Protein 6L1Q (pdb70)

InterPro domains:
  IPR011704 ATPase, dynein-related, AAA domain [PF07728] (39-173)
  IPR013615 CbbQ/NirQ/NorQ, C-terminal [PF08406] (186-268)
  IPR027417 P-loop containing nucleoside triphosphate hydrolase [G3DSA:3.40.50.300] (22-191)
  IPR027417 P-loop containing nucleoside triphosphate hydrolase [SSF52540] (22-225)
  IPR050764 CbbQ/NirQ/NorQ/GpvN [PTHR42759] (23-239)

Secondary structure (DSSP, 8-state):
--TTTTS---SPP----SSTHHHHHHHHHHTT--EEEE--TTSSHHHHHHHHHHHHT--EEEEE--TT--HHHHHEEEEEETTEEEEEE-HHHHHHHHT-EEEEETGGGS-HHHHGGGGGGSSSS-EEEETTTTEEEEPPTT-EEEEEE-TTSS-TTTSPPHHHHTT-EEEE--PPPHHHHHHHHHHHH---HHHHHHHHHHHHHHHHTBTTTBSS---HHHHHHHHHHHHTT--HHHHHIIIIITTT---HHHHHHHHHHHHHH--/--TTGGGS--SPP-----STHHHHHHHHHHTT--EEEE-SSSSSHHHHHHHHHHHHT--EEEEE--TT--HHHHHEEEEE-SSSEEEEE-HHHHHHHHTPEEEEETGGGS-TGGGTTHHHHTSSS-EEEETTTTEEEE--TT-EEEEEE-TTSS-TTTSPPHHHHTTSEEEE--PPPHHHHHHHHHHHH---HHHHHHHHHHHHHHHHTBTTTBSS---HHHHHHHHHHHHHT--HHHHHIIIIITTT---HHHHHHHHHHHHHH--/--TTGGGS--SPPP---SSSHHHHHHHHHHTT--EEEE--TTSSHHHHHHHHHHHTT--EEEEEPPSS--THHHHEEEE--SS--EEEE-HHHHHHHTTPEEEEETGGGS-GGGGGGGSGGGSSS-EEEETTTTEEEEPPTT-EEEEEE-TTSS-TTTSPPHHHHTTSEEEE--PPPHHHHHHHHHHHH---HHHHHHHHHHHHHHHHTBTTTBSS---HHHHHHHHHHHHTT--HHHHHIIIIITTT---HHHHHHHHHHHHHH--

Organism: Acidithiobacillus ferrooxidans (strain ATCC 23270 / DSM 14882 / CIP 104768 / NCIMB 8455) (NCBI:txid243159)

Radius of gyration: 32.09 Å; Cα contacts (8 Å, |Δi|>4): 1460; chains: 3; bounding box: 80×92×62 Å

B-factor: mean 37.8, std 17.6, range [13.83, 134.71]

Sequence (801 aa):
SSILNQYLVGKEPFYQPQHDEVALFEAAYRKRLPVMVKGPTGCGKSRFVEFMAWRLGKPLVTVACNEDMTAADLVGRWLLDKDGTRWQDGPLTVAARYGAICYLDEIVEARQDTTVVIHPLTDHRRTLPLDKKGELIRAHPDFQLVISYNPGYQSLMKDLKQSTKQRFTGFEFDYPNAELEAGILVQETGVAPSIAAQLVTVAATARRLKGHGLDEGISTRLLVYAAMLMDDGVAPRAACRMALVQPITDDADIRATLEHAIDMTFASSILNQYLVGKEPFYQPQHDEVALFEAAYRKRLPVMVKGPTGCGKSRFVEFMAWRLGKPLVTVACNEDMTAADLVGRWLLDKDGTRWQDGPLTVAARYGAICYLDEIVEARQDTTVVIHPLTDHRRTLPLDKKGELIRAHPDFQLVISYNPGYQSLMKDLKQSTKQRFTGFEFDYPNAELEAGILVQETGVAPSIAAQLVTVAATARRLKGHGLDEGISTRLLVYAAMLMDDGVAPRAACRMALVQPITDDADIRATLEHAIDMTFASSILNQYLVGKEPFYQPQHDEVALFEAAYRKRLPVMVKGPTGCGKSRFVEFMAWRLGKPLVTVACNEDMTAADLVGRWLLDKDGTRWQDGPLTVAARYGAICYLDEIVEARQDTTVVIHPLTDHRRTLPLDKKGELIRAHPDFQLVISYNPGYQSLMKDLKQSTKQRFTGFEFDYPNAELEAGILVQETGVAPSIAAQLVTVAATARRLKGHGLDEGISTRLLVYAAMLMDDGVAPRAACRMALVQPITDDADIRATLEHAIDMTFA

Structure (mmCIF, N/CA/C/O backbone):
data_6L1Q
#
_entry.id   6L1Q
#
_cell.length_a   167.753
_cell.length_b   167.753
_cell.length_c   48.291
_cell.angle_alpha   90.000
_cell.angle_beta   90.000
_cell.angle_gamma   120.000
#
_symmetry.space_group_name_H-M   'P 6'
#
loop_
_entity.id
_entity.type
_entity.pdbx_description
1 polymer 'CbbQ protein'
2 non-polymer "ADENOSINE-5'-DIPHOSPHATE"
3 non-polymer 'PHOSPHATE ION'
4 water water
#
loop_
_atom_site.group_PDB
_atom_site.id
_atom_site.type_symbol
_atom_site.label_atom_id
_atom_site.label_alt_id
_atom_site.label_comp_id
_atom_site.label_asym_id
_atom_site.label_entity_id
_atom_site.label_seq_id
_atom_site.pdbx_PDB_ins_code
_atom_site.Cartn_x
_atom_site.Cartn_y
_atom_site.Cartn_z
_atom_site.occupancy
_atom_site.B_iso_or_equiv
_atom_site.auth_seq_id
_atom_site.auth_comp_id
_atom_site.auth_asym_id
_atom_site.auth_atom_id
_atom_site.pdbx_PDB_model_num
ATOM 1 N N . SER A 1 114 ? 7.883 30.807 35.069 1.00 70.22 6 SER C N 1
ATOM 2 C CA . SER A 1 114 ? 7.562 31.767 34.027 1.00 68.93 6 SER C CA 1
ATOM 3 C C . SER A 1 114 ? 6.585 31.169 33.046 1.00 66.48 6 SER C C 1
ATOM 4 O O . SER A 1 114 ? 6.278 29.985 33.133 1.00 66.58 6 SER C O 1
ATOM 7 N N . SER A 1 115 ? 6.112 31.990 32.114 1.00 30.00 7 SER C N 1
ATOM 8 C CA . SER A 1 115 ? 5.162 31.560 31.097 1.00 30.00 7 SER C CA 1
ATOM 9 C C . SER A 1 115 ? 5.740 30.517 30.196 1.00 30.00 7 SER C C 1
ATOM 10 O O . SER A 1 115 ? 6.843 30.640 29.734 1.00 30.00 7 SER C O 1
ATOM 13 N N . ILE A 1 116 ? 4.961 29.516 29.886 1.00 51.44 8 ILE C N 1
ATOM 14 C CA . ILE A 1 116 ? 5.430 28.481 29.037 1.00 48.90 8 ILE C CA 1
ATOM 15 C C . ILE A 1 116 ? 5.771 28.957 27.626 1.00 49.51 8 ILE C C 1
ATOM 16 O O . ILE A 1 116 ? 6.394 28.263 26.888 1.00 49.28 8 ILE C O 1
ATOM 21 N N . LEU A 1 117 ? 5.401 30.175 27.298 1.00 49.93 9 LEU C N 1
ATOM 22 C CA . LEU A 1 117 ? 5.607 30.763 25.980 1.00 50.52 9 LEU C CA 1
ATOM 23 C C . LEU A 1 117 ? 6.888 31.581 25.882 1.00 54.36 9 LEU C C 1
ATOM 24 O O . LEU A 1 117 ? 7.316 31.930 24.782 1.00 54.46 9 LEU C O 1
ATOM 29 N N . ASN A 1 118 ? 7.492 31.893 27.025 1.00 57.82 10 ASN C N 1
ATOM 30 C CA . ASN A 1 118 ? 8.677 32.747 27.053 1.00 60.98 10 ASN C CA 1
ATOM 31 C C . ASN A 1 118 ? 9.853 32.138 26.299 1.00 59.33 10 ASN C C 1
ATOM 32 O O . ASN A 1 118 ? 10.700 32.856 25.765 1.00 59.05 10 ASN C O 1
ATOM 37 N N . GLN A 1 119 ? 9.894 30.811 26.254 1.00 57.84 11 GLN C N 1
ATOM 38 C CA . GLN A 1 119 ? 10.935 30.094 25.528 1.00 55.06 11 GLN C CA 1
ATOM 39 C C . GLN A 1 119 ? 10.708 30.156 24.019 1.00 52.19 11 GLN C C 1
ATOM 40 O O . GLN A 1 119 ? 11.598 29.827 23.234 1.00 52.63 11 GLN C O 1
ATOM 46 N N . TYR A 1 120 ? 9.509 30.573 23.623 1.00 48.89 12 TYR C N 1
ATOM 47 C CA . TYR A 1 120 ? 9.153 30.674 22.213 1.00 45.52 12 TYR C CA 1
ATOM 48 C C . TYR A 1 120 ? 9.235 32.114 21.725 1.00 44.84 12 TYR C C 1
ATOM 49 O O . TYR A 1 120 ? 8.947 32.407 20.566 1.00 44.71 12 TYR C O 1
ATOM 58 N N . LEU A 1 121 ? 9.625 33.013 22.618 1.00 44.13 13 LEU C N 1
ATOM 59 C CA . LEU A 1 121 ? 9.808 34.405 22.250 1.00 43.40 13 LEU C CA 1
ATOM 60 C C . LEU A 1 121 ? 11.030 34.557 21.359 1.00 43.92 13 LEU C C 1
ATOM 61 O O . LEU A 1 121 ? 12.059 33.925 21.591 1.00 44.40 13 LEU C O 1
ATOM 66 N N . VAL A 1 122 ? 10.960 35.421 20.378 1.00 44.91 14 VAL C N 1
ATOM 67 C CA . VAL A 1 122 ? 12.096 35.680 19.544 1.00 46.58 14 VAL C CA 1
ATOM 68 C C . VAL A 1 122 ? 12.752 36.804 20.303 1.00 50.40 14 VAL C C 1
ATOM 69 O O . VAL A 1 122 ? 12.164 37.848 20.456 1.00 52.42 14 VAL C O 1
ATOM 73 N N . GLY A 1 123 ? 13.945 36.584 20.809 1.00 52.35 15 GLY C N 1
ATOM 74 C CA . GLY A 1 123 ? 14.590 37.614 21.578 1.00 54.28 15 GLY C CA 1
ATOM 75 C C . GLY A 1 123 ? 15.271 38.727 20.846 1.00 54.96 15 GLY C C 1
ATOM 76 O O . GLY A 1 123 ? 14.869 39.857 20.960 1.00 54.80 15 GLY C O 1
ATOM 77 N N . LYS A 1 124 ? 16.286 38.402 20.077 1.00 55.20 16 LYS C N 1
ATOM 78 C CA . LYS A 1 124 ? 17.041 39.363 19.299 1.00 54.63 16 LYS C CA 1
ATOM 79 C C . LYS A 1 124 ? 16.434 39.464 17.917 1.00 50.32 16 LYS C C 1
ATOM 80 O O . LYS A 1 124 ? 16.037 38.484 17.370 1.00 49.37 16 LYS C O 1
ATOM 86 N N . GLU A 1 125 ? 16.381 40.666 17.366 1.00 47.43 17 GLU C N 1
ATOM 87 C CA . GLU A 1 125 ? 15.801 40.884 16.042 1.00 45.25 17 GLU C CA 1
ATOM 88 C C . GLU A 1 125 ? 16.493 40.081 14.946 1.00 44.28 17 GLU C C 1
ATOM 89 O O . GLU A 1 125 ? 17.674 40.291 14.665 1.00 45.80 17 GLU C O 1
ATOM 95 N N . PRO A 1 126 ? 15.750 39.160 14.314 1.00 40.68 18 PRO C N 1
ATOM 96 C CA . PRO A 1 126 ? 16.303 38.372 13.213 1.00 38.44 18 PRO C CA 1
ATOM 97 C C . PRO A 1 126 ? 16.440 39.229 11.965 1.00 37.28 18 PRO C C 1
ATOM 98 O O . PRO A 1 126 ? 15.547 40.020 11.666 1.00 37.77 18 PRO C O 1
ATOM 102 N N . PHE A 1 127 ? 17.553 39.093 11.255 1.00 35.32 19 PHE C N 1
ATOM 103 C CA . PHE A 1 127 ? 17.735 39.850 10.027 1.00 32.28 19 PHE C CA 1
ATOM 104 C C . PHE A 1 127 ? 16.846 39.290 8.927 1.00 30.90 19 PHE C C 1
ATOM 105 O O . PHE A 1 127 ? 16.984 38.134 8.545 1.00 31.22 19 PHE C O 1
ATOM 113 N N . TYR A 1 128 ? 15.932 40.104 8.420 1.00 28.20 20 TYR C N 1
ATOM 114 C CA . TYR A 1 128 ? 15.137 39.697 7.270 1.00 26.67 20 TYR C CA 1
ATOM 115 C C . TYR A 1 128 ? 15.139 40.800 6.222 1.00 26.85 20 TYR C C 1
ATOM 116 O O . TYR A 1 128 ? 14.893 41.959 6.540 1.00 28.47 20 TYR C O 1
ATOM 125 N N . GLN A 1 129 ? 15.431 40.446 4.977 1.00 26.50 21 GLN C N 1
ATOM 126 C CA . GLN A 1 129 ? 15.373 41.420 3.893 1.00 28.49 21 GLN C CA 1
ATOM 127 C C . GLN A 1 129 ? 14.089 41.242 3.095 1.00 27.63 21 GLN C C 1
ATOM 128 O O . GLN A 1 129 ? 13.942 40.267 2.360 1.00 27.27 21 GLN C O 1
ATOM 134 N N . PRO A 1 130 ? 13.147 42.181 3.246 1.00 26.85 22 PRO C N 1
ATOM 135 C CA . PRO A 1 130 ? 11.900 42.105 2.480 1.00 27.38 22 PRO C CA 1
ATOM 136 C C . PRO A 1 130 ? 12.132 42.227 0.975 1.00 28.89 22 PRO C C 1
ATOM 137 O O . PRO A 1 130 ? 12.997 42.995 0.542 1.00 29.35 22 PRO C O 1
ATOM 141 N N . GLN A 1 131 ? 11.368 41.470 0.194 1.00 29.39 23 GLN C N 1
ATOM 142 C CA . GLN A 1 131 ? 11.432 41.551 -1.261 1.00 30.61 23 GLN C CA 1
ATOM 143 C C . GLN A 1 131 ? 10.376 42.504 -1.801 1.00 32.32 23 GLN C C 1
ATOM 144 O O . GLN A 1 131 ? 10.646 43.288 -2.711 1.00 33.07 23 GLN C O 1
ATOM 150 N N . HIS A 1 132 ? 9.169 42.421 -1.244 1.00 32.75 24 HIS C N 1
ATOM 151 C CA . HIS A 1 132 ? 8.079 43.314 -1.634 1.00 32.43 24 HIS C CA 1
ATOM 152 C C . HIS A 1 132 ? 7.317 43.597 -0.343 1.00 33.03 24 HIS C C 1
ATOM 153 O O . HIS A 1 132 ? 7.871 43.450 0.746 1.00 31.26 24 HIS C O 1
ATOM 160 N N . ASP A 1 133 ? 6.053 43.997 -0.452 1.00 35.48 25 ASP C N 1
ATOM 161 C CA . ASP A 1 133 ? 5.280 44.333 0.743 1.00 37.92 25 ASP C CA 1
ATOM 162 C C . ASP A 1 133 ? 4.673 43.229 1.606 1.00 32.67 25 ASP C C 1
ATOM 163 O O . ASP A 1 133 ? 3.482 43.244 1.890 1.00 30.15 25 ASP C O 1
ATOM 168 N N . GLU A 1 134 ? 5.489 42.276 2.040 1.00 30.95 26 GLU C N 1
ATOM 169 C CA . GLU A 1 134 ? 4.945 41.146 2.786 1.00 28.76 26 GLU C CA 1
ATOM 170 C C . GLU A 1 134 ? 4.844 41.434 4.292 1.00 29.79 26 GLU C C 1
ATOM 171 O O . GLU A 1 134 ? 4.022 40.830 4.988 1.00 30.28 26 GLU C O 1
ATOM 177 N N . VAL A 1 135 ? 5.658 42.363 4.789 1.00 27.57 27 VAL C N 1
ATOM 178 C CA . VAL A 1 135 ? 5.607 42.743 6.200 1.00 26.84 27 VAL C CA 1
ATOM 179 C C . VAL A 1 135 ? 4.258 43.391 6.556 1.00 26.80 27 VAL C C 1
ATOM 180 O O . VAL A 1 135 ? 3.506 42.882 7.407 1.00 26.92 27 VAL C O 1
ATOM 184 N N . ALA A 1 136 ? 3.947 44.502 5.894 1.00 25.96 28 ALA C N 1
ATOM 185 C CA . ALA A 1 136 ? 2.705 45.230 6.152 1.00 25.97 28 ALA C CA 1
ATOM 186 C C . ALA A 1 136 ? 1.468 44.377 5.869 1.00 27.20 28 ALA C C 1
ATOM 187 O O . ALA A 1 136 ? 0.459 44.482 6.569 1.00 28.20 28 ALA C O 1
ATOM 189 N N . LEU A 1 137 ? 1.549 43.532 4.846 1.00 26.35 29 LEU C N 1
ATOM 190 C CA . LEU A 1 137 ? 0.417 42.692 4.479 1.00 25.27 29 LEU C CA 1
ATOM 191 C C . LEU A 1 137 ? 0.196 41.579 5.509 1.00 25.05 29 LEU C C 1
ATOM 192 O O . LEU A 1 137 ? -0.943 41.174 5.771 1.00 25.37 29 LEU C O 1
ATOM 197 N N . PHE A 1 138 ? 1.280 41.095 6.106 1.00 25.73 30 PHE C N 1
ATOM 198 C CA . PHE A 1 138 ? 1.158 40.114 7.177 1.00 26.64 30 PHE C CA 1
ATOM 199 C C . PHE A 1 138 ? 0.546 40.786 8.400 1.00 28.15 30 PHE C C 1
ATOM 200 O O . PHE A 1 138 ? -0.267 40.185 9.105 1.00 27.46 30 PHE C O 1
ATOM 208 N N . GLU A 1 139 ? 0.938 42.034 8.651 1.00 29.70 31 GLU C N 1
ATOM 209 C CA . GLU A 1 139 ? 0.347 42.796 9.754 1.00 31.48 31 GLU C CA 1
ATOM 210 C C . GLU A 1 139 ? -1.153 43.020 9.547 1.00 29.55 31 GLU C C 1
ATOM 211 O O . GLU A 1 139 ? -1.935 42.989 10.505 1.00 28.20 31 GLU C O 1
ATOM 217 N N . ALA A 1 140 ? -1.549 43.241 8.295 1.00 27.59 32 ALA C N 1
ATOM 218 C CA . ALA A 1 140 ? -2.963 43.380 7.966 1.00 26.59 32 ALA C CA 1
ATOM 219 C C . ALA A 1 140 ? -3.707 42.070 8.193 1.00 27.16 32 ALA C C 1
ATOM 220 O O . ALA A 1 140 ? -4.792 42.058 8.783 1.00 27.98 32 ALA C O 1
ATOM 222 N N . ALA A 1 141 ? -3.130 40.967 7.725 1.00 25.31 33 ALA C N 1
ATOM 223 C CA . ALA A 1 141 ? -3.744 39.662 7.945 1.00 25.63 33 ALA C CA 1
ATOM 224 C C . ALA A 1 141 ? -3.909 39.396 9.437 1.00 28.08 33 ALA C C 1
ATOM 225 O O . ALA A 1 141 ? -4.941 38.893 9.878 1.00 29.56 33 ALA C O 1
ATOM 227 N N . TYR A 1 142 ? -2.890 39.750 10.212 1.00 28.47 34 TYR C N 1
ATOM 228 C CA . TYR A 1 142 ? -2.924 39.520 11.648 1.00 28.87 34 TYR C CA 1
ATOM 229 C C . TYR A 1 142 ? -3.983 40.372 12.340 1.00 29.14 34 TYR C C 1
ATOM 230 O O . TYR A 1 142 ? -4.688 39.887 13.224 1.00 29.07 34 TYR C O 1
ATOM 239 N N . ARG A 1 143 ? -4.097 41.639 11.951 1.00 29.94 35 ARG C N 1
ATOM 240 C CA . ARG A 1 143 ? -5.099 42.515 12.563 1.00 29.81 35 ARG C CA 1
ATOM 241 C C . ARG A 1 143 ? -6.504 41.984 12.320 1.00 30.84 35 ARG C C 1
ATOM 242 O O . ARG A 1 143 ? -7.420 42.254 13.095 1.00 31.70 35 ARG C O 1
ATOM 250 N N . LYS A 1 144 ? -6.665 41.213 11.250 1.00 30.80 36 LYS C N 1
ATOM 251 C CA . LYS A 1 144 ? -7.944 40.592 10.944 1.00 31.60 36 LYS C CA 1
ATOM 252 C C . LYS A 1 144 ? -7.980 39.135 11.399 1.00 32.17 36 LYS C C 1
ATOM 253 O O . LYS A 1 144 ? -8.979 38.443 11.204 1.00 33.24 36 LYS C O 1
ATOM 259 N N . ARG A 1 145 ? -6.887 38.686 12.010 1.00 32.50 37 ARG C N 1
ATOM 260 C CA . ARG A 1 145 ? -6.758 37.311 12.497 1.00 34.12 37 ARG C CA 1
ATOM 261 C C . ARG A 1 145 ? -6.992 36.268 11.404 1.00 34.02 37 ARG C C 1
ATOM 262 O O . ARG A 1 145 ? -7.552 35.197 11.661 1.00 34.52 37 ARG C O 1
ATOM 270 N N . LEU A 1 146 ? -6.561 36.583 10.187 1.00 31.48 38 LEU C N 1
ATOM 271 C CA . LEU A 1 146 ? -6.690 35.654 9.073 1.00 29.19 38 LEU C CA 1
ATOM 272 C C . LEU A 1 146 ? -5.476 34.741 9.006 1.00 27.10 38 LEU C C 1
ATOM 273 O O . LEU A 1 146 ? -4.343 35.204 9.131 1.00 27.00 38 LEU C O 1
ATOM 278 N N . PRO A 1 147 ? -5.709 33.434 8.817 1.00 25.67 39 PRO C N 1
ATOM 279 C CA . PRO A 1 147 ? -4.610 32.470 8.682 1.00 25.20 39 PRO C CA 1
ATOM 280 C C . PRO A 1 147 ? -3.705 32.820 7.500 1.00 25.84 39 PRO C C 1
ATOM 281 O O . PRO A 1 147 ? -4.203 33.295 6.477 1.00 26.61 39 PRO C O 1
ATOM 285 N N . VAL A 1 148 ? -2.401 32.595 7.633 1.00 24.94 40 VAL C N 1
ATOM 286 C CA . VAL A 1 148 ? -1.468 32.970 6.573 1.00 24.87 40 VAL C CA 1
ATOM 287 C C . VAL A 1 148 ? -0.700 31.762 6.033 1.00 27.05 40 VAL C C 1
ATOM 288 O O . VAL A 1 148 ? -0.252 30.912 6.792 1.00 28.16 40 VAL C O 1
ATOM 292 N N . MET A 1 149 ? -0.567 31.699 4.712 1.00 27.15 41 MET C N 1
ATOM 293 C CA . MET A 1 149 ? 0.135 30.624 4.025 1.00 28.38 41 MET C CA 1
ATOM 294 C C . MET A 1 149 ? 1.324 31.172 3.248 1.00 31.70 41 MET C C 1
ATOM 295 O O . MET A 1 149 ? 1.165 32.058 2.407 1.00 32.79 41 MET C O 1
ATOM 300 N N . VAL A 1 150 ? 2.516 30.656 3.528 1.00 31.85 42 VAL C N 1
ATOM 301 C CA . VAL A 1 150 ? 3.700 31.077 2.792 1.00 33.47 42 VAL C CA 1
ATOM 302 C C . VAL A 1 150 ? 4.204 29.954 1.878 1.00 35.15 42 VAL C C 1
ATOM 303 O O . VAL A 1 150 ? 4.540 28.840 2.330 1.00 36.71 42 VAL C O 1
ATOM 307 N N . LYS A 1 151 ? 4.225 30.268 0.584 1.00 34.92 43 LYS C N 1
ATOM 308 C CA . LYS A 1 151 ? 4.626 29.331 -0.459 1.00 35.69 43 LYS C CA 1
ATOM 309 C C . LYS A 1 151 ? 5.937 29.755 -1.086 1.00 35.40 43 LYS C C 1
ATOM 310 O O . LYS A 1 151 ? 6.185 30.944 -1.274 1.00 36.25 43 LYS C O 1
ATOM 316 N N . GLY A 1 152 ? 6.771 28.778 -1.421 1.00 34.36 44 GLY C N 1
ATOM 317 C CA . GLY A 1 152 ? 8.026 29.063 -2.086 1.00 33.33 44 GLY C CA 1
ATOM 318 C C . GLY A 1 152 ? 8.967 27.880 -2.060 1.00 32.55 44 GLY C C 1
ATOM 319 O O . GLY A 1 152 ? 8.744 26.912 -1.334 1.00 32.83 44 GLY C O 1
ATOM 320 N N . PRO A 1 153 ? 10.032 27.949 -2.865 1.00 31.10 45 PRO C N 1
ATOM 321 C CA . PRO A 1 153 ? 11.028 26.880 -2.870 1.00 30.10 45 PRO C CA 1
ATOM 322 C C . PRO A 1 153 ? 11.801 26.873 -1.562 1.00 30.17 45 PRO C C 1
ATOM 323 O O . PRO A 1 153 ? 11.693 27.823 -0.779 1.00 29.80 45 PRO C O 1
ATOM 327 N N . THR A 1 154 ? 12.573 25.820 -1.329 1.00 28.11 46 THR C N 1
ATOM 328 C CA . THR A 1 154 ? 13.353 25.723 -0.111 1.00 27.99 46 THR C CA 1
ATOM 329 C C . THR A 1 154 ? 14.434 26.805 -0.061 1.00 26.52 46 THR C C 1
ATOM 330 O O . THR A 1 154 ? 15.026 27.162 -1.082 1.00 26.22 46 THR C O 1
ATOM 334 N N . GLY A 1 155 ? 14.659 27.347 1.131 1.00 25.17 47 GLY C N 1
ATOM 335 C CA . GLY A 1 155 ? 15.738 28.289 1.361 1.00 24.29 47 GLY C CA 1
ATOM 336 C C . GLY A 1 155 ? 15.558 29.668 0.761 1.00 24.10 47 GLY C C 1
ATOM 337 O O . GLY A 1 155 ? 16.539 30.293 0.362 1.00 23.66 47 GLY C O 1
ATOM 338 N N . CYS A 1 156 ? 14.320 30.153 0.693 1.00 24.49 48 CYS C N 1
ATOM 339 C CA . CYS A 1 156 ? 14.070 31.510 0.214 1.00 23.72 48 CYS C CA 1
ATOM 340 C C . CYS A 1 156 ? 13.571 32.441 1.322 1.00 26.52 48 CYS C C 1
ATOM 341 O O . CYS A 1 156 ? 13.031 33.514 1.044 1.00 26.43 48 CYS C O 1
ATOM 344 N N . GLY A 1 157 ? 13.748 32.027 2.575 1.00 28.34 49 GLY C N 1
ATOM 345 C CA . GLY A 1 157 ? 13.506 32.896 3.716 1.00 26.64 49 GLY C CA 1
ATOM 346 C C . GLY A 1 157 ? 12.089 32.939 4.257 1.00 25.18 49 GLY C C 1
ATOM 347 O O . GLY A 1 157 ? 11.689 33.922 4.881 1.00 24.75 49 GLY C O 1
ATOM 348 N N . LYS A 1 158 ? 11.328 31.876 4.034 1.00 25.78 50 LYS C N 1
ATOM 349 C CA . LYS A 1 158 ? 9.951 31.828 4.505 1.00 25.42 50 LYS C CA 1
ATOM 350 C C . LYS A 1 158 ? 9.884 31.798 6.032 1.00 27.56 50 LYS C C 1
ATOM 351 O O . LYS A 1 158 ? 9.171 32.602 6.658 1.00 28.44 50 LYS C O 1
ATOM 357 N N . SER A 1 159 ? 10.641 30.883 6.631 1.00 28.09 51 SER C N 1
ATOM 358 C CA . SER A 1 159 ? 10.660 30.754 8.083 1.00 29.35 51 SER C CA 1
ATOM 359 C C . SER A 1 159 ? 11.263 31.991 8.742 1.00 28.60 51 SER C C 1
ATOM 360 O O . SER A 1 159 ? 10.808 32.419 9.804 1.00 29.42 51 SER C O 1
ATOM 363 N N . ARG A 1 160 ? 12.270 32.584 8.112 1.00 26.39 52 ARG C N 1
ATOM 364 C CA . ARG A 1 160 ? 12.856 33.786 8.688 1.00 26.94 52 ARG C CA 1
ATOM 365 C C . ARG A 1 160 ? 11.929 34.986 8.562 1.00 24.57 52 ARG C C 1
ATOM 366 O O . ARG A 1 160 ? 11.974 35.895 9.387 1.00 24.03 52 ARG C O 1
ATOM 374 N N . PHE A 1 161 ? 11.093 34.991 7.527 1.00 24.69 53 PHE C N 1
ATOM 375 C CA . PHE A 1 161 ? 10.051 36.003 7.400 1.00 24.13 53 PHE C CA 1
ATOM 376 C C . PHE A 1 161 ? 9.057 35.874 8.541 1.00 26.63 53 PHE C C 1
ATOM 377 O O . PHE A 1 161 ? 8.788 36.846 9.252 1.00 27.64 53 PHE C O 1
ATOM 385 N N . VAL A 1 162 ? 8.514 34.669 8.709 1.00 27.38 54 VAL C N 1
ATOM 386 C CA . VAL A 1 162 ? 7.567 34.409 9.793 1.00 28.21 54 VAL C CA 1
ATOM 387 C C . VAL A 1 162 ? 8.162 34.807 11.147 1.00 30.77 54 VAL C C 1
ATOM 388 O O . VAL A 1 162 ? 7.500 35.433 11.980 1.00 31.86 54 VAL C O 1
ATOM 392 N N . GLU A 1 163 ? 9.431 34.462 11.338 1.00 32.68 55 GLU C N 1
ATOM 393 C CA . GLU A 1 163 ? 10.147 34.739 12.576 1.00 35.14 55 GLU C CA 1
ATOM 394 C C . GLU A 1 163 ? 10.354 36.246 12.799 1.00 33.32 55 GLU C C 1
ATOM 395 O O . GLU A 1 163 ? 10.255 36.748 13.929 1.00 32.62 55 GLU C O 1
ATOM 401 N N . PHE A 1 164 ? 10.622 36.971 11.716 1.00 31.39 56 PHE C N 1
ATOM 402 C CA . PHE A 1 164 ? 10.725 38.421 11.798 1.00 29.70 56 PHE C CA 1
ATOM 403 C C . PHE A 1 164 ? 9.388 39.037 12.167 1.00 29.63 56 PHE C C 1
ATOM 404 O O . PHE A 1 164 ? 9.335 39.972 12.959 1.00 30.96 56 PHE C O 1
ATOM 412 N N . MET A 1 165 ? 8.306 38.530 11.586 1.00 29.43 57 MET C N 1
ATOM 413 C CA . MET A 1 165 ? 6.985 39.051 11.920 1.00 29.08 57 MET C CA 1
ATOM 414 C C . MET A 1 165 ? 6.652 38.781 13.384 1.00 30.21 57 MET C C 1
ATOM 415 O O . MET A 1 165 ? 6.082 39.636 14.061 1.00 29.80 57 MET C O 1
ATOM 420 N N . ALA A 1 166 ? 7.015 37.598 13.872 1.00 30.54 58 ALA C N 1
ATOM 421 C CA . ALA A 1 166 ? 6.805 37.279 15.275 1.00 32.16 58 ALA C CA 1
ATOM 422 C C . ALA A 1 166 ? 7.591 38.243 16.158 1.00 33.93 58 ALA C C 1
ATOM 423 O O . ALA A 1 166 ? 7.107 38.661 17.210 1.00 34.51 58 ALA C O 1
ATOM 425 N N . TRP A 1 167 ? 8.797 38.609 15.729 1.00 35.48 59 TRP C N 1
ATOM 426 C CA . TRP A 1 167 ? 9.569 39.612 16.467 1.00 35.29 59 TRP C CA 1
ATOM 427 C C . TRP A 1 167 ? 8.884 40.982 16.452 1.00 36.98 59 TRP C C 1
ATOM 428 O O . TRP A 1 167 ? 8.744 41.619 17.499 1.00 37.01 59 TRP C O 1
ATOM 439 N N . ARG A 1 168 ? 8.452 41.430 15.273 1.00 38.56 60 ARG C N 1
ATOM 440 C CA . ARG A 1 168 ? 7.904 42.777 15.123 1.00 40.54 60 ARG C CA 1
ATOM 441 C C . ARG A 1 168 ? 6.560 42.939 15.818 1.00 38.36 60 ARG C C 1
ATOM 442 O O . ARG A 1 168 ? 6.236 44.022 16.309 1.00 38.05 60 ARG C O 1
ATOM 450 N N . LEU A 1 169 ? 5.779 41.863 15.851 1.00 36.30 61 LEU C N 1
ATOM 451 C CA . LEU A 1 169 ? 4.471 41.874 16.503 1.00 34.80 61 LEU C CA 1
ATOM 452 C C . LEU A 1 169 ? 4.604 41.646 18.003 1.00 36.88 61 LEU C C 1
ATOM 453 O O . LEU A 1 169 ? 3.631 41.765 18.746 1.00 37.88 61 LEU C O 1
ATOM 458 N N . GLY A 1 170 ? 5.816 41.317 18.443 1.00 37.91 62 GLY C N 1
ATOM 459 C CA . GLY A 1 170 ? 6.062 41.019 19.842 1.00 38.75 62 GLY C CA 1
ATOM 460 C C . GLY A 1 170 ? 5.313 39.785 20.312 1.00 39.71 62 GLY C C 1
ATOM 461 O O . GLY A 1 170 ? 4.868 39.713 21.455 1.00 42.52 62 GLY C O 1
ATOM 462 N N . LYS A 1 171 ? 5.170 38.809 19.424 1.00 39.18 63 LYS C N 1
ATOM 463 C CA . LYS A 1 171 ? 4.461 37.581 19.755 1.00 36.22 63 LYS C CA 1
ATOM 464 C C . LYS A 1 171 ? 5.418 36.411 19.861 1.00 35.40 63 LYS C C 1
ATOM 465 O O . LYS A 1 171 ? 6.401 36.337 19.125 1.00 35.24 63 LYS C O 1
ATOM 471 N N . PRO A 1 172 ? 5.135 35.487 20.786 1.00 34.72 64 PRO C N 1
ATOM 472 C CA . PRO A 1 172 ? 5.921 34.253 20.841 1.00 35.15 64 PRO C CA 1
ATOM 473 C C . PRO A 1 172 ? 5.673 33.418 19.594 1.00 35.87 64 PRO C C 1
ATOM 474 O O . PRO A 1 172 ? 4.588 33.482 19.023 1.00 36.84 64 PRO C O 1
ATOM 478 N N . LEU A 1 173 ? 6.677 32.666 19.165 1.00 36.72 65 LEU C N 1
ATOM 479 C CA . LEU A 1 173 ? 6.563 31.867 17.955 1.00 36.31 65 LEU C CA 1
ATOM 480 C C . LEU A 1 173 ? 6.786 30.398 18.267 1.00 37.36 65 LEU C C 1
ATOM 481 O O . LEU A 1 173 ? 7.881 29.990 18.662 1.00 38.09 65 LEU C O 1
ATOM 486 N N . VAL A 1 174 ? 5.729 29.614 18.092 1.00 37.69 66 VAL C N 1
ATOM 487 C CA . VAL A 1 174 ? 5.784 28.177 18.294 1.00 37.97 66 VAL C CA 1
ATOM 488 C C . VAL A 1 174 ? 5.853 27.487 16.943 1.00 39.70 66 VAL C C 1
ATOM 489 O O . VAL A 1 174 ? 4.854 27.405 16.228 1.00 40.80 66 VAL C O 1
ATOM 493 N N . THR A 1 175 ? 7.037 26.997 16.591 1.00 39.43 67 THR C N 1
ATOM 494 C CA . THR A 1 175 ? 7.250 26.393 15.283 1.00 39.38 67 THR C CA 1
ATOM 495 C C . THR A 1 175 ? 7.204 24.872 15.354 1.00 41.04 67 THR C C 1
ATOM 496 O O . THR A 1 175 ? 7.803 24.265 16.238 1.00 42.97 67 THR C O 1
ATOM 500 N N . VAL A 1 176 ? 6.480 24.265 14.421 1.00 42.08 68 VAL C N 1
ATOM 501 C CA . VAL A 1 176 ? 6.380 22.815 14.337 1.00 43.50 68 VAL C CA 1
ATOM 502 C C . VAL A 1 176 ? 6.904 22.313 12.993 1.00 46.54 68 VAL C C 1
ATOM 503 O O . VAL A 1 176 ? 6.426 22.731 11.937 1.00 46.37 68 VAL C O 1
ATOM 507 N N . ALA A 1 177 ? 7.874 21.427 13.007 1.00 50.21 69 ALA C N 1
ATOM 508 C CA . ALA A 1 177 ? 8.376 20.920 11.758 1.00 55.14 69 ALA C CA 1
ATOM 509 C C . ALA A 1 177 ? 7.545 19.719 11.376 1.00 61.50 69 ALA C C 1
ATOM 510 O O . ALA A 1 177 ? 7.455 18.779 12.110 1.00 60.23 69 ALA C O 1
ATOM 512 N N . CYS A 1 178 ? 6.987 19.782 10.194 1.00 69.86 70 CYS C N 1
ATOM 513 C CA . CYS A 1 178 ? 6.072 18.802 9.699 1.00 79.06 70 CYS C CA 1
ATOM 514 C C . CYS A 1 178 ? 6.574 17.627 8.850 1.00 88.90 70 CYS C C 1
ATOM 515 O O . CYS A 1 178 ? 7.285 17.714 7.862 1.00 85.77 70 CYS C O 1
ATOM 518 N N . ASN A 1 179 ? 6.075 16.514 9.343 1.00 102.36 71 ASN C N 1
ATOM 519 C CA . ASN A 1 179 ? 6.204 15.129 8.970 1.00 114.02 71 ASN C CA 1
ATOM 520 C C . ASN A 1 179 ? 5.338 14.464 7.874 1.00 127.74 71 ASN C C 1
ATOM 521 O O . ASN A 1 179 ? 4.340 15.006 7.426 1.00 131.96 71 ASN C O 1
ATOM 526 N N . GLU A 1 180 ? 5.743 13.251 7.501 1.00 126.75 72 GLU C N 1
ATOM 527 C CA . GLU A 1 180 ? 5.031 12.364 6.562 1.00 114.70 72 GLU C CA 1
ATOM 528 C C . GLU A 1 180 ? 4.348 11.370 7.489 1.00 108.32 72 GLU C C 1
ATOM 529 O O . GLU A 1 180 ? 3.294 10.883 7.159 1.00 107.77 72 GLU C O 1
ATOM 535 N N . ASP A 1 181 ? 4.976 11.100 8.633 1.00 103.07 73 ASP C N 1
ATOM 536 C CA . ASP A 1 181 ? 4.494 10.283 9.739 1.00 97.63 73 ASP C CA 1
ATOM 537 C C . ASP A 1 181 ? 3.809 11.142 10.800 1.00 91.79 73 ASP C C 1
ATOM 538 O O . ASP A 1 181 ? 3.468 10.642 11.872 1.00 90.91 73 ASP C O 1
ATOM 540 N N . MET A 1 182 ? 3.611 12.428 10.510 1.00 88.49 74 MET C N 1
ATOM 541 C CA . MET A 1 182 ? 2.844 13.273 11.417 1.00 85.55 74 MET C CA 1
ATOM 542 C C . MET A 1 182 ? 1.380 12.885 11.367 1.00 83.55 74 MET C C 1
ATOM 543 O O . MET A 1 182 ? 0.732 12.955 10.320 1.00 83.26 74 MET C O 1
ATOM 545 N N . THR A 1 183 ? 0.877 12.451 12.515 1.00 82.09 75 THR C N 1
ATOM 546 C CA . THR A 1 183 ? -0.540 12.216 12.698 1.00 81.81 75 THR C CA 1
ATOM 547 C C . THR A 1 183 ? -1.153 13.487 13.265 1.00 77.24 75 THR C C 1
ATOM 548 O O . THR A 1 183 ? -0.441 14.440 13.580 1.00 74.65 75 THR C O 1
ATOM 552 N N . ALA A 1 184 ? -2.473 13.497 13.395 1.00 75.64 76 ALA C N 1
ATOM 553 C CA . ALA A 1 184 ? -3.176 14.579 14.069 1.00 73.80 76 ALA C CA 1
ATOM 554 C C . ALA A 1 184 ? -2.698 14.716 15.513 1.00 74.35 76 ALA C C 1
ATOM 555 O O . ALA A 1 184 ? -2.810 15.776 16.128 1.00 73.18 76 ALA C O 1
ATOM 557 N N . ALA A 1 185 ? -2.156 13.619 16.034 1.00 78.31 77 ALA C N 1
ATOM 558 C CA . ALA A 1 185 ? -1.799 13.491 17.441 1.00 81.22 77 ALA C CA 1
ATOM 559 C C . ALA A 1 185 ? -0.613 14.361 17.855 1.00 85.01 77 ALA C C 1
ATOM 560 O O . ALA A 1 185 ? -0.589 14.878 18.969 1.00 90.99 77 ALA C O 1
ATOM 562 N N . ASP A 1 186 ? 0.362 14.507 16.959 1.00 88.69 78 ASP C N 1
ATOM 563 C CA . ASP A 1 186 ? 1.595 15.242 17.245 1.00 93.90 78 ASP C CA 1
ATOM 564 C C . ASP A 1 186 ? 1.360 16.662 17.729 1.00 99.05 78 ASP C C 1
ATOM 565 O O . ASP A 1 186 ? 2.117 17.192 18.545 1.00 101.61 78 ASP C O 1
ATOM 570 N N . LEU A 1 187 ? 0.316 17.285 17.199 1.00 101.69 79 LEU C N 1
ATOM 571 C CA . LEU A 1 187 ? 0.105 18.719 17.364 1.00 82.70 79 LEU C CA 1
ATOM 572 C C . LEU A 1 187 ? -0.575 19.109 18.678 1.00 81.45 79 LEU C C 1
ATOM 573 O O . LEU A 1 187 ? -0.199 20.105 19.287 1.00 80.35 79 LEU C O 1
ATOM 578 N N . VAL A 1 188 ? -1.561 18.327 19.113 1.00 79.73 80 VAL C N 1
ATOM 579 C CA . VAL A 1 188 ? -2.508 18.766 20.147 1.00 78.63 80 VAL C CA 1
ATOM 580 C C . VAL A 1 188 ? -2.077 18.559 21.616 1.00 77.94 80 VAL C C 1
ATOM 581 O O . VAL A 1 188 ? -2.238 19.462 22.440 1.00 77.73 80 VAL C O 1
ATOM 585 N N . GLY A 1 189 ? -1.546 17.385 21.951 1.00 77.57 81 GLY C N 1
ATOM 586 C CA . GLY A 1 189 ? -1.147 17.109 23.326 1.00 76.73 81 GLY C CA 1
ATOM 587 C C . GLY A 1 189 ? -1.499 15.707 23.793 1.00 76.30 81 GLY C C 1
ATOM 588 O O . GLY A 1 189 ? -2.051 14.918 23.019 1.00 77.19 81 GLY C O 1
ATOM 589 N N . ARG A 1 190 ? -1.194 15.388 25.053 1.00 74.86 82 ARG C N 1
ATOM 590 C CA . ARG A 1 190 ? -1.401 14.014 25.531 1.00 73.25 82 ARG C CA 1
ATOM 591 C C . ARG A 1 190 ? -1.532 13.821 27.048 1.00 71.83 82 ARG C C 1
ATOM 592 O O . ARG A 1 190 ? -1.308 14.744 27.846 1.00 71.27 82 ARG C O 1
ATOM 594 N N . TRP A 1 191 ? -1.828 12.597 27.453 1.00 71.34 83 TRP C N 1
ATOM 595 C CA . TRP A 1 191 ? -1.947 12.239 28.865 1.00 70.36 83 TRP C CA 1
ATOM 596 C C . TRP A 1 191 ? -0.661 11.550 29.282 1.00 69.85 83 TRP C C 1
ATOM 597 O O . TRP A 1 191 ? -0.224 10.563 28.700 1.00 70.05 83 TRP C O 1
ATOM 608 N N . LEU A 1 192 ? -0.060 12.097 30.306 1.00 70.25 84 LEU C N 1
ATOM 609 C CA . LEU A 1 192 ? 1.151 11.554 30.913 1.00 71.91 84 LEU C CA 1
ATOM 610 C C . LEU A 1 192 ? 0.809 10.758 32.170 1.00 76.53 84 LEU C C 1
ATOM 611 O O . LEU A 1 192 ? 0.187 11.286 33.098 1.00 74.12 84 LEU C O 1
ATOM 616 N N . LEU A 1 193 ? 1.304 9.528 32.248 1.00 83.78 85 LEU C N 1
ATOM 617 C CA . LEU A 1 193 ? 1.102 8.639 33.393 1.00 91.62 85 LEU C CA 1
ATOM 618 C C . LEU A 1 193 ? 2.238 8.880 34.303 1.00 97.43 85 LEU C C 1
ATOM 619 O O . LEU A 1 193 ? 3.343 8.483 34.038 1.00 97.01 85 LEU C O 1
ATOM 624 N N . ASP A 1 194 ? 1.958 9.513 35.406 1.00 106.27 86 ASP C N 1
ATOM 625 C CA . ASP A 1 194 ? 3.015 9.877 36.341 1.00 113.97 86 ASP C CA 1
ATOM 626 C C . ASP A 1 194 ? 3.000 8.971 37.570 1.00 118.80 86 ASP C C 1
ATOM 627 O O . ASP A 1 194 ? 2.055 8.208 37.771 1.00 118.46 86 ASP C O 1
ATOM 632 N N . LYS A 1 195 ? 4.053 9.045 38.380 1.00 121.42 87 LYS C N 1
ATOM 633 C CA . LYS A 1 195 ? 4.084 8.334 39.651 1.00 125.82 87 LYS C CA 1
ATOM 634 C C . LYS A 1 195 ? 3.004 8.906 40.564 1.00 128.81 87 LYS C C 1
ATOM 635 O O . LYS A 1 195 ? 2.403 8.191 41.369 1.00 129.17 87 LYS C O 1
ATOM 637 N N . ASP A 1 196 ? 2.740 10.188 40.347 1.00 130.55 88 ASP C N 1
ATOM 638 C CA . ASP A 1 196 ? 1.727 10.939 41.047 1.00 132.78 88 ASP C CA 1
ATOM 639 C C . ASP A 1 196 ? 0.403 10.318 40.722 1.00 133.96 88 ASP C C 1
ATOM 640 O O . ASP A 1 196 ? -0.458 10.170 41.587 1.00 134.71 88 ASP C O 1
ATOM 642 N N . GLY A 1 197 ? 0.282 9.953 39.450 1.00 128.08 89 GLY C N 1
ATOM 643 C CA . GLY A 1 197 ? -0.877 9.338 38.826 1.00 124.24 89 GLY C CA 1
ATOM 644 C C . GLY A 1 197 ? -1.879 10.190 38.039 1.00 119.48 89 GLY C C 1
ATOM 645 O O . GLY A 1 197 ? -2.969 10.465 38.471 1.00 118.55 89 GLY C O 1
ATOM 646 N N . THR A 1 198 ? -1.478 10.550 36.834 1.00 112.93 90 THR C N 1
ATOM 647 C CA . THR A 1 198 ? -2.255 11.269 35.827 1.00 106.00 90 THR C CA 1
ATOM 648 C C . THR A 1 198 ? -2.293 12.780 35.710 1.00 100.61 90 THR C C 1
ATOM 649 O O . THR A 1 198 ? -2.964 13.481 36.437 1.00 101.06 90 THR C O 1
ATOM 653 N N . ARG A 1 199 ? -1.567 13.268 34.733 1.00 95.48 91 ARG C N 1
ATOM 654 C CA . ARG A 1 199 ? -1.537 14.661 34.467 1.00 91.22 91 ARG C CA 1
ATOM 655 C C . ARG A 1 199 ? -1.622 14.814 32.976 1.00 88.97 91 ARG C C 1
ATOM 656 O O . ARG A 1 199 ? -1.133 13.968 32.254 1.00 89.18 91 ARG C O 1
ATOM 658 N N . TRP A 1 200 ? -2.244 15.895 32.526 1.00 81.00 92 TRP C N 1
ATOM 659 C CA . TRP A 1 200 ? -2.340 16.206 31.097 1.00 73.59 92 TRP C CA 1
ATOM 660 C C . TRP A 1 200 ? -1.302 17.250 30.700 1.00 71.58 92 TRP C C 1
ATOM 661 O O . TRP A 1 200 ? -1.020 18.173 31.466 1.00 72.49 92 TRP C O 1
ATOM 672 N N . GLN A 1 201 ? -0.731 17.099 29.505 1.00 69.12 93 GLN C N 1
ATOM 673 C CA . GLN A 1 201 ? 0.212 18.092 28.988 1.00 65.83 93 GLN C CA 1
ATOM 674 C C . GLN A 1 201 ? -0.152 18.525 27.562 1.00 65.66 93 GLN C C 1
ATOM 675 O O . GLN A 1 201 ? -0.285 17.692 26.652 1.00 65.22 93 GLN C O 1
ATOM 681 N N . ASP A 1 202 ? -0.319 19.835 27.386 1.00 65.95 94 ASP C N 1
ATOM 682 C CA . ASP A 1 202 ? -0.687 20.414 26.097 1.00 67.46 94 ASP C CA 1
ATOM 683 C C . ASP A 1 202 ? 0.422 20.249 25.060 1.00 70.56 94 ASP C C 1
ATOM 684 O O . ASP A 1 202 ? 1.608 20.246 25.399 1.00 71.47 94 ASP C O 1
ATOM 689 N N . GLY A 1 203 ? 0.028 20.117 23.797 1.00 73.03 95 GLY C N 1
ATOM 690 C CA . GLY A 1 203 ? 0.973 20.122 22.692 1.00 68.00 95 GLY C CA 1
ATOM 691 C C . GLY A 1 203 ? 1.266 21.544 22.247 1.00 63.44 95 GLY C C 1
ATOM 692 O O . GLY A 1 203 ? 0.712 22.492 22.807 1.00 64.80 95 GLY C O 1
ATOM 693 N N . PRO A 1 204 ? 2.133 21.705 21.233 1.00 57.08 96 PRO C N 1
ATOM 694 C CA . PRO A 1 204 ? 2.550 23.032 20.752 1.00 52.89 96 PRO C CA 1
ATOM 695 C C . PRO A 1 204 ? 1.377 23.877 20.245 1.00 47.60 96 PRO C C 1
ATOM 696 O O . PRO A 1 204 ? 1.164 25.007 20.720 1.00 46.82 96 PRO C O 1
ATOM 700 N N . LEU A 1 205 ? 0.626 23.323 19.296 1.00 44.38 97 LEU C N 1
ATOM 701 C CA . LEU A 1 205 ? -0.519 24.007 18.712 1.00 41.46 97 LEU C CA 1
ATOM 702 C C . LEU A 1 205 ? -1.514 24.416 19.794 1.00 42.81 97 LEU C C 1
ATOM 703 O O . LEU A 1 205 ? -2.033 25.527 19.773 1.00 42.02 97 LEU C O 1
ATOM 708 N N . THR A 1 206 ? -1.754 23.523 20.749 1.00 44.41 98 THR C N 1
ATOM 709 C CA . THR A 1 206 ? -2.682 23.800 21.840 1.00 45.19 98 THR C CA 1
ATOM 710 C C . THR A 1 206 ? -2.201 24.946 22.726 1.00 47.78 98 THR C C 1
ATOM 711 O O . THR A 1 206 ? -2.997 25.786 23.131 1.00 48.83 98 THR C O 1
ATOM 715 N N . VAL A 1 207 ? -0.906 24.989 23.025 1.00 49.07 99 VAL C N 1
ATOM 716 C CA . VAL A 1 207 ? -0.363 26.084 23.831 1.00 49.85 99 VAL C CA 1
ATOM 717 C C . VAL A 1 207 ? -0.532 27.418 23.107 1.00 48.58 99 VAL C C 1
ATOM 718 O O . VAL A 1 207 ? -0.990 28.415 23.695 1.00 49.41 99 VAL C O 1
ATOM 722 N N . ALA A 1 208 ? -0.176 27.421 21.823 1.00 46.25 100 ALA C N 1
ATOM 723 C CA . ALA A 1 208 ? -0.325 28.613 20.990 1.00 43.44 100 ALA C CA 1
ATOM 724 C C . ALA A 1 208 ? -1.780 29.079 20.928 1.00 40.73 100 ALA C C 1
ATOM 725 O O . ALA A 1 208 ? -2.064 30.271 21.027 1.00 40.87 100 ALA C O 1
ATOM 727 N N . ALA A 1 209 ? -2.693 28.125 20.774 1.00 38.79 101 ALA C N 1
ATOM 728 C CA . ALA A 1 209 ? -4.118 28.413 20.666 1.00 37.57 101 ALA C CA 1
ATOM 729 C C . ALA A 1 209 ? -4.694 28.891 21.995 1.00 37.81 101 ALA C C 1
ATOM 730 O O . ALA A 1 209 ? -5.645 29.675 22.026 1.00 36.72 101 ALA C O 1
ATOM 732 N N . ARG A 1 210 ? -4.112 28.418 23.092 1.00 40.07 102 ARG C N 1
ATOM 733 C CA . ARG A 1 210 ? -4.548 28.814 24.423 1.00 42.01 102 ARG C CA 1
ATOM 734 C C . ARG A 1 210 ? -4.125 30.237 24.764 1.00 46.58 102 ARG C C 1
ATOM 735 O O . ARG A 1 210 ? -4.929 31.017 25.271 1.00 46.43 102 ARG C O 1
ATOM 743 N N . TYR A 1 211 ? -2.869 30.584 24.493 1.00 50.22 103 TYR C N 1
ATOM 744 C CA . TYR A 1 211 ? -2.372 31.871 24.982 1.00 54.20 103 TYR C CA 1
ATOM 745 C C . TYR A 1 211 ? -1.918 32.848 23.898 1.00 56.46 103 TYR C C 1
ATOM 746 O O . TYR A 1 211 ? -1.004 33.643 24.113 1.00 57.88 103 TYR C O 1
ATOM 755 N N . GLY A 1 212 ? -2.575 32.792 22.743 1.00 57.95 104 GLY C N 1
ATOM 756 C CA . GLY A 1 212 ? -2.431 33.813 21.718 1.00 55.41 104 GLY C CA 1
ATOM 757 C C . GLY A 1 212 ? -1.049 33.938 21.115 1.00 54.85 104 GLY C C 1
ATOM 758 O O . GLY A 1 212 ? -0.569 35.043 20.866 1.00 59.86 104 GLY C O 1
ATOM 759 N N . ALA A 1 213 ? -0.406 32.801 20.881 1.00 50.08 105 ALA C N 1
ATOM 760 C CA . ALA A 1 213 ? 0.891 32.789 20.225 1.00 45.02 105 ALA C CA 1
ATOM 761 C C . ALA A 1 213 ? 0.720 32.519 18.736 1.00 40.56 105 ALA C C 1
ATOM 762 O O . ALA A 1 213 ? -0.342 32.090 18.291 1.00 40.88 105 ALA C O 1
ATOM 764 N N . ILE A 1 214 ? 1.764 32.788 17.965 1.00 36.85 106 ILE C N 1
ATOM 765 C CA . ILE A 1 214 ? 1.767 32.427 16.561 1.00 32.96 106 ILE C CA 1
ATOM 766 C C . ILE A 1 214 ? 2.200 30.979 16.441 1.00 33.09 106 ILE C C 1
ATOM 767 O O . ILE A 1 214 ? 3.283 30.613 16.903 1.00 33.55 106 ILE C O 1
ATOM 772 N N . CYS A 1 215 ? 1.353 30.145 15.846 1.00 32.20 107 CYS C N 1
ATOM 773 C CA . CYS A 1 215 ? 1.762 28.772 15.574 1.00 31.98 107 CYS C CA 1
ATOM 774 C C . CYS A 1 215 ? 2.131 28.613 14.108 1.00 31.93 107 CYS C C 1
ATOM 775 O O . CYS A 1 215 ? 1.332 28.894 13.214 1.00 32.33 107 CYS C O 1
ATOM 778 N N . TYR A 1 216 ? 3.351 28.151 13.877 1.00 31.95 108 TYR C N 1
ATOM 779 C CA . TYR A 1 216 ? 3.902 28.061 12.539 1.00 32.72 108 TYR C CA 1
ATOM 780 C C . TYR A 1 216 ? 4.122 26.610 12.141 1.00 34.75 108 TYR C C 1
ATOM 781 O O . TYR A 1 216 ? 5.075 25.974 12.578 1.00 36.31 108 TYR C O 1
ATOM 790 N N . LEU A 1 217 ? 3.222 26.087 11.321 1.00 35.43 109 LEU C N 1
ATOM 791 C CA . LEU A 1 217 ? 3.363 24.743 10.790 1.00 37.82 109 LEU C CA 1
ATOM 792 C C . LEU A 1 217 ? 4.265 24.786 9.561 1.00 40.09 109 LEU C C 1
ATOM 793 O O . LEU A 1 217 ? 3.828 25.135 8.457 1.00 39.30 109 LEU C O 1
ATOM 798 N N . ASP A 1 218 ? 5.533 24.443 9.774 1.00 42.94 110 ASP C N 1
ATOM 799 C CA . ASP A 1 218 ? 6.544 24.475 8.726 1.00 46.91 110 ASP C CA 1
ATOM 800 C C . ASP A 1 218 ? 6.509 23.180 7.917 1.00 50.19 110 ASP C C 1
ATOM 801 O O . ASP A 1 218 ? 6.477 22.093 8.490 1.00 50.96 110 ASP C O 1
ATOM 806 N N . GLU A 1 219 ? 6.508 23.308 6.591 1.00 53.78 111 GLU C N 1
ATOM 807 C CA . GLU A 1 219 ? 6.330 22.174 5.677 1.00 58.58 111 GLU C CA 1
ATOM 808 C C . GLU A 1 219 ? 5.049 21.398 5.962 1.00 58.05 111 GLU C C 1
ATOM 809 O O . GLU A 1 219 ? 5.074 20.177 6.099 1.00 60.68 111 GLU C O 1
ATOM 815 N N . ILE A 1 220 ? 3.931 22.114 6.030 1.00 55.72 112 ILE C N 1
ATOM 816 C CA . ILE A 1 220 ? 2.638 21.520 6.364 1.00 54.16 112 ILE C CA 1
ATOM 817 C C . ILE A 1 220 ? 2.236 20.427 5.375 1.00 53.40 112 ILE C C 1
ATOM 818 O O . ILE A 1 220 ? 1.579 19.458 5.747 1.00 52.46 112 ILE C O 1
ATOM 823 N N . VAL A 1 221 ? 2.659 20.574 4.123 1.00 54.30 113 VAL C N 1
ATOM 824 C CA . VAL A 1 221 ? 2.203 19.699 3.051 1.00 55.92 113 VAL C CA 1
ATOM 825 C C . VAL A 1 221 ? 2.950 18.371 3.077 1.00 60.41 113 VAL C C 1
ATOM 826 O O . VAL A 1 221 ? 2.621 17.445 2.332 1.00 60.43 113 VAL C O 1
ATOM 830 N N . GLU A 1 222 ? 3.955 18.284 3.943 1.00 64.32 114 GLU C N 1
ATOM 831 C CA . GLU A 1 222 ? 4.643 17.023 4.178 1.00 68.29 114 GLU C CA 1
ATOM 832 C C . GLU A 1 222 ? 3.667 15.997 4.727 1.00 71.62 114 GLU C C 1
ATOM 833 O O . GLU A 1 222 ? 3.596 14.872 4.236 1.00 73.22 114 GLU C O 1
ATOM 839 N N . ALA A 1 223 ? 2.907 16.402 5.740 1.00 74.05 115 ALA C N 1
ATOM 840 C CA . ALA A 1 223 ? 1.933 15.523 6.382 1.00 76.00 115 ALA C CA 1
ATOM 841 C C . ALA A 1 223 ? 0.877 15.011 5.399 1.00 81.32 115 ALA C C 1
ATOM 842 O O . ALA A 1 223 ? 0.598 15.657 4.388 1.00 76.88 115 ALA C O 1
ATOM 844 N N . ARG A 1 224 ? 0.309 13.843 5.692 1.00 90.79 116 ARG C N 1
ATOM 845 C CA . ARG A 1 224 ? -0.787 13.291 4.898 1.00 101.42 116 ARG C CA 1
ATOM 846 C C . ARG A 1 224 ? -1.950 14.282 4.880 1.00 110.18 116 ARG C C 1
ATOM 847 O O . ARG A 1 224 ? -2.331 14.802 5.926 1.00 109.38 116 ARG C O 1
ATOM 849 N N . GLN A 1 225 ? -2.508 14.530 3.695 1.00 121.66 117 GLN C N 1
ATOM 850 C CA . GLN A 1 225 ? -3.375 15.699 3.444 1.00 123.49 117 GLN C CA 1
ATOM 851 C C . GLN A 1 225 ? -4.486 15.932 4.481 1.00 121.52 117 GLN C C 1
ATOM 852 O O . GLN A 1 225 ? -4.601 17.016 5.045 1.00 124.60 117 GLN C O 1
ATOM 854 N N . ASP A 1 226 ? -5.280 14.891 4.723 1.00 110.89 118 ASP C N 1
ATOM 855 C CA . ASP A 1 226 ? -6.385 14.975 5.659 1.00 101.78 118 ASP C CA 1
ATOM 856 C C . ASP A 1 226 ? -5.975 14.590 7.080 1.00 95.93 118 ASP C C 1
ATOM 857 O O . ASP A 1 226 ? -6.834 14.346 7.916 1.00 92.42 118 ASP C O 1
ATOM 859 N N . THR A 1 227 ? -4.670 14.480 7.328 1.00 97.21 119 THR C N 1
ATOM 860 C CA . THR A 1 227 ? -4.153 14.575 8.687 1.00 96.73 119 THR C CA 1
ATOM 861 C C . THR A 1 227 ? -4.083 16.073 9.012 1.00 91.40 119 THR C C 1
ATOM 862 O O . THR A 1 227 ? -4.163 16.487 10.173 1.00 90.58 119 THR C O 1
ATOM 866 N N . THR A 1 228 ? -3.992 16.881 7.952 1.00 85.94 120 THR C N 1
ATOM 867 C CA . THR A 1 228 ? -3.840 18.334 8.077 1.00 82.95 120 THR C CA 1
ATOM 868 C C . THR A 1 228 ? -5.173 19.089 8.154 1.00 81.02 120 THR C C 1
ATOM 869 O O . THR A 1 228 ? -5.184 20.309 8.317 1.00 80.38 120 THR C O 1
ATOM 873 N N . VAL A 1 229 ? -6.294 18.380 8.050 1.00 73.23 121 VAL C N 1
ATOM 874 C CA . VAL A 1 229 ? -7.601 19.019 8.220 1.00 66.11 121 VAL C CA 1
ATOM 875 C C . VAL A 1 229 ? -7.921 19.262 9.700 1.00 62.49 121 VAL C C 1
ATOM 876 O O . VAL A 1 229 ? -9.013 19.707 10.050 1.00 63.05 121 VAL C O 1
ATOM 880 N N . VAL A 1 230 ? -6.953 18.962 10.558 1.00 59.92 122 VAL C N 1
ATOM 881 C CA . VAL A 1 230 ? -7.010 19.275 11.984 1.00 58.42 122 VAL C CA 1
ATOM 882 C C . VAL A 1 230 ? -7.143 20.764 12.310 1.00 55.08 122 VAL C C 1
ATOM 883 O O . VAL A 1 230 ? -7.639 21.134 13.375 1.00 56.09 122 VAL C O 1
ATOM 887 N N . ILE A 1 231 ? -6.682 21.606 11.393 1.00 50.27 123 ILE C N 1
ATOM 888 C CA . ILE A 1 231 ? -6.589 23.033 11.636 1.00 45.34 123 ILE C CA 1
ATOM 889 C C . ILE A 1 231 ? -7.834 23.787 11.180 1.00 43.63 123 ILE C C 1
ATOM 890 O O . ILE A 1 231 ? -7.939 24.999 11.366 1.00 45.23 123 ILE C O 1
ATOM 895 N N . HIS A 1 232 ? -8.777 23.068 10.585 1.00 40.70 124 HIS C N 1
ATOM 896 C CA . HIS A 1 232 ? -10.019 23.676 10.109 1.00 38.41 124 HIS C CA 1
ATOM 897 C C . HIS A 1 232 ? -10.832 24.380 11.210 1.00 34.50 124 HIS C C 1
ATOM 898 O O . HIS A 1 232 ? -11.289 25.502 10.995 1.00 34.13 124 HIS C O 1
ATOM 905 N N . PRO A 1 233 ? -11.009 23.742 12.390 1.00 32.54 125 PRO C N 1
ATOM 906 C CA . PRO A 1 233 ? -11.772 24.440 13.435 1.00 29.99 125 PRO C CA 1
ATOM 907 C C . PRO A 1 233 ? -11.088 25.720 13.909 1.00 30.15 125 PRO C C 1
ATOM 908 O O . PRO A 1 233 ? -11.757 26.649 14.360 1.00 29.82 125 PRO C O 1
ATOM 912 N N . LEU A 1 234 ? -9.765 25.761 13.805 1.00 28.95 126 LEU C N 1
ATOM 913 C CA . LEU A 1 234 ? -8.998 26.952 14.167 1.00 32.05 126 LEU C CA 1
ATOM 914 C C . LEU A 1 234 ? -9.025 28.038 13.090 1.00 34.13 126 LEU C C 1
ATOM 915 O O . LEU A 1 234 ? -8.310 29.033 13.195 1.00 36.08 126 LEU C O 1
ATOM 920 N N . THR A 1 235 ? -9.843 27.849 12.058 1.00 37.45 127 THR C N 1
ATOM 921 C CA . THR A 1 235 ? -9.963 28.845 10.995 1.00 39.55 127 THR C CA 1
ATOM 922 C C . THR A 1 235 ? -11.417 29.255 10.755 1.00 44.13 127 THR C C 1
ATOM 923 O O . THR A 1 235 ? -11.691 30.076 9.880 1.00 43.91 127 THR C O 1
ATOM 927 N N . ASP A 1 236 ? -12.343 28.684 11.524 1.00 47.75 128 ASP C N 1
ATOM 928 C CA . ASP A 1 236 ? -13.747 29.095 11.463 1.00 51.53 128 ASP C CA 1
ATOM 929 C C . ASP A 1 236 ? -13.882 30.504 12.018 1.00 52.89 128 ASP C C 1
ATOM 930 O O . ASP A 1 236 ? -12.943 31.015 12.624 1.00 52.51 128 ASP C O 1
ATOM 935 N N . HIS A 1 237 ? -15.036 31.137 11.822 1.00 55.65 129 HIS C N 1
ATOM 936 C CA . HIS A 1 237 ? -15.201 32.508 12.299 1.00 60.35 129 HIS C CA 1
ATOM 937 C C . HIS A 1 237 ? -15.164 32.527 13.822 1.00 61.37 129 HIS C C 1
ATOM 938 O O . HIS A 1 237 ? -14.714 33.499 14.430 1.00 63.48 129 HIS C O 1
ATOM 945 N N . ARG A 1 238 ? -15.630 31.444 14.433 1.00 60.18 130 ARG C N 1
ATOM 946 C CA . ARG A 1 238 ? -15.394 31.213 15.852 1.00 58.83 130 ARG C CA 1
ATOM 947 C C . ARG A 1 238 ? -14.391 30.077 16.002 1.00 51.91 130 ARG C C 1
ATOM 948 O O . ARG A 1 238 ? -14.700 28.916 15.736 1.00 52.47 130 ARG C O 1
ATOM 956 N N . ARG A 1 239 ? -13.184 30.429 16.424 1.00 45.40 131 ARG C N 1
ATOM 957 C CA . ARG A 1 239 ? -12.057 29.512 16.376 1.00 40.09 131 ARG C CA 1
ATOM 958 C C . ARG A 1 239 ? -11.985 28.612 17.600 1.00 39.93 131 ARG C C 1
ATOM 959 O O . ARG A 1 239 ? -11.841 29.083 18.726 1.00 41.07 131 ARG C O 1
ATOM 967 N N . THR A 1 240 ? -12.085 27.309 17.366 1.00 38.81 132 THR C N 1
ATOM 968 C CA . THR A 1 240 ? -12.041 26.337 18.446 1.00 39.99 132 THR C CA 1
ATOM 969 C C . THR A 1 240 ? -10.997 25.259 18.197 1.00 40.45 132 THR C C 1
ATOM 970 O O . THR A 1 240 ? -10.573 25.040 17.064 1.00 40.79 132 THR C O 1
ATOM 974 N N . LEU A 1 241 ? -10.596 24.587 19.271 1.00 40.76 133 LEU C N 1
ATOM 975 C CA . LEU A 1 241 ? -9.661 23.474 19.206 1.00 41.93 133 LEU C CA 1
ATOM 976 C C . LEU A 1 241 ? -10.180 22.314 20.049 1.00 44.75 133 LEU C C 1
ATOM 977 O O . LEU A 1 241 ? -10.189 22.388 21.284 1.00 45.89 133 LEU C O 1
ATOM 982 N N . PRO A 1 242 ? -10.646 21.251 19.377 1.00 45.70 134 PRO C N 1
ATOM 983 C CA . PRO A 1 242 ? -11.148 20.025 20.009 1.00 48.91 134 PRO C CA 1
ATOM 984 C C . PRO A 1 242 ? -10.045 19.107 20.527 1.00 52.22 134 PRO C C 1
ATOM 985 O O . PRO A 1 242 ? -9.336 18.484 19.736 1.00 52.88 134 PRO C O 1
ATOM 989 N N . LEU A 1 243 ? -9.905 19.032 21.846 1.00 55.52 135 LEU C N 1
ATOM 990 C CA . LEU A 1 243 ? -9.063 18.021 22.473 1.00 58.83 135 LEU C CA 1
ATOM 991 C C . LEU A 1 243 ? -9.969 16.878 22.914 1.00 62.14 135 LEU C C 1
ATOM 992 O O . LEU A 1 243 ? -10.334 16.778 24.090 1.00 62.64 135 LEU C O 1
ATOM 997 N N . ASP A 1 244 ? -10.343 16.028 21.962 1.00 64.52 136 ASP C N 1
ATOM 998 C CA . ASP A 1 244 ? -11.357 15.009 22.208 1.00 66.91 136 ASP C CA 1
ATOM 999 C C . ASP A 1 244 ? -10.828 13.835 23.030 1.00 65.10 136 ASP C C 1
ATOM 1000 O O . ASP A 1 244 ? -11.607 13.058 23.579 1.00 65.22 136 ASP C O 1
ATOM 1005 N N . LYS A 1 245 ? -9.509 13.711 23.124 1.00 63.40 137 LYS C N 1
ATOM 1006 C CA . LYS A 1 245 ? -8.906 12.687 23.973 1.00 62.71 137 LYS C CA 1
ATOM 1007 C C . LYS A 1 245 ? -8.838 13.167 25.424 1.00 60.94 137 LYS C C 1
ATOM 1008 O O . LYS A 1 245 ? -8.732 12.365 26.352 1.00 61.78 137 LYS C O 1
ATOM 1014 N N . LYS A 1 246 ? -8.902 14.483 25.604 1.00 57.99 138 LYS C N 1
ATOM 1015 C CA . LYS A 1 246 ? -8.992 15.095 26.928 1.00 55.40 138 LYS C CA 1
ATOM 1016 C C . LYS A 1 246 ? -10.455 15.377 27.286 1.00 54.32 138 LYS C C 1
ATOM 1017 O O . LYS A 1 246 ? -10.821 15.446 28.462 1.00 55.03 138 LYS C O 1
ATOM 1023 N N . GLY A 1 247 ? -11.289 15.533 26.261 1.00 51.92 139 GLY C N 1
ATOM 1024 C CA . GLY A 1 247 ? -12.684 15.872 26.457 1.00 49.37 139 GLY C CA 1
ATOM 1025 C C . GLY A 1 247 ? -12.892 17.363 26.647 1.00 45.72 139 GLY C C 1
ATOM 1026 O O . GLY A 1 247 ? -13.851 17.785 27.293 1.00 45.86 139 GLY C O 1
ATOM 1027 N N . GLU A 1 248 ? -11.998 18.167 26.078 1.00 42.41 140 GLU C N 1
ATOM 1028 C CA . GLU A 1 248 ? -12.075 19.617 26.246 1.00 39.45 140 GLU 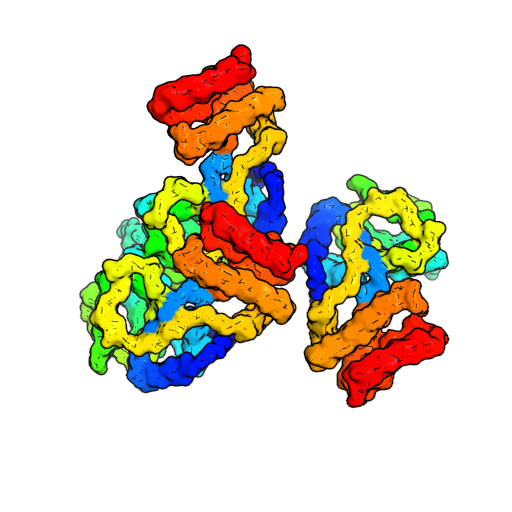C CA 1
ATOM 1029 C C . GLU A 1 248 ? -12.301 20.337 24.913 1.00 40.14 140 GLU C C 1
ATOM 1030 O O . GLU A 1 248 ? -11.723 19.971 23.892 1.00 40.51 140 GLU C O 1
ATOM 1036 N N . LEU A 1 249 ? -13.150 21.358 24.929 1.00 39.99 141 LEU C N 1
ATOM 1037 C CA . LEU A 1 249 ? -13.350 22.206 23.759 1.00 40.17 141 LEU C CA 1
ATOM 1038 C C . LEU A 1 249 ? -12.751 23.589 24.004 1.00 40.04 141 LEU C C 1
ATOM 1039 O O . LEU A 1 249 ? -13.339 24.403 24.712 1.00 40.19 141 LEU C O 1
ATOM 1044 N N . ILE A 1 250 ? -11.582 23.855 23.429 1.00 41.39 142 ILE C N 1
ATOM 1045 C CA . ILE A 1 250 ? -10.918 25.138 23.654 1.00 42.85 142 ILE C CA 1
ATOM 1046 C C . ILE A 1 250 ? -11.455 26.233 22.738 1.00 44.51 142 ILE C C 1
ATOM 1047 O O . ILE A 1 250 ? -11.626 26.018 21.545 1.00 45.04 142 ILE C O 1
ATOM 1052 N N . ARG A 1 251 ? -11.729 27.409 23.290 1.00 46.16 143 ARG C N 1
ATOM 1053 C CA . ARG A 1 251 ? -12.001 28.567 22.451 1.00 48.35 143 ARG C CA 1
ATOM 1054 C C . ARG A 1 251 ? -10.681 29.296 22.242 1.00 43.71 143 ARG C C 1
ATOM 1055 O O . ARG A 1 251 ? -10.046 29.727 23.204 1.00 42.93 143 ARG C O 1
ATOM 1063 N N . ALA A 1 252 ? -10.260 29.415 20.988 1.00 40.93 144 ALA C N 1
ATOM 1064 C CA . ALA A 1 252 ? -8.936 29.941 20.676 1.00 39.20 144 ALA C CA 1
ATOM 1065 C C . ALA A 1 252 ? -8.759 31.367 21.182 1.00 38.97 144 ALA C C 1
ATOM 1066 O O . ALA A 1 252 ? -9.648 32.206 21.027 1.00 38.32 144 ALA C O 1
ATOM 1068 N N . HIS A 1 253 ? -7.609 31.618 21.804 1.00 40.04 145 HIS C N 1
ATOM 1069 C CA . HIS A 1 253 ? -7.247 32.945 22.290 1.00 41.41 145 HIS C CA 1
ATOM 1070 C C . HIS A 1 253 ? -7.386 33.963 21.169 1.00 39.71 145 HIS C C 1
ATOM 1071 O O . HIS A 1 253 ? -6.945 33.711 20.052 1.00 39.83 145 HIS C O 1
ATOM 1078 N N . PRO A 1 254 ? -8.003 35.117 21.462 1.00 38.66 146 PRO C N 1
ATOM 1079 C CA . PRO A 1 254 ? -8.267 36.146 20.448 1.00 37.06 146 PRO C CA 1
ATOM 1080 C C . PRO A 1 254 ? -7.017 36.632 19.713 1.00 36.68 146 PRO C C 1
ATOM 1081 O O . PRO A 1 254 ? -7.143 37.231 18.645 1.00 36.56 146 PRO C O 1
ATOM 1085 N N . ASP A 1 255 ? -5.835 36.379 20.264 1.00 36.37 147 ASP C N 1
ATOM 1086 C CA . ASP A 1 255 ? -4.606 36.860 19.641 1.00 36.52 147 ASP C CA 1
ATOM 1087 C C . ASP A 1 255 ? -3.852 35.748 18.920 1.00 34.22 147 ASP C C 1
ATOM 1088 O O . ASP A 1 255 ? -2.804 35.992 18.323 1.00 33.48 147 ASP C O 1
ATOM 1093 N N . PHE A 1 256 ? -4.396 34.534 18.971 1.00 33.43 148 PHE C N 1
ATOM 1094 C CA . PHE A 1 256 ? -3.815 33.394 18.263 1.00 32.62 148 PHE C CA 1
ATOM 1095 C C . PHE A 1 256 ? -3.780 33.616 16.757 1.00 32.41 148 PHE C C 1
ATOM 1096 O O . PHE A 1 256 ? -4.750 34.093 16.162 1.00 31.46 148 PHE C O 1
ATOM 1104 N N . GLN A 1 257 ? -2.653 33.253 16.152 1.00 32.48 149 GLN C N 1
ATOM 1105 C CA . GLN A 1 257 ? -2.423 33.445 14.725 1.00 31.58 149 GLN C CA 1
ATOM 1106 C C . GLN A 1 257 ? -1.842 32.176 14.117 1.00 31.51 149 GLN C C 1
ATOM 1107 O O . GLN A 1 257 ? -0.824 31.661 14.593 1.00 31.64 149 GLN C O 1
ATOM 1113 N N . LEU A 1 258 ? -2.495 31.671 13.070 1.00 30.68 150 LEU C N 1
ATOM 1114 C CA . LEU A 1 258 ? -2.058 30.439 12.417 1.00 29.30 150 LEU C CA 1
ATOM 1115 C C . LEU A 1 258 ? -1.300 30.724 11.125 1.00 28.29 150 LEU C C 1
ATOM 1116 O O . LEU A 1 258 ? -1.816 31.386 10.223 1.00 30.75 150 LEU C O 1
ATOM 1121 N N . VAL A 1 259 ? -0.070 30.227 11.046 1.00 26.79 151 VAL C N 1
ATOM 1122 C CA . VAL A 1 259 ? 0.742 30.369 9.840 1.00 24.60 151 VAL C CA 1
ATOM 1123 C C . VAL A 1 259 ? 1.229 29.002 9.371 1.00 24.94 151 VAL C C 1
ATOM 1124 O O . VAL A 1 259 ? 1.678 28.196 10.172 1.00 24.42 151 VAL C O 1
ATOM 1128 N N . ILE A 1 260 ? 1.115 28.733 8.077 1.00 25.94 152 ILE C N 1
ATOM 1129 C CA . ILE A 1 260 ? 1.636 27.498 7.511 1.00 26.90 152 ILE C CA 1
ATOM 1130 C C . ILE A 1 260 ? 2.609 27.803 6.379 1.00 30.10 152 ILE C C 1
ATOM 1131 O O . ILE A 1 260 ? 2.561 28.871 5.772 1.00 29.85 152 ILE C O 1
ATOM 1136 N N . SER A 1 261 ? 3.499 26.859 6.106 1.00 32.73 153 SER C N 1
ATOM 1137 C CA . SER A 1 261 ? 4.478 27.016 5.043 1.00 35.85 153 SER C CA 1
ATOM 1138 C C . SER A 1 261 ? 4.568 25.750 4.207 1.00 39.30 153 SER C C 1
ATOM 1139 O O . SER A 1 261 ? 4.466 24.649 4.749 1.00 40.20 153 SER C O 1
ATOM 1142 N N . TYR A 1 262 ? 4.753 25.888 2.896 1.00 41.66 154 TYR C N 1
ATOM 1143 C CA . TYR A 1 262 ? 5.027 24.688 2.096 1.00 45.08 154 TYR C CA 1
ATOM 1144 C C . TYR A 1 262 ? 5.670 24.981 0.737 1.00 46.63 154 TYR C C 1
ATOM 1145 O O . TYR A 1 262 ? 5.513 26.070 0.171 1.00 45.75 154 TYR C O 1
ATOM 1154 N N . ASN A 1 263 ? 6.410 23.994 0.238 1.00 47.65 155 ASN C N 1
ATOM 1155 C CA . ASN A 1 263 ? 7.076 24.088 -1.053 1.00 48.98 155 ASN C CA 1
ATOM 1156 C C . ASN A 1 263 ? 6.239 23.434 -2.143 1.00 48.76 155 ASN C C 1
ATOM 1157 O O . ASN A 1 263 ? 6.185 22.208 -2.227 1.00 48.54 155 ASN C O 1
ATOM 1162 N N . PRO A 1 264 ? 5.580 24.248 -2.982 1.00 49.13 156 PRO C N 1
ATOM 1163 C CA . PRO A 1 264 ? 4.733 23.726 -4.061 1.00 50.99 156 PRO C CA 1
ATOM 1164 C C . PRO A 1 264 ? 5.538 22.969 -5.112 1.00 53.99 156 PRO C C 1
ATOM 1165 O O . PRO A 1 264 ? 6.632 23.398 -5.483 1.00 53.80 156 PRO C O 1
ATOM 1169 N N . GLY A 1 265 ? 5.000 21.847 -5.577 1.00 57.68 157 GLY C N 1
ATOM 1170 C CA . GLY A 1 265 ? 5.681 21.027 -6.562 1.00 63.14 157 GLY C CA 1
ATOM 1171 C C . GLY A 1 265 ? 6.691 20.071 -5.950 1.00 69.51 157 GLY C C 1
ATOM 1172 O O . GLY A 1 265 ? 7.136 19.126 -6.604 1.00 69.67 157 GLY C O 1
ATOM 1173 N N . TYR A 1 266 ? 7.053 20.318 -4.694 1.00 76.56 158 TYR C N 1
ATOM 1174 C CA . TYR A 1 266 ? 8.020 19.481 -3.989 1.00 83.38 158 TYR C CA 1
ATOM 1175 C C . TYR A 1 266 ? 7.337 18.289 -3.329 1.00 90.68 158 TYR C C 1
ATOM 1176 O O . TYR A 1 266 ? 7.989 17.454 -2.701 1.00 88.73 158 TYR C O 1
ATOM 1178 N N . GLN A 1 267 ? 6.020 18.216 -3.473 1.00 99.94 159 GLN C N 1
ATOM 1179 C CA . GLN A 1 267 ? 5.252 17.130 -2.884 1.00 110.20 159 GLN C CA 1
ATOM 1180 C C . GLN A 1 267 ? 4.316 16.501 -3.910 1.00 118.98 159 GLN C C 1
ATOM 1181 O O . GLN A 1 267 ? 4.104 17.047 -4.994 1.00 118.25 159 GLN C O 1
ATOM 1183 N N . SER A 1 268 ? 3.767 15.345 -3.557 1.00 130.66 160 SER C N 1
ATOM 1184 C CA . SER A 1 268 ? 2.823 14.630 -4.408 1.00 130.19 160 SER C CA 1
ATOM 1185 C C . SER A 1 268 ? 1.528 15.413 -4.613 1.00 130.00 160 SER C C 1
ATOM 1186 O O . SER A 1 268 ? 1.188 16.282 -3.810 1.00 131.38 160 SER C O 1
ATOM 1189 N N . LEU A 1 269 ? 0.811 15.109 -5.693 1.00 116.63 161 LEU C N 1
ATOM 1190 C CA . LEU A 1 269 ? -0.503 15.705 -5.918 1.00 104.03 161 LEU C CA 1
ATOM 1191 C C . LEU A 1 269 ? -1.511 15.136 -4.926 1.00 100.28 161 LEU C C 1
ATOM 1192 O O . LEU A 1 269 ? -2.487 15.795 -4.567 1.00 101.15 161 LEU C O 1
ATOM 1197 N N . MET A 1 270 ? -1.265 13.903 -4.492 1.00 96.85 162 MET C N 1
ATOM 1198 C CA . MET A 1 270 ? -2.071 13.275 -3.453 1.00 95.48 162 MET C CA 1
ATOM 1199 C C . MET A 1 270 ? -1.647 13.792 -2.082 1.00 94.39 162 MET C C 1
ATOM 1200 O O . MET A 1 270 ? -2.455 13.863 -1.156 1.00 96.36 162 MET C O 1
ATOM 1202 N N . LYS A 1 271 ? -0.373 14.155 -1.960 1.00 92.17 163 LYS C N 1
ATOM 1203 C CA . LYS A 1 271 ? 0.150 14.723 -0.721 1.00 89.28 163 LYS C CA 1
ATOM 1204 C C . LYS A 1 271 ? -0.089 16.232 -0.659 1.00 86.34 163 LYS C C 1
ATOM 1205 O O . LYS A 1 271 ? 0.095 16.849 0.392 1.00 88.42 163 LYS C O 1
ATOM 1207 N N . ASP A 1 272 ? -0.502 16.814 -1.785 1.00 78.88 164 ASP C N 1
ATOM 1208 C CA . ASP A 1 272 ? -0.768 18.252 -1.881 1.00 70.69 164 ASP C CA 1
ATOM 1209 C C . ASP A 1 272 ? -1.871 18.686 -0.916 1.00 62.62 164 ASP C C 1
ATOM 1210 O O . ASP A 1 272 ? -2.684 17.872 -0.478 1.00 62.70 164 ASP C O 1
ATOM 1215 N N . LEU A 1 273 ? -1.878 19.972 -0.579 1.00 55.65 165 LEU C N 1
ATOM 1216 C CA . LEU A 1 273 ? -2.924 20.542 0.257 1.00 49.57 165 LEU C CA 1
ATOM 1217 C C . LEU A 1 273 ? -4.284 20.421 -0.412 1.00 45.52 165 LEU C C 1
ATOM 1218 O O . LEU A 1 273 ? -4.434 20.761 -1.585 1.00 46.07 165 LEU C O 1
ATOM 1223 N N . LYS A 1 274 ? -5.271 19.937 0.334 1.00 41.85 166 LYS C N 1
ATOM 1224 C CA . LYS A 1 274 ? -6.630 19.839 -0.184 1.00 38.27 166 LYS C CA 1
ATOM 1225 C C . LYS A 1 274 ? -7.187 21.245 -0.421 1.00 35.90 166 LYS C C 1
ATOM 1226 O O . LYS A 1 274 ? -6.766 22.199 0.241 1.00 33.50 166 LYS C O 1
ATOM 1228 N N . GLN A 1 275 ? -8.106 21.378 -1.378 1.00 36.39 167 GLN C N 1
ATOM 1229 C CA . GLN A 1 275 ? -8.716 22.674 -1.679 1.00 37.93 167 GLN C CA 1
ATOM 1230 C C . GLN A 1 275 ? -9.436 23.225 -0.459 1.00 38.13 167 GLN C C 1
ATOM 1231 O O . GLN A 1 275 ? -9.440 24.432 -0.218 1.00 37.80 167 GLN C O 1
ATOM 1237 N N . SER A 1 276 ? -10.050 22.327 0.304 1.00 37.73 168 SER C N 1
ATOM 1238 C CA . SER A 1 276 ? -10.763 22.702 1.517 1.00 36.08 168 SER C CA 1
ATOM 1239 C C . SER A 1 276 ? -9.829 23.379 2.520 1.00 34.89 168 SER C C 1
ATOM 1240 O O . SER A 1 276 ? -10.240 24.272 3.259 1.00 35.51 168 SER C O 1
ATOM 1243 N N . THR A 1 277 ? -8.571 22.949 2.536 1.00 34.05 169 THR C N 1
ATOM 1244 C CA . THR A 1 277 ? -7.566 23.534 3.419 1.00 33.05 169 THR C CA 1
ATOM 1245 C C . THR A 1 277 ? -6.954 24.785 2.803 1.00 32.68 169 THR C C 1
ATOM 1246 O O . THR A 1 277 ? -6.808 25.804 3.476 1.00 32.78 169 THR C O 1
ATOM 1250 N N . LYS A 1 278 ? -6.600 24.701 1.522 1.00 33.42 170 LYS C N 1
ATOM 1251 C CA . LYS A 1 278 ? -6.052 25.842 0.790 1.00 34.84 170 LYS C CA 1
ATOM 1252 C C . LYS A 1 278 ? -6.940 27.079 0.901 1.00 31.55 170 LYS C C 1
ATOM 1253 O O . LYS A 1 278 ? -6.456 28.180 1.170 1.00 30.78 170 LYS C O 1
ATOM 1259 N N . GLN A 1 279 ? -8.241 26.895 0.709 1.00 28.72 171 GLN C N 1
ATOM 1260 C CA . GLN A 1 279 ? -9.162 28.025 0.655 1.00 27.17 171 GLN C CA 1
ATOM 1261 C C . GLN A 1 279 ? -9.580 28.529 2.039 1.00 26.78 171 GLN C C 1
ATOM 1262 O O . GLN A 1 279 ? -10.623 29.172 2.189 1.00 26.33 171 GLN C O 1
ATOM 1268 N N . ARG A 1 280 ? -8.756 28.246 3.044 1.00 26.22 172 ARG C N 1
ATOM 1269 C CA . ARG A 1 280 ? -8.972 28.767 4.389 1.00 26.17 172 ARG C CA 1
ATOM 1270 C C . ARG A 1 280 ? -7.876 29.750 4.782 1.00 25.76 172 ARG C C 1
ATOM 1271 O O . ARG A 1 280 ? -7.865 30.262 5.899 1.00 26.31 172 ARG C O 1
ATOM 1279 N N . PHE A 1 281 ? -6.966 30.011 3.848 1.00 24.29 173 PHE C N 1
ATOM 1280 C CA . PHE A 1 281 ? -5.783 30.818 4.111 1.00 24.65 173 PHE C CA 1
ATOM 1281 C C . PHE A 1 281 ? -5.659 32.006 3.172 1.00 25.51 173 PHE C C 1
ATOM 1282 O O . PHE A 1 281 ? -6.151 31.970 2.052 1.00 28.35 173 PHE C O 1
ATOM 1290 N N . THR A 1 282 ? -4.995 33.059 3.632 1.00 24.59 174 THR C N 1
ATOM 1291 C CA . THR A 1 282 ? -4.505 34.088 2.726 1.00 24.32 174 THR C CA 1
ATOM 1292 C C . THR A 1 282 ? -3.107 33.633 2.322 1.00 24.42 174 THR C C 1
ATOM 1293 O O . THR A 1 282 ? -2.547 32.753 2.967 1.00 23.69 174 THR C O 1
ATOM 1297 N N . GLY A 1 283 ? -2.539 34.194 1.261 1.00 24.60 175 GLY C N 1
ATOM 1298 C CA . GLY A 1 283 ? -1.300 33.643 0.750 1.00 25.88 175 GLY C CA 1
ATOM 1299 C C . GLY A 1 283 ? -0.242 34.592 0.224 1.00 28.21 175 GLY C C 1
ATOM 1300 O O . GLY A 1 283 ? -0.546 35.585 -0.439 1.00 27.86 175 GLY C O 1
ATOM 1301 N N . PHE A 1 284 ? 1.014 34.265 0.529 1.00 29.88 176 PHE C N 1
ATOM 1302 C CA . PHE A 1 284 ? 2.173 34.934 -0.052 1.00 32.07 176 PHE C CA 1
ATOM 1303 C C . PHE A 1 284 ? 2.974 33.925 -0.866 1.00 33.57 176 PHE C C 1
ATOM 1304 O O . PHE A 1 284 ? 3.211 32.804 -0.412 1.00 32.92 176 PHE C O 1
ATOM 1312 N N . GLU A 1 285 ? 3.405 34.319 -2.058 1.00 36.90 177 GLU C N 1
ATOM 1313 C CA . GLU A 1 285 ? 4.290 33.471 -2.839 1.00 41.47 177 GLU C CA 1
ATOM 1314 C C . GLU A 1 285 ? 5.697 34.050 -2.845 1.00 38.80 177 GLU C C 1
ATOM 1315 O O . GLU A 1 285 ? 5.935 35.120 -3.406 1.00 38.13 177 GLU C O 1
ATOM 1321 N N . PHE A 1 286 ? 6.622 33.346 -2.203 1.00 36.76 178 PHE C N 1
ATOM 1322 C CA . PHE A 1 286 ? 8.017 33.765 -2.179 1.00 34.67 178 PHE C CA 1
ATOM 1323 C C . PHE A 1 286 ? 8.791 33.088 -3.295 1.00 32.65 178 PHE C C 1
ATOM 1324 O O . PHE A 1 286 ? 8.494 31.955 -3.678 1.00 31.25 178 PHE C O 1
ATOM 1332 N N . ASP A 1 287 ? 9.784 33.798 -3.812 1.00 32.56 179 ASP C N 1
ATOM 1333 C CA . ASP A 1 287 ? 10.754 33.236 -4.734 1.00 32.11 179 ASP C CA 1
ATOM 1334 C C . ASP A 1 287 ? 12.113 33.750 -4.296 1.00 29.24 179 ASP C C 1
ATOM 1335 O O . ASP A 1 287 ? 12.183 34.663 -3.472 1.00 27.19 179 ASP C O 1
ATOM 1340 N N . TYR A 1 288 ? 13.188 33.168 -4.820 1.00 28.21 180 TYR C N 1
ATOM 1341 C CA . TYR A 1 288 ? 14.524 33.674 -4.527 1.00 26.58 180 TYR C CA 1
ATOM 1342 C C . TYR A 1 288 ? 14.632 35.119 -5.003 1.00 27.74 180 TYR C C 1
ATOM 1343 O O . TYR A 1 288 ? 14.128 35.461 -6.079 1.00 28.05 180 TYR C O 1
ATOM 1352 N N . PRO A 1 289 ? 15.277 35.974 -4.193 1.00 28.95 181 PRO C N 1
ATOM 1353 C CA . PRO A 1 289 ? 15.432 37.407 -4.474 1.00 29.69 181 PRO C CA 1
ATOM 1354 C C . PRO A 1 289 ? 16.130 37.666 -5.803 1.00 30.77 181 PRO C C 1
ATOM 1355 O O . PRO A 1 289 ? 16.788 36.766 -6.326 1.00 31.87 181 PRO C O 1
ATOM 1359 N N . ASN A 1 290 ? 15.993 38.875 -6.341 1.00 30.79 182 ASN C N 1
ATOM 1360 C CA . ASN A 1 290 ? 16.776 39.266 -7.507 1.00 30.54 182 ASN C CA 1
ATOM 1361 C C . ASN A 1 290 ? 18.247 39.379 -7.112 1.00 30.99 182 ASN C C 1
ATOM 1362 O O . ASN A 1 290 ? 18.567 39.434 -5.923 1.00 32.61 182 ASN C O 1
ATOM 1367 N N . ALA A 1 291 ? 19.124 39.434 -8.112 1.00 30.35 183 ALA C N 1
ATOM 1368 C CA . ALA A 1 291 ? 20.573 39.360 -7.913 1.00 29.65 183 ALA C CA 1
ATOM 1369 C C . ALA A 1 291 ? 21.113 40.303 -6.832 1.00 30.24 183 ALA C C 1
ATOM 1370 O O . ALA A 1 291 ? 21.874 39.885 -5.954 1.00 31.33 183 ALA C O 1
ATOM 1372 N N . GLU A 1 292 ? 20.713 41.567 -6.890 1.00 32.22 184 GLU C N 1
ATOM 1373 C CA . GLU A 1 292 ? 21.237 42.575 -5.972 1.00 33.36 184 GLU C CA 1
ATOM 1374 C C . GLU A 1 292 ? 20.829 42.319 -4.528 1.00 31.37 184 GLU C C 1
ATOM 1375 O O . GLU A 1 292 ? 21.658 42.386 -3.615 1.00 30.62 184 GLU C O 1
ATOM 1381 N N . LEU A 1 293 ? 19.548 42.028 -4.331 1.00 30.23 185 LEU C N 1
ATOM 1382 C CA . LEU A 1 293 ? 18.998 41.785 -3.002 1.00 28.72 185 LEU C CA 1
ATOM 1383 C C . LEU A 1 293 ? 19.628 40.542 -2.376 1.00 28.31 185 LEU C C 1
ATOM 1384 O O . LEU A 1 293 ? 19.971 40.536 -1.191 1.00 27.80 185 LEU C O 1
ATOM 1389 N N . GLU A 1 294 ? 19.791 39.496 -3.184 1.00 27.34 186 GLU C N 1
ATOM 1390 C CA . GLU A 1 294 ? 20.369 38.241 -2.712 1.00 26.89 186 GLU C CA 1
ATOM 1391 C C . GLU A 1 294 ? 21.845 38.422 -2.354 1.00 25.74 186 GLU C C 1
ATOM 1392 O O . GLU A 1 294 ? 22.323 37.889 -1.340 1.00 26.32 186 GLU C O 1
ATOM 1398 N N . ALA A 1 295 ? 22.562 39.179 -3.181 1.00 23.08 187 ALA C N 1
ATOM 1399 C CA . ALA A 1 295 ? 23.939 39.538 -2.859 1.00 23.71 187 ALA C CA 1
ATOM 1400 C C . ALA A 1 295 ? 23.991 40.289 -1.531 1.00 22.38 187 ALA C C 1
ATOM 1401 O O . ALA A 1 295 ? 24.827 39.995 -0.673 1.00 24.00 187 ALA C O 1
ATOM 1403 N N . GLY A 1 296 ? 23.086 41.248 -1.363 1.00 22.06 188 GLY C N 1
ATOM 1404 C CA . GLY A 1 296 ? 23.015 42.032 -0.139 1.00 22.71 188 GLY C CA 1
ATOM 1405 C C . GLY A 1 296 ? 22.789 41.167 1.088 1.00 24.69 188 GLY C C 1
ATOM 1406 O O . GLY A 1 296 ? 23.382 41.399 2.145 1.00 26.02 188 GLY C O 1
ATOM 1407 N N . ILE A 1 297 ? 21.925 40.168 0.941 1.00 23.53 189 ILE C N 1
ATOM 1408 C CA . ILE A 1 297 ? 21.692 39.184 1.988 1.00 23.63 189 ILE C CA 1
ATOM 1409 C C . ILE A 1 297 ? 22.972 38.422 2.329 1.00 25.64 189 ILE C C 1
ATOM 1410 O O . ILE A 1 297 ? 23.298 38.242 3.505 1.00 26.31 189 ILE C O 1
ATOM 1415 N N . LEU A 1 298 ? 23.700 37.981 1.304 1.00 24.47 190 LEU C N 1
ATOM 1416 C CA . LEU A 1 298 ? 24.965 37.284 1.535 1.00 24.75 190 LEU C CA 1
ATOM 1417 C C . LEU A 1 298 ? 25.949 38.153 2.314 1.00 26.91 190 LEU C C 1
ATOM 1418 O O . LEU A 1 298 ? 26.571 37.692 3.280 1.00 27.10 190 LEU C O 1
ATOM 1423 N N . VAL A 1 299 ? 26.075 39.410 1.893 1.00 28.01 191 VAL C N 1
ATOM 1424 C CA . VAL A 1 299 ? 26.999 40.355 2.517 1.00 29.00 191 VAL C CA 1
ATOM 1425 C C . VAL A 1 299 ? 26.628 40.632 3.972 1.00 33.03 191 VAL C C 1
ATOM 1426 O O . VAL A 1 299 ? 27.494 40.671 4.848 1.00 34.17 191 VAL C O 1
ATOM 1430 N N . GLN A 1 300 ? 25.339 40.819 4.224 1.00 35.16 192 GLN C N 1
ATOM 1431 C CA . GLN A 1 300 ? 24.860 41.086 5.574 1.00 39.27 192 GLN C CA 1
ATOM 1432 C C . GLN A 1 300 ? 25.050 39.880 6.495 1.00 38.57 192 GLN C C 1
ATOM 1433 O O . GLN A 1 300 ? 25.408 40.026 7.662 1.00 38.09 192 GLN C O 1
ATOM 1439 N N . GLU A 1 301 ? 24.806 38.687 5.964 1.00 38.82 193 GLU C N 1
ATOM 1440 C CA . GLU A 1 301 ? 24.827 37.478 6.777 1.00 38.82 193 GLU C CA 1
ATOM 1441 C C . GLU A 1 301 ? 26.236 36.959 7.048 1.00 36.93 193 GLU C C 1
ATOM 1442 O O . GLU A 1 301 ? 26.498 36.404 8.112 1.00 37.06 193 GLU C O 1
ATOM 1448 N N . THR A 1 302 ? 27.141 37.136 6.091 1.00 34.58 194 THR C N 1
ATOM 1449 C CA . THR A 1 302 ? 28.456 36.508 6.181 1.00 33.51 194 THR C CA 1
ATOM 1450 C C . THR A 1 302 ? 29.627 37.498 6.168 1.00 34.26 194 THR C C 1
ATOM 1451 O O . THR A 1 302 ? 30.739 37.152 6.555 1.00 35.76 194 THR C O 1
ATOM 1455 N N . GLY A 1 303 ? 29.382 38.723 5.719 1.00 33.21 195 GLY C N 1
ATOM 1456 C CA . GLY A 1 303 ? 30.436 39.718 5.643 1.00 32.94 195 GLY C CA 1
ATOM 1457 C C . GLY A 1 303 ? 31.365 39.490 4.464 1.00 33.42 195 GLY C C 1
ATOM 1458 O O . GLY A 1 303 ? 32.440 40.090 4.382 1.00 33.60 195 GLY C O 1
ATOM 1459 N N . VAL A 1 304 ? 30.954 38.612 3.553 1.00 32.19 196 VAL C N 1
ATOM 1460 C CA . VAL A 1 304 ? 31.723 38.343 2.347 1.00 31.05 196 VAL C CA 1
ATOM 1461 C C . VAL A 1 304 ? 31.713 39.588 1.459 1.00 31.37 196 VAL C C 1
ATOM 1462 O O . VAL A 1 304 ? 30.798 40.405 1.541 1.00 31.23 196 VAL C O 1
ATOM 1466 N N . ALA A 1 305 ? 32.742 39.749 0.633 1.00 30.91 197 ALA C N 1
ATOM 1467 C CA . ALA A 1 305 ? 32.854 40.927 -0.219 1.00 29.58 197 ALA C CA 1
ATOM 1468 C C . ALA A 1 305 ? 31.697 40.994 -1.218 1.00 29.63 197 ALA C C 1
ATOM 1469 O O . ALA A 1 305 ? 31.258 39.963 -1.736 1.00 29.69 197 ALA C O 1
ATOM 1471 N N . PRO A 1 306 ? 31.196 42.212 -1.482 1.00 29.42 198 PRO C N 1
ATOM 1472 C CA . PRO A 1 306 ? 30.042 42.451 -2.360 1.00 28.20 198 PRO C CA 1
ATOM 1473 C C .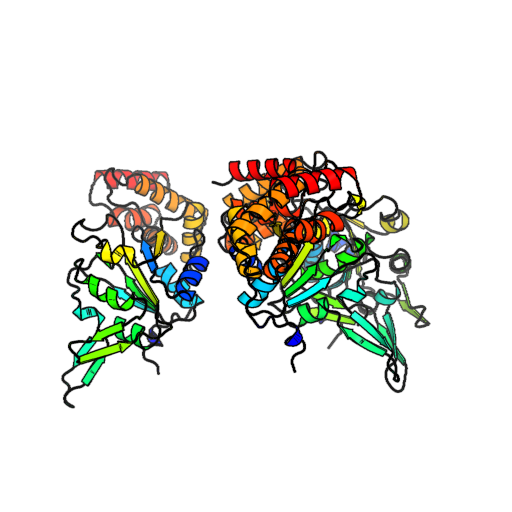 PRO A 1 306 ? 30.182 41.818 -3.741 1.00 28.36 198 PRO C C 1
ATOM 1474 O O . PRO A 1 306 ? 29.264 41.124 -4.182 1.00 29.32 198 PRO C O 1
ATOM 1478 N N . SER A 1 307 ? 31.310 42.052 -4.407 1.00 27.07 199 SER C N 1
ATOM 1479 C CA . SER A 1 307 ? 31.539 41.510 -5.747 1.00 26.60 199 SER C CA 1
ATOM 1480 C C . SER A 1 307 ? 31.585 39.986 -5.732 1.00 25.89 199 SER C C 1
ATOM 1481 O O . SER A 1 307 ? 31.120 39.322 -6.669 1.00 28.45 199 SER C O 1
ATOM 1484 N N . ILE A 1 308 ? 32.143 39.431 -4.662 1.00 24.56 200 ILE C N 1
ATOM 1485 C CA . ILE A 1 308 ? 32.162 37.984 -4.491 1.00 22.92 200 ILE C CA 1
ATOM 1486 C C . ILE A 1 308 ? 30.738 37.470 -4.310 1.00 24.47 200 ILE C C 1
ATOM 1487 O O . ILE A 1 308 ? 30.361 36.444 -4.881 1.00 25.28 200 ILE C O 1
ATOM 1492 N N . ALA A 1 309 ? 29.941 38.206 -3.539 1.00 23.91 201 ALA C N 1
ATOM 1493 C CA . ALA A 1 309 ? 28.545 37.848 -3.320 1.00 24.50 201 ALA C CA 1
ATOM 1494 C C . ALA A 1 309 ? 27.794 37.814 -4.649 1.00 24.88 201 ALA C C 1
ATOM 1495 O O . ALA A 1 309 ? 27.038 36.876 -4.920 1.00 24.68 201 ALA C O 1
ATOM 1497 N N . ALA A 1 310 ? 28.021 38.828 -5.482 1.00 23.23 202 ALA C N 1
ATOM 1498 C CA . ALA A 1 310 ? 27.430 38.854 -6.820 1.00 23.33 202 ALA C CA 1
ATOM 1499 C C . ALA A 1 310 ? 27.862 37.642 -7.651 1.00 25.78 202 ALA C C 1
ATOM 1500 O O . ALA A 1 310 ? 27.039 37.046 -8.357 1.00 26.42 202 ALA C O 1
ATOM 1502 N N . GLN A 1 311 ? 29.141 37.272 -7.561 1.00 26.48 203 GLN C N 1
ATOM 1503 C CA . GLN A 1 311 ? 29.642 36.099 -8.289 1.00 27.49 203 GLN C CA 1
ATOM 1504 C C . GLN A 1 311 ? 28.930 34.798 -7.873 1.00 28.98 203 GLN C C 1
ATOM 1505 O O . GLN A 1 311 ? 28.443 34.017 -8.727 1.00 31.13 203 GLN C O 1
ATOM 1511 N N . LEU A 1 312 ? 28.869 34.573 -6.562 1.00 28.49 204 LEU C N 1
ATOM 1512 C CA . LEU A 1 312 ? 28.114 33.451 -6.000 1.00 29.09 204 LEU C CA 1
ATOM 1513 C C . LEU A 1 312 ? 26.679 33.441 -6.531 1.00 30.05 204 LEU C C 1
ATOM 1514 O O . LEU A 1 312 ? 26.168 32.403 -6.978 1.00 31.69 204 LEU C O 1
ATOM 1519 N N . VAL A 1 313 ? 26.041 34.607 -6.494 1.00 29.49 205 VAL C N 1
ATOM 1520 C CA . VAL A 1 313 ? 24.676 34.731 -6.992 1.00 29.44 205 VAL C CA 1
ATOM 1521 C C . VAL A 1 313 ? 24.571 34.359 -8.480 1.00 30.28 205 VAL C C 1
ATOM 1522 O O . VAL A 1 313 ? 23.583 33.761 -8.885 1.00 33.84 205 VAL C O 1
ATOM 1526 N N . THR A 1 314 ? 25.579 34.679 -9.294 1.00 28.05 206 THR C N 1
ATOM 1527 C CA . THR A 1 314 ? 25.515 34.293 -10.710 1.00 25.77 206 THR C CA 1
ATOM 1528 C C . THR A 1 314 ? 25.608 32.781 -10.861 1.00 25.53 206 THR C C 1
ATOM 1529 O O . THR A 1 314 ? 24.980 32.202 -11.757 1.00 25.99 206 THR C O 1
ATOM 1533 N N . VAL A 1 315 ? 26.398 32.138 -9.998 1.00 26.69 207 VAL C N 1
ATOM 1534 C CA . VAL A 1 315 ? 26.449 30.668 -10.014 1.00 26.30 207 VAL C CA 1
ATOM 1535 C C . VAL A 1 315 ? 25.084 30.073 -9.658 1.00 28.34 207 VAL C C 1
ATOM 1536 O O . VAL A 1 315 ? 24.601 29.116 -10.297 1.00 27.35 207 VAL C O 1
ATOM 1540 N N . ALA A 1 316 ? 24.457 30.653 -8.639 1.00 30.00 208 ALA C N 1
ATOM 1541 C CA . ALA A 1 316 ? 23.116 30.230 -8.248 1.00 29.11 208 ALA C CA 1
ATOM 1542 C C . ALA A 1 316 ? 22.126 30.451 -9.390 1.00 28.88 208 ALA C C 1
ATOM 1543 O O . ALA A 1 316 ? 21.254 29.633 -9.618 1.00 28.36 208 ALA C O 1
ATOM 1545 N N . ALA A 1 317 ? 22.281 31.554 -10.114 1.00 28.97 209 ALA C N 1
ATOM 1546 C CA . ALA A 1 317 ? 21.408 31.877 -11.233 1.00 29.90 209 ALA C CA 1
ATOM 1547 C C . ALA A 1 317 ? 21.548 30.830 -12.319 1.00 31.97 209 ALA C C 1
ATOM 1548 O O . ALA A 1 317 ? 20.567 30.422 -12.952 1.00 33.06 209 ALA C O 1
ATOM 1550 N N . THR A 1 318 ? 22.786 30.400 -12.526 1.00 32.63 210 THR C N 1
ATOM 1551 C CA . THR A 1 318 ? 23.087 29.378 -13.515 1.00 32.83 210 THR C CA 1
ATOM 1552 C C . THR A 1 318 ? 22.422 28.053 -13.155 1.00 32.51 210 THR C C 1
ATOM 1553 O O . THR A 1 318 ? 21.786 27.428 -14.002 1.00 32.79 210 THR C O 1
ATOM 1557 N N . ALA A 1 319 ? 22.556 27.629 -11.901 1.00 32.04 211 ALA C N 1
ATOM 1558 C CA . ALA A 1 319 ? 21.882 26.402 -11.477 1.00 32.17 211 ALA C CA 1
ATOM 1559 C C . ALA A 1 319 ? 20.360 26.535 -11.550 1.00 32.21 211 ALA C C 1
ATOM 1560 O O . ALA A 1 319 ? 19.665 25.604 -11.958 1.00 33.36 211 ALA C O 1
ATOM 1562 N N . ARG A 1 320 ? 19.838 27.693 -11.161 1.00 32.02 212 ARG C N 1
ATOM 1563 C CA . ARG A 1 320 ? 18.391 27.882 -11.113 1.00 33.88 212 ARG C CA 1
ATOM 1564 C C . ARG A 1 320 ? 17.824 27.913 -12.527 1.00 35.14 212 ARG C C 1
ATOM 1565 O O . ARG A 1 320 ? 16.654 27.600 -12.751 1.00 36.34 212 ARG C O 1
ATOM 1573 N N . ARG A 1 321 ? 18.675 28.254 -13.486 1.00 35.01 213 ARG C N 1
ATOM 1574 C CA . ARG A 1 321 ? 18.284 28.226 -14.884 1.00 34.78 213 ARG C CA 1
ATOM 1575 C C . ARG A 1 321 ? 18.237 26.784 -15.395 1.00 36.34 213 ARG C C 1
ATOM 1576 O O . ARG A 1 321 ? 17.631 26.508 -16.431 1.00 36.93 213 ARG C O 1
ATOM 1584 N N . LEU A 1 322 ? 18.873 25.871 -14.659 1.00 35.16 214 LEU C N 1
ATOM 1585 C CA . LEU A 1 322 ? 18.892 24.451 -15.017 1.00 34.65 214 LEU C CA 1
ATOM 1586 C C . LEU A 1 322 ? 17.707 23.700 -14.421 1.00 35.57 214 LEU C C 1
ATOM 1587 O O . LEU A 1 322 ? 17.598 22.481 -14.560 1.00 35.17 214 LEU C O 1
ATOM 1592 N N . LYS A 1 323 ? 16.832 24.430 -13.740 1.00 35.81 215 LYS C N 1
ATOM 1593 C CA . LYS A 1 323 ? 15.617 23.847 -13.191 1.00 36.91 215 LYS C CA 1
ATOM 1594 C C . LYS A 1 323 ? 14.741 23.298 -14.320 1.00 36.68 215 LYS C C 1
ATOM 1595 O O . LYS A 1 323 ? 14.372 24.026 -15.240 1.00 36.10 215 LYS C O 1
ATOM 1601 N N . GLY A 1 324 ? 14.423 22.010 -14.252 1.00 37.20 216 GLY C N 1
ATOM 1602 C CA . GLY A 1 324 ? 13.606 21.374 -15.269 1.00 37.78 216 GLY C CA 1
ATOM 1603 C C . GLY A 1 324 ? 14.446 20.819 -16.404 1.00 39.48 216 GLY C C 1
ATOM 1604 O O . GLY A 1 324 ? 13.926 20.223 -17.349 1.00 40.77 216 GLY C O 1
ATOM 1605 N N . HIS A 1 325 ? 15.755 21.018 -16.306 1.00 39.25 217 HIS C N 1
ATOM 1606 C CA . HIS A 1 325 ? 16.685 20.556 -17.326 1.00 39.33 217 HIS C CA 1
ATOM 1607 C C . HIS A 1 325 ? 17.785 19.711 -16.701 1.00 40.75 217 HIS C C 1
ATOM 1608 O O . HIS A 1 325 ? 18.937 19.774 -17.126 1.00 40.91 217 HIS C O 1
ATOM 1615 N N . GLY A 1 326 ? 17.432 18.927 -15.688 1.00 41.96 218 GLY C N 1
ATOM 1616 C CA . GLY A 1 326 ? 18.414 18.129 -14.977 1.00 43.02 218 GLY C CA 1
ATOM 1617 C C . GLY A 1 326 ? 18.456 18.406 -13.484 1.00 44.04 218 GLY C C 1
ATOM 1618 O O . GLY A 1 326 ? 19.055 17.643 -12.724 1.00 45.13 218 GLY C O 1
ATOM 1619 N N . LEU A 1 327 ? 17.834 19.506 -13.065 1.00 42.83 219 LEU C N 1
ATOM 1620 C CA . LEU A 1 327 ? 17.699 19.824 -11.644 1.00 41.34 219 LEU C CA 1
ATOM 1621 C C . LEU A 1 327 ? 16.236 19.954 -11.246 1.00 43.16 219 LEU C C 1
ATOM 1622 O O . LEU A 1 327 ? 15.444 20.554 -11.968 1.00 43.82 219 LEU C O 1
ATOM 1627 N N . ASP A 1 328 ? 15.883 19.397 -10.093 1.00 45.42 220 ASP C N 1
ATOM 1628 C CA . ASP A 1 328 ? 14.529 19.530 -9.569 1.00 47.61 220 ASP C CA 1
ATOM 1629 C C . ASP A 1 328 ? 14.330 20.909 -8.962 1.00 46.31 220 ASP C C 1
ATOM 1630 O O . ASP A 1 328 ? 13.222 21.449 -8.955 1.00 46.13 220 ASP C O 1
ATOM 1635 N N . GLU A 1 329 ? 15.412 21.475 -8.445 1.00 45.24 221 GLU C N 1
ATOM 1636 C CA . GLU A 1 329 ? 15.367 22.808 -7.866 1.00 44.44 221 GLU C CA 1
ATOM 1637 C C . GLU A 1 329 ? 16.742 23.446 -7.956 1.00 41.90 221 GLU C C 1
ATOM 1638 O O . GLU A 1 329 ? 17.764 22.778 -7.777 1.00 42.18 221 GLU C O 1
ATOM 1644 N N . GLY A 1 330 ? 16.763 24.741 -8.248 1.00 39.15 222 GLY C N 1
ATOM 1645 C CA . GLY A 1 330 ? 18.008 25.473 -8.325 1.00 36.26 222 GLY C CA 1
ATOM 1646 C C . GLY A 1 330 ? 18.632 25.649 -6.956 1.00 34.21 222 GLY C C 1
ATOM 1647 O O . GLY A 1 330 ? 18.123 25.151 -5.952 1.00 34.69 222 GLY C O 1
ATOM 1648 N N . ILE A 1 331 ? 19.743 26.368 -6.923 1.00 32.09 223 ILE C N 1
ATOM 1649 C CA . ILE A 1 331 ? 20.453 26.641 -5.686 1.00 30.44 223 ILE C CA 1
ATOM 1650 C C . ILE A 1 331 ? 19.702 27.644 -4.815 1.00 29.72 223 ILE C C 1
ATOM 1651 O O . ILE A 1 331 ? 19.422 28.762 -5.247 1.00 30.78 223 ILE C O 1
ATOM 1656 N N . SER A 1 332 ? 19.382 27.241 -3.587 1.00 28.68 224 SER C N 1
ATOM 1657 C CA . SER A 1 332 ? 18.700 28.124 -2.643 1.00 29.17 224 SER C CA 1
ATOM 1658 C C . SER A 1 332 ? 19.627 29.183 -2.039 1.00 30.04 224 SER C C 1
ATOM 1659 O O . SER A 1 332 ? 20.853 29.068 -2.100 1.00 29.65 224 SER C O 1
ATOM 1662 N N . THR A 1 333 ? 19.025 30.210 -1.446 1.00 28.25 225 THR C N 1
ATOM 1663 C CA . THR A 1 333 ? 19.778 31.262 -0.777 1.00 26.26 225 THR C CA 1
ATOM 1664 C C . THR A 1 333 ? 20.561 30.693 0.405 1.00 26.20 225 THR C C 1
ATOM 1665 O O . THR A 1 333 ? 21.655 31.161 0.724 1.00 28.29 225 THR C O 1
ATOM 1669 N N . ARG A 1 334 ? 20.001 29.671 1.043 1.00 25.46 226 ARG C N 1
ATOM 1670 C CA . ARG A 1 334 ? 20.641 29.049 2.198 1.00 25.76 226 ARG C CA 1
ATOM 1671 C C . ARG A 1 334 ? 22.014 28.475 1.838 1.00 26.42 226 ARG C C 1
ATOM 1672 O O . ARG A 1 334 ? 22.993 28.669 2.567 1.00 28.24 226 ARG C O 1
ATOM 1680 N N . LEU A 1 335 ? 22.083 27.778 0.707 1.00 25.86 227 LEU C N 1
ATOM 1681 C CA . LEU A 1 335 ? 23.343 27.214 0.232 1.00 24.66 227 LEU C CA 1
ATOM 1682 C C . LEU A 1 335 ? 24.344 28.299 -0.168 1.00 25.07 227 LEU C C 1
ATOM 1683 O O . LEU A 1 335 ? 25.552 28.127 0.010 1.00 26.30 227 LEU C O 1
ATOM 1688 N N . LEU A 1 336 ? 23.852 29.410 -0.712 1.00 24.98 228 LEU C N 1
ATOM 1689 C CA . LEU A 1 336 ? 24.728 30.541 -1.012 1.00 26.10 228 LEU C CA 1
ATOM 1690 C C . LEU A 1 336 ? 25.338 31.071 0.282 1.00 26.06 228 LEU C C 1
ATOM 1691 O O . LEU A 1 336 ? 26.528 31.404 0.338 1.00 23.82 228 LEU C O 1
ATOM 1696 N N . VAL A 1 337 ? 24.511 31.143 1.322 1.00 25.76 229 VAL C N 1
ATOM 1697 C CA . VAL A 1 337 ? 24.979 31.552 2.641 1.00 25.20 229 VAL C CA 1
ATOM 1698 C C . VAL A 1 337 ? 26.062 30.590 3.135 1.00 26.11 229 VAL C C 1
ATOM 1699 O O . VAL A 1 337 ? 27.083 31.024 3.666 1.00 25.98 229 VAL C O 1
ATOM 1703 N N . TYR A 1 338 ? 25.841 29.290 2.945 1.00 25.96 230 TYR C N 1
ATOM 1704 C CA . TYR A 1 338 ? 26.835 28.278 3.297 1.00 26.30 230 TYR C CA 1
ATOM 1705 C C . TYR A 1 338 ? 28.170 28.514 2.580 1.00 26.48 230 TYR C C 1
ATOM 1706 O O . TYR A 1 338 ? 29.251 28.423 3.183 1.00 26.68 230 TYR C O 1
ATOM 1715 N N . ALA A 1 339 ? 28.089 28.792 1.282 1.00 26.77 231 ALA C N 1
ATOM 1716 C CA . ALA A 1 339 ? 29.282 28.968 0.463 1.00 25.34 231 ALA C CA 1
ATOM 1717 C C . ALA A 1 339 ? 30.061 30.176 0.951 1.00 25.52 231 ALA C C 1
ATOM 1718 O O . ALA A 1 339 ? 31.276 30.100 1.163 1.00 25.14 231 ALA C O 1
ATOM 1720 N N . ALA A 1 340 ? 29.344 31.283 1.149 1.00 24.31 232 ALA C N 1
ATOM 1721 C CA . ALA A 1 340 ? 29.940 32.512 1.673 1.00 24.18 232 ALA C CA 1
ATOM 1722 C C . ALA A 1 340 ? 30.578 32.302 3.053 1.00 27.05 232 ALA C C 1
ATOM 1723 O O . ALA A 1 340 ? 31.693 32.763 3.296 1.00 29.31 232 ALA C O 1
ATOM 1725 N N . MET A 1 341 ? 29.876 31.606 3.947 1.00 27.80 233 MET C N 1
ATOM 1726 C CA . MET A 1 341 ? 30.411 31.290 5.273 1.00 28.99 233 MET C CA 1
ATOM 1727 C C . MET A 1 341 ? 31.719 30.511 5.172 1.00 30.52 233 MET C C 1
ATOM 1728 O O . MET A 1 341 ? 32.694 30.825 5.861 1.00 30.56 233 MET C O 1
ATOM 1733 N N . LEU A 1 342 ? 31.735 29.495 4.314 1.00 30.51 234 LEU C N 1
ATOM 1734 C CA . LEU A 1 342 ? 32.942 28.698 4.109 1.00 30.47 234 LEU C CA 1
ATOM 1735 C C . LEU A 1 342 ? 34.098 29.550 3.581 1.00 31.91 234 LEU C C 1
ATOM 1736 O O . LEU A 1 342 ? 35.227 29.435 4.060 1.00 31.56 234 LEU C O 1
ATOM 1741 N N . MET A 1 343 ? 33.814 30.404 2.600 1.00 32.82 235 MET C N 1
ATOM 1742 C CA . MET A 1 343 ? 34.843 31.279 2.042 1.00 34.53 235 MET C CA 1
ATOM 1743 C C . MET A 1 343 ? 35.404 32.206 3.107 1.00 38.33 235 MET C C 1
ATOM 1744 O O . MET A 1 343 ? 36.610 32.439 3.174 1.00 38.08 235 MET C O 1
ATOM 1749 N N . ASP A 1 344 ? 34.510 32.724 3.942 1.00 41.98 236 ASP C N 1
ATOM 1750 C CA . ASP A 1 344 ? 34.878 33.642 5.011 1.00 42.73 236 ASP C CA 1
ATOM 1751 C C 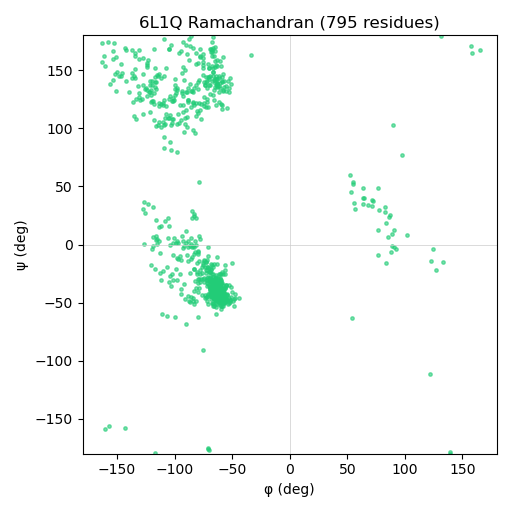. ASP A 1 344 ? 35.783 32.963 6.036 1.00 41.32 236 ASP C C 1
ATOM 1752 O O . ASP A 1 344 ? 36.577 33.620 6.703 1.00 41.37 236 ASP C O 1
ATOM 1757 N N . ASP A 1 345 ? 35.660 31.643 6.150 1.00 41.22 237 ASP C N 1
ATOM 1758 C CA . ASP A 1 345 ? 36.530 30.852 7.019 1.00 40.84 237 ASP C CA 1
ATOM 1759 C C . ASP A 1 345 ? 37.816 30.488 6.273 1.00 39.80 237 ASP C C 1
ATOM 1760 O O . ASP A 1 345 ? 38.648 29.734 6.775 1.00 39.16 237 ASP C O 1
ATOM 1765 N N . GLY A 1 346 ? 37.971 31.017 5.063 1.00 38.06 238 GLY C N 1
ATOM 1766 C CA . GLY A 1 346 ? 39.200 30.824 4.314 1.00 36.62 238 GLY C CA 1
ATOM 1767 C C . GLY A 1 346 ? 39.248 29.612 3.401 1.00 35.26 238 GLY C C 1
ATOM 1768 O O . GLY A 1 346 ? 40.317 29.244 2.915 1.00 36.41 238 GLY C O 1
ATOM 1769 N N . VAL A 1 347 ? 38.101 28.983 3.166 1.00 32.84 239 VAL C N 1
ATOM 1770 C CA . VAL A 1 347 ? 38.026 27.900 2.191 1.00 30.35 239 VAL C CA 1
ATOM 1771 C C . VAL A 1 347 ? 38.180 28.460 0.783 1.00 29.46 239 VAL C C 1
ATOM 1772 O O . VAL A 1 347 ? 37.610 29.507 0.465 1.00 29.63 239 VAL C O 1
ATOM 1776 N N . ALA A 1 348 ? 38.967 27.779 -0.046 1.00 27.89 240 ALA C N 1
ATOM 1777 C CA . ALA A 1 348 ? 39.132 28.173 -1.444 1.00 26.61 240 ALA C CA 1
ATOM 1778 C C . ALA A 1 348 ? 37.771 28.261 -2.131 1.00 25.67 240 ALA C C 1
ATOM 1779 O O . ALA A 1 348 ? 36.950 27.353 -1.993 1.00 26.37 240 ALA C O 1
ATOM 1781 N N . PRO A 1 349 ? 37.523 29.364 -2.853 1.00 26.30 241 PRO C N 1
ATOM 1782 C CA . PRO A 1 349 ? 36.243 29.632 -3.525 1.00 25.01 241 PRO C CA 1
ATOM 1783 C C . PRO A 1 349 ? 35.696 28.461 -4.349 1.00 26.79 241 PRO C C 1
ATOM 1784 O O . PRO A 1 349 ? 34.514 28.127 -4.221 1.00 28.11 241 PRO C O 1
ATOM 1788 N N . ARG A 1 350 ? 36.539 27.843 -5.169 1.00 27.72 242 ARG C N 1
ATOM 1789 C CA . ARG A 1 350 ? 36.122 26.696 -5.974 1.00 28.14 242 ARG C CA 1
ATOM 1790 C C . ARG A 1 350 ? 35.690 25.510 -5.107 1.00 27.54 242 ARG C C 1
ATOM 1791 O O . ARG A 1 350 ? 34.693 24.833 -5.405 1.00 27.58 242 ARG C O 1
ATOM 1799 N N . ALA A 1 351 ? 36.437 25.269 -4.031 1.00 26.80 243 ALA C N 1
ATOM 1800 C CA . ALA A 1 351 ? 36.119 24.188 -3.104 1.00 25.84 243 ALA C CA 1
ATOM 1801 C C . ALA A 1 351 ? 34.828 24.493 -2.342 1.00 23.99 243 ALA C C 1
ATOM 1802 O O . ALA A 1 351 ? 33.945 23.640 -2.240 1.00 21.28 243 ALA C O 1
ATOM 1804 N N . ALA A 1 352 ? 34.723 25.714 -1.825 1.00 23.90 244 ALA C N 1
ATOM 1805 C CA . ALA A 1 352 ? 33.523 26.163 -1.120 1.00 24.41 244 ALA C CA 1
ATOM 1806 C C . ALA A 1 352 ? 32.271 25.999 -1.976 1.00 25.01 244 ALA C C 1
ATOM 1807 O O . ALA A 1 352 ? 31.255 25.485 -1.508 1.00 25.88 244 ALA C O 1
ATOM 1809 N N . CYS A 1 353 ? 32.349 26.428 -3.232 1.00 25.25 245 CYS C N 1
ATOM 1810 C CA . CYS A 1 353 ? 31.206 26.333 -4.139 1.00 24.96 245 CYS C CA 1
ATOM 1811 C C . CYS A 1 353 ? 30.881 24.893 -4.532 1.00 26.58 245 CYS C C 1
ATOM 1812 O O . CYS A 1 353 ? 29.712 24.543 -4.681 1.00 27.09 245 CYS C O 1
ATOM 1815 N N . ARG A 1 354 ? 31.902 24.057 -4.718 1.00 26.77 246 ARG C N 1
ATOM 1816 C CA . ARG A 1 354 ? 31.644 22.641 -4.976 1.00 27.89 246 ARG C CA 1
ATOM 1817 C C . ARG A 1 354 ? 30.900 22.022 -3.792 1.00 28.03 246 ARG C C 1
ATOM 1818 O O . ARG A 1 354 ? 29.905 21.308 -3.948 1.00 25.38 246 ARG C O 1
ATOM 1826 N N . MET A 1 355 ? 31.386 22.358 -2.607 1.00 30.56 247 MET C N 1
ATOM 1827 C CA . MET A 1 355 ? 30.947 21.790 -1.342 1.00 33.12 247 MET C CA 1
ATOM 1828 C C . MET A 1 355 ? 29.534 22.222 -0.922 1.00 31.63 247 MET C C 1
ATOM 1829 O O . MET A 1 355 ? 28.778 21.436 -0.346 1.00 31.25 247 MET C O 1
ATOM 1834 N N . ALA A 1 356 ? 29.178 23.468 -1.222 1.00 28.79 248 ALA C N 1
ATOM 1835 C CA . ALA A 1 356 ? 27.914 24.037 -0.760 1.00 26.65 248 ALA C CA 1
ATOM 1836 C C . ALA A 1 356 ? 26.854 24.144 -1.856 1.00 26.37 248 ALA C C 1
ATOM 1837 O O . ALA A 1 356 ? 25.655 24.027 -1.585 1.00 25.74 248 ALA C O 1
ATOM 1839 N N . LEU A 1 357 ? 27.293 24.372 -3.091 1.00 26.27 249 LEU C N 1
ATOM 1840 C CA . LEU A 1 357 ? 26.374 24.710 -4.175 1.00 26.15 249 LEU C CA 1
ATOM 1841 C C . LEU A 1 357 ? 26.141 23.581 -5.179 1.00 27.69 249 LEU C C 1
ATOM 1842 O O . LEU A 1 357 ? 25.149 23.593 -5.906 1.00 30.33 249 LEU C O 1
ATOM 1847 N N . VAL A 1 358 ? 27.047 22.608 -5.221 1.00 26.85 250 VAL C N 1
ATOM 1848 C CA . VAL A 1 358 ? 26.971 21.547 -6.222 1.00 25.98 250 VAL C CA 1
ATOM 1849 C C . VAL A 1 358 ? 26.627 20.187 -5.626 1.00 26.70 250 VAL C C 1
ATOM 1850 O O . VAL A 1 358 ? 25.627 19.582 -5.993 1.00 25.67 250 VAL C O 1
ATOM 1854 N N . GLN A 1 359 ? 27.475 19.706 -4.722 1.00 29.13 251 GLN C N 1
ATOM 1855 C CA . GLN A 1 359 ? 27.282 18.398 -4.093 1.00 31.84 251 GLN C CA 1
ATOM 1856 C C . GLN A 1 359 ? 25.936 18.203 -3.376 1.00 33.08 251 GLN C C 1
ATOM 1857 O O . GLN A 1 359 ? 25.383 17.100 -3.410 1.00 32.26 251 GLN C O 1
ATOM 1863 N N . PRO A 1 360 ? 25.414 19.250 -2.708 1.00 32.09 252 PRO C N 1
ATOM 1864 C CA . PRO A 1 360 ? 24.102 19.054 -2.078 1.00 33.29 252 PRO C CA 1
ATOM 1865 C C . PRO A 1 360 ? 22.926 18.823 -3.036 1.00 33.74 252 PRO C C 1
ATOM 1866 O O . PRO A 1 360 ? 22.019 18.078 -2.672 1.00 35.18 252 PRO C O 1
ATOM 1870 N N . ILE A 1 361 ? 22.930 19.431 -4.220 1.00 33.50 253 ILE C N 1
ATOM 1871 C CA . ILE A 1 361 ? 21.726 19.439 -5.056 1.00 33.04 253 ILE C CA 1
ATOM 1872 C C . ILE A 1 361 ? 21.696 18.441 -6.221 1.00 33.34 253 ILE C C 1
ATOM 1873 O O . ILE A 1 361 ? 20.651 18.275 -6.852 1.00 32.65 253 ILE C O 1
ATOM 1878 N N . THR A 1 362 ? 22.811 17.777 -6.517 1.00 32.33 254 THR C N 1
ATOM 1879 C CA . THR A 1 362 ? 22.814 16.855 -7.654 1.00 32.30 254 THR C CA 1
ATOM 1880 C C . THR A 1 362 ? 23.701 15.621 -7.466 1.00 33.31 254 THR C C 1
ATOM 1881 O O . THR A 1 362 ? 24.730 15.677 -6.798 1.00 33.30 254 THR C O 1
ATOM 1885 N N . ASP A 1 363 ? 23.275 14.504 -8.052 1.00 34.36 255 ASP C N 1
ATOM 1886 C CA . ASP A 1 363 ? 24.079 13.286 -8.106 1.00 36.57 255 ASP C CA 1
ATOM 1887 C C . ASP A 1 363 ? 24.481 12.990 -9.549 1.00 37.24 255 ASP C C 1
ATOM 1888 O O . ASP A 1 363 ? 25.265 12.079 -9.809 1.00 38.82 255 ASP C O 1
ATOM 1893 N N . ASP A 1 364 ? 23.929 13.765 -10.480 1.00 37.72 256 ASP C N 1
ATOM 1894 C CA . ASP A 1 364 ? 24.213 13.610 -11.903 1.00 39.26 256 ASP C CA 1
ATOM 1895 C C . ASP A 1 364 ? 25.604 14.136 -12.239 1.00 38.64 256 ASP C C 1
ATOM 1896 O O . ASP A 1 364 ? 25.896 15.306 -12.009 1.00 37.99 256 ASP C O 1
ATOM 1901 N N . ALA A 1 365 ? 26.453 13.276 -12.794 1.00 38.95 257 ALA C N 1
ATOM 1902 C CA . ALA A 1 365 ? 27.842 13.641 -13.083 1.00 39.42 257 ALA C CA 1
ATOM 1903 C C . ALA A 1 365 ? 27.966 14.783 -14.096 1.00 40.06 257 ALA C C 1
ATOM 1904 O O . ALA A 1 365 ? 28.897 15.592 -14.027 1.00 41.02 257 ALA C O 1
ATOM 1906 N N . ASP A 1 366 ? 27.025 14.857 -15.031 1.00 40.14 258 ASP C N 1
ATOM 1907 C CA . ASP A 1 366 ? 27.094 15.868 -16.079 1.00 41.13 258 ASP C CA 1
ATOM 1908 C C . ASP A 1 366 ? 26.608 17.235 -15.601 1.00 39.73 258 ASP C C 1
ATOM 1909 O O . ASP A 1 366 ? 27.196 18.262 -15.944 1.00 41.58 258 ASP C O 1
ATOM 1914 N N . ILE A 1 367 ? 25.536 17.244 -14.815 1.00 37.64 259 ILE C N 1
ATOM 1915 C CA . ILE A 1 367 ? 25.055 18.473 -14.196 1.00 34.60 259 ILE C CA 1
ATOM 1916 C C . ILE A 1 367 ? 26.126 19.015 -13.262 1.00 35.65 259 ILE C C 1
ATOM 1917 O O . ILE A 1 367 ? 26.391 20.220 -13.224 1.00 35.30 259 ILE C O 1
ATOM 1922 N N . ARG A 1 368 ? 26.744 18.105 -12.516 1.00 34.61 260 ARG C N 1
ATOM 1923 C CA . ARG A 1 368 ? 27.869 18.439 -11.658 1.00 35.79 260 ARG C CA 1
ATOM 1924 C C . ARG A 1 368 ? 28.989 19.078 -12.470 1.00 34.87 260 ARG C C 1
ATOM 1925 O O . ARG A 1 368 ? 29.533 20.112 -12.073 1.00 35.00 260 ARG C O 1
ATOM 1933 N N . ALA A 1 369 ? 29.328 18.472 -13.608 1.00 33.63 261 ALA C N 1
ATOM 1934 C CA . ALA A 1 369 ? 30.367 19.031 -14.478 1.00 34.43 261 ALA C CA 1
ATOM 1935 C C . ALA A 1 369 ? 30.012 20.446 -14.947 1.00 35.03 261 ALA C C 1
ATOM 1936 O O . ALA A 1 369 ? 30.861 21.339 -14.957 1.00 34.43 261 ALA C O 1
ATOM 1938 N N . THR A 1 370 ? 28.752 20.639 -15.325 1.00 34.69 262 THR C N 1
ATOM 1939 C CA . THR A 1 370 ? 28.259 21.939 -15.773 1.00 35.20 262 THR C CA 1
ATOM 1940 C C . THR A 1 370 ? 28.389 23.018 -14.691 1.00 35.13 262 THR C C 1
ATOM 1941 O O . THR A 1 370 ? 28.962 24.093 -14.928 1.00 35.75 262 THR C O 1
ATOM 1945 N N . LEU A 1 371 ? 27.867 22.725 -13.504 1.00 34.46 263 LEU C N 1
ATOM 1946 C CA . LEU A 1 371 ? 27.946 23.662 -12.385 1.00 33.95 263 LEU C CA 1
ATOM 1947 C C . LEU A 1 371 ? 29.396 23.963 -12.002 1.00 34.63 263 LEU C C 1
ATOM 1948 O O . LEU A 1 371 ? 29.741 25.113 -11.731 1.00 33.98 263 LEU C O 1
ATOM 1953 N N . GLU A 1 372 ? 30.239 22.931 -11.993 1.00 36.51 264 GLU C N 1
ATOM 1954 C CA . GLU A 1 372 ? 31.649 23.091 -11.634 1.00 39.10 264 GLU C CA 1
ATOM 1955 C C . GLU A 1 372 ? 32.403 23.917 -12.674 1.00 39.65 264 GLU C C 1
ATOM 1956 O O . GLU A 1 372 ? 33.311 24.680 -12.337 1.00 39.97 264 GLU C O 1
ATOM 1962 N N . HIS A 1 373 ? 32.021 23.768 -13.937 1.00 39.61 265 HIS C N 1
ATOM 1963 C CA . HIS A 1 373 ? 32.611 24.575 -14.996 1.00 38.41 265 HIS C CA 1
ATOM 1964 C C . HIS A 1 373 ? 32.203 26.035 -14.829 1.00 35.95 265 HIS C C 1
ATOM 1965 O O . HIS A 1 373 ? 33.036 26.926 -14.965 1.00 35.63 265 HIS C O 1
ATOM 1972 N N . ALA A 1 374 ? 30.925 26.275 -14.535 1.00 34.02 266 ALA C N 1
ATOM 1973 C CA . ALA A 1 374 ? 30.452 27.630 -14.249 1.00 31.52 266 ALA C CA 1
ATOM 1974 C C . ALA A 1 374 ? 31.240 28.255 -13.100 1.00 30.97 266 ALA C C 1
ATOM 1975 O O . ALA A 1 374 ? 31.697 29.402 -13.183 1.00 31.92 266 ALA C O 1
ATOM 1977 N N . ILE A 1 375 ? 31.399 27.489 -12.028 1.00 31.71 267 ILE C N 1
ATOM 1978 C CA . ILE A 1 375 ? 32.148 27.940 -10.859 1.00 32.43 267 ILE C CA 1
ATOM 1979 C C . ILE A 1 375 ? 33.594 28.284 -11.205 1.00 32.59 267 ILE C C 1
ATOM 1980 O O . ILE A 1 375 ? 34.099 29.333 -10.811 1.00 31.45 267 ILE C O 1
ATOM 1985 N N . ASP A 1 376 ? 34.251 27.400 -11.949 1.00 34.21 268 ASP C N 1
ATOM 1986 C CA . ASP A 1 376 ? 35.647 27.607 -12.314 1.00 36.32 268 ASP C CA 1
ATOM 1987 C C . ASP A 1 376 ? 35.822 28.746 -13.326 1.00 38.98 268 ASP C C 1
ATOM 1988 O O . ASP A 1 376 ? 36.894 29.344 -13.412 1.00 41.78 268 ASP C O 1
ATOM 1993 N N . MET A 1 377 ? 34.769 29.046 -14.081 1.00 39.23 269 MET C N 1
ATOM 1994 C CA . MET A 1 377 ? 34.756 30.206 -14.973 1.00 39.01 269 MET C CA 1
ATOM 1995 C C . MET A 1 377 ? 34.603 31.486 -14.167 1.00 39.54 269 MET C C 1
ATOM 1996 O O . MET A 1 377 ? 35.113 32.542 -14.543 1.00 39.75 269 MET C O 1
ATOM 2001 N N . THR A 1 378 ? 33.881 31.383 -13.057 1.00 39.85 270 THR C N 1
ATOM 2002 C CA . THR A 1 378 ? 33.633 32.529 -12.194 1.00 39.33 270 THR C CA 1
ATOM 2003 C C . THR A 1 378 ? 34.821 32.798 -11.268 1.00 42.08 270 THR C C 1
ATOM 2004 O O . THR A 1 378 ? 35.285 33.933 -11.152 1.00 43.57 270 THR C O 1
ATOM 2008 N N . PHE A 1 379 ? 35.310 31.750 -10.612 1.00 43.04 271 PHE C N 1
ATOM 2009 C CA . PHE A 1 379 ? 36.424 31.878 -9.675 1.00 43.68 271 PHE C CA 1
ATOM 2010 C C . PHE A 1 379 ? 37.699 31.235 -10.229 1.00 48.01 271 PHE C C 1
ATOM 2011 O O . PHE A 1 379 ? 37.932 30.040 -10.049 1.00 48.71 271 PHE C O 1
ATOM 2019 N N . ALA A 1 380 ? 38.524 32.030 -10.902 1.00 51.61 272 ALA C N 1
ATOM 2020 C CA . ALA A 1 380 ? 39.771 31.518 -11.466 1.00 56.74 272 ALA C CA 1
ATOM 2021 C C . ALA A 1 380 ? 40.844 31.386 -10.391 1.00 57.07 272 ALA C C 1
ATOM 2022 O O . ALA A 1 380 ? 41.223 32.372 -9.758 1.00 58.27 272 ALA C O 1
ATOM 2024 N N . SER B 1 114 ? -6.757 65.398 31.429 1.00 67.24 6 SER A N 1
ATOM 2025 C CA . SER B 1 114 ? -6.912 66.785 31.007 1.00 66.55 6 SER A CA 1
ATOM 2026 C C . SER B 1 114 ? -5.940 67.131 29.878 1.00 65.22 6 SER A C 1
ATOM 2027 O O . SER B 1 114 ? -5.579 68.295 29.694 1.00 64.70 6 SER A O 1
ATOM 2030 N N . SER B 1 115 ? -5.523 66.113 29.128 1.00 62.91 7 SER A N 1
ATOM 2031 C CA . SER B 1 115 ? -4.575 66.290 28.029 1.00 60.85 7 SER A CA 1
ATOM 2032 C C . SER B 1 115 ? -5.102 67.299 27.010 1.00 59.40 7 SER A C 1
ATOM 2033 O O . SER B 1 115 ? -6.296 67.318 26.709 1.00 59.77 7 SER A O 1
ATOM 2036 N N . ILE B 1 116 ? -4.208 68.138 26.490 1.00 57.79 8 ILE A N 1
ATOM 2037 C CA . ILE B 1 116 ? -4.595 69.182 25.543 1.00 56.44 8 ILE A CA 1
ATOM 2038 C C . ILE B 1 116 ? -4.938 68.599 24.170 1.00 55.39 8 ILE A C 1
ATOM 2039 O O . ILE B 1 116 ? -5.555 69.270 23.342 1.00 55.24 8 ILE A O 1
ATOM 2044 N N . LEU B 1 117 ? -4.550 67.348 23.934 1.00 54.57 9 LEU A N 1
ATOM 2045 C CA . LEU B 1 117 ? -4.806 66.709 22.648 1.00 53.59 9 LEU A CA 1
ATOM 2046 C C . LEU B 1 117 ? -6.078 65.869 22.642 1.00 53.25 9 LEU A C 1
ATOM 2047 O O . LEU B 1 117 ? -6.520 65.424 21.582 1.00 52.57 9 LEU A O 1
ATOM 2052 N N . ASN B 1 118 ? -6.667 65.657 23.816 1.00 53.97 10 ASN A N 1
ATOM 2053 C CA . ASN B 1 118 ? -7.873 64.837 23.918 1.00 54.61 10 ASN A CA 1
ATOM 2054 C C . ASN B 1 118 ? -9.086 65.525 23.303 1.00 51.39 10 ASN A C 1
ATOM 2055 O O . ASN B 1 118 ? -10.070 64.876 22.959 1.00 50.31 10 ASN A O 1
ATOM 2060 N N . GLN B 1 119 ? -9.005 66.841 23.156 1.00 50.46 11 GLN A N 1
ATOM 2061 C CA . GLN B 1 119 ? -10.020 67.582 22.424 1.00 49.67 11 GLN A CA 1
ATOM 2062 C C . GLN B 1 119 ? -9.823 67.377 20.921 1.00 46.82 11 GLN A C 1
ATOM 2063 O O . GLN B 1 119 ? -10.738 67.588 20.127 1.00 45.26 11 GLN A O 1
ATOM 2069 N N . TYR B 1 120 ? -8.623 66.958 20.537 1.00 45.80 12 TYR A N 1
ATOM 2070 C CA . TYR B 1 120 ? -8.311 66.728 19.132 1.00 46.21 12 TYR A CA 1
ATOM 2071 C C . TYR B 1 120 ? -8.448 65.257 18.759 1.00 43.54 12 TYR A C 1
ATOM 2072 O O . TYR B 1 120 ? -8.192 64.873 17.616 1.00 42.17 12 TYR A O 1
ATOM 2081 N N . LEU B 1 121 ? -8.852 64.439 19.726 1.00 42.29 13 LEU A N 1
ATOM 2082 C CA . LEU B 1 121 ? -9.035 63.013 19.494 1.00 40.03 13 LEU A CA 1
ATOM 2083 C C . LEU B 1 121 ? -10.293 62.736 18.689 1.00 39.57 13 LEU A C 1
ATOM 2084 O O . LEU B 1 121 ? -11.380 63.185 19.047 1.00 39.87 13 LEU A O 1
ATOM 2089 N N . VAL B 1 122 ? -10.165 62.005 17.602 1.00 39.93 14 VAL A N 1
ATOM 2090 C CA . VAL B 1 122 ? -11.292 61.670 16.784 1.00 40.34 14 VAL A CA 1
ATOM 2091 C C . VAL B 1 122 ? -11.890 60.567 17.583 1.00 45.34 14 VAL A C 1
ATOM 2092 O O . VAL B 1 122 ? -11.218 59.602 17.823 1.00 49.34 14 VAL A O 1
ATOM 2096 N N . GLY B 1 123 ? -13.137 60.679 17.998 1.00 45.90 15 GLY A N 1
ATOM 2097 C CA . GLY B 1 123 ? -13.712 59.624 18.820 1.00 47.19 15 GLY A CA 1
ATOM 2098 C C . GLY B 1 123 ? -14.408 58.515 18.090 1.00 47.26 15 GLY A C 1
ATOM 2099 O O . GLY B 1 123 ? -13.930 57.435 18.051 1.00 47.28 15 GLY A O 1
ATOM 2100 N N . LYS B 1 124 ? -15.533 58.818 17.484 1.00 47.10 16 LYS A N 1
ATOM 2101 C CA . LYS B 1 124 ? -16.280 57.852 16.737 1.00 46.50 16 LYS A CA 1
ATOM 2102 C C . LYS B 1 124 ? -15.633 57.686 15.399 1.00 42.95 16 LYS A C 1
ATOM 2103 O O . LYS B 1 124 ? -15.18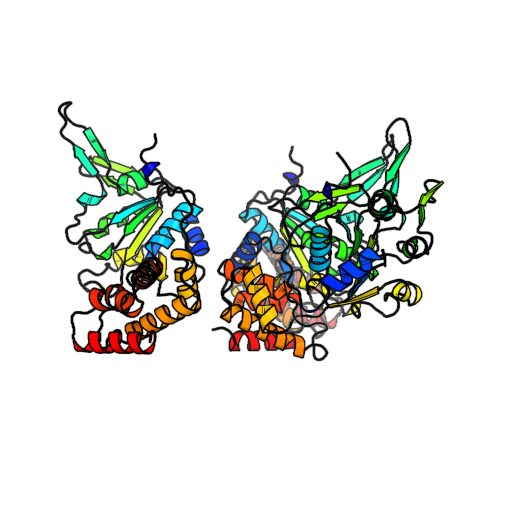4 58.652 14.835 1.00 42.93 16 LYS A O 1
ATOM 2109 N N . GLU B 1 125 ? -15.587 56.460 14.901 1.00 39.71 17 GLU A N 1
ATOM 2110 C CA . GLU B 1 125 ? -15.011 56.190 13.589 1.00 36.55 17 GLU A CA 1
ATOM 2111 C C . GLU B 1 125 ? -15.733 56.963 12.498 1.00 34.74 17 GLU A C 1
ATOM 2112 O O . GLU B 1 125 ? -16.937 56.800 12.307 1.00 36.15 17 GLU A O 1
ATOM 2118 N N . PRO B 1 126 ? -14.999 57.814 11.775 1.00 31.55 18 PRO A N 1
ATOM 2119 C CA . PRO B 1 126 ? -15.627 58.536 10.674 1.00 29.96 18 PRO A CA 1
ATOM 2120 C C . PRO B 1 126 ? -15.821 57.600 9.500 1.00 30.35 18 PRO A C 1
ATOM 2121 O O . PRO B 1 126 ? -15.005 56.704 9.293 1.00 30.33 18 PRO A O 1
ATOM 2125 N N . PHE B 1 127 ? -16.897 57.782 8.752 1.00 30.00 19 PHE A N 1
ATOM 2126 C CA . PHE B 1 127 ? -17.088 56.973 7.567 1.00 28.61 19 PHE A CA 1
ATOM 2127 C C . PHE B 1 127 ? -16.281 57.549 6.414 1.00 27.70 19 PHE A C 1
ATOM 2128 O O . PHE B 1 127 ? -16.594 58.619 5.912 1.00 27.30 19 PHE A O 1
ATOM 2136 N N . TYR B 1 128 ? -15.235 56.842 6.010 1.00 26.30 20 TYR A N 1
ATOM 2137 C CA . TYR B 1 128 ? -14.516 57.187 4.795 1.00 25.35 20 TYR A CA 1
ATOM 2138 C C . TYR B 1 128 ? -14.531 56.003 3.843 1.00 26.16 20 TYR A C 1
ATOM 2139 O O . TYR B 1 128 ? -14.246 54.872 4.238 1.00 26.26 20 TYR A O 1
ATOM 2148 N N . GLN B 1 129 ? -14.882 56.264 2.590 1.00 25.06 21 GLN A N 1
ATOM 2149 C CA . GLN B 1 129 ? -14.863 55.232 1.566 1.00 24.29 21 GLN A CA 1
ATOM 2150 C C . GLN B 1 129 ? -13.629 55.398 0.681 1.00 24.01 21 GLN A C 1
ATOM 2151 O O . GLN B 1 129 ? -13.548 56.336 -0.114 1.00 24.22 21 GLN A O 1
ATOM 2157 N N . PRO B 1 130 ? -12.651 54.495 0.830 1.00 25.50 22 PRO A N 1
ATOM 2158 C CA . PRO B 1 130 ? -11.439 54.540 0.006 1.00 24.54 22 PRO A CA 1
ATOM 2159 C C . PRO B 1 130 ? -11.752 54.340 -1.472 1.00 26.40 22 PRO A C 1
ATOM 2160 O O . PRO B 1 130 ? -12.551 53.460 -1.809 1.00 25.54 22 PRO A O 1
ATOM 2164 N N . GLN B 1 131 ? -11.136 55.143 -2.338 1.00 27.37 23 GLN A N 1
ATOM 2165 C CA . GLN B 1 131 ? -11.313 54.990 -3.780 1.00 29.56 23 GLN A CA 1
ATOM 2166 C C . GLN B 1 131 ? -10.259 54.074 -4.393 1.00 29.75 23 GLN A C 1
ATOM 2167 O O . GLN B 1 131 ? -10.532 53.367 -5.363 1.00 29.16 23 GLN A O 1
ATOM 2173 N N . HIS B 1 132 ? -9.048 54.113 -3.843 1.00 29.55 24 HIS A N 1
ATOM 2174 C CA . HIS B 1 132 ? -7.954 53.291 -4.347 1.00 29.81 24 HIS A CA 1
ATOM 2175 C C . HIS B 1 132 ? -7.095 53.369 -3.083 1.00 28.53 24 HIS A C 1
ATOM 2176 O O . HIS B 1 132 ? -7.610 53.651 -2.002 1.00 27.84 24 HIS A O 1
ATOM 2183 N N . ASP B 1 133 ? -5.793 53.123 -3.214 1.00 28.44 25 ASP A N 1
ATOM 2184 C CA . ASP B 1 133 ? -4.867 52.629 -2.195 1.00 29.69 25 ASP A CA 1
ATOM 2185 C C . ASP B 1 133 ? -4.327 53.740 -1.284 1.00 26.32 25 ASP A C 1
ATOM 2186 O O . ASP B 1 133 ? -3.233 53.619 -0.733 1.00 25.64 25 ASP A O 1
ATOM 2191 N N . GLU B 1 134 ? -5.086 54.797 -1.149 1.00 23.62 26 GLU A N 1
ATOM 2192 C CA . GLU B 1 134 ? -4.718 55.924 -0.346 1.00 23.67 26 GLU A CA 1
ATOM 2193 C C . GLU B 1 134 ? -4.411 55.606 1.111 1.00 23.18 26 GLU A C 1
ATOM 2194 O O . GLU B 1 134 ? -3.520 56.153 1.654 1.00 22.75 26 GLU A O 1
ATOM 2200 N N . VAL B 1 135 ? -5.144 54.694 1.693 1.00 22.35 27 VAL A N 1
ATOM 2201 C CA . VAL B 1 135 ? -4.961 54.301 3.095 1.00 21.48 27 VAL A CA 1
ATOM 2202 C C . VAL B 1 135 ? -3.609 53.603 3.312 1.00 24.52 27 VAL A C 1
ATOM 2203 O O . VAL B 1 135 ? -2.826 54.000 4.182 1.00 25.88 27 VAL A O 1
ATOM 2207 N N . ALA B 1 136 ? -3.334 52.574 2.513 1.00 24.27 28 ALA A N 1
ATOM 2208 C CA . ALA B 1 136 ? -2.089 51.816 2.632 1.00 25.54 28 ALA A CA 1
ATOM 2209 C C . ALA B 1 136 ? -0.866 52.697 2.408 1.00 26.30 28 ALA A C 1
ATOM 2210 O O . ALA B 1 136 ? 0.134 52.602 3.131 1.00 27.80 28 ALA A O 1
ATOM 2212 N N . LEU B 1 137 ? -0.951 53.558 1.403 1.00 25.98 29 LEU A N 1
ATOM 2213 C CA . LEU B 1 137 ? 0.151 54.452 1.080 1.00 26.09 29 LEU A CA 1
ATOM 2214 C C . LEU B 1 137 ? 0.361 55.493 2.181 1.00 25.31 29 LEU A C 1
ATOM 2215 O O . LEU B 1 137 ? 1.499 55.835 2.514 1.00 25.23 29 LEU A O 1
ATOM 2220 N N . PHE B 1 138 ? -0.729 55.992 2.757 1.00 25.22 30 PHE A N 1
ATOM 2221 C CA . PHE B 1 138 ? -0.596 56.912 3.881 1.00 25.16 30 PHE A CA 1
ATOM 2222 C C . PHE B 1 138 ? 0.086 56.213 5.055 1.00 27.15 30 PHE A C 1
ATOM 2223 O O . PHE B 1 138 ? 0.918 56.808 5.739 1.00 26.84 30 PHE A O 1
ATOM 2231 N N . GLU B 1 139 ? -0.275 54.956 5.293 1.00 27.19 31 GLU A N 1
ATOM 2232 C CA . GLU B 1 139 ? 0.367 54.187 6.352 1.00 29.51 31 GLU A CA 1
ATOM 2233 C C . GLU B 1 139 ? 1.871 54.050 6.088 1.00 27.77 31 GLU A C 1
ATOM 2234 O O . GLU B 1 139 ? 2.694 54.168 7.006 1.00 26.57 31 GLU A O 1
ATOM 2240 N N . ALA B 1 140 ? 2.223 53.812 4.827 1.00 26.20 32 ALA A N 1
ATOM 2241 C CA . ALA B 1 140 ? 3.622 53.708 4.431 1.00 24.47 32 ALA A CA 1
ATOM 2242 C C . ALA B 1 140 ? 4.368 55.006 4.708 1.00 24.79 32 ALA A C 1
ATOM 2243 O O . ALA B 1 140 ? 5.508 54.999 5.187 1.00 22.99 32 ALA A O 1
ATOM 2245 N N . ALA B 1 141 ? 3.722 56.124 4.400 1.00 24.99 33 ALA A N 1
ATOM 2246 C CA . ALA B 1 141 ? 4.355 57.420 4.581 1.00 23.90 33 ALA A CA 1
ATOM 2247 C C . ALA B 1 141 ? 4.523 57.718 6.061 1.00 26.06 33 ALA A C 1
ATOM 2248 O O . ALA B 1 141 ? 5.549 58.253 6.486 1.00 26.78 33 ALA A O 1
ATOM 2250 N N . TYR B 1 142 ? 3.517 57.361 6.850 1.00 26.35 34 TYR A N 1
ATOM 2251 C CA . TYR B 1 142 ? 3.568 57.615 8.282 1.00 27.87 34 TYR A CA 1
ATOM 2252 C C . TYR B 1 142 ? 4.646 56.782 8.958 1.00 28.93 34 TYR A C 1
ATOM 2253 O O . TYR B 1 142 ? 5.347 57.278 9.837 1.00 29.43 34 TYR A O 1
ATOM 2262 N N . ARG B 1 143 ? 4.774 55.517 8.559 1.00 29.29 35 ARG A N 1
ATOM 2263 C CA . ARG B 1 143 ? 5.812 54.658 9.130 1.00 30.44 35 ARG A CA 1
ATOM 2264 C C . ARG B 1 143 ? 7.200 55.248 8.907 1.00 31.99 35 ARG A C 1
ATOM 2265 O O . ARG B 1 143 ? 8.090 55.084 9.737 1.00 34.29 35 ARG A O 1
ATOM 2273 N N . LYS B 1 144 ? 7.374 55.936 7.783 1.00 30.06 36 LYS A N 1
ATOM 2274 C CA . LYS B 1 144 ? 8.651 56.561 7.457 1.00 29.53 36 LYS A CA 1
ATOM 2275 C C . LYS B 1 144 ? 8.706 58.006 7.929 1.00 30.37 36 LYS A C 1
ATOM 2276 O O . LYS B 1 144 ? 9.698 58.697 7.697 1.00 31.07 36 LYS A O 1
ATOM 2282 N N . ARG B 1 145 ? 7.640 58.445 8.596 1.00 30.57 37 ARG A N 1
ATOM 2283 C CA . ARG B 1 145 ? 7.501 59.825 9.064 1.00 30.27 37 ARG A CA 1
ATOM 2284 C C . ARG B 1 145 ? 7.707 60.842 7.943 1.00 30.16 37 ARG A C 1
ATOM 2285 O O . ARG B 1 145 ? 8.407 61.842 8.118 1.00 30.78 37 ARG A O 1
ATOM 2293 N N . LEU B 1 146 ? 7.092 60.579 6.793 1.00 28.34 38 LEU A N 1
ATOM 2294 C CA . LEU B 1 146 ? 7.165 61.486 5.653 1.00 25.56 38 LEU A CA 1
ATOM 2295 C C . LEU B 1 146 ? 5.936 62.380 5.574 1.00 26.63 38 LEU A C 1
ATOM 2296 O O . LEU B 1 146 ? 4.809 61.906 5.715 1.00 27.14 38 LEU A O 1
ATOM 2301 N N . PRO B 1 147 ? 6.151 63.682 5.344 1.00 25.36 39 PRO A N 1
ATOM 2302 C CA . PRO B 1 147 ? 5.047 64.633 5.181 1.00 25.52 39 PRO A CA 1
ATOM 2303 C C . PRO B 1 147 ? 4.140 64.232 4.022 1.00 24.86 39 PRO A C 1
ATOM 2304 O O . PRO B 1 147 ? 4.643 63.778 2.996 1.00 25.32 39 PRO A O 1
ATOM 2308 N N . VAL B 1 148 ? 2.829 64.387 4.179 1.00 24.65 40 VAL A N 1
ATOM 2309 C CA . VAL B 1 148 ? 1.899 64.000 3.116 1.00 23.00 40 VAL A CA 1
ATOM 2310 C C . VAL B 1 148 ? 1.100 65.192 2.585 1.00 24.82 40 VAL A C 1
ATOM 2311 O O . VAL B 1 148 ? 0.521 65.965 3.344 1.00 27.06 40 VAL A O 1
ATOM 2315 N N . MET B 1 149 ? 1.082 65.327 1.268 1.00 24.17 41 MET A N 1
ATOM 2316 C CA . MET B 1 149 ? 0.332 66.362 0.581 1.00 25.02 41 MET A CA 1
ATOM 2317 C C . MET B 1 149 ? -0.850 65.732 -0.143 1.00 26.47 41 MET A C 1
ATOM 2318 O O . MET B 1 149 ? -0.672 64.811 -0.946 1.00 27.47 41 MET A O 1
ATOM 2323 N N . VAL B 1 150 ? -2.054 66.215 0.151 1.00 24.65 42 VAL A N 1
ATOM 2324 C CA . VAL B 1 150 ? -3.251 65.725 -0.521 1.00 23.82 42 VAL A CA 1
ATOM 2325 C C . VAL B 1 150 ? -3.837 66.820 -1.425 1.00 24.89 42 VAL A C 1
ATOM 2326 O O . VAL B 1 150 ? -4.178 67.935 -0.983 1.00 26.49 42 VAL A O 1
ATOM 2330 N N . LYS B 1 151 ? -3.929 66.487 -2.706 1.00 23.41 43 LYS A N 1
ATOM 2331 C CA . LYS B 1 151 ? -4.394 67.417 -3.724 1.00 24.21 43 LYS A CA 1
ATOM 2332 C C . LYS B 1 151 ? -5.720 66.936 -4.274 1.00 22.96 43 LYS A C 1
ATOM 2333 O O . LYS B 1 151 ? -5.959 65.738 -4.358 1.00 22.50 43 LYS A O 1
ATOM 2339 N N . GLY B 1 152 ? -6.587 67.872 -4.641 1.00 24.10 44 GLY A N 1
ATOM 2340 C CA . GLY B 1 152 ? -7.879 67.519 -5.196 1.00 24.86 44 GLY A CA 1
ATOM 2341 C C . GLY B 1 152 ? -8.871 68.651 -5.054 1.00 26.60 44 GLY A C 1
ATOM 2342 O O . GLY B 1 152 ? -8.643 69.584 -4.281 1.00 26.51 44 GLY A O 1
ATOM 2343 N N . PRO B 1 153 ? -9.984 68.575 -5.800 1.00 27.27 45 PRO A N 1
ATOM 2344 C CA . PRO B 1 153 ? -11.009 69.620 -5.775 1.00 28.20 45 PRO A CA 1
ATOM 2345 C C . PRO B 1 153 ? -11.712 69.683 -4.427 1.00 28.12 45 PRO A C 1
ATOM 2346 O O . PRO B 1 153 ? -11.529 68.791 -3.597 1.00 26.77 45 PRO A O 1
ATOM 2350 N N . THR B 1 154 ? -12.505 70.727 -4.213 1.00 27.97 46 THR A N 1
ATOM 2351 C CA . THR B 1 154 ? -13.181 70.895 -2.939 1.00 27.50 46 THR A CA 1
ATOM 2352 C C . THR B 1 154 ? -14.230 69.803 -2.743 1.00 25.66 46 THR A C 1
ATOM 2353 O O . THR B 1 154 ? -14.905 69.394 -3.688 1.00 24.53 46 THR A O 1
ATOM 2357 N N . GLY B 1 155 ? -14.337 69.311 -1.514 1.00 25.32 47 GLY A N 1
ATOM 2358 C CA . GLY B 1 155 ? -15.368 68.356 -1.158 1.00 24.67 47 GLY A CA 1
ATOM 2359 C C . GLY B 1 155 ? -15.252 66.982 -1.790 1.00 24.71 47 GLY A C 1
ATOM 2360 O O . GLY B 1 155 ? -16.270 66.347 -2.074 1.00 23.01 47 GLY A O 1
ATOM 2361 N N . CYS B 1 156 ? -14.025 66.513 -2.005 1.00 24.77 48 CYS A N 1
ATOM 2362 C CA . CYS B 1 156 ? -13.826 65.166 -2.532 1.00 24.65 48 CYS A CA 1
ATOM 2363 C C . CYS B 1 156 ? -13.277 64.232 -1.458 1.00 24.09 48 CYS A C 1
ATOM 2364 O O . CYS B 1 156 ? -12.688 63.197 -1.767 1.00 24.93 48 CYS A O 1
ATOM 2367 N N . GLY B 1 157 ? -13.463 64.611 -0.197 1.00 24.20 49 GLY A N 1
ATOM 2368 C CA . GLY B 1 157 ? -13.145 63.741 0.927 1.00 24.54 49 GLY A CA 1
ATOM 2369 C C . GLY B 1 157 ? -11.716 63.763 1.447 1.00 24.10 49 GLY A C 1
ATOM 2370 O O . GLY B 1 157 ? -11.272 62.797 2.065 1.00 24.85 49 GLY A O 1
ATOM 2371 N N . LYS B 1 158 ? -10.996 64.857 1.213 1.00 22.71 50 LYS A N 1
ATOM 2372 C CA . LYS B 1 158 ? -9.623 64.980 1.695 1.00 22.13 50 LYS A CA 1
ATOM 2373 C C . LYS B 1 158 ? -9.584 65.032 3.216 1.00 23.85 50 LYS A C 1
ATOM 2374 O O . LYS B 1 158 ? -8.845 64.279 3.871 1.00 23.38 50 LYS A O 1
ATOM 2380 N N . SER B 1 159 ? -10.388 65.932 3.770 1.00 24.61 51 SER A N 1
ATOM 2381 C CA . SER B 1 159 ? -10.474 66.097 5.210 1.00 27.57 51 SER A CA 1
ATOM 2382 C C . SER B 1 159 ? -10.959 64.821 5.880 1.00 26.85 51 SER A C 1
ATOM 2383 O O . SER B 1 159 ? -10.465 64.442 6.939 1.00 28.17 51 SER A O 1
ATOM 2386 N N . ARG B 1 160 ? -11.926 64.150 5.269 1.00 25.18 52 ARG A N 1
ATOM 2387 C CA . ARG B 1 160 ? -12.463 62.968 5.908 1.00 25.09 52 ARG A CA 1
ATOM 2388 C C . ARG B 1 160 ? -11.500 61.799 5.798 1.00 24.86 52 ARG A C 1
ATOM 2389 O O . ARG B 1 160 ? -11.478 60.914 6.660 1.00 24.94 52 ARG A O 1
ATOM 2397 N N . PHE B 1 161 ? -10.710 61.798 4.729 1.00 23.12 53 PHE A N 1
ATOM 2398 C CA . PHE B 1 161 ? -9.618 60.849 4.598 1.00 22.06 53 PHE A CA 1
ATOM 2399 C C . PHE B 1 161 ? -8.638 61.034 5.754 1.00 23.73 53 PHE A C 1
ATOM 2400 O O . PHE B 1 161 ? -8.324 60.081 6.477 1.00 24.88 53 PHE A O 1
ATOM 2408 N N . VAL B 1 162 ? -8.177 62.268 5.947 1.00 22.69 54 VAL A N 1
ATOM 2409 C CA . VAL B 1 162 ? -7.214 62.545 7.011 1.00 22.61 54 VAL A CA 1
ATOM 2410 C C . VAL B 1 162 ? -7.784 62.211 8.395 1.00 23.74 54 VAL A C 1
ATOM 2411 O O . VAL B 1 162 ? -7.114 61.589 9.219 1.00 23.49 54 VAL A O 1
ATOM 2415 N N . GLU B 1 163 ? -9.025 62.615 8.642 1.00 24.26 55 GLU A N 1
ATOM 2416 C CA . GLU B 1 163 ? -9.728 62.281 9.882 1.00 26.43 55 GLU A CA 1
ATOM 2417 C C . GLU B 1 163 ? -9.805 60.768 10.109 1.00 26.91 55 GLU A C 1
ATOM 2418 O O . GLU B 1 163 ? -9.641 60.279 11.236 1.00 27.94 55 GLU A O 1
ATOM 2424 N N . PHE B 1 164 ? -10.054 60.027 9.032 1.00 26.14 56 PHE A N 1
ATOM 2425 C CA . PHE B 1 164 ? -10.112 58.574 9.118 1.00 25.11 56 PHE A CA 1
ATOM 2426 C C . PHE B 1 164 ? -8.747 58.009 9.472 1.00 25.15 56 PHE A C 1
ATOM 2427 O O . PHE B 1 164 ? -8.654 57.106 10.291 1.00 26.88 56 PHE A O 1
ATOM 2435 N N . MET B 1 165 ? -7.689 58.535 8.862 1.00 23.76 57 MET A N 1
ATOM 2436 C CA . MET B 1 165 ? -6.346 58.052 9.169 1.00 24.04 57 MET A CA 1
ATOM 2437 C C . MET B 1 165 ? -5.979 58.345 10.623 1.00 25.95 57 MET A C 1
ATOM 2438 O O . MET B 1 165 ? -5.381 57.508 11.295 1.00 27.11 57 MET A O 1
ATOM 2443 N N . ALA B 1 166 ? -6.349 59.529 11.108 1.00 26.86 58 ALA A N 1
ATOM 2444 C CA . ALA B 1 166 ? -6.142 59.874 12.511 1.00 27.24 58 ALA A CA 1
ATOM 2445 C C . ALA B 1 166 ? -6.832 58.866 13.414 1.00 30.39 58 ALA A C 1
ATOM 2446 O O . ALA B 1 166 ? -6.214 58.339 14.336 1.00 32.14 58 ALA A O 1
ATOM 2448 N N . TRP B 1 167 ? -8.109 58.597 13.151 1.00 30.72 59 TRP A N 1
ATOM 2449 C CA . TRP B 1 167 ? -8.843 57.613 13.948 1.00 31.14 59 TRP A CA 1
ATOM 2450 C C . TRP B 1 167 ? -8.139 56.258 13.902 1.00 31.95 59 TRP A C 1
ATOM 2451 O O . TRP B 1 167 ? -7.905 55.618 14.926 1.00 32.61 59 TRP A O 1
ATOM 2462 N N . ARG B 1 168 ? -7.775 55.854 12.694 1.00 33.21 60 ARG A N 1
ATOM 2463 C CA . ARG B 1 168 ? -7.223 54.538 12.426 1.00 34.78 60 ARG A CA 1
ATOM 2464 C C . ARG B 1 168 ? -5.837 54.330 13.029 1.00 32.95 60 ARG A C 1
ATOM 2465 O O . ARG B 1 168 ? -5.525 53.251 13.533 1.00 33.12 60 ARG A O 1
ATOM 2473 N N . LEU B 1 169 ? -5.006 55.364 12.968 1.00 31.32 61 LEU A N 1
ATOM 2474 C CA . LEU B 1 169 ? -3.664 55.293 13.532 1.00 30.74 61 LEU A CA 1
ATOM 2475 C C . LEU B 1 169 ? -3.684 55.584 15.029 1.00 30.67 61 LEU A C 1
ATOM 2476 O O . LEU B 1 169 ? -2.647 55.544 15.690 1.00 30.68 61 LEU A O 1
ATOM 2481 N N . GLY B 1 170 ? -4.870 55.880 15.552 1.00 31.04 62 GLY A N 1
ATOM 2482 C CA . GLY B 1 170 ? -5.034 56.217 16.955 1.00 31.12 62 GLY A CA 1
ATOM 2483 C C . GLY B 1 170 ? -4.326 57.502 17.335 1.00 32.25 62 GLY A C 1
ATOM 2484 O O . GLY B 1 170 ? -3.732 57.597 18.405 1.00 33.48 62 GLY A O 1
ATOM 2485 N N . LYS B 1 171 ? -4.388 58.496 16.455 1.00 32.40 63 LYS A N 1
ATOM 2486 C CA . LYS B 1 171 ? -3.717 59.767 16.696 1.00 32.99 63 LYS A CA 1
ATOM 2487 C C . LYS B 1 171 ? -4.704 60.924 16.800 1.00 32.89 63 LYS A C 1
ATOM 2488 O O . LYS B 1 171 ? -5.726 60.944 16.110 1.00 33.58 63 LYS A O 1
ATOM 2494 N N . PRO B 1 172 ? -4.407 61.893 17.677 1.00 31.66 64 PRO A N 1
ATOM 2495 C CA . PRO B 1 172 ? -5.241 63.097 17.705 1.00 30.33 64 PRO A CA 1
ATOM 2496 C C . PRO B 1 172 ? -5.003 63.903 16.437 1.00 29.90 64 PRO A C 1
ATOM 2497 O O . PRO B 1 172 ? -3.919 63.821 15.859 1.00 31.29 64 PRO A O 1
ATOM 2501 N N . LEU B 1 173 ? -6.006 64.653 16.002 1.00 28.00 65 LEU A N 1
ATOM 2502 C CA . LEU B 1 173 ? -5.904 65.412 14.763 1.00 26.69 65 LEU A CA 1
ATOM 2503 C C . LEU B 1 173 ? -6.098 66.902 15.013 1.00 26.16 65 LEU A C 1
ATOM 2504 O O . LEU B 1 173 ? -7.123 67.327 15.549 1.00 24.72 65 LEU A O 1
ATOM 2509 N N . VAL B 1 174 ? -5.101 67.687 14.624 1.00 26.02 66 VAL A N 1
ATOM 2510 C CA . VAL B 1 174 ? -5.162 69.133 14.764 1.00 27.50 66 VAL A CA 1
ATOM 2511 C C . VAL B 1 174 ? -5.297 69.765 13.384 1.00 29.13 66 VAL A C 1
ATOM 2512 O O . VAL B 1 174 ? -4.339 69.801 12.614 1.00 30.01 66 VAL A O 1
ATOM 2516 N N . THR B 1 175 ? -6.492 70.244 13.063 1.00 29.09 67 THR A N 1
ATOM 2517 C CA . THR B 1 175 ? -6.736 70.829 11.752 1.00 29.39 67 THR A CA 1
ATOM 2518 C C . THR B 1 175 ? -6.641 72.343 11.797 1.00 30.32 67 THR A C 1
ATOM 2519 O O . THR B 1 175 ? -7.199 72.986 12.680 1.00 31.87 67 THR A O 1
ATOM 2523 N N . VAL B 1 176 ? -5.916 72.903 10.840 1.00 30.81 68 VAL A N 1
ATOM 2524 C CA . VAL B 1 176 ? -5.848 74.340 10.656 1.00 30.74 68 VAL A CA 1
ATOM 2525 C C . VAL B 1 176 ? -6.346 74.677 9.261 1.00 31.34 68 VAL A C 1
ATOM 2526 O O . VAL B 1 176 ? -5.894 74.092 8.290 1.00 32.43 68 VAL A O 1
ATOM 2530 N N . ALA B 1 177 ? -7.287 75.610 9.163 1.00 31.83 69 ALA A N 1
ATOM 2531 C CA . ALA B 1 177 ? -7.765 76.068 7.863 1.00 31.81 69 ALA A CA 1
ATOM 2532 C C . ALA B 1 177 ? -7.044 77.351 7.462 1.00 31.71 69 ALA A C 1
ATOM 2533 O O . ALA B 1 177 ? -7.244 78.395 8.067 1.00 32.90 69 ALA A O 1
ATOM 2535 N N . CYS B 1 178 ? -6.215 77.262 6.427 1.00 31.80 70 CYS A N 1
ATOM 2536 C CA . CYS B 1 178 ? -5.342 78.361 6.036 1.00 31.64 70 CYS A CA 1
ATOM 2537 C C . CYS B 1 178 ? -6.065 79.444 5.239 1.00 34.20 70 CYS A C 1
ATOM 2538 O O . CYS B 1 178 ? -7.084 79.194 4.601 1.00 34.53 70 CYS A O 1
ATOM 2541 N N . ASN B 1 179 ? -5.512 80.650 5.272 1.00 35.68 71 ASN A N 1
ATOM 2542 C CA . ASN B 1 179 ? -6.127 81.801 4.634 1.00 37.55 71 ASN A CA 1
ATOM 2543 C C . ASN B 1 179 ? -5.062 82.822 4.268 1.00 38.91 71 ASN A C 1
ATOM 2544 O O . ASN B 1 179 ? -3.930 82.728 4.735 1.00 38.78 71 ASN A O 1
ATOM 2549 N N . GLU B 1 180 ? -5.426 83.799 3.446 1.00 41.70 72 GLU A N 1
ATOM 2550 C CA . GLU B 1 180 ? -4.482 84.818 2.998 1.00 44.52 72 GLU A CA 1
ATOM 2551 C C . GLU B 1 180 ? -3.868 85.614 4.148 1.00 45.29 72 GLU A C 1
ATOM 2552 O O . GLU B 1 180 ? -2.687 85.955 4.103 1.00 45.55 72 GLU A O 1
ATOM 2558 N N . ASP B 1 181 ? -4.667 85.913 5.171 1.00 46.10 73 ASP A N 1
ATOM 2559 C CA . ASP B 1 181 ? -4.209 86.769 6.265 1.00 47.73 73 ASP A CA 1
ATOM 2560 C C . ASP B 1 181 ? -3.435 85.999 7.331 1.00 45.19 73 ASP A C 1
ATOM 2561 O O . ASP B 1 181 ? -2.960 86.579 8.306 1.00 45.30 73 ASP A O 1
ATOM 2566 N N . MET B 1 182 ? -3.311 84.693 7.140 1.00 43.07 74 MET A N 1
ATOM 2567 C CA . MET B 1 182 ? -2.610 83.841 8.090 1.00 41.13 74 MET A CA 1
ATOM 2568 C C . MET B 1 182 ? -1.123 84.154 8.165 1.00 39.90 74 MET A C 1
ATOM 2569 O O . MET B 1 182 ? -0.452 84.277 7.138 1.00 39.98 74 MET A O 1
ATOM 2574 N N . THR B 1 183 ? -0.610 84.274 9.385 1.00 37.92 75 THR A N 1
ATOM 2575 C CA . THR B 1 183 ? 0.814 84.506 9.596 1.00 37.34 75 THR A CA 1
ATOM 2576 C C . THR B 1 183 ? 1.495 83.271 10.183 1.00 35.59 75 THR A C 1
ATOM 2577 O O . THR B 1 183 ? 0.837 82.272 10.472 1.00 35.51 75 THR A O 1
ATOM 2581 N N . ALA B 1 184 ? 2.812 83.341 10.354 1.00 33.89 76 ALA A N 1
ATOM 2582 C CA . ALA B 1 184 ? 3.559 82.261 10.992 1.00 32.85 76 ALA A CA 1
ATOM 2583 C C . ALA B 1 184 ? 3.124 82.087 12.444 1.00 34.57 76 ALA A C 1
ATOM 2584 O O . ALA B 1 184 ? 3.106 80.973 12.968 1.00 34.97 76 ALA A O 1
ATOM 2586 N N . ALA B 1 185 ? 2.765 83.196 13.084 1.00 35.08 77 ALA A N 1
ATOM 2587 C CA . ALA B 1 185 ? 2.346 83.190 14.481 1.00 36.44 77 ALA A CA 1
ATOM 2588 C C . ALA B 1 185 ? 1.060 82.397 14.694 1.00 38.56 77 ALA A C 1
ATOM 2589 O O . ALA B 1 185 ? 0.871 81.779 15.744 1.00 39.16 77 ALA A O 1
ATOM 2591 N N . ASP B 1 186 ? 0.175 82.424 13.703 1.00 38.82 78 ASP A N 1
ATOM 2592 C CA . ASP B 1 186 ? -1.079 81.686 13.790 1.00 38.54 78 ASP A CA 1
ATOM 2593 C C . ASP B 1 186 ? -0.827 80.182 13.834 1.00 38.94 78 ASP A C 1
ATOM 2594 O O . ASP B 1 186 ? -1.613 79.432 14.408 1.00 41.98 78 ASP A O 1
ATOM 2599 N N . LEU B 1 187 ? 0.273 79.746 13.229 1.00 35.97 79 LEU A N 1
ATOM 2600 C CA . LEU B 1 187 ? 0.633 78.333 13.232 1.00 34.77 79 LEU A CA 1
ATOM 2601 C C . LEU B 1 187 ? 1.464 77.962 14.450 1.00 35.09 79 LEU A C 1
ATOM 2602 O O . LEU B 1 187 ? 1.231 76.935 15.090 1.00 35.57 79 LEU A O 1
ATOM 2607 N N . VAL B 1 188 ? 2.434 78.817 14.754 1.00 35.65 80 VAL A N 1
ATOM 2608 C CA . VAL B 1 188 ? 3.480 78.528 15.731 1.00 36.50 80 VAL A CA 1
ATOM 2609 C C . VAL B 1 188 ? 3.120 78.976 17.146 1.00 36.90 80 VAL A C 1
ATOM 2610 O O . VAL B 1 188 ? 3.283 78.222 18.108 1.00 36.60 80 VAL A O 1
ATOM 2614 N N . GLY B 1 189 ? 2.631 80.203 17.272 1.00 39.03 81 GLY A N 1
ATOM 2615 C CA . GLY B 1 189 ? 2.237 80.725 18.566 1.00 42.48 81 GLY A CA 1
ATOM 2616 C C . GLY B 1 189 ? 2.640 82.174 18.741 1.00 44.99 81 GLY A C 1
ATOM 2617 O O . GLY B 1 189 ? 3.226 82.772 17.839 1.00 44.54 81 GLY A O 1
ATOM 2618 N N . ARG B 1 190 ? 2.340 82.770 19.884 1.00 47.49 82 ARG A N 1
ATOM 2619 C CA . ARG B 1 190 ? 2.640 84.164 20.112 1.00 51.21 82 ARG A CA 1
ATOM 2620 C C . ARG B 1 190 ? 2.606 84.589 21.572 1.00 51.12 82 ARG A C 1
ATOM 2621 O O . ARG B 1 190 ? 2.225 83.841 22.431 1.00 50.93 82 ARG A O 1
ATOM 2629 N N . TRP B 1 191 ? 3.004 85.821 21.832 1.00 49.85 83 TRP A N 1
ATOM 2630 C CA . TRP B 1 191 ? 2.912 86.385 23.173 1.00 48.01 83 TRP A CA 1
ATOM 2631 C C . TRP B 1 191 ? 1.585 87.133 23.337 1.00 49.97 83 TRP A C 1
ATOM 2632 O O . TRP B 1 191 ? 1.341 88.135 22.670 1.00 49.88 83 TRP A O 1
ATOM 2643 N N . LEU B 1 192 ? 0.725 86.622 24.212 1.00 52.99 84 LEU A N 1
ATOM 2644 C CA . LEU B 1 192 ? -0.492 87.309 24.624 1.00 56.80 84 LEU A CA 1
ATOM 2645 C C . LEU B 1 192 ? -0.176 88.214 25.809 1.00 63.32 84 LEU A C 1
ATOM 2646 O O . LEU B 1 192 ? 0.813 88.000 26.507 1.00 62.53 84 LEU A O 1
ATOM 2651 N N . LEU B 1 193 ? -1.009 89.223 26.044 1.00 69.71 85 LEU A N 1
ATOM 2652 C CA . LEU B 1 193 ? -0.754 90.143 27.148 1.00 76.80 85 LEU A CA 1
ATOM 2653 C C . LEU B 1 193 ? -1.506 89.761 28.424 1.00 84.40 85 LEU A C 1
ATOM 2654 O O . LEU B 1 193 ? -2.736 89.659 28.452 1.00 85.38 85 LEU A O 1
ATOM 2659 N N . ASP B 1 194 ? -0.725 89.517 29.474 1.00 92.60 86 ASP A N 1
ATOM 2660 C CA . ASP B 1 194 ? -1.241 89.260 30.817 1.00 92.97 86 ASP A CA 1
ATOM 2661 C C . ASP B 1 194 ? -1.574 90.569 31.512 1.00 87.60 86 ASP A C 1
ATOM 2662 O O . ASP B 1 194 ? -0.976 91.602 31.210 1.00 87.21 86 ASP A O 1
ATOM 2667 N N . LYS B 1 195 ? -2.484 90.514 32.478 1.00 83.31 87 LYS A N 1
ATOM 2668 C CA . LYS B 1 195 ? -2.616 91.610 33.418 1.00 78.45 87 LYS A CA 1
ATOM 2669 C C . LYS B 1 195 ? -1.268 91.825 34.116 1.00 77.21 87 LYS A C 1
ATOM 2670 O O . LYS B 1 195 ? -0.907 92.951 34.458 1.00 76.86 87 LYS A O 1
ATOM 2676 N N . ASP B 1 196 ? -0.500 90.754 34.163 1.00 77.05 88 ASP A N 1
ATOM 2677 C CA . ASP B 1 196 ? 0.828 90.747 34.711 1.00 77.68 88 ASP A CA 1
ATOM 2678 C C . ASP B 1 196 ? 1.948 90.679 33.680 1.00 78.61 88 ASP A C 1
ATOM 2679 O O . ASP B 1 196 ? 3.041 90.232 33.986 1.00 78.17 88 ASP A O 1
ATOM 2684 N N . GLY B 1 197 ? 1.668 91.100 32.450 1.00 79.86 89 GLY A N 1
ATOM 2685 C CA . GLY B 1 197 ? 2.698 91.115 31.424 1.00 79.54 89 GLY A CA 1
ATOM 2686 C C . GLY B 1 197 ? 2.595 90.373 30.106 1.00 78.23 89 GLY A C 1
ATOM 2687 O O . GLY B 1 197 ? 1.843 90.752 29.229 1.00 78.18 89 GLY A O 1
ATOM 2688 N N . THR B 1 198 ? 3.410 89.348 29.940 1.00 76.42 90 THR A N 1
ATOM 2689 C CA . THR B 1 198 ? 3.371 88.585 28.716 1.00 74.37 90 THR A CA 1
ATOM 2690 C C . THR B 1 198 ? 3.318 87.138 29.003 1.00 71.83 90 THR A C 1
ATOM 2691 O O . THR B 1 198 ? 4.020 86.649 29.836 1.00 72.40 90 THR A O 1
ATOM 2695 N N . ARG B 1 199 ? 2.469 86.459 28.269 1.00 67.97 91 ARG A N 1
ATOM 2696 C CA . ARG B 1 199 ? 2.268 85.024 28.392 1.00 64.73 91 ARG A CA 1
ATOM 2697 C C . ARG B 1 199 ? 2.494 84.371 27.034 1.00 58.25 91 ARG A C 1
ATOM 2698 O O . ARG B 1 199 ? 1.969 84.846 26.040 1.00 57.33 91 ARG A O 1
ATOM 2706 N N . TRP B 1 200 ? 3.258 83.287 26.968 1.00 52.47 92 TRP A N 1
ATOM 2707 C CA . TRP B 1 200 ? 3.391 82.603 25.689 1.00 46.26 92 TRP A CA 1
ATOM 2708 C C . TRP B 1 200 ? 2.267 81.596 25.477 1.00 44.09 92 TRP A C 1
ATOM 2709 O O . TRP B 1 200 ? 1.887 80.869 26.395 1.00 43.40 92 TRP A O 1
ATOM 2720 N N . GLN B 1 201 ? 1.750 81.557 24.254 1.00 43.87 93 GLN A N 1
ATOM 2721 C CA . GLN B 1 201 ? 0.731 80.589 23.874 1.00 44.03 93 GLN A CA 1
ATOM 2722 C C . GLN B 1 201 ? 1.132 79.853 22.601 1.00 40.35 93 GLN A C 1
ATOM 2723 O O . GLN B 1 201 ? 1.418 80.479 21.571 1.00 39.76 93 GLN A O 1
ATOM 2729 N N . ASP B 1 202 ? 1.154 78.526 22.684 1.00 38.06 94 ASP A N 1
ATOM 2730 C CA . ASP B 1 202 ? 1.506 77.687 21.544 1.00 36.31 94 ASP A CA 1
ATOM 2731 C C . ASP B 1 202 ? 0.425 77.735 20.467 1.00 34.71 94 ASP A C 1
ATOM 2732 O O . ASP B 1 202 ? -0.768 77.840 20.764 1.00 33.36 94 ASP A O 1
ATOM 2737 N N . GLY B 1 203 ? 0.857 77.673 19.213 1.00 33.86 95 GLY A N 1
ATOM 2738 C CA . GLY B 1 203 ? -0.057 77.534 18.099 1.00 32.73 95 GLY A CA 1
ATOM 2739 C C . GLY B 1 203 ? -0.335 76.062 17.872 1.00 33.03 95 GLY A C 1
ATOM 2740 O O . GLY B 1 203 ? 0.317 75.205 18.468 1.00 33.97 95 GLY A O 1
ATOM 2741 N N . PRO B 1 204 ? -1.306 75.756 17.006 1.00 32.98 96 PRO A N 1
ATOM 2742 C CA . PRO B 1 204 ? -1.709 74.373 16.721 1.00 31.19 96 PRO A CA 1
ATOM 2743 C C . PRO B 1 204 ? -0.548 73.506 16.219 1.00 32.75 96 PRO A C 1
ATOM 2744 O O . PRO B 1 204 ? -0.348 72.388 16.718 1.00 34.71 96 PRO A O 1
ATOM 2748 N N . LEU B 1 205 ? 0.212 74.022 15.255 1.00 31.36 97 LEU A N 1
ATOM 2749 C CA . LEU B 1 205 ? 1.352 73.297 14.697 1.00 29.99 97 LEU A CA 1
ATOM 2750 C C . LEU B 1 205 ? 2.367 72.960 15.780 1.00 31.83 97 LEU A C 1
ATOM 2751 O O . LEU B 1 205 ? 2.954 71.875 15.789 1.00 32.54 97 LEU A O 1
ATOM 2756 N N . THR B 1 206 ? 2.564 73.897 16.699 1.00 31.53 98 THR A N 1
ATOM 2757 C CA . THR B 1 206 ? 3.501 73.690 17.789 1.00 30.38 98 THR A CA 1
ATOM 2758 C C . THR B 1 206 ? 2.999 72.598 18.738 1.00 31.46 98 THR A C 1
ATOM 2759 O O . THR B 1 206 ? 3.765 71.719 19.128 1.00 31.85 98 THR A O 1
ATOM 2763 N N . VAL B 1 207 ? 1.718 72.639 19.095 1.00 30.60 99 VAL A N 1
ATOM 2764 C CA . VAL B 1 207 ? 1.156 71.618 19.975 1.00 32.60 99 VAL A CA 1
ATOM 2765 C C . VAL B 1 207 ? 1.318 70.227 19.367 1.00 33.43 99 VAL A C 1
ATOM 2766 O O . VAL B 1 207 ? 1.860 69.307 20.005 1.00 34.96 99 VAL A O 1
ATOM 2770 N N . ALA B 1 208 ? 0.861 70.088 18.125 1.00 31.68 100 ALA A N 1
ATOM 2771 C CA . ALA B 1 208 ? 1.001 68.830 17.400 1.00 31.29 100 ALA A CA 1
ATOM 2772 C C . ALA B 1 208 ? 2.460 68.355 17.347 1.00 31.24 100 ALA A C 1
ATOM 2773 O O . ALA B 1 208 ? 2.740 67.173 17.565 1.00 31.05 100 ALA A O 1
ATOM 2775 N N . ALA B 1 209 ? 3.385 69.275 17.074 1.00 30.27 101 ALA A N 1
ATOM 2776 C CA . ALA B 1 209 ? 4.802 68.921 16.990 1.00 30.65 101 ALA A CA 1
ATOM 2777 C C . ALA B 1 209 ? 5.368 68.508 18.347 1.00 32.03 101 ALA A C 1
ATOM 2778 O O . ALA B 1 209 ? 6.297 67.703 18.425 1.00 33.26 101 ALA A O 1
ATOM 2780 N N . ARG B 1 210 ? 4.812 69.072 19.413 1.00 31.92 102 ARG A N 1
ATOM 2781 C CA . ARG B 1 210 ? 5.267 68.766 20.763 1.00 30.86 102 ARG A CA 1
ATOM 2782 C C . ARG B 1 210 ? 4.832 67.379 21.189 1.00 32.34 102 ARG A C 1
ATOM 2783 O O . ARG B 1 210 ? 5.620 66.626 21.760 1.00 32.21 102 ARG A O 1
ATOM 2791 N N . TYR B 1 211 ? 3.571 67.044 20.935 1.00 33.12 103 TYR A N 1
ATOM 2792 C CA . TYR B 1 211 ? 3.047 65.804 21.493 1.00 35.28 103 TYR A CA 1
ATOM 2793 C C . TYR B 1 211 ? 2.698 64.741 20.453 1.00 35.87 103 TYR A C 1
ATOM 2794 O O . TYR B 1 211 ? 2.019 63.760 20.763 1.00 35.91 103 TYR A O 1
ATOM 2803 N N . GLY B 1 212 ? 3.184 64.933 19.229 1.00 35.65 104 GLY A N 1
ATOM 2804 C CA . GLY B 1 212 ? 3.130 63.896 18.211 1.00 36.51 104 GLY A CA 1
ATOM 2805 C C . GLY B 1 212 ? 1.769 63.586 17.619 1.00 36.14 104 GLY A C 1
ATOM 2806 O O . GLY B 1 212 ? 1.452 62.430 17.344 1.00 37.70 104 GLY A O 1
ATOM 2807 N N . ALA B 1 213 ? 0.961 64.619 17.419 1.00 34.11 105 ALA A N 1
ATOM 2808 C CA . ALA B 1 213 ? -0.318 64.463 16.742 1.00 31.58 105 ALA A CA 1
ATOM 2809 C C . ALA B 1 213 ? -0.127 64.601 15.240 1.00 29.28 105 ALA A C 1
ATOM 2810 O O . ALA B 1 213 ? 0.976 64.867 14.770 1.00 29.09 105 ALA A O 1
ATOM 2812 N N . ILE B 1 214 ? -1.201 64.416 14.482 1.00 28.52 106 ILE A N 1
ATOM 2813 C CA . ILE B 1 214 ? -1.184 64.784 13.072 1.00 26.56 106 ILE A CA 1
ATOM 2814 C C . ILE B 1 214 ? -1.620 66.231 12.947 1.00 26.44 106 ILE A C 1
ATOM 2815 O O . ILE B 1 214 ? -2.630 66.629 13.527 1.00 27.19 106 ILE A O 1
ATOM 2820 N N . CYS B 1 215 ? -0.860 67.029 12.209 1.00 24.85 107 CYS A N 1
ATOM 2821 C CA . CYS B 1 215 ? -1.274 68.396 11.955 1.00 24.77 107 CYS A CA 1
ATOM 2822 C C . CYS B 1 215 ? -1.654 68.549 10.498 1.00 24.46 107 CYS A C 1
ATOM 2823 O O . CYS B 1 215 ? -0.849 68.292 9.610 1.00 26.14 107 CYS A O 1
ATOM 2826 N N . TYR B 1 216 ? -2.890 68.973 10.264 1.00 25.15 108 TYR A N 1
ATOM 2827 C CA . TYR B 1 216 ? -3.445 69.051 8.920 1.00 25.07 108 TYR A CA 1
ATOM 2828 C C . TYR B 1 216 ? -3.707 70.496 8.497 1.00 26.34 108 TYR A C 1
ATOM 2829 O O . TYR B 1 216 ? -4.653 71.132 8.958 1.00 26.61 108 TYR A O 1
ATOM 2838 N N . LEU B 1 217 ? -2.852 71.011 7.622 1.00 26.33 109 LEU A N 1
ATOM 2839 C CA . LEU B 1 217 ? -3.021 72.345 7.064 1.00 26.90 109 LEU A CA 1
ATOM 2840 C C . LEU B 1 217 ? -3.871 72.279 5.798 1.00 28.22 109 LEU A C 1
ATOM 2841 O O . LEU B 1 217 ? -3.394 71.895 4.723 1.00 28.20 109 LEU A O 1
ATOM 2846 N N . ASP B 1 218 ? -5.141 72.638 5.944 1.00 30.40 110 ASP A N 1
ATOM 2847 C CA . ASP B 1 218 ? -6.096 72.625 4.846 1.00 33.09 110 ASP A CA 1
ATOM 2848 C C . ASP B 1 218 ? -5.958 73.886 3.991 1.00 33.32 110 ASP A C 1
ATOM 2849 O O . ASP B 1 218 ? -5.802 74.990 4.522 1.00 32.32 110 ASP A O 1
ATOM 2854 N N . GLU B 1 219 ? -6.008 73.711 2.671 1.00 34.22 111 GLU A N 1
ATOM 2855 C CA . GLU B 1 219 ? -5.877 74.815 1.719 1.00 35.90 111 GLU A CA 1
ATOM 2856 C C . GLU B 1 219 ? -4.599 75.614 1.945 1.00 35.15 111 GLU A C 1
ATOM 2857 O O . GLU B 1 219 ? -4.632 76.834 2.092 1.00 35.20 111 GLU A O 1
ATOM 2863 N N . ILE B 1 220 ? -3.472 74.911 1.954 1.00 34.02 112 ILE A N 1
ATOM 2864 C CA . ILE B 1 220 ? -2.182 75.510 2.260 1.00 31.42 112 ILE A CA 1
ATOM 2865 C C . ILE B 1 220 ? -1.804 76.638 1.286 1.00 30.28 112 ILE A C 1
ATOM 2866 O O . ILE B 1 220 ? -1.130 77.592 1.671 1.00 30.69 112 ILE A O 1
ATOM 2871 N N . VAL B 1 221 ? -2.254 76.553 0.036 1.00 29.41 113 VAL A N 1
ATOM 2872 C CA . VAL B 1 221 ? -1.861 77.548 -0.962 1.00 29.54 113 VAL A CA 1
ATOM 2873 C C . VAL B 1 221 ? -2.519 78.911 -0.749 1.00 32.28 113 VAL A C 1
ATOM 2874 O O . VAL B 1 221 ? -2.104 79.894 -1.357 1.00 33.29 113 VAL A O 1
ATOM 2878 N N . GLU B 1 222 ? -3.543 78.973 0.097 1.00 33.63 114 GLU A N 1
ATOM 2879 C CA . GLU B 1 222 ? -4.206 80.246 0.375 1.00 35.50 114 GLU A CA 1
ATOM 2880 C C . GLU B 1 222 ? -3.279 81.190 1.131 1.00 34.85 114 GLU A C 1
ATOM 2881 O O . GLU B 1 222 ? -3.305 82.401 0.916 1.00 35.13 114 GLU A O 1
ATOM 2887 N N . ALA B 1 223 ? -2.463 80.631 2.017 1.00 33.90 115 ALA A N 1
ATOM 2888 C CA . ALA B 1 223 ? -1.535 81.433 2.800 1.00 34.25 115 ALA A CA 1
ATOM 2889 C C . ALA B 1 223 ? -0.363 81.867 1.933 1.00 35.20 115 ALA A C 1
ATOM 2890 O O . ALA B 1 223 ? -0.014 81.185 0.970 1.00 35.58 115 ALA A O 1
ATOM 2892 N N . ARG B 1 224 ? 0.231 83.007 2.272 1.00 37.11 116 ARG A N 1
ATOM 2893 C CA . ARG B 1 224 ? 1.390 83.516 1.544 1.00 41.32 116 ARG A CA 1
ATOM 2894 C C . ARG B 1 224 ? 2.521 82.492 1.588 1.00 43.18 116 ARG A C 1
ATOM 2895 O O . ARG B 1 224 ? 2.746 81.862 2.620 1.00 42.15 116 ARG A O 1
ATOM 2903 N N . GLN B 1 225 ? 3.216 82.327 0.464 1.00 47.06 117 GLN A N 1
ATOM 2904 C CA . GLN B 1 225 ? 4.267 81.318 0.321 1.00 51.31 117 GLN A CA 1
ATOM 2905 C C . GLN B 1 225 ? 5.442 81.574 1.260 1.00 52.10 117 GLN A C 1
ATOM 2906 O O . GLN B 1 225 ? 6.110 80.646 1.715 1.00 52.05 117 GLN A O 1
ATOM 2912 N N . ASP B 1 226 ? 5.682 82.848 1.544 1.00 53.81 118 ASP A N 1
ATOM 2913 C CA . ASP B 1 226 ? 6.778 83.251 2.412 1.00 57.54 118 ASP A CA 1
ATOM 2914 C C . ASP B 1 226 ? 6.438 83.073 3.900 1.00 52.21 118 ASP A C 1
ATOM 2915 O O . ASP B 1 226 ? 7.303 83.212 4.771 1.00 51.99 118 ASP A O 1
ATOM 2920 N N . THR B 1 227 ? 5.176 82.757 4.180 1.00 47.33 119 THR A N 1
ATOM 2921 C CA . THR B 1 227 ? 4.720 82.427 5.528 1.00 43.72 119 THR A CA 1
ATOM 2922 C C . THR B 1 227 ? 4.750 80.911 5.745 1.00 40.62 119 THR A C 1
ATOM 2923 O O . THR B 1 227 ? 5.108 80.425 6.820 1.00 40.53 119 THR A O 1
ATOM 2927 N N . THR B 1 228 ? 4.382 80.178 4.699 1.00 38.06 120 THR A N 1
ATOM 2928 C CA . THR B 1 228 ? 4.288 78.722 4.728 1.00 35.75 120 THR A CA 1
ATOM 2929 C C . THR B 1 228 ? 5.653 78.044 4.882 1.00 33.26 120 THR A C 1
ATOM 2930 O O . THR B 1 228 ? 5.737 76.877 5.258 1.00 33.56 120 THR A O 1
ATOM 2934 N N . VAL B 1 229 ? 6.728 78.779 4.615 1.00 32.43 121 VAL A N 1
ATOM 2935 C CA . VAL B 1 229 ? 8.075 78.228 4.765 1.00 31.18 121 VAL A CA 1
ATOM 2936 C C . VAL B 1 229 ? 8.468 78.013 6.232 1.00 33.04 121 VAL A C 1
ATOM 2937 O O . VAL B 1 229 ? 9.554 77.506 6.525 1.00 34.30 121 VAL A O 1
ATOM 2941 N N . VAL B 1 230 ? 7.582 78.390 7.150 1.00 32.63 122 VAL A N 1
ATOM 2942 C CA . VAL B 1 230 ? 7.820 78.177 8.570 1.00 33.17 122 VAL A CA 1
ATOM 2943 C C . VAL B 1 230 ? 7.774 76.680 8.902 1.00 33.72 122 VAL A C 1
ATOM 2944 O O . VAL B 1 230 ? 8.336 76.241 9.906 1.00 34.50 122 VAL A O 1
ATOM 2948 N N . ILE B 1 231 ? 7.126 75.895 8.042 1.00 32.69 123 ILE A N 1
ATOM 2949 C CA . ILE B 1 231 ? 6.960 74.463 8.287 1.00 30.66 123 ILE A CA 1
ATOM 2950 C C . ILE B 1 231 ? 8.149 73.630 7.818 1.00 31.23 123 ILE A C 1
ATOM 2951 O O . ILE B 1 231 ? 8.158 72.409 7.988 1.00 32.01 123 ILE A O 1
ATOM 2956 N N . HIS B 1 232 ? 9.143 74.282 7.222 1.00 31.00 124 HIS A N 1
ATOM 2957 C CA . HIS B 1 232 ? 10.308 73.578 6.673 1.00 30.05 124 HIS A CA 1
ATOM 2958 C C . HIS B 1 232 ? 11.157 72.802 7.694 1.00 30.31 124 HIS A C 1
ATOM 2959 O O . HIS B 1 232 ? 11.553 71.671 7.416 1.00 31.49 124 HIS A O 1
ATOM 2966 N N . PRO B 1 233 ? 11.453 73.392 8.870 1.00 28.85 125 PRO A N 1
ATOM 2967 C CA . PRO B 1 233 ? 12.280 72.603 9.793 1.00 29.00 125 PRO A CA 1
ATOM 2968 C C . PRO B 1 233 ? 11.584 71.339 10.314 1.00 30.65 125 PRO A C 1
ATOM 2969 O O . PRO B 1 233 ? 12.250 70.450 10.839 1.00 32.46 125 PRO A O 1
ATOM 2973 N N . LEU B 1 234 ? 10.266 71.259 10.175 1.00 30.74 126 LEU A N 1
ATOM 2974 C CA . LEU B 1 234 ? 9.536 70.073 10.610 1.00 32.40 126 LEU A CA 1
ATOM 2975 C C . LEU B 1 234 ? 9.568 68.950 9.564 1.00 35.14 126 LEU A C 1
ATOM 2976 O O . LEU B 1 234 ? 8.948 67.902 9.761 1.00 35.73 126 LEU A O 1
ATOM 2981 N N . THR B 1 235 ? 10.293 69.166 8.464 1.00 37.31 127 THR A N 1
ATOM 2982 C CA . THR B 1 235 ? 10.429 68.152 7.417 1.00 39.56 127 THR A CA 1
ATOM 2983 C C . THR B 1 235 ? 11.887 67.734 7.190 1.00 45.79 127 THR A C 1
ATOM 2984 O O . THR B 1 235 ? 12.167 66.852 6.382 1.00 46.92 127 THR A O 1
ATOM 2988 N N . ASP B 1 236 ? 12.812 68.378 7.894 1.00 51.83 128 ASP A N 1
ATOM 2989 C CA . ASP B 1 236 ? 14.222 67.999 7.845 1.00 58.28 128 ASP A CA 1
ATOM 2990 C C . ASP B 1 236 ? 14.428 66.720 8.664 1.00 61.63 128 ASP A C 1
ATOM 2991 O O . ASP B 1 236 ? 13.619 66.413 9.532 1.00 61.19 128 ASP A O 1
ATOM 2996 N N . HIS B 1 237 ? 15.491 65.970 8.382 1.00 65.54 129 HIS A N 1
ATOM 2997 C CA . HIS B 1 237 ? 15.649 64.639 8.969 1.00 70.27 129 HIS A CA 1
ATOM 2998 C C . HIS B 1 237 ? 15.858 64.695 10.475 1.00 70.26 129 HIS A C 1
ATOM 2999 O O . HIS B 1 237 ? 15.541 63.740 11.186 1.00 70.96 129 HIS A O 1
ATOM 3006 N N . ARG B 1 238 ? 16.380 65.807 10.977 1.00 69.01 130 ARG A N 1
ATOM 3007 C CA . ARG B 1 238 ? 16.227 66.081 12.399 1.00 67.60 130 ARG A CA 1
ATOM 3008 C C . ARG B 1 238 ? 15.144 67.132 12.518 1.00 59.08 130 ARG A C 1
ATOM 3009 O O . ARG B 1 238 ? 15.364 68.321 12.271 1.00 58.92 130 ARG A O 1
ATOM 3017 N N . ARG B 1 239 ? 13.970 66.663 12.904 1.00 52.01 131 ARG A N 1
ATOM 3018 C CA . ARG B 1 239 ? 12.759 67.453 12.866 1.00 44.50 131 ARG A CA 1
ATOM 3019 C C . ARG B 1 239 ? 12.661 68.371 14.069 1.00 41.09 131 ARG A C 1
ATOM 3020 O O . ARG B 1 239 ? 12.544 67.918 15.208 1.00 40.58 131 ARG A O 1
ATOM 3028 N N . THR B 1 240 ? 12.716 69.668 13.807 1.00 38.30 132 THR A N 1
ATOM 3029 C CA . THR B 1 240 ? 12.635 70.649 14.870 1.00 38.33 132 THR A CA 1
ATOM 3030 C C . THR B 1 240 ? 11.612 71.728 14.556 1.00 38.13 132 THR A C 1
ATOM 3031 O O . THR B 1 240 ? 11.228 71.933 13.408 1.00 36.91 132 THR A O 1
ATOM 3035 N N . LEU B 1 241 ? 11.162 72.408 15.599 1.00 40.24 133 LEU A N 1
ATOM 3036 C CA . LEU B 1 241 ? 10.366 73.606 15.441 1.00 42.73 133 LEU A CA 1
ATOM 3037 C C . LEU B 1 241 ? 11.007 74.704 16.265 1.00 47.21 133 LEU A C 1
ATOM 3038 O O . LEU B 1 241 ? 11.066 74.619 17.501 1.00 48.60 133 LEU A O 1
ATOM 3043 N N . PRO B 1 242 ? 11.544 75.717 15.577 1.00 49.90 134 PRO A N 1
ATOM 3044 C CA . PRO B 1 242 ? 12.121 76.869 16.265 1.00 52.40 134 PRO A CA 1
ATOM 3045 C C . PRO B 1 242 ? 11.043 77.877 16.644 1.00 54.65 134 PRO A C 1
ATOM 3046 O O . PRO B 1 242 ? 10.320 78.378 15.782 1.00 54.77 134 PRO A O 1
ATOM 3050 N N . LEU B 1 243 ? 10.919 78.136 17.939 1.00 56.58 135 LEU A N 1
ATOM 3051 C CA . LEU B 1 243 ? 10.072 79.215 18.414 1.00 58.74 135 LEU A CA 1
ATOM 3052 C C . LEU B 1 243 ? 11.004 80.357 18.789 1.00 61.53 135 LEU A C 1
ATOM 3053 O O . LEU B 1 243 ? 11.358 80.534 19.962 1.00 63.69 135 LEU A O 1
ATOM 3058 N N . ASP B 1 244 ? 11.420 81.106 17.772 1.00 62.50 136 ASP A N 1
ATOM 3059 C CA . ASP B 1 244 ? 12.413 82.160 17.930 1.00 62.87 136 ASP A CA 1
ATOM 3060 C C . ASP B 1 244 ? 11.846 83.377 18.651 1.00 62.73 136 ASP A C 1
ATOM 3061 O O . ASP B 1 244 ? 12.590 84.148 19.259 1.00 63.79 136 ASP A O 1
ATOM 3066 N N . LYS B 1 245 ? 10.528 83.541 18.579 1.00 60.99 137 LYS A N 1
ATOM 3067 C CA . LYS B 1 245 ? 9.843 84.617 19.289 1.00 58.69 137 LYS A CA 1
ATOM 3068 C C . LYS B 1 245 ? 9.715 84.239 20.766 1.00 55.27 137 LYS A C 1
ATOM 3069 O O . LYS B 1 245 ? 9.571 85.101 21.638 1.00 56.62 137 LYS A O 1
ATOM 3075 N N . LYS B 1 246 ? 9.802 82.940 21.036 1.00 50.89 138 LYS A N 1
ATOM 3076 C CA . LYS B 1 246 ? 9.744 82.419 22.396 1.00 47.13 138 LYS A CA 1
ATOM 3077 C C . LYS B 1 246 ? 11.153 82.171 22.925 1.00 43.11 138 LYS A C 1
ATOM 3078 O O . LYS B 1 246 ? 11.412 82.277 24.123 1.00 43.09 138 LYS A O 1
ATOM 3084 N N . GLY B 1 247 ? 12.063 81.844 22.016 1.00 39.90 139 GLY A N 1
ATOM 3085 C CA . GLY B 1 247 ? 13.427 81.534 22.389 1.00 36.83 139 GLY A CA 1
ATOM 3086 C C . GLY B 1 247 ? 13.536 80.092 22.833 1.00 34.20 139 GLY A C 1
ATOM 3087 O O . GLY B 1 247 ? 14.342 79.763 23.704 1.00 33.60 139 GLY A O 1
ATOM 3088 N N . GLU B 1 248 ? 12.712 79.233 22.239 1.00 33.29 140 GLU A N 1
ATOM 3089 C CA . GLU B 1 248 ? 12.750 77.801 22.535 1.00 33.77 140 GLU A CA 1
ATOM 3090 C C . GLU B 1 248 ? 13.067 76.992 21.281 1.00 36.02 140 GLU A C 1
ATOM 3091 O O . GLU B 1 248 ? 12.589 77.304 20.188 1.00 36.13 140 GLU A O 1
ATOM 3097 N N . LEU B 1 249 ? 13.878 75.954 21.451 1.00 37.68 141 LEU A N 1
ATOM 3098 C CA . LEU B 1 249 ? 14.201 75.038 20.370 1.00 40.41 141 LEU A CA 1
ATOM 3099 C C . LEU B 1 249 ? 13.511 73.694 20.600 1.00 42.48 141 LEU A C 1
ATOM 3100 O O . LEU B 1 249 ? 13.944 72.907 21.445 1.00 43.43 141 LEU A O 1
ATOM 3105 N N . ILE B 1 250 ? 12.436 73.429 19.860 1.00 42.61 142 ILE A N 1
ATOM 3106 C CA . ILE B 1 250 ? 11.680 72.197 20.081 1.00 42.11 142 ILE A CA 1
ATOM 3107 C C . ILE B 1 250 ? 12.159 71.061 19.186 1.00 39.95 142 ILE A C 1
ATOM 3108 O O . ILE B 1 250 ? 12.265 71.222 17.975 1.00 40.07 142 ILE A O 1
ATOM 3113 N N . ARG B 1 251 ? 12.455 69.914 19.784 1.00 37.75 143 ARG A N 1
ATOM 3114 C CA . ARG B 1 251 ? 12.683 68.703 19.005 1.00 35.65 143 ARG A CA 1
ATOM 3115 C C . ARG B 1 251 ? 11.339 68.010 18.813 1.00 33.41 143 ARG A C 1
ATOM 3116 O O . ARG B 1 251 ? 10.656 67.693 19.788 1.00 33.25 143 ARG A O 1
ATOM 3118 N N . ALA B 1 252 ? 10.950 67.795 17.561 1.00 31.71 144 ALA A N 1
ATOM 3119 C CA . ALA B 1 252 ? 9.624 67.261 17.262 1.00 31.70 144 ALA A CA 1
ATOM 3120 C C . ALA B 1 252 ? 9.435 65.862 17.837 1.00 31.47 144 ALA A C 1
ATOM 3121 O O . ALA B 1 252 ? 10.335 65.023 17.773 1.00 30.02 144 ALA A O 1
ATOM 3123 N N . HIS B 1 253 ? 8.262 65.632 18.418 1.00 31.91 145 HIS A N 1
ATOM 3124 C CA . HIS B 1 253 ? 7.883 64.316 18.915 1.00 32.71 145 HIS A CA 1
ATOM 3125 C C . HIS B 1 253 ? 8.042 63.286 17.791 1.00 33.41 145 HIS A C 1
ATOM 3126 O O . HIS B 1 253 ? 7.753 63.583 16.631 1.00 32.99 145 HIS A O 1
ATOM 3133 N N . PRO B 1 254 ? 8.533 62.082 18.126 1.00 33.75 146 PRO A N 1
ATOM 3134 C CA . PRO B 1 254 ? 8.796 61.028 17.137 1.00 32.31 146 PRO A CA 1
ATOM 3135 C C . PRO B 1 254 ? 7.579 60.651 16.308 1.00 31.27 146 PRO A C 1
ATOM 3136 O O . PRO B 1 254 ? 7.729 60.163 15.186 1.00 30.99 146 PRO A O 1
ATOM 3140 N N . ASP B 1 255 ? 6.390 60.869 16.855 1.00 30.32 147 ASP A N 1
ATOM 3141 C CA . ASP B 1 255 ? 5.174 60.410 16.206 1.00 30.49 147 ASP A CA 1
ATOM 3142 C C . ASP B 1 255 ? 4.414 61.564 15.557 1.00 29.93 147 ASP A C 1
ATOM 3143 O O . ASP B 1 255 ? 3.243 61.424 15.207 1.00 30.49 147 ASP A O 1
ATOM 3148 N N . PHE B 1 256 ? 5.080 62.702 15.388 1.00 28.39 148 PHE A N 1
ATOM 3149 C CA . PHE B 1 256 ? 4.454 63.835 14.710 1.00 27.47 148 PHE A CA 1
ATOM 3150 C C . PHE B 1 256 ? 4.333 63.586 13.211 1.00 26.64 148 PHE A C 1
ATOM 3151 O O . PHE B 1 256 ? 5.246 63.046 12.580 1.00 25.77 148 PHE A O 1
ATOM 3159 N N . GLN B 1 257 ? 3.202 63.997 12.646 1.00 25.83 149 GLN A N 1
ATOM 3160 C CA . GLN B 1 257 ? 2.927 63.783 11.233 1.00 26.59 149 GLN A CA 1
ATOM 3161 C C . GLN B 1 257 ? 2.331 65.028 10.602 1.00 26.54 149 GLN A C 1
ATOM 3162 O O . GLN B 1 257 ? 1.291 65.511 11.035 1.00 27.17 149 GLN A O 1
ATOM 3168 N N . LEU B 1 258 ? 2.986 65.541 9.568 1.00 26.92 150 LEU A N 1
ATOM 3169 C CA . LEU B 1 258 ? 2.494 66.727 8.883 1.00 26.12 150 LEU A CA 1
ATOM 3170 C C . LEU B 1 258 ? 1.729 66.355 7.615 1.00 27.70 150 LEU A C 1
ATOM 3171 O O . LEU B 1 258 ? 2.197 65.567 6.785 1.00 29.10 150 LEU A O 1
ATOM 3176 N N . VAL B 1 259 ? 0.537 66.923 7.486 1.00 26.60 151 VAL A N 1
ATOM 3177 C CA . VAL B 1 259 ? -0.305 66.712 6.320 1.00 26.90 151 VAL A CA 1
ATOM 3178 C C . VAL B 1 259 ? -0.773 68.064 5.819 1.00 26.14 151 VAL A C 1
ATOM 3179 O O . VAL B 1 259 ? -1.291 68.856 6.593 1.00 26.37 151 VAL A O 1
ATOM 3183 N N . ILE B 1 260 ? -0.572 68.346 4.538 1.00 26.12 152 ILE A N 1
ATOM 3184 C CA . ILE B 1 260 ? -1.137 69.553 3.948 1.00 26.53 152 ILE A CA 1
ATOM 3185 C C . ILE B 1 260 ? -2.112 69.174 2.847 1.00 28.64 152 ILE A C 1
ATOM 3186 O O . ILE B 1 260 ? -2.168 68.023 2.407 1.00 28.14 152 ILE A O 1
ATOM 3191 N N . SER B 1 261 ? -2.882 70.151 2.397 1.00 30.59 153 SER A N 1
ATOM 3192 C CA . SER B 1 261 ? -3.859 69.893 1.359 1.00 32.16 153 SER A CA 1
ATOM 3193 C C . SER B 1 261 ? -4.117 71.129 0.529 1.00 32.92 153 SER A C 1
ATOM 3194 O O . SER B 1 261 ? -4.052 72.247 1.044 1.00 33.06 153 SER A O 1
ATOM 3197 N N . TYR B 1 262 ? -4.401 70.946 -0.757 1.00 34.62 154 TYR A N 1
ATOM 3198 C CA . TYR B 1 262 ? -4.841 72.103 -1.543 1.00 37.39 154 TYR A CA 1
ATOM 3199 C C . TYR B 1 262 ? -5.561 71.724 -2.830 1.00 37.68 154 TYR A C 1
ATOM 3200 O O . TYR B 1 262 ? -5.474 70.584 -3.295 1.00 35.68 154 TYR A O 1
ATOM 3209 N N . ASN B 1 263 ? -6.283 72.700 -3.382 1.00 39.26 155 ASN A N 1
ATOM 3210 C CA . ASN B 1 263 ? -6.996 72.540 -4.644 1.00 40.60 155 ASN A CA 1
ATOM 3211 C C . ASN B 1 263 ? -6.148 73.031 -5.809 1.00 41.91 155 ASN A C 1
ATOM 3212 O O . ASN B 1 263 ? -5.963 74.238 -5.981 1.00 41.36 155 ASN A O 1
ATOM 3217 N N . PRO B 1 264 ? -5.626 72.096 -6.618 1.00 44.18 156 PRO A N 1
ATOM 3218 C CA . PRO B 1 264 ? -4.795 72.462 -7.765 1.00 47.84 156 PRO A CA 1
ATOM 3219 C C . PRO B 1 264 ? -5.618 73.112 -8.870 1.00 55.90 156 PRO A C 1
ATOM 3220 O O . PRO B 1 264 ? -6.773 72.733 -9.073 1.00 53.51 156 PRO A O 1
ATOM 3224 N N . GLY B 1 265 ? -5.037 74.086 -9.564 1.00 66.94 157 GLY A N 1
ATOM 3225 C CA . GLY B 1 265 ? -5.720 74.752 -10.658 1.00 77.55 157 GLY A CA 1
ATOM 3226 C C . GLY B 1 265 ? -6.760 75.753 -10.192 1.00 86.68 157 GLY A C 1
ATOM 3227 O O . GLY B 1 265 ? -7.302 76.514 -10.993 1.00 86.98 157 GLY A O 1
ATOM 3228 N N . TYR B 1 266 ? -7.041 75.753 -8.892 1.00 95.85 158 TYR A N 1
ATOM 3229 C CA . TYR B 1 266 ? -7.985 76.700 -8.312 1.00 96.90 158 TYR A CA 1
ATOM 3230 C C . TYR B 1 266 ? -7.368 78.094 -8.270 1.00 101.39 158 TYR A C 1
ATOM 3231 O O . TYR B 1 266 ? -8.066 79.089 -8.082 1.00 99.99 158 TYR A O 1
ATOM 3233 N N . GLN B 1 267 ? -6.052 78.154 -8.450 1.00 105.40 159 GLN A N 1
ATOM 3234 C CA . GLN B 1 267 ? -5.335 79.422 -8.480 1.00 109.77 159 GLN A CA 1
ATOM 3235 C C . GLN B 1 267 ? -4.356 79.465 -9.646 1.00 113.00 159 GLN A C 1
ATOM 3236 O O . GLN B 1 267 ? -3.846 78.431 -10.079 1.00 113.02 159 GLN A O 1
ATOM 3238 N N . SER B 1 268 ? -4.096 80.667 -10.151 1.00 116.81 160 SER A N 1
ATOM 3239 C CA . SER B 1 268 ? -3.086 80.856 -11.185 1.00 120.47 160 SER A CA 1
ATOM 3240 C C . SER B 1 268 ? -1.693 80.660 -10.591 1.00 124.29 160 SER A C 1
ATOM 3241 O O . SER B 1 268 ? -1.554 80.304 -9.420 1.00 124.38 160 SER A O 1
ATOM 3243 N N . LEU B 1 269 ? -0.667 80.907 -11.400 1.00 127.32 161 LEU A N 1
ATOM 3244 C CA . LEU B 1 269 ? 0.716 80.627 -11.018 1.00 127.41 161 LEU A CA 1
ATOM 3245 C C . LEU B 1 269 ? 1.185 81.386 -9.775 1.00 127.05 161 LEU A C 1
ATOM 3246 O O . LEU B 1 269 ? 2.091 80.937 -9.073 1.00 128.52 161 LEU A O 1
ATOM 3248 N N . MET B 1 270 ? 0.560 82.529 -9.507 1.00 125.31 162 MET A N 1
ATOM 3249 C CA . MET B 1 270 ? 1.004 83.424 -8.440 1.00 119.41 162 MET A CA 1
ATOM 3250 C C . MET B 1 270 ? 0.867 82.826 -7.038 1.00 114.90 162 MET A C 1
ATOM 3251 O O . MET B 1 270 ? 1.790 82.914 -6.228 1.00 114.27 162 MET A O 1
ATOM 3253 N N . LYS B 1 271 ? -0.280 82.216 -6.760 1.00 99.70 163 LYS A N 1
ATOM 3254 C CA . LYS B 1 271 ? -0.602 81.764 -5.409 1.00 86.11 163 LYS A CA 1
ATOM 3255 C C . LYS B 1 271 ? 0.042 80.426 -5.037 1.00 79.99 163 LYS A C 1
ATOM 3256 O O . LYS B 1 271 ? 0.107 80.075 -3.858 1.00 81.24 163 LYS A O 1
ATOM 3262 N N . ASP B 1 272 ? 0.529 79.693 -6.036 1.00 73.72 164 ASP A N 1
ATOM 3263 C CA . ASP B 1 272 ? 0.985 78.312 -5.848 1.00 67.95 164 ASP A CA 1
ATOM 3264 C C . ASP B 1 272 ? 2.182 78.174 -4.895 1.00 60.31 164 ASP A C 1
ATOM 3265 O O . ASP B 1 272 ? 2.917 79.129 -4.667 1.00 60.84 164 ASP A O 1
ATOM 3270 N N . LEU B 1 273 ? 2.363 76.972 -4.349 1.00 51.91 165 LEU A N 1
ATOM 3271 C CA . LEU B 1 273 ? 3.472 76.670 -3.439 1.00 43.86 165 LEU A CA 1
ATOM 3272 C C . LEU B 1 273 ? 4.850 76.846 -4.072 1.00 39.21 165 LEU A C 1
ATOM 3273 O O . LEU B 1 273 ? 5.043 76.535 -5.246 1.00 38.72 165 LEU A O 1
ATOM 3278 N N . LYS B 1 274 ? 5.807 77.333 -3.286 1.00 37.04 166 LYS A N 1
ATOM 3279 C CA . LYS B 1 274 ? 7.204 77.370 -3.711 1.00 36.92 166 LYS A CA 1
ATOM 3280 C C . LYS B 1 274 ? 7.741 75.955 -3.880 1.00 34.22 166 LYS A C 1
ATOM 3281 O O . LYS B 1 274 ? 7.270 75.028 -3.218 1.00 33.29 166 LYS A O 1
ATOM 3287 N N . GLN B 1 275 ? 8.731 75.794 -4.755 1.00 32.76 167 GLN A N 1
ATOM 3288 C CA . GLN B 1 275 ? 9.340 74.486 -4.987 1.00 31.44 167 GLN A CA 1
ATOM 3289 C C . GLN B 1 275 ? 9.962 73.939 -3.707 1.00 30.88 167 GLN A C 1
ATOM 3290 O O . GLN B 1 275 ? 9.879 72.744 -3.428 1.00 31.07 167 GLN A O 1
ATOM 3296 N N . SER B 1 276 ? 10.570 74.828 -2.927 1.00 30.03 168 SER A N 1
ATOM 3297 C CA . SER B 1 276 ? 11.230 74.447 -1.682 1.00 29.56 168 SER A CA 1
ATOM 3298 C C . SER B 1 276 ? 10.247 73.822 -0.680 1.00 29.43 168 SER A C 1
ATOM 3299 O O . SER B 1 276 ? 10.631 72.985 0.140 1.00 30.37 168 SER A O 1
ATOM 3302 N N . THR B 1 277 ? 8.981 74.219 -0.756 1.00 27.17 169 THR A N 1
ATOM 3303 C CA . THR B 1 277 ? 7.943 73.611 0.068 1.00 24.76 169 THR A CA 1
ATOM 3304 C C . THR B 1 277 ? 7.401 72.333 -0.576 1.00 26.00 169 THR A C 1
ATOM 3305 O O . THR B 1 277 ? 7.307 71.301 0.087 1.00 26.22 169 THR A O 1
ATOM 3309 N N . LYS B 1 278 ? 7.059 72.400 -1.863 1.00 28.22 170 LYS A N 1
ATOM 3310 C CA . LYS B 1 278 ? 6.492 71.250 -2.579 1.00 31.01 170 LYS A CA 1
ATOM 3311 C C . LYS B 1 278 ? 7.375 70.013 -2.486 1.00 28.34 170 LYS A C 1
ATOM 3312 O O . LYS B 1 278 ? 6.881 68.904 -2.264 1.00 27.12 170 LYS A O 1
ATOM 3318 N N . GLN B 1 279 ? 8.680 70.213 -2.656 1.00 26.39 171 GLN A N 1
ATOM 3319 C CA . GLN B 1 279 ? 9.634 69.109 -2.689 1.00 22.80 171 GLN A CA 1
ATOM 3320 C C . GLN B 1 279 ? 10.048 68.664 -1.293 1.00 23.50 171 GLN A C 1
ATOM 3321 O O . GLN B 1 279 ? 11.126 68.095 -1.107 1.00 25.49 171 GLN A O 1
ATOM 3327 N N . ARG B 1 280 ? 9.186 68.927 -0.316 1.00 22.03 172 ARG A N 1
ATOM 3328 C CA . ARG B 1 280 ? 9.364 68.404 1.032 1.00 22.63 172 ARG A CA 1
ATOM 3329 C C . ARG B 1 280 ? 8.228 67.447 1.373 1.00 23.13 172 ARG A C 1
ATOM 3330 O O . ARG B 1 280 ? 8.143 66.948 2.498 1.00 24.01 172 ARG A O 1
ATOM 3338 N N . PHE B 1 281 ? 7.370 67.179 0.389 1.00 21.87 173 PHE A N 1
ATOM 3339 C CA . PHE B 1 281 ? 6.209 66.316 0.597 1.00 22.45 173 PHE A CA 1
ATOM 3340 C C . PHE B 1 281 ? 6.157 65.124 -0.363 1.00 22.89 173 PHE A C 1
ATOM 3341 O O . PHE B 1 281 ? 6.724 65.172 -1.453 1.00 24.01 173 PHE A O 1
ATOM 3349 N N . THR B 1 282 ? 5.491 64.050 0.063 1.00 22.60 174 THR A N 1
ATOM 3350 C CA . THR B 1 282 ? 5.011 63.016 -0.854 1.00 22.80 174 THR A CA 1
ATOM 3351 C C . THR B 1 282 ? 3.577 63.394 -1.168 1.00 25.00 174 THR A C 1
ATOM 3352 O O . THR B 1 282 ? 3.019 64.235 -0.478 1.00 25.79 174 THR A O 1
ATOM 3356 N N . GLY B 1 283 ? 2.964 62.799 -2.184 1.00 25.19 175 GLY A N 1
ATOM 3357 C CA . GLY B 1 283 ? 1.659 63.289 -2.592 1.00 26.15 175 GLY A CA 1
ATOM 3358 C C . GLY B 1 283 ? 0.629 62.318 -3.138 1.00 26.87 175 GLY A C 1
ATOM 3359 O O . GLY B 1 283 ? 0.962 61.353 -3.832 1.00 24.43 175 GLY A O 1
ATOM 3360 N N . PHE B 1 284 ? -0.633 62.595 -2.811 1.00 30.25 176 PHE A N 1
ATOM 3361 C CA . PHE B 1 284 ? -1.784 61.934 -3.424 1.00 33.42 176 PHE A CA 1
ATOM 3362 C C . PHE B 1 284 ? -2.598 62.946 -4.194 1.00 35.17 176 PHE A C 1
ATOM 3363 O O . PHE B 1 284 ? -2.719 64.098 -3.776 1.00 34.59 176 PHE A O 1
ATOM 3371 N N . GLU B 1 285 ? -3.185 62.514 -5.302 1.00 36.56 177 GLU A N 1
ATOM 3372 C CA . GLU B 1 285 ? -4.182 63.336 -5.957 1.00 38.18 177 GLU A CA 1
ATOM 3373 C C . GLU B 1 285 ? -5.542 62.648 -5.855 1.00 34.14 177 GLU A C 1
ATOM 3374 O O . GLU B 1 285 ? -5.719 61.522 -6.318 1.00 32.89 177 GLU A O 1
ATOM 3380 N N . PHE B 1 286 ? -6.485 63.322 -5.205 1.00 32.37 178 PHE A N 1
ATOM 3381 C CA . PHE B 1 286 ? -7.854 62.832 -5.102 1.00 30.93 178 PHE A CA 1
ATOM 3382 C C . PHE B 1 286 ? -8.703 63.405 -6.223 1.00 32.77 178 PHE A C 1
ATOM 3383 O O . PHE B 1 286 ? -8.432 64.493 -6.733 1.00 33.27 178 PHE A O 1
ATOM 3391 N N . ASP B 1 287 ? -9.744 62.673 -6.590 1.00 33.28 179 ASP A N 1
ATOM 3392 C CA . ASP B 1 287 ? -10.726 63.165 -7.540 1.00 34.14 179 ASP A CA 1
ATOM 3393 C C . ASP B 1 287 ? -12.084 62.664 -7.079 1.00 32.37 179 ASP A C 1
ATOM 3394 O O . ASP B 1 287 ? -12.159 61.813 -6.192 1.00 34.12 179 ASP A O 1
ATOM 3399 N N . TYR B 1 288 ? -13.157 63.198 -7.647 1.00 29.14 180 TYR A N 1
ATOM 3400 C CA . TYR B 1 288 ? -14.481 62.689 -7.329 1.00 27.97 180 TYR A CA 1
ATOM 3401 C C . TYR B 1 288 ? -14.556 61.234 -7.787 1.00 27.53 180 TYR A C 1
ATOM 3402 O O . TYR B 1 288 ? -14.032 60.890 -8.844 1.00 28.82 180 TYR A O 1
ATOM 3411 N N . PRO B 1 289 ? -15.181 60.369 -6.975 1.00 28.36 181 PRO A N 1
ATOM 3412 C CA . PRO B 1 289 ? -15.212 58.928 -7.253 1.00 28.28 181 PRO A CA 1
ATOM 3413 C C . PRO B 1 289 ? -16.040 58.573 -8.484 1.00 29.86 181 PRO A C 1
ATOM 3414 O O . PRO B 1 289 ? -16.777 59.421 -8.981 1.00 30.13 181 PRO A O 1
ATOM 3418 N N . ASN B 1 290 ? -15.914 57.339 -8.970 1.00 31.26 182 ASN A N 1
ATOM 3419 C CA . ASN B 1 290 ? -16.755 56.865 -10.064 1.00 32.71 182 ASN A CA 1
ATOM 3420 C C . ASN B 1 290 ? -18.216 56.805 -9.628 1.00 31.55 182 ASN A C 1
ATOM 3421 O O . ASN B 1 290 ? -18.516 56.879 -8.435 1.00 31.96 182 ASN A O 1
ATOM 3426 N N . ALA B 1 291 ? -19.114 56.660 -10.598 1.00 30.42 183 ALA A N 1
ATOM 3427 C CA . ALA B 1 291 ? -20.555 56.758 -10.360 1.00 29.84 183 ALA A CA 1
ATOM 3428 C C . ALA B 1 291 ? -21.080 55.810 -9.272 1.00 29.56 183 ALA A C 1
ATOM 3429 O O . ALA B 1 291 ? -21.834 56.231 -8.384 1.00 29.51 183 ALA A O 1
ATOM 3431 N N . GLU B 1 292 ? -20.682 54.543 -9.342 1.00 30.65 184 GLU A N 1
ATOM 3432 C CA . GLU B 1 292 ? -21.160 53.527 -8.403 1.00 33.43 184 GLU A CA 1
ATOM 3433 C C . GLU B 1 292 ? -20.719 53.818 -6.973 1.00 30.86 184 GLU A C 1
ATOM 3434 O O . GLU B 1 292 ? -21.530 53.818 -6.034 1.00 29.88 184 GLU A O 1
ATOM 3440 N N . LEU B 1 293 ? -19.424 54.066 -6.819 1.00 28.75 185 LEU A N 1
ATOM 3441 C CA . LEU B 1 293 ? -18.846 54.343 -5.515 1.00 27.19 185 LEU A CA 1
ATOM 3442 C C . LEU B 1 293 ? -19.440 55.611 -4.893 1.00 27.42 185 LEU A C 1
ATOM 3443 O O . LEU B 1 293 ? -19.806 55.623 -3.717 1.00 29.37 185 LEU A O 1
ATOM 3448 N N . GLU B 1 294 ? -19.539 56.674 -5.686 1.00 25.89 186 GLU A N 1
ATOM 3449 C CA . GLU B 1 294 ? -20.099 57.927 -5.198 1.00 25.16 186 GLU A CA 1
ATOM 3450 C C . GLU B 1 294 ? -21.545 57.737 -4.764 1.00 24.17 186 GLU A C 1
ATOM 3451 O O . GLU B 1 294 ? -21.966 58.259 -3.726 1.00 24.64 186 GLU A O 1
ATOM 3457 N N . ALA B 1 295 ? -22.302 56.989 -5.561 1.00 23.01 187 ALA A N 1
ATOM 3458 C CA . ALA B 1 295 ? -23.697 56.711 -5.226 1.00 22.50 187 ALA A CA 1
ATOM 3459 C C . ALA B 1 295 ? -23.794 55.995 -3.883 1.00 22.78 187 ALA A C 1
ATOM 3460 O O . ALA B 1 295 ? -24.583 56.384 -3.008 1.00 22.65 187 ALA A O 1
ATOM 3462 N N . GLY B 1 296 ? -22.981 54.954 -3.721 1.00 23.38 188 GLY A N 1
ATOM 3463 C CA . GLY B 1 296 ? -22.931 54.223 -2.464 1.00 23.52 188 GLY A CA 1
ATOM 3464 C C . GLY B 1 296 ? -22.569 55.109 -1.283 1.00 22.83 188 GLY A C 1
ATOM 3465 O O . GLY B 1 296 ? -23.113 54.947 -0.189 1.00 23.31 188 GLY A O 1
ATOM 3466 N N . ILE B 1 297 ? -21.649 56.045 -1.505 1.00 22.05 189 ILE A N 1
ATOM 3467 C CA . ILE B 1 297 ? -21.243 56.989 -0.462 1.00 22.59 189 ILE A CA 1
ATOM 3468 C C . ILE B 1 297 ? -22.427 57.848 -0.034 1.00 24.51 189 ILE A C 1
ATOM 3469 O O . ILE B 1 297 ? -22.696 58.018 1.164 1.00 26.35 189 ILE A O 1
ATOM 3474 N N . LEU B 1 298 ? -23.139 58.379 -1.023 1.00 23.03 190 LEU A N 1
ATOM 3475 C CA . LEU B 1 298 ? -24.333 59.176 -0.764 1.00 23.18 190 LEU A CA 1
ATOM 3476 C C . LEU B 1 298 ? -25.338 58.394 0.078 1.00 24.71 190 LEU A C 1
ATOM 3477 O O . LEU B 1 298 ? -25.848 58.894 1.089 1.00 25.58 190 LEU A O 1
ATOM 3482 N N . VAL B 1 299 ? -25.599 57.158 -0.341 1.00 25.47 191 VAL A N 1
ATOM 3483 C CA . VAL B 1 299 ? -26.559 56.304 0.348 1.00 26.44 191 VAL A CA 1
ATOM 3484 C C . VAL B 1 299 ? -26.149 56.059 1.796 1.00 27.45 191 VAL A C 1
ATOM 3485 O O . VAL B 1 299 ? -26.969 56.163 2.708 1.00 28.02 191 VAL A O 1
ATOM 3489 N N . GLN B 1 300 ? -24.877 55.747 2.004 1.00 28.11 192 GLN A N 1
ATOM 3490 C CA . GLN B 1 300 ? -24.378 55.464 3.343 1.00 30.98 192 GLN A CA 1
ATOM 3491 C C . GLN B 1 300 ? -24.473 56.685 4.254 1.00 30.36 192 GLN A C 1
ATOM 3492 O O . GLN B 1 300 ? -24.802 56.572 5.436 1.00 29.27 192 GLN A O 1
ATOM 3498 N N . GLU B 1 301 ? -24.218 57.842 3.733 1.00 31.62 193 GLU A N 1
ATOM 3499 C CA . GLU B 1 301 ? -24.250 59.004 4.537 1.00 32.51 193 GLU A CA 1
ATOM 3500 C C . GLU B 1 301 ? -25.515 59.660 4.823 1.00 29.72 193 GLU A C 1
ATOM 3501 O O . GLU B 1 301 ? -25.662 60.213 5.840 1.00 28.09 193 GLU A O 1
ATOM 3507 N N . THR B 1 302 ? -26.420 59.578 3.898 1.00 28.79 194 THR A N 1
ATOM 3508 C CA . THR B 1 302 ? -27.669 60.318 4.026 1.00 28.27 194 THR A CA 1
ATOM 3509 C C . THR B 1 302 ? -28.887 59.419 4.217 1.00 30.31 194 THR A C 1
ATOM 3510 O O . THR B 1 302 ? -29.899 59.848 4.770 1.00 31.17 194 THR A O 1
ATOM 3514 N N . GLY B 1 303 ? -28.789 58.173 3.762 1.00 30.37 195 GLY A N 1
ATOM 3515 C CA . GLY B 1 303 ? -29.897 57.240 3.863 1.00 29.71 195 GLY A CA 1
ATOM 3516 C C . GLY B 1 303 ? -30.850 57.377 2.692 1.00 30.68 195 GLY A C 1
ATOM 3517 O O . GLY B 1 303 ? -31.913 56.761 2.667 1.00 32.60 195 GLY A O 1
ATOM 3518 N N . VAL B 1 304 ? -30.461 58.194 1.720 1.00 30.13 196 VAL A N 1
ATOM 3519 C CA . VAL B 1 304 ? -31.254 58.412 0.519 1.00 30.55 196 VAL A CA 1
ATOM 3520 C C . VAL B 1 304 ? -31.387 57.110 -0.267 1.00 31.30 196 VAL A C 1
ATOM 3521 O O . VAL B 1 304 ? -30.539 56.224 -0.156 1.00 33.17 196 VAL A O 1
ATOM 3525 N N . ALA B 1 305 ? -32.461 56.987 -1.041 1.00 29.44 197 ALA A N 1
ATOM 3526 C CA . ALA B 1 305 ? -32.679 55.809 -1.875 1.00 29.46 197 ALA A CA 1
ATOM 3527 C C . ALA B 1 305 ? -31.589 55.684 -2.937 1.00 28.46 197 ALA A C 1
ATOM 3528 O O . ALA B 1 305 ? -31.194 56.679 -3.537 1.00 30.64 197 ALA A O 1
ATOM 3530 N N . PRO B 1 306 ? -31.105 54.453 -3.176 1.00 28.74 198 PRO A N 1
ATOM 3531 C CA . PRO B 1 306 ? -30.001 54.185 -4.108 1.00 26.60 198 PRO A CA 1
ATOM 3532 C C . PRO B 1 306 ? -30.223 54.738 -5.517 1.00 27.67 198 PRO A C 1
ATOM 3533 O O . PRO B 1 306 ? -29.323 55.383 -6.059 1.00 28.32 198 PRO A O 1
ATOM 3537 N N . SER B 1 307 ? -31.394 54.492 -6.099 1.00 27.10 199 SER A N 1
ATOM 3538 C CA . SER B 1 307 ? -31.688 54.979 -7.446 1.00 25.17 199 SER A CA 1
ATOM 3539 C C . SER B 1 307 ? -31.573 56.504 -7.515 1.00 25.12 199 SER A C 1
ATOM 3540 O O . SER B 1 307 ? -31.055 57.068 -8.494 1.00 27.24 199 SER A O 1
ATOM 3543 N N . ILE B 1 308 ? -32.033 57.164 -6.457 1.00 23.77 200 ILE A N 1
ATOM 3544 C CA . ILE B 1 308 ? -31.952 58.616 -6.365 1.00 23.08 200 ILE A CA 1
ATOM 3545 C C . ILE B 1 308 ? -30.495 59.050 -6.272 1.00 23.05 200 ILE A C 1
ATOM 3546 O O . ILE B 1 308 ? -30.099 60.053 -6.872 1.00 22.76 200 ILE A O 1
ATOM 3551 N N . ALA B 1 309 ? -29.693 58.278 -5.545 1.00 22.77 201 ALA A N 1
ATOM 3552 C CA . ALA B 1 309 ? -28.261 58.552 -5.460 1.00 23.70 201 ALA A CA 1
ATOM 3553 C C . ALA B 1 309 ? -27.644 58.517 -6.849 1.00 23.32 201 ALA A C 1
ATOM 3554 O O . ALA B 1 309 ? -26.914 59.436 -7.229 1.00 23.18 201 ALA A O 1
ATOM 3556 N N . ALA B 1 310 ? -27.962 57.471 -7.613 1.00 23.98 202 ALA A N 1
ATOM 3557 C CA . ALA B 1 310 ? -27.412 57.312 -8.966 1.00 23.75 202 ALA A CA 1
ATOM 3558 C C . ALA B 1 310 ? -27.817 58.469 -9.887 1.00 25.23 202 ALA A C 1
ATOM 3559 O O . ALA B 1 310 ? -26.999 58.973 -10.672 1.00 26.35 202 ALA A O 1
ATOM 3561 N N . GLN B 1 311 ? -29.075 58.896 -9.782 1.00 26.08 203 GLN A N 1
ATOM 3562 C CA . GLN B 1 311 ? -29.543 60.066 -10.536 1.00 25.52 203 GLN A CA 1
ATOM 3563 C C . GLN B 1 311 ? -28.777 61.347 -10.163 1.00 24.92 203 GLN A C 1
ATOM 3564 O O . GLN B 1 311 ? -28.360 62.133 -11.040 1.00 26.12 203 GLN A O 1
ATOM 3570 N N . LEU B 1 312 ? -28.594 61.551 -8.860 1.00 23.80 204 LEU A N 1
ATOM 3571 C CA . LEU B 1 312 ? -27.815 62.685 -8.368 1.00 23.81 204 LEU A CA 1
ATOM 3572 C C . LEU B 1 312 ? -26.424 62.676 -8.976 1.00 24.60 204 LEU A C 1
ATOM 3573 O O . LEU B 1 312 ? -25.920 63.707 -9.438 1.00 25.47 204 LEU A O 1
ATOM 3578 N N . VAL B 1 313 ? -25.813 61.498 -8.985 1.00 24.02 205 VAL A N 1
ATOM 3579 C CA . VAL B 1 313 ? -24.495 61.351 -9.577 1.00 23.92 205 VAL A CA 1
ATOM 3580 C C . VAL B 1 313 ? -24.512 61.720 -11.062 1.00 25.26 205 VAL A C 1
ATOM 3581 O O . VAL B 1 313 ? -23.576 62.357 -11.536 1.00 27.21 205 VAL A O 1
ATOM 3585 N N . THR B 1 314 ? -25.566 61.359 -11.798 1.00 25.59 206 THR A N 1
ATOM 3586 C CA . THR B 1 314 ? -25.609 61.745 -13.221 1.00 27.35 206 THR A CA 1
ATOM 3587 C C . THR B 1 314 ? -25.672 63.270 -13.397 1.00 26.53 206 THR A C 1
ATOM 3588 O O . THR B 1 314 ? -25.019 63.831 -14.292 1.00 27.09 206 THR A O 1
ATOM 3592 N N . VAL B 1 315 ? -26.447 63.941 -12.547 1.00 26.22 207 VAL A N 1
ATOM 3593 C CA . VAL B 1 315 ? -26.438 65.409 -12.549 1.00 25.43 207 VAL A CA 1
ATOM 3594 C C . VAL B 1 315 ? -25.034 65.977 -12.267 1.00 26.44 207 VAL A C 1
ATOM 3595 O O . VAL B 1 315 ? -24.556 66.886 -12.968 1.00 26.50 207 VAL A O 1
ATOM 3599 N N . ALA B 1 316 ? -24.367 65.437 -11.250 1.00 26.84 208 ALA A N 1
ATOM 3600 C CA . ALA B 1 316 ? -23.012 65.887 -10.927 1.00 26.71 208 ALA A CA 1
ATOM 3601 C C . ALA B 1 316 ? -22.061 65.676 -12.106 1.00 26.77 208 ALA A C 1
ATOM 3602 O O . ALA B 1 316 ? -21.217 66.521 -12.378 1.00 26.03 208 ALA A O 1
ATOM 3604 N N . ALA B 1 317 ? -22.201 64.548 -12.798 1.00 26.72 209 ALA A N 1
ATOM 3605 C CA . ALA B 1 317 ? -21.391 64.260 -13.978 1.00 27.93 209 ALA A CA 1
ATOM 3606 C C . ALA B 1 317 ? -21.616 65.325 -15.037 1.00 28.96 209 ALA A C 1
ATOM 3607 O O . ALA B 1 317 ? -20.672 65.806 -15.681 1.00 28.87 209 ALA A O 1
ATOM 3609 N N . THR B 1 318 ? -22.884 65.685 -15.213 1.00 29.44 210 THR A N 1
ATOM 3610 C CA . THR B 1 318 ? -23.240 66.715 -16.171 1.00 28.73 210 THR A CA 1
ATOM 3611 C C . THR B 1 318 ? -22.529 68.027 -15.823 1.00 28.34 210 THR A C 1
ATOM 3612 O O . THR B 1 318 ? -21.915 68.649 -16.693 1.00 28.64 210 THR A O 1
ATOM 3616 N N . ALA B 1 319 ? -22.561 68.430 -14.556 1.00 28.21 211 ALA A N 1
ATOM 3617 C CA . ALA B 1 319 ? -21.866 69.670 -14.170 1.00 29.02 211 ALA A CA 1
ATOM 3618 C C . ALA B 1 319 ? -20.337 69.561 -14.254 1.00 29.25 211 ALA A C 1
ATOM 3619 O O . ALA B 1 319 ? -19.647 70.551 -14.518 1.00 29.63 211 ALA A O 1
ATOM 3621 N N . ARG B 1 320 ? -19.807 68.366 -14.019 1.00 27.61 212 ARG A N 1
ATOM 3622 C CA . ARG B 1 320 ? -18.365 68.167 -14.042 1.00 27.32 212 ARG A CA 1
ATOM 3623 C C . ARG B 1 320 ? -17.841 68.247 -15.467 1.00 27.27 212 ARG A C 1
ATOM 3624 O O . ARG B 1 320 ? -16.732 68.726 -15.695 1.00 26.69 212 ARG A O 1
ATOM 3632 N N . ARG B 1 321 ? -18.642 67.796 -16.430 1.00 28.28 213 ARG A N 1
ATOM 3633 C CA . ARG B 1 321 ? -18.249 67.908 -17.833 1.00 29.99 213 ARG A CA 1
ATOM 3634 C C . ARG B 1 321 ? -18.242 69.364 -18.283 1.00 30.95 213 ARG A C 1
ATOM 3635 O O . ARG B 1 321 ? -17.649 69.708 -19.308 1.00 31.47 213 ARG A O 1
ATOM 3643 N N . LEU B 1 322 ? -18.895 70.217 -17.503 1.00 30.77 214 LEU A N 1
ATOM 3644 C CA . LEU B 1 322 ? -19.026 71.625 -17.848 1.00 32.64 214 LEU A CA 1
ATOM 3645 C C . LEU B 1 322 ? -17.872 72.454 -17.283 1.00 33.50 214 LEU A C 1
ATOM 3646 O O . LEU B 1 322 ? -17.826 73.669 -17.474 1.00 33.60 214 LEU A O 1
ATOM 3651 N N . LYS B 1 323 ? -16.936 71.792 -16.603 1.00 33.45 215 LYS A N 1
ATOM 3652 C CA . LYS B 1 323 ? -15.770 72.471 -16.034 1.00 34.14 215 LYS A CA 1
ATOM 3653 C C . LYS B 1 323 ? -14.859 73.029 -17.125 1.00 32.68 215 LYS A C 1
ATOM 3654 O O . LYS B 1 323 ? -14.398 72.295 -17.998 1.00 32.52 215 LYS A O 1
ATOM 3660 N N . GLY B 1 324 ? -14.598 74.331 -17.062 1.00 31.27 216 GLY A N 1
ATOM 3661 C CA . GLY B 1 324 ? -13.814 75.004 -18.079 1.00 30.66 216 GLY A CA 1
ATOM 3662 C C . GLY B 1 324 ? -14.711 75.545 -19.176 1.00 30.79 216 GLY A C 1
ATOM 3663 O O . GLY B 1 324 ? -14.243 76.190 -20.113 1.00 31.19 216 GLY A O 1
ATOM 3664 N N . HIS B 1 325 ? -16.010 75.278 -19.057 1.00 29.62 217 HIS A N 1
ATOM 3665 C CA . HIS B 1 325 ? -16.985 75.721 -20.049 1.00 27.89 217 HIS A CA 1
ATOM 3666 C C . HIS B 1 325 ? -18.078 76.566 -19.410 1.00 28.62 217 HIS A C 1
ATOM 3667 O O . HIS B 1 325 ? -19.238 76.512 -19.822 1.00 28.97 217 HIS A O 1
ATOM 3674 N N . GLY B 1 326 ? -17.711 77.344 -18.398 1.00 28.80 218 GLY A N 1
ATOM 3675 C CA . GLY B 1 326 ? -18.685 78.149 -17.684 1.00 29.49 218 GLY A CA 1
ATOM 3676 C C . GLY B 1 326 ? -18.641 77.938 -16.183 1.00 31.12 218 GLY A C 1
ATOM 3677 O O . GLY B 1 326 ? -19.089 78.791 -15.417 1.00 32.62 218 GLY A O 1
ATOM 3678 N N . LEU B 1 327 ? -18.101 76.798 -15.761 1.00 31.00 219 LEU A N 1
ATOM 3679 C CA . LEU B 1 327 ? -17.947 76.495 -14.343 1.00 31.09 219 LEU A CA 1
ATOM 3680 C C . LEU B 1 327 ? -16.477 76.374 -13.974 1.00 33.05 219 LEU A C 1
ATOM 3681 O O . LEU B 1 327 ? -15.686 75.809 -14.731 1.00 33.22 219 LEU A O 1
ATOM 3686 N N . ASP B 1 328 ? -16.107 76.893 -12.810 1.00 34.94 220 ASP A N 1
ATOM 3687 C CA . ASP B 1 328 ? -14.731 76.771 -12.347 1.00 37.74 220 ASP A CA 1
ATOM 3688 C C . ASP B 1 328 ? -14.509 75.393 -11.763 1.00 37.74 220 ASP A C 1
ATOM 3689 O O . ASP B 1 328 ? -13.406 74.851 -11.809 1.00 39.14 220 ASP A O 1
ATOM 3694 N N . GLU B 1 329 ? -15.573 74.827 -11.208 1.00 37.88 221 GLU A N 1
ATOM 3695 C CA . GLU B 1 329 ? -15.512 73.490 -10.642 1.00 37.02 221 GLU A CA 1
ATOM 3696 C C . GLU B 1 329 ? -16.865 72.817 -10.798 1.00 36.15 221 GLU A C 1
ATOM 3697 O O . GLU B 1 329 ? -17.903 73.477 -10.724 1.00 38.21 221 GLU A O 1
ATOM 3703 N N . GLY B 1 330 ? -16.851 71.509 -11.032 1.00 32.53 222 GLY A N 1
ATOM 3704 C CA . GLY B 1 330 ? -18.084 70.755 -11.139 1.00 29.90 222 GLY A CA 1
ATOM 3705 C C . GLY B 1 330 ? -18.746 70.639 -9.782 1.00 26.58 222 GLY A C 1
ATOM 3706 O O . GLY B 1 330 ? -18.270 71.209 -8.798 1.00 24.08 222 GLY A O 1
ATOM 3707 N N . ILE B 1 331 ? -19.851 69.905 -9.727 1.00 25.31 223 ILE A N 1
ATOM 3708 C CA . ILE B 1 331 ? -20.541 69.672 -8.469 1.00 24.37 223 ILE A CA 1
ATOM 3709 C C . ILE B 1 331 ? -19.732 68.715 -7.594 1.00 25.55 223 ILE A C 1
ATOM 3710 O O . ILE B 1 331 ? -19.379 67.618 -8.032 1.00 26.32 223 ILE A O 1
ATOM 3715 N N . SER B 1 332 ? -19.430 69.133 -6.367 1.00 24.64 224 SER A N 1
ATOM 3716 C CA . SER B 1 332 ? -18.655 68.301 -5.448 1.00 25.49 224 SER A CA 1
ATOM 3717 C C . SER B 1 332 ? -19.518 67.209 -4.829 1.00 27.29 224 SER A C 1
ATOM 3718 O O . SER B 1 332 ? -20.743 67.244 -4.929 1.00 26.06 224 SER A O 1
ATOM 3721 N N . THR B 1 333 ? -18.872 66.247 -4.175 1.00 27.89 225 THR A N 1
ATOM 3722 C CA . THR B 1 333 ? -19.586 65.184 -3.480 1.00 27.26 225 THR A CA 1
ATOM 3723 C C . THR B 1 333 ? -20.304 65.741 -2.248 1.00 25.52 225 THR A C 1
ATOM 3724 O O . THR B 1 333 ? -21.343 65.222 -1.837 1.00 25.19 225 THR A O 1
ATOM 3728 N N . ARG B 1 334 ? -19.762 66.809 -1.672 1.00 24.39 226 ARG A N 1
ATOM 3729 C CA . ARG B 1 334 ? -20.392 67.448 -0.520 1.00 23.96 226 ARG A CA 1
ATOM 3730 C C . ARG B 1 334 ? -21.778 67.989 -0.868 1.00 25.38 226 ARG A C 1
ATOM 3731 O O . ARG B 1 334 ? -22.738 67.801 -0.119 1.00 27.29 226 ARG A O 1
ATOM 3739 N N . LEU B 1 335 ? -21.881 68.665 -2.006 1.00 24.51 227 LEU A N 1
ATOM 3740 C CA . LEU B 1 335 ? -23.157 69.218 -2.432 1.00 23.34 227 LEU A CA 1
ATOM 3741 C C . LEU B 1 335 ? -24.152 68.107 -2.770 1.00 24.74 227 LEU A C 1
ATOM 3742 O O . LEU B 1 335 ? -25.345 68.238 -2.501 1.00 25.83 227 LEU A O 1
ATOM 3747 N N . LEU B 1 336 ? -23.664 67.015 -3.355 1.00 23.98 228 LEU A N 1
ATOM 3748 C CA . LEU B 1 336 ? -24.511 65.851 -3.605 1.00 22.50 228 LEU A CA 1
ATOM 3749 C C . LEU B 1 336 ? -25.035 65.296 -2.288 1.00 21.73 228 LEU A C 1
ATOM 3750 O O . LEU B 1 336 ? -26.189 64.869 -2.197 1.00 21.94 228 LEU A O 1
ATOM 3755 N N . VAL B 1 337 ? -24.178 65.300 -1.271 1.00 21.38 229 VAL A N 1
ATOM 3756 C CA . VAL B 1 337 ? -24.575 64.884 0.071 1.00 20.66 229 VAL A CA 1
ATOM 3757 C C . VAL B 1 337 ? -25.676 65.800 0.588 1.00 22.73 229 VAL A C 1
ATOM 3758 O O . VAL B 1 337 ? -26.660 65.327 1.145 1.00 23.85 229 VAL A O 1
ATOM 3762 N N . TYR B 1 338 ? -25.517 67.107 0.383 1.00 22.79 230 TYR A N 1
ATOM 3763 C CA . TYR B 1 338 ? -26.556 68.081 0.742 1.00 22.78 230 TYR A CA 1
ATOM 3764 C C . TYR B 1 338 ? -27.901 67.763 0.080 1.00 23.40 230 TYR A C 1
ATOM 3765 O O . TYR B 1 338 ? -28.946 67.737 0.733 1.00 26.16 230 TYR A O 1
ATOM 3774 N N . ALA B 1 339 ? -27.868 67.533 -1.228 1.00 23.26 231 ALA A N 1
ATOM 3775 C CA . ALA B 1 339 ? -29.080 67.244 -1.982 1.00 24.10 231 ALA A CA 1
ATOM 3776 C C . ALA B 1 339 ? -29.737 65.964 -1.478 1.00 25.05 231 ALA A C 1
ATOM 3777 O O . ALA B 1 339 ? -30.947 65.926 -1.270 1.00 26.38 231 ALA A O 1
ATOM 3779 N N . ALA B 1 340 ? -28.935 64.927 -1.264 1.00 24.23 232 ALA A N 1
ATOM 3780 C CA . ALA B 1 340 ? -29.450 63.659 -0.754 1.00 24.37 232 ALA A CA 1
ATOM 3781 C C . ALA B 1 340 ? -30.033 63.794 0.657 1.00 25.11 232 ALA A C 1
ATOM 3782 O O . ALA B 1 340 ? -31.052 63.184 0.958 1.00 26.94 232 ALA A O 1
ATOM 3784 N N . MET B 1 341 ? -29.394 64.587 1.515 1.00 24.83 233 MET A N 1
ATOM 3785 C CA . MET B 1 341 ? -29.925 64.865 2.852 1.00 24.59 233 MET A CA 1
ATOM 3786 C C . MET B 1 341 ? -31.291 65.531 2.741 1.00 26.61 233 MET A C 1
ATOM 3787 O O . MET B 1 341 ? -32.237 65.162 3.438 1.00 27.05 233 MET A O 1
ATOM 3792 N N . LEU B 1 342 ? -31.386 66.518 1.857 1.00 26.96 234 LEU A N 1
ATOM 3793 C CA . LEU B 1 342 ? -32.646 67.217 1.647 1.00 26.06 234 LEU A CA 1
ATOM 3794 C C . LEU B 1 342 ? -33.752 66.282 1.148 1.00 29.43 234 LEU A C 1
ATOM 3795 O O . LEU B 1 342 ? -34.858 66.275 1.694 1.00 31.19 234 LEU A O 1
ATOM 3800 N N . MET B 1 343 ? -33.447 65.494 0.120 1.00 28.27 235 MET A N 1
ATOM 3801 C CA . MET B 1 343 ? -34.426 64.576 -0.455 1.00 29.03 235 MET A CA 1
ATOM 3802 C C . MET B 1 343 ? -34.839 63.501 0.535 1.00 31.19 235 MET A C 1
ATOM 3803 O O . MET B 1 343 ? -35.994 63.074 0.554 1.00 30.62 235 MET A O 1
ATOM 3808 N N . ASP B 1 344 ? -33.886 63.070 1.353 1.00 33.14 236 ASP A N 1
ATOM 3809 C CA . ASP B 1 344 ? -34.140 62.104 2.412 1.00 33.61 236 ASP A CA 1
ATOM 3810 C C . ASP B 1 344 ? -35.166 62.687 3.367 1.00 33.62 236 ASP A C 1
ATOM 3811 O O . ASP B 1 344 ? -36.022 61.974 3.888 1.00 34.38 236 ASP A O 1
ATOM 3816 N N . ASP B 1 345 ? -35.087 64.001 3.559 1.00 32.85 237 ASP A N 1
ATOM 3817 C CA . ASP B 1 345 ? -35.987 64.717 4.454 1.00 33.18 237 ASP A CA 1
ATOM 3818 C C . ASP B 1 345 ? -37.329 65.014 3.786 1.00 30.48 237 ASP A C 1
ATOM 3819 O O . ASP B 1 345 ? -38.209 65.616 4.396 1.00 30.91 237 ASP A O 1
ATOM 3824 N N . GLY B 1 346 ? -37.481 64.606 2.529 1.00 28.58 238 GLY A N 1
ATOM 3825 C CA . GLY B 1 346 ? -38.761 64.721 1.851 1.00 26.76 238 GLY A CA 1
ATOM 3826 C C . GLY B 1 346 ? -38.897 65.875 0.875 1.00 25.54 238 GLY A C 1
ATOM 3827 O O . GLY B 1 346 ? -39.986 66.138 0.368 1.00 24.61 238 GLY A O 1
ATOM 3828 N N . VAL B 1 347 ? -37.799 66.568 0.603 1.00 25.53 239 VAL A N 1
ATOM 3829 C CA . VAL B 1 347 ? -37.822 67.656 -0.368 1.00 25.94 239 VAL A CA 1
ATOM 3830 C C . VAL B 1 347 ? -37.914 67.103 -1.785 1.00 25.64 239 VAL A C 1
ATOM 3831 O O . VAL B 1 347 ? -37.245 66.126 -2.115 1.00 25.42 239 VAL A O 1
ATOM 3835 N N . ALA B 1 348 ? -38.750 67.724 -2.612 1.00 26.88 240 ALA A N 1
ATOM 3836 C CA . ALA B 1 348 ? -38.862 67.360 -4.020 1.00 28.48 240 ALA A CA 1
ATOM 3837 C C . ALA B 1 348 ? -37.517 67.493 -4.723 1.00 31.91 240 ALA A C 1
ATOM 3838 O O . ALA B 1 348 ? -36.833 68.510 -4.581 1.00 33.54 240 ALA A O 1
ATOM 3840 N N . PRO B 1 349 ? -37.139 66.460 -5.489 1.00 32.64 241 PRO A N 1
ATOM 3841 C CA . PRO B 1 349 ? -35.852 66.332 -6.181 1.00 32.28 241 PRO A CA 1
ATOM 3842 C C . PRO B 1 349 ? -35.416 67.571 -6.965 1.00 33.06 241 PRO A C 1
ATOM 3843 O O . PRO B 1 349 ? -34.257 67.967 -6.863 1.00 34.16 241 PRO A O 1
ATOM 3847 N N . ARG B 1 350 ? -36.316 68.173 -7.732 1.00 32.85 242 ARG A N 1
ATOM 3848 C CA . ARG B 1 350 ? -35.949 69.331 -8.541 1.00 33.36 242 ARG A CA 1
ATOM 3849 C C . ARG B 1 350 ? -35.589 70.534 -7.675 1.00 33.72 242 ARG A C 1
ATOM 3850 O O . ARG B 1 350 ? -34.633 71.268 -7.967 1.00 35.95 242 ARG A O 1
ATOM 3858 N N . ALA B 1 351 ? -36.347 70.723 -6.600 1.00 30.37 243 ALA A N 1
ATOM 3859 C CA . ALA B 1 351 ? -36.091 71.819 -5.680 1.00 28.56 243 ALA A CA 1
ATOM 3860 C C . ALA B 1 351 ? -34.776 71.592 -4.958 1.00 27.05 243 ALA A C 1
ATOM 3861 O O . ALA B 1 351 ? -33.925 72.481 -4.915 1.00 28.43 243 ALA A O 1
ATOM 3863 N N . ALA B 1 352 ? -34.612 70.394 -4.401 1.00 25.59 244 ALA A N 1
ATOM 3864 C CA . ALA B 1 352 ? -33.391 70.036 -3.683 1.00 24.50 244 ALA A CA 1
ATOM 3865 C C . ALA B 1 352 ? -32.162 70.197 -4.570 1.00 24.54 244 ALA A C 1
ATOM 3866 O O . ALA B 1 352 ? -31.115 70.651 -4.107 1.00 25.38 244 ALA A O 1
ATOM 3868 N N . CYS B 1 353 ? -32.294 69.842 -5.848 1.00 23.28 245 CYS A N 1
ATOM 3869 C CA . CYS B 1 353 ? -31.170 69.937 -6.783 1.00 22.71 245 CYS A CA 1
ATOM 3870 C C . CYS B 1 353 ? -30.841 71.379 -7.140 1.00 23.49 245 CYS A C 1
ATOM 3871 O O . CYS B 1 353 ? -29.672 71.756 -7.166 1.00 23.76 245 CYS A O 1
ATOM 3874 N N . ARG B 1 354 ? -31.861 72.183 -7.429 1.00 24.77 246 ARG A N 1
ATOM 3875 C CA . ARG B 1 354 ? -31.633 73.606 -7.681 1.00 27.35 246 ARG A CA 1
ATOM 3876 C C . ARG B 1 354 ? -30.923 74.250 -6.486 1.00 25.29 246 ARG A C 1
ATOM 3877 O O . ARG B 1 354 ? -29.932 74.968 -6.626 1.00 24.61 246 ARG A O 1
ATOM 3885 N N . MET B 1 355 ? -31.439 73.941 -5.306 1.00 25.43 247 MET A N 1
ATOM 3886 C CA . MET B 1 355 ? -31.015 74.533 -4.048 1.00 23.36 247 MET A CA 1
ATOM 3887 C C . MET B 1 355 ? -29.606 74.124 -3.598 1.00 24.16 247 MET A C 1
ATOM 3888 O O . MET B 1 355 ? -28.855 74.942 -3.064 1.00 23.68 247 MET A O 1
ATOM 3893 N N . ALA B 1 356 ? -29.243 72.863 -3.818 1.00 23.17 248 ALA A N 1
ATOM 3894 C CA . ALA B 1 356 ? -27.989 72.335 -3.287 1.00 22.99 248 ALA A CA 1
ATOM 3895 C C . ALA B 1 356 ? -26.883 72.233 -4.326 1.00 23.38 248 ALA A C 1
ATOM 3896 O O . ALA B 1 356 ? -25.700 72.266 -3.982 1.00 23.28 248 ALA A O 1
ATOM 3898 N N . LEU B 1 357 ? -27.267 72.107 -5.594 1.00 24.08 249 LEU A N 1
ATOM 3899 C CA . LEU B 1 357 ? -26.309 71.788 -6.645 1.00 26.61 249 LEU A CA 1
ATOM 3900 C C . LEU B 1 357 ? -26.076 72.931 -7.641 1.00 27.53 249 LEU A C 1
ATOM 3901 O O . LEU B 1 357 ? -24.985 73.051 -8.182 1.00 28.02 249 LEU A O 1
ATOM 3906 N N . VAL B 1 358 ? -27.080 73.770 -7.884 1.00 28.07 250 VAL A N 1
ATOM 3907 C CA . VAL B 1 358 ? -26.979 74.778 -8.942 1.00 27.94 250 VAL A CA 1
ATOM 3908 C C . VAL B 1 358 ? -26.632 76.168 -8.408 1.00 30.06 250 VAL A C 1
ATOM 3909 O O . VAL B 1 358 ? -25.583 76.745 -8.754 1.00 31.60 250 VAL A O 1
ATOM 3913 N N . GLN B 1 359 ? -27.543 76.673 -7.578 1.00 31.25 251 GLN A N 1
ATOM 3914 C CA . GLN B 1 359 ? -27.447 77.950 -6.857 1.00 33.82 251 GLN A CA 1
ATOM 3915 C C . GLN B 1 359 ? -26.065 78.249 -6.192 1.00 26.11 251 GLN A C 1
ATOM 3916 O O . GLN B 1 359 ? -25.492 79.326 -6.401 1.00 27.62 251 GLN A O 1
ATOM 3922 N N . PRO B 1 360 ? -25.478 77.271 -5.479 1.00 25.20 252 PRO A N 1
ATOM 3923 C CA . PRO B 1 360 ? -24.174 77.530 -4.856 1.00 25.43 252 PRO A CA 1
ATOM 3924 C C . PRO B 1 360 ? -22.999 77.714 -5.828 1.00 26.14 252 PRO A C 1
ATOM 3925 O O . PRO B 1 360 ? -22.086 78.488 -5.531 1.00 26.67 252 PRO A O 1
ATOM 3929 N N . ILE B 1 361 ? -23.004 77.029 -6.966 1.00 26.39 253 ILE A N 1
ATOM 3930 C CA . ILE B 1 361 ? -21.797 76.985 -7.796 1.00 25.75 253 ILE A CA 1
ATOM 3931 C C . ILE B 1 361 ? -21.766 77.978 -8.958 1.00 26.38 253 ILE A C 1
ATOM 3932 O O . ILE B 1 361 ? -20.716 78.180 -9.573 1.00 26.77 253 ILE A O 1
ATOM 3937 N N . THR B 1 362 ? -22.890 78.619 -9.259 1.00 27.28 254 THR A N 1
ATOM 3938 C CA . THR B 1 362 ? -22.893 79.542 -10.390 1.00 28.17 254 THR A CA 1
ATOM 3939 C C . THR B 1 362 ? -23.806 80.753 -10.223 1.00 28.46 254 THR A C 1
ATOM 3940 O O . THR B 1 362 ? -24.779 80.724 -9.470 1.00 27.64 254 THR A O 1
ATOM 3944 N N . ASP B 1 363 ? -23.460 81.820 -10.940 1.00 30.24 255 ASP A N 1
ATOM 3945 C CA . ASP B 1 363 ? -24.271 83.029 -11.027 1.00 30.95 255 ASP A CA 1
ATOM 3946 C C . ASP B 1 363 ? -24.696 83.267 -12.471 1.00 30.28 255 ASP A C 1
ATOM 3947 O O . ASP B 1 363 ? -25.393 84.236 -12.765 1.00 31.30 255 ASP A O 1
ATOM 3952 N N . ASP B 1 364 ? -24.248 82.394 -13.370 1.00 29.31 256 ASP A N 1
ATOM 3953 C CA . ASP B 1 364 ? -24.567 82.508 -14.792 1.00 29.86 256 ASP A CA 1
ATOM 3954 C C . ASP B 1 364 ? -25.954 81.931 -15.059 1.00 28.78 256 ASP A C 1
ATOM 3955 O O . ASP B 1 364 ? -26.210 80.762 -14.778 1.00 28.44 256 ASP A O 1
ATOM 3960 N N . ALA B 1 365 ? -26.843 82.760 -15.601 1.00 28.40 257 ALA A N 1
ATOM 3961 C CA . ALA B 1 365 ? -28.226 82.362 -15.856 1.00 28.44 257 ALA A CA 1
ATOM 3962 C C . ALA B 1 365 ? -28.313 81.203 -16.842 1.00 29.19 257 ALA A C 1
ATOM 3963 O O . ALA B 1 365 ? -29.195 80.345 -16.745 1.00 30.07 257 ALA A O 1
ATOM 3965 N N . ASP B 1 366 ? -27.394 81.168 -17.793 1.00 30.42 258 ASP A N 1
ATOM 3966 C CA . ASP B 1 366 ? -27.460 80.147 -18.825 1.00 32.90 258 ASP A CA 1
ATOM 3967 C C . ASP B 1 366 ? -26.882 78.811 -18.344 1.00 32.03 258 ASP A C 1
ATOM 3968 O O . ASP B 1 366 ? -27.410 77.752 -18.680 1.00 32.82 258 ASP A O 1
ATOM 3973 N N . ILE B 1 367 ? -25.817 78.862 -17.547 1.00 30.80 259 ILE A N 1
ATOM 3974 C CA . ILE B 1 367 ? -25.292 77.656 -16.911 1.00 30.58 259 ILE A CA 1
ATOM 3975 C C . ILE B 1 367 ? -26.341 77.080 -15.973 1.00 32.00 259 ILE A C 1
ATOM 3976 O O . ILE B 1 367 ? -26.564 75.866 -15.927 1.00 31.91 259 ILE A O 1
ATOM 3981 N N . ARG B 1 368 ? -26.983 77.972 -15.227 1.00 33.42 260 ARG A N 1
ATOM 3982 C CA . ARG B 1 368 ? -28.084 77.599 -14.352 1.00 35.67 260 ARG A CA 1
ATOM 3983 C C . ARG B 1 368 ? -29.179 76.917 -15.158 1.00 34.05 260 ARG A C 1
ATOM 3984 O O . ARG B 1 368 ? -29.729 75.905 -14.726 1.00 33.99 260 ARG A O 1
ATOM 3992 N N . ALA B 1 369 ? -29.478 77.460 -16.338 1.00 31.86 261 ALA A N 1
ATOM 3993 C CA . ALA B 1 369 ? -30.535 76.899 -17.179 1.00 30.97 261 ALA A CA 1
ATOM 3994 C C . ALA B 1 369 ? -30.159 75.511 -17.686 1.00 29.31 261 ALA A C 1
ATOM 3995 O O . ALA B 1 369 ? -31.001 74.614 -17.744 1.00 29.91 261 ALA A O 1
ATOM 3997 N N . THR B 1 370 ? -28.890 75.343 -18.044 1.00 27.62 262 THR A N 1
ATOM 3998 C CA . THR B 1 370 ? -28.369 74.063 -18.521 1.00 26.87 262 THR A CA 1
ATOM 3999 C C . THR B 1 370 ? -28.455 72.981 -17.444 1.00 26.69 262 THR A C 1
ATOM 4000 O O . THR B 1 370 ? -28.945 71.868 -17.687 1.00 27.17 262 THR A O 1
ATOM 4004 N N . LEU B 1 371 ? -27.980 73.323 -16.248 1.00 26.56 263 LEU A N 1
ATOM 4005 C CA . LEU B 1 371 ? -28.019 72.402 -15.117 1.00 26.72 263 LEU A CA 1
ATOM 4006 C C . LEU B 1 371 ? -29.449 72.054 -14.743 1.00 29.44 263 LEU A C 1
ATOM 4007 O O . LEU B 1 371 ? -29.772 70.889 -14.514 1.00 29.99 263 LEU A O 1
ATOM 4012 N N . GLU B 1 372 ? -30.301 73.072 -14.683 1.00 31.48 264 GLU A N 1
ATOM 4013 C CA . GLU B 1 372 ? -31.699 72.878 -14.317 1.00 34.67 264 GLU A CA 1
ATOM 4014 C C . GLU B 1 372 ? -32.411 72.018 -15.353 1.00 34.85 264 GLU A C 1
ATOM 4015 O O . GLU B 1 372 ? -33.310 71.247 -15.016 1.00 34.93 264 GLU A O 1
ATOM 4021 N N . HIS B 1 373 ? -32.002 72.137 -16.614 1.00 35.70 265 HIS A N 1
ATOM 4022 C CA . HIS B 1 373 ? -32.578 71.293 -17.653 1.00 34.89 265 HIS A CA 1
ATOM 4023 C C . HIS B 1 373 ? -32.144 69.849 -17.454 1.00 32.99 265 HIS A C 1
ATOM 4024 O O . HIS B 1 373 ? -32.964 68.937 -17.560 1.00 32.21 265 HIS A O 1
ATOM 4031 N N . ALA B 1 374 ? -30.859 69.643 -17.170 1.00 31.61 266 ALA A N 1
ATOM 4032 C CA . ALA B 1 374 ? -30.371 68.299 -16.868 1.00 30.68 266 ALA A CA 1
ATOM 4033 C C . ALA B 1 374 ? -31.173 67.677 -15.715 1.00 31.16 266 ALA A C 1
ATOM 4034 O O . ALA B 1 374 ? -31.623 66.526 -15.790 1.00 31.85 266 ALA A O 1
ATOM 4036 N N . ILE B 1 375 ? -31.365 68.462 -14.661 1.00 30.35 267 ILE A N 1
ATOM 4037 C CA . ILE B 1 375 ? -32.140 68.038 -13.500 1.00 30.08 267 ILE A CA 1
ATOM 4038 C C . ILE B 1 375 ? -33.560 67.631 -13.880 1.00 32.78 267 ILE A C 1
ATOM 4039 O O . ILE B 1 375 ? -34.021 66.550 -13.505 1.00 33.18 267 ILE A O 1
ATOM 4044 N N . ASP B 1 376 ? -34.250 68.487 -14.630 1.00 34.15 268 ASP A N 1
ATOM 4045 C CA . ASP B 1 376 ? -35.630 68.194 -15.012 1.00 36.68 268 ASP A CA 1
ATOM 4046 C C . ASP B 1 376 ? -35.722 66.974 -15.938 1.00 38.82 268 ASP A C 1
ATOM 4047 O O . ASP B 1 376 ? -36.723 66.257 -15.929 1.00 40.41 268 ASP A O 1
ATOM 4052 N N . MET B 1 377 ? -34.679 66.738 -16.729 1.00 38.95 269 MET A N 1
ATOM 4053 C CA . MET B 1 377 ? -34.625 65.560 -17.593 1.00 38.69 269 MET A CA 1
ATOM 4054 C C . MET B 1 377 ? -34.399 64.300 -16.768 1.00 39.99 269 MET A C 1
ATOM 4055 O O . MET B 1 377 ? -34.841 63.207 -17.132 1.00 39.86 269 MET A O 1
ATOM 4060 N N . THR B 1 378 ? -33.693 64.461 -15.655 1.00 40.19 270 THR A N 1
ATOM 4061 C CA . THR B 1 378 ? -33.379 63.335 -14.790 1.00 39.97 270 THR A CA 1
ATOM 4062 C C . THR B 1 378 ? -34.539 63.023 -13.846 1.00 41.17 270 THR A C 1
ATOM 4063 O O . THR B 1 378 ? -34.992 61.880 -13.763 1.00 40.93 270 THR A O 1
ATOM 4067 N N . PHE B 1 379 ? -35.029 64.045 -13.149 1.00 42.97 271 PHE A N 1
ATOM 4068 C CA . PHE B 1 379 ? -36.066 63.849 -12.138 1.00 44.74 271 PHE A CA 1
ATOM 4069 C C . PHE B 1 379 ? -37.467 64.231 -12.609 1.00 53.31 271 PHE A C 1
ATOM 4070 O O . PHE B 1 379 ? -37.703 65.352 -13.063 1.00 53.34 271 PHE A O 1
ATOM 4078 N N . ALA B 1 380 ? -38.398 63.291 -12.481 1.00 61.13 272 ALA A N 1
ATOM 4079 C CA . ALA B 1 380 ? -39.795 63.548 -12.808 1.00 65.06 272 ALA A CA 1
ATOM 4080 C C . ALA B 1 380 ? -40.516 64.205 -11.632 1.00 67.15 272 ALA A C 1
ATOM 4081 O O . ALA B 1 380 ? -40.016 65.161 -11.033 1.00 66.51 272 ALA A O 1
ATOM 4083 N N . SER C 1 114 ? 24.205 74.485 32.454 1.00 58.51 6 SER B N 1
ATOM 4084 C CA . SER C 1 114 ? 25.132 74.340 31.336 1.00 57.89 6 SER B CA 1
ATOM 4085 C C . SER C 1 114 ? 24.886 75.421 30.280 1.00 55.69 6 SER B C 1
ATOM 4086 O O . SER C 1 114 ? 23.834 76.071 30.276 1.00 54.12 6 SER B O 1
ATOM 4089 N N . SER C 1 115 ? 25.861 75.598 29.386 1.00 50.64 7 SER B N 1
ATOM 4090 C CA . SER C 1 115 ? 25.821 76.647 28.362 1.00 46.07 7 SER B CA 1
ATOM 4091 C C . SER C 1 115 ? 24.601 76.558 27.452 1.00 42.70 7 SER B C 1
ATOM 4092 O O . SER C 1 115 ? 24.120 75.468 27.140 1.00 42.58 7 SER B O 1
ATOM 4095 N N . ILE C 1 116 ? 24.116 77.716 27.016 1.00 40.18 8 ILE B N 1
ATOM 4096 C CA . ILE C 1 116 ? 22.928 77.779 26.176 1.00 38.50 8 ILE B CA 1
ATOM 4097 C C . ILE C 1 116 ? 23.230 77.321 24.746 1.00 36.94 8 ILE B C 1
ATOM 4098 O O . ILE C 1 116 ? 22.318 77.050 23.966 1.00 36.05 8 ILE B O 1
ATOM 4103 N N . LEU C 1 117 ? 24.514 77.218 24.414 1.00 36.24 9 LEU B N 1
ATOM 4104 C CA . LEU C 1 117 ? 24.927 76.853 23.061 1.00 36.77 9 LEU B CA 1
ATOM 4105 C C . LEU C 1 117 ? 25.039 75.341 22.847 1.00 40.27 9 LEU B C 1
ATOM 4106 O O . LEU C 1 117 ? 25.124 74.881 21.708 1.00 40.50 9 LEU B O 1
ATOM 4111 N N . ASN C 1 118 ? 25.036 74.571 23.933 1.00 42.93 10 ASN B N 1
ATOM 4112 C CA . ASN C 1 118 ? 25.241 73.125 23.831 1.00 46.96 10 ASN B CA 1
ATOM 4113 C C . ASN C 1 118 ? 24.028 72.377 23.269 1.00 45.78 10 ASN B C 1
ATOM 4114 O O . ASN C 1 118 ? 24.152 71.245 22.793 1.00 46.78 10 ASN B O 1
ATOM 4119 N N . GLN C 1 119 ? 22.862 73.013 23.323 1.00 43.10 11 GLN B N 1
ATOM 4120 C CA . GLN C 1 119 ? 21.671 72.477 22.678 1.00 39.61 11 GLN B CA 1
ATOM 4121 C C . GLN C 1 119 ? 21.790 72.608 21.157 1.00 37.71 11 GLN B C 1
ATOM 4122 O O . GLN C 1 119 ? 21.093 71.927 20.401 1.00 37.51 11 GLN B O 1
ATOM 4128 N N . TYR C 1 120 ? 22.681 73.490 20.717 1.00 34.81 12 TYR B N 1
ATOM 4129 C CA . TYR C 1 120 ? 22.887 73.722 19.294 1.00 32.50 12 TYR B CA 1
ATOM 4130 C C . TYR C 1 120 ? 24.082 72.930 18.773 1.00 32.20 12 TYR B C 1
ATOM 4131 O O . TYR C 1 120 ? 24.454 73.039 17.608 1.00 31.85 12 TYR B O 1
ATOM 4140 N N . LEU C 1 121 ? 24.688 72.135 19.645 1.00 33.01 13 LEU B N 1
ATOM 4141 C CA . LEU C 1 121 ? 25.779 71.274 19.225 1.00 31.89 13 LEU B CA 1
ATOM 4142 C C . LEU C 1 121 ? 25.238 70.139 18.384 1.00 32.96 13 LEU B C 1
ATOM 4143 O O . LEU C 1 121 ? 24.223 69.531 18.715 1.00 33.11 13 LEU B O 1
ATOM 4148 N N . VAL C 1 122 ? 25.914 69.874 17.278 1.00 34.99 14 VAL B N 1
ATOM 4149 C CA . VAL C 1 122 ? 25.622 68.707 16.471 1.00 35.69 14 VAL B CA 1
ATOM 4150 C C . VAL C 1 122 ? 26.160 67.474 17.177 1.00 39.20 14 VAL B C 1
ATOM 4151 O O . VAL C 1 122 ? 27.362 67.363 17.423 1.00 43.17 14 VAL B O 1
ATOM 4155 N N . GLY C 1 123 ? 25.271 66.550 17.515 1.00 39.63 15 GLY B N 1
ATOM 4156 C CA . GLY C 1 123 ? 25.679 65.364 18.243 1.00 40.91 15 GLY B CA 1
ATOM 4157 C C . GLY C 1 123 ? 26.402 64.362 17.364 1.00 40.66 15 GLY B C 1
ATOM 4158 O O . GLY C 1 123 ? 27.623 64.402 17.217 1.00 40.45 15 GLY B O 1
ATOM 4159 N N . LYS C 1 124 ? 25.632 63.457 16.778 1.00 41.00 16 LYS B N 1
ATOM 4160 C CA . LYS C 1 124 ? 26.171 62.419 15.918 1.00 42.08 16 LYS B CA 1
ATOM 4161 C C . LYS C 1 124 ? 26.632 63.012 14.591 1.00 39.01 16 LYS B C 1
ATOM 4162 O O . LYS C 1 124 ? 25.982 63.909 14.045 1.00 37.72 16 LYS B O 1
ATOM 4168 N N . GLU C 1 125 ? 27.763 62.519 14.089 1.00 35.92 17 GLU B N 1
ATOM 4169 C CA . GLU C 1 125 ? 28.270 62.931 12.788 1.00 32.69 17 GLU B CA 1
ATOM 4170 C C . GLU C 1 125 ? 27.216 62.736 11.719 1.00 30.83 17 GLU B C 1
ATOM 4171 O O . GLU C 1 125 ? 26.778 61.611 11.467 1.00 31.90 17 GLU B O 1
ATOM 4177 N N . PRO C 1 126 ? 26.796 63.838 11.089 1.00 28.49 18 PRO B N 1
ATOM 4178 C CA . PRO C 1 126 ? 25.860 63.753 9.970 1.00 27.24 18 PRO B CA 1
ATOM 4179 C C . PRO C 1 126 ? 26.522 63.201 8.716 1.00 26.17 18 PRO B C 1
ATOM 4180 O O . PRO C 1 126 ? 27.690 63.484 8.435 1.00 25.08 18 PRO B O 1
ATOM 4184 N N . PHE C 1 127 ? 25.773 62.420 7.957 1.00 24.65 19 PHE B N 1
ATOM 4185 C CA . PHE C 1 127 ? 26.312 61.923 6.716 1.00 24.70 19 PHE B CA 1
ATOM 4186 C C . PHE C 1 127 ? 26.239 62.986 5.644 1.00 23.50 19 PHE B C 1
ATOM 4187 O O . PHE C 1 127 ? 25.156 63.354 5.215 1.00 24.18 19 PHE B O 1
ATOM 4195 N N . TYR C 1 128 ? 27.391 63.469 5.201 1.00 23.30 20 TYR B N 1
ATOM 4196 C CA . TYR C 1 128 ? 27.434 64.328 4.026 1.00 22.36 20 TYR B CA 1
ATOM 4197 C C . TYR C 1 128 ? 28.445 63.796 3.015 1.00 23.43 20 TYR B C 1
ATOM 4198 O O . TYR C 1 128 ? 29.542 63.378 3.384 1.00 24.62 20 TYR B O 1
ATOM 4207 N N . GLN C 1 129 ? 28.066 63.816 1.742 1.00 23.78 21 GLN B N 1
ATOM 4208 C CA . GLN C 1 129 ? 28.919 63.322 0.666 1.00 24.97 21 GLN B CA 1
ATOM 4209 C C . GLN C 1 129 ? 29.536 64.469 -0.133 1.00 26.50 21 GLN B C 1
ATOM 4210 O O . GLN C 1 129 ? 28.838 65.160 -0.880 1.00 26.48 21 GLN B O 1
ATOM 4216 N N . PRO C 1 130 ? 30.850 64.676 0.022 1.00 26.45 22 PRO B N 1
ATOM 4217 C CA . PRO C 1 130 ? 31.571 65.717 -0.720 1.00 28.74 22 PRO B CA 1
ATOM 4218 C C . PRO C 1 130 ? 31.419 65.548 -2.224 1.00 29.57 22 PRO B C 1
ATOM 4219 O O . PRO C 1 130 ? 31.518 64.427 -2.720 1.00 30.78 22 PRO B O 1
ATOM 4223 N N . GLN C 1 131 ? 31.167 66.638 -2.939 1.00 30.32 23 GLN B N 1
ATOM 4224 C CA . GLN C 1 131 ? 31.098 66.574 -4.394 1.00 31.89 23 GLN B CA 1
ATOM 4225 C C . GLN C 1 131 ? 32.374 67.138 -5.013 1.00 33.06 23 GLN B C 1
ATOM 4226 O O . GLN C 1 131 ? 32.843 66.655 -6.043 1.00 34.11 23 GLN B O 1
ATOM 4232 N N . HIS C 1 132 ? 32.927 68.168 -4.381 1.00 32.25 24 HIS B N 1
ATOM 4233 C CA . HIS C 1 132 ? 34.171 68.747 -4.822 1.00 32.89 24 HIS B CA 1
ATOM 4234 C C . HIS C 1 132 ? 34.623 69.396 -3.527 1.00 31.58 24 HIS B C 1
ATOM 4235 O O . HIS C 1 132 ? 34.203 68.957 -2.460 1.00 31.69 24 HIS B O 1
ATOM 4242 N N . ASP C 1 133 ? 35.456 70.409 -3.576 1.00 30.26 25 ASP B N 1
ATOM 4243 C CA . ASP C 1 133 ? 36.336 70.851 -2.494 1.00 31.95 25 ASP B CA 1
ATOM 4244 C C . ASP C 1 133 ? 35.642 71.800 -1.503 1.00 28.98 25 ASP B C 1
ATOM 4245 O O . ASP C 1 133 ? 36.297 72.623 -0.860 1.00 26.77 25 ASP B O 1
ATOM 4250 N N . GLU C 1 134 ? 34.344 71.651 -1.362 1.00 28.70 26 GLU B N 1
ATOM 4251 C CA . GLU C 1 134 ? 33.533 72.466 -0.495 1.00 26.80 26 GLU B CA 1
ATOM 4252 C C . GLU C 1 134 ? 33.920 72.425 0.985 1.00 27.15 26 GLU B C 1
ATOM 4253 O O . GLU C 1 134 ? 33.869 73.396 1.647 1.00 27.50 26 GLU B O 1
ATOM 4259 N N . VAL C 1 135 ? 34.392 71.293 1.427 1.00 25.75 27 VAL B N 1
ATOM 4260 C CA . VAL C 1 135 ? 34.707 71.089 2.838 1.00 25.03 27 VAL B CA 1
ATOM 4261 C C . VAL C 1 135 ? 35.965 71.863 3.234 1.00 26.93 27 VAL B C 1
ATOM 4262 O O . VAL C 1 135 ? 35.983 72.604 4.238 1.00 27.64 27 VAL B O 1
ATOM 4266 N N . ALA C 1 136 ? 37.010 71.705 2.425 1.00 26.31 28 ALA B N 1
ATOM 4267 C CA . ALA C 1 136 ? 38.261 72.411 2.651 1.00 25.88 28 ALA B CA 1
ATOM 4268 C C . ALA C 1 136 ? 38.056 73.912 2.545 1.00 26.88 28 ALA B C 1
ATOM 4269 O O . ALA C 1 136 ? 38.569 74.671 3.364 1.00 27.77 28 ALA B O 1
ATOM 4271 N N . LEU C 1 137 ? 37.301 74.339 1.537 1.00 26.19 29 LEU B N 1
ATOM 4272 C CA . LEU C 1 137 ? 37.072 75.764 1.320 1.00 24.13 29 LEU B CA 1
ATOM 4273 C C . LEU C 1 137 ? 36.226 76.372 2.439 1.00 24.57 29 LEU B C 1
ATOM 4274 O O . LEU C 1 137 ? 36.395 77.547 2.778 1.00 23.91 29 LEU B O 1
ATOM 4279 N N . PHE C 1 138 ? 35.321 75.586 3.021 1.00 24.16 30 PHE B N 1
ATOM 4280 C CA . PHE C 1 138 ? 34.541 76.108 4.137 1.00 24.43 30 PHE B CA 1
ATOM 4281 C C . PHE C 1 138 ? 35.445 76.260 5.349 1.00 25.46 30 PHE B C 1
ATOM 4282 O O . PHE C 1 138 ? 35.386 77.283 6.035 1.00 23.38 30 PHE B O 1
ATOM 4290 N N . GLU C 1 139 ? 36.277 75.252 5.616 1.00 28.12 31 GLU B N 1
ATOM 4291 C CA . GLU C 1 139 ? 37.272 75.381 6.685 1.00 30.92 31 GLU B CA 1
ATOM 4292 C C . GLU C 1 139 ? 38.156 76.609 6.465 1.00 29.79 31 GLU B C 1
ATOM 4293 O O . GLU C 1 139 ? 38.549 77.291 7.420 1.00 31.04 31 GLU B O 1
ATOM 4299 N N . ALA C 1 140 ? 38.449 76.898 5.200 1.00 27.56 32 ALA B N 1
ATOM 4300 C CA . ALA C 1 140 ? 39.296 78.031 4.849 1.00 27.37 32 ALA B CA 1
ATOM 4301 C C . ALA C 1 140 ? 38.588 79.338 5.164 1.00 27.57 32 ALA B C 1
ATOM 4302 O O . ALA C 1 140 ? 39.185 80.253 5.729 1.00 29.22 32 ALA B O 1
ATOM 4304 N N . ALA C 1 141 ? 37.312 79.424 4.802 1.00 26.32 33 ALA B N 1
ATOM 4305 C CA . ALA C 1 141 ? 36.523 80.608 5.118 1.00 23.61 33 ALA B CA 1
ATOM 4306 C C . ALA C 1 141 ? 36.409 80.803 6.628 1.00 24.76 33 ALA B C 1
ATOM 4307 O O . ALA C 1 141 ? 36.549 81.922 7.114 1.00 25.82 33 ALA B O 1
ATOM 4309 N N . TYR C 1 142 ? 36.164 79.726 7.373 1.00 22.48 34 TYR B N 1
ATOM 4310 C CA . TYR C 1 142 ? 36.033 79.863 8.820 1.00 23.82 34 TYR B CA 1
ATOM 4311 C C . TYR C 1 142 ? 37.337 80.313 9.464 1.00 23.38 34 TYR B C 1
ATOM 4312 O O . TYR C 1 142 ? 37.319 81.120 10.389 1.00 23.13 34 TYR B O 1
ATOM 4321 N N . ARG C 1 143 ? 38.464 79.795 8.983 1.00 25.08 35 ARG B N 1
ATOM 4322 C CA . ARG C 1 143 ? 39.765 80.221 9.509 1.00 24.30 35 ARG B CA 1
ATOM 4323 C C . ARG C 1 143 ? 39.917 81.738 9.471 1.00 24.27 35 ARG B C 1
ATOM 4324 O O . ARG C 1 143 ? 40.530 82.332 10.359 1.00 23.63 35 ARG B O 1
ATOM 4332 N N . LYS C 1 144 ? 39.343 82.361 8.446 1.00 25.32 36 LYS B N 1
ATOM 4333 C CA . LYS C 1 144 ? 39.414 83.810 8.298 1.00 26.89 36 LYS B CA 1
ATOM 4334 C C . LYS C 1 144 ? 38.131 84.497 8.755 1.00 27.07 36 LYS B C 1
ATOM 4335 O O . LYS C 1 144 ? 37.989 85.711 8.605 1.00 27.22 36 LYS B O 1
ATOM 4341 N N . ARG C 1 145 ? 37.207 83.713 9.312 1.00 27.13 37 ARG B N 1
ATOM 4342 C CA . ARG C 1 145 ? 35.929 84.226 9.814 1.00 28.49 37 ARG B CA 1
ATOM 4343 C C . ARG C 1 145 ? 35.133 84.966 8.743 1.00 27.85 37 ARG B C 1
ATOM 4344 O O . ARG C 1 145 ? 34.386 85.894 9.041 1.00 30.30 37 ARG B O 1
ATOM 4352 N N . LEU C 1 146 ? 35.302 84.547 7.495 1.00 26.38 38 LEU B N 1
ATOM 4353 C CA . LEU C 1 146 ? 34.567 85.124 6.380 1.00 23.88 38 LEU B CA 1
ATOM 4354 C C . LEU C 1 146 ? 33.157 84.560 6.306 1.00 23.84 38 LEU B C 1
ATOM 4355 O O . LEU C 1 146 ? 32.948 83.366 6.532 1.00 23.08 38 LEU B O 1
ATOM 4360 N N . PRO C 1 147 ? 3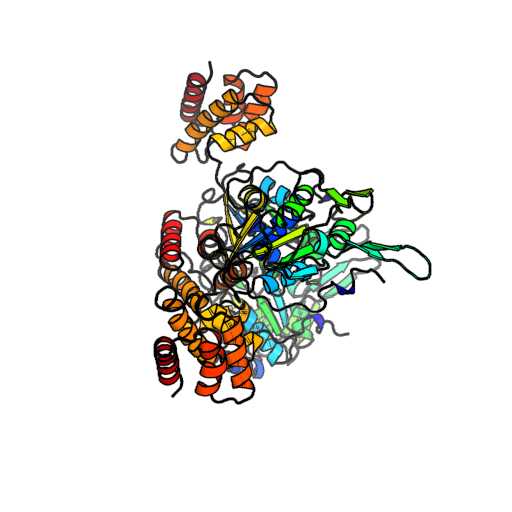2.178 85.423 6.002 1.00 22.82 39 PRO B N 1
ATOM 4361 C CA . PRO C 1 147 ? 30.790 84.972 5.863 1.00 22.26 39 PRO B CA 1
ATOM 4362 C C . PRO C 1 147 ? 30.638 84.001 4.701 1.00 23.19 39 PRO B C 1
ATOM 4363 O O . PRO C 1 147 ? 31.315 84.150 3.683 1.00 24.65 39 PRO B O 1
ATOM 4367 N N . VAL C 1 148 ? 29.757 83.018 4.854 1.00 22.49 40 VAL B N 1
ATOM 4368 C CA . VAL C 1 148 ? 29.591 81.994 3.836 1.00 22.74 40 VAL B CA 1
ATOM 4369 C C . VAL C 1 148 ? 28.168 81.946 3.301 1.00 22.97 40 VAL B C 1
ATOM 4370 O O . VAL C 1 148 ? 27.211 81.920 4.058 1.00 22.88 40 VAL B O 1
ATOM 4374 N N . MET C 1 149 ? 28.051 81.932 1.980 1.00 23.73 41 MET B N 1
ATOM 4375 C CA . MET C 1 149 ? 26.776 81.866 1.291 1.00 23.61 41 MET B CA 1
ATOM 4376 C C . MET C 1 149 ? 26.643 80.547 0.552 1.00 25.90 41 MET B C 1
ATOM 4377 O O . MET C 1 149 ? 27.469 80.230 -0.303 1.00 25.73 41 MET B O 1
ATOM 4382 N N . VAL C 1 150 ? 25.608 79.781 0.882 1.00 26.76 42 VAL B N 1
ATOM 4383 C CA . VAL C 1 150 ? 25.351 78.525 0.192 1.00 26.43 42 VAL B CA 1
ATOM 4384 C C . VAL C 1 150 ? 24.131 78.639 -0.734 1.00 28.69 42 VAL B C 1
ATOM 4385 O O . VAL C 1 150 ? 23.005 78.944 -0.295 1.00 30.17 42 VAL B O 1
ATOM 4389 N N . LYS C 1 151 ? 24.390 78.414 -2.024 1.00 29.23 43 LYS B N 1
ATOM 4390 C CA . LYS C 1 151 ? 23.398 78.559 -3.089 1.00 31.08 43 LYS B CA 1
ATOM 4391 C C . LYS C 1 151 ? 23.131 77.233 -3.785 1.00 28.57 43 LYS B C 1
ATOM 4392 O O . LYS C 1 151 ? 24.016 76.383 -3.869 1.00 29.10 43 LYS B O 1
ATOM 4398 N N . GLY C 1 152 ? 21.922 77.076 -4.315 1.00 26.29 44 GLY B N 1
ATOM 4399 C CA . GLY C 1 152 ? 21.576 75.886 -5.070 1.00 26.22 44 GLY B CA 1
ATOM 4400 C C . GLY C 1 152 ? 20.082 75.632 -5.107 1.00 25.71 44 GLY B C 1
ATOM 4401 O O . GLY C 1 152 ? 19.321 76.291 -4.400 1.00 25.86 44 GLY B O 1
ATOM 4402 N N . PRO C 1 153 ? 19.649 74.671 -5.935 1.00 23.63 45 PRO B N 1
ATOM 4403 C CA . PRO C 1 153 ? 18.230 74.310 -5.959 1.00 22.84 45 PRO B CA 1
ATOM 4404 C C . PRO C 1 153 ? 17.829 73.650 -4.652 1.00 22.06 45 PRO B C 1
ATOM 4405 O O . PRO C 1 153 ? 18.694 73.384 -3.812 1.00 21.13 45 PRO B O 1
ATOM 4409 N N . THR C 1 154 ? 16.541 73.372 -4.488 1.00 21.75 46 THR B N 1
ATOM 4410 C CA . THR C 1 154 ? 16.058 72.761 -3.259 1.00 22.86 46 THR B CA 1
ATOM 4411 C C . THR C 1 154 ? 16.521 71.300 -3.144 1.00 24.49 46 THR B C 1
ATOM 4412 O O . THR C 1 154 ? 16.626 70.585 -4.143 1.00 24.99 46 THR B O 1
ATOM 4416 N N . GLY C 1 155 ? 16.820 70.877 -1.920 1.00 25.15 47 GLY B N 1
ATOM 4417 C CA . GLY C 1 155 ? 17.136 69.491 -1.629 1.00 25.14 47 GLY B CA 1
ATOM 4418 C C . GLY C 1 155 ? 18.388 68.952 -2.294 1.00 26.69 47 GLY B C 1
ATOM 4419 O O . GLY C 1 155 ? 18.357 67.872 -2.882 1.00 27.04 47 GLY B O 1
ATOM 4420 N N . CYS C 1 156 ? 19.492 69.695 -2.204 1.00 25.83 48 CYS B N 1
ATOM 4421 C CA . CYS C 1 156 ? 20.765 69.220 -2.750 1.00 23.61 48 CYS B CA 1
ATOM 4422 C C . CYS C 1 156 ? 21.882 69.232 -1.706 1.00 23.62 48 CYS B C 1
ATOM 4423 O O . CYS C 1 156 ? 23.055 69.363 -2.052 1.00 24.04 48 CYS B O 1
ATOM 4426 N N . GLY C 1 157 ? 21.510 69.105 -0.434 1.00 23.15 49 GLY B N 1
ATOM 4427 C CA . GLY C 1 157 ? 22.474 68.922 0.641 1.00 23.08 49 GLY B CA 1
ATOM 4428 C C . GLY C 1 157 ? 23.138 70.160 1.226 1.00 22.96 49 GLY B C 1
ATOM 4429 O O . GLY C 1 157 ? 24.176 70.043 1.880 1.00 22.67 49 GLY B O 1
ATOM 4430 N N . LYS C 1 158 ? 22.551 71.336 1.012 1.00 23.08 50 LYS B N 1
ATOM 4431 C CA . LYS C 1 158 ? 23.134 72.591 1.505 1.00 23.81 50 LYS B CA 1
ATOM 4432 C C . LYS C 1 158 ? 23.139 72.664 3.037 1.00 24.00 50 LYS B C 1
ATOM 4433 O O . LYS C 1 158 ? 24.185 72.911 3.664 1.00 23.34 50 LYS B O 1
ATOM 4439 N N . SER C 1 159 ? 21.970 72.439 3.632 1.00 23.64 51 SER B N 1
ATOM 4440 C CA . SER C 1 159 ? 21.826 72.499 5.081 1.00 25.25 51 SER B CA 1
ATOM 4441 C C . SER C 1 159 ? 22.647 71.405 5.751 1.00 24.82 51 SER B C 1
ATOM 4442 O O . SER C 1 159 ? 23.239 71.613 6.818 1.00 25.88 51 SER B O 1
ATOM 4445 N N . ARG C 1 160 ? 22.706 70.239 5.122 1.00 23.65 52 ARG B N 1
ATOM 4446 C CA . ARG C 1 160 ? 23.452 69.152 5.727 1.00 24.45 52 ARG B CA 1
ATOM 4447 C C . ARG C 1 160 ? 24.951 69.348 5.576 1.00 22.26 52 ARG B C 1
ATOM 4448 O O . ARG C 1 160 ? 25.723 68.897 6.415 1.00 21.88 52 ARG B O 1
ATOM 4456 N N . PHE C 1 161 ? 25.363 70.018 4.506 1.00 23.08 53 PHE B N 1
ATOM 4457 C CA . PHE C 1 161 ? 26.751 70.432 4.375 1.00 23.22 53 PHE B CA 1
ATOM 4458 C C . PHE C 1 161 ? 27.108 71.358 5.523 1.00 26.14 53 PHE B C 1
ATOM 4459 O O . PHE C 1 161 ? 28.126 71.168 6.188 1.00 27.63 53 PHE B O 1
ATOM 4467 N N . VAL C 1 162 ? 26.264 72.362 5.754 1.00 25.68 54 VAL B N 1
ATOM 4468 C CA . VAL C 1 162 ? 26.524 73.318 6.827 1.00 26.31 54 VAL B CA 1
ATOM 4469 C C . VAL C 1 162 ? 26.620 72.614 8.189 1.00 28.56 54 VAL B C 1
ATOM 4470 O O . VAL C 1 162 ? 27.517 72.902 9.002 1.00 29.82 54 VAL B O 1
ATOM 4474 N N . GLU C 1 163 ? 25.700 71.686 8.431 1.00 31.17 55 GLU B N 1
ATOM 4475 C CA . GLU C 1 163 ? 25.673 70.935 9.688 1.00 35.58 55 GLU B CA 1
ATOM 4476 C C . GLU C 1 163 ? 26.931 70.061 9.826 1.00 31.23 55 GLU B C 1
ATOM 4477 O O . GLU C 1 163 ? 27.518 69.966 10.908 1.00 30.67 55 GLU B O 1
ATOM 4483 N N . PHE C 1 164 ? 27.338 69.419 8.732 1.00 28.17 56 PHE B N 1
ATOM 4484 C CA . PHE C 1 164 ? 28.537 68.593 8.751 1.00 24.65 56 PHE B CA 1
ATOM 4485 C C . PHE C 1 164 ? 29.750 69.447 9.085 1.00 24.11 56 PHE B C 1
ATOM 4486 O O . PHE C 1 164 ? 30.606 69.026 9.857 1.00 22.46 56 PHE B O 1
ATOM 4494 N N . MET C 1 165 ? 29.819 70.645 8.506 1.00 23.54 57 MET B N 1
ATOM 4495 C CA . MET C 1 165 ? 30.931 71.546 8.788 1.00 23.84 57 MET B CA 1
ATOM 4496 C C . MET C 1 165 ? 30.912 71.988 10.243 1.00 24.74 57 MET B C 1
ATOM 4497 O O . MET C 1 165 ? 31.964 72.102 10.868 1.00 24.89 57 MET B O 1
ATOM 4502 N N . ALA C 1 166 ? 29.723 72.234 10.785 1.00 25.10 58 ALA B N 1
ATOM 4503 C CA . ALA C 1 166 ? 29.614 72.601 12.193 1.00 25.02 58 ALA B CA 1
ATOM 4504 C C . ALA C 1 166 ? 30.163 71.478 13.067 1.00 26.22 58 ALA B C 1
ATOM 4505 O O . ALA C 1 166 ? 30.939 71.724 13.993 1.00 26.88 58 ALA B O 1
ATOM 4507 N N . TRP C 1 167 ? 29.770 70.246 12.755 1.00 26.21 59 TRP B N 1
ATOM 4508 C CA . TRP C 1 167 ? 30.250 69.078 13.491 1.00 27.91 59 TRP B CA 1
ATOM 4509 C C . TRP C 1 167 ? 31.771 68.926 13.377 1.00 29.51 59 TRP B C 1
ATOM 4510 O O . TRP C 1 167 ? 32.462 68.698 14.372 1.00 29.03 59 TRP B O 1
ATOM 4521 N N . ARG C 1 168 ? 32.282 69.077 12.159 1.00 30.79 60 ARG B N 1
ATOM 4522 C CA . ARG C 1 168 ? 33.697 68.881 11.847 1.00 31.30 60 ARG B CA 1
ATOM 4523 C C . ARG C 1 168 ? 34.590 69.938 12.481 1.00 30.86 60 ARG B C 1
ATOM 4524 O O . ARG C 1 168 ? 35.734 69.662 12.837 1.00 30.74 60 ARG B O 1
ATOM 4532 N N . LEU C 1 169 ? 34.063 71.151 12.613 1.00 30.71 61 LEU B N 1
ATOM 4533 C CA . LEU C 1 169 ? 34.800 72.236 13.250 1.00 30.48 61 LEU B CA 1
ATOM 4534 C C . LEU C 1 169 ? 34.616 72.195 14.765 1.00 30.06 61 LEU B C 1
ATOM 4535 O O . LEU C 1 169 ? 35.330 72.872 15.502 1.00 29.77 61 LEU B O 1
ATOM 4540 N N . GLY C 1 170 ? 33.661 71.391 15.221 1.00 30.30 62 GLY B N 1
ATOM 4541 C CA . GLY C 1 170 ? 33.370 71.284 16.639 1.00 30.57 62 GLY B CA 1
ATOM 4542 C C . GLY C 1 170 ? 32.672 72.527 17.157 1.00 32.41 62 GLY B C 1
ATOM 4543 O O . GLY C 1 170 ? 32.919 72.970 18.278 1.00 34.16 62 GLY B O 1
ATOM 4544 N N . LYS C 1 171 ? 31.795 73.094 16.336 1.00 31.74 63 LYS B N 1
ATOM 4545 C CA . LYS C 1 171 ? 31.097 74.323 16.695 1.00 30.42 63 LYS B CA 1
ATOM 4546 C C . LYS C 1 171 ? 29.602 74.098 16.852 1.00 28.33 63 LYS B C 1
ATOM 4547 O O . LYS C 1 171 ? 29.010 73.287 16.141 1.00 28.43 63 LYS B O 1
ATOM 4553 N N . PRO C 1 172 ? 28.985 74.815 17.796 1.00 27.11 64 PRO B N 1
ATOM 4554 C CA . PRO C 1 172 ? 27.523 74.808 17.881 1.00 25.18 64 PRO B CA 1
ATOM 4555 C C . PRO C 1 172 ? 26.917 75.488 16.662 1.00 25.29 64 PRO B C 1
ATOM 4556 O O . PRO C 1 172 ? 27.498 76.439 16.133 1.00 23.13 64 PRO B O 1
ATOM 4560 N N . LEU C 1 173 ? 25.774 74.987 16.208 1.00 25.91 65 LEU B N 1
ATOM 4561 C CA . LEU C 1 173 ? 25.121 75.533 15.031 1.00 26.58 65 LEU B CA 1
ATOM 4562 C C . LEU C 1 173 ? 23.751 76.088 15.387 1.00 26.70 65 LEU B C 1
ATOM 4563 O O . LEU C 1 173 ? 22.820 75.336 15.657 1.00 27.47 65 LEU B O 1
ATOM 4568 N N . VAL C 1 174 ? 23.638 77.411 15.402 1.00 26.37 66 VAL B N 1
ATOM 4569 C CA . VAL C 1 174 ? 22.362 78.061 15.651 1.00 25.89 66 VAL B CA 1
ATOM 4570 C C . VAL C 1 174 ? 21.669 78.311 14.326 1.00 26.58 66 VAL B C 1
ATOM 4571 O O . VAL C 1 174 ? 21.952 79.302 13.656 1.00 28.74 66 VAL B O 1
ATOM 4575 N N . THR C 1 175 ? 20.770 77.416 13.940 1.00 26.05 67 THR B N 1
ATOM 4576 C CA . THR C 1 175 ? 20.040 77.594 12.690 1.00 26.35 67 THR B CA 1
ATOM 4577 C C . THR C 1 175 ? 18.752 78.371 12.918 1.00 27.94 67 THR B C 1
ATOM 4578 O O . THR C 1 175 ? 17.979 78.061 13.828 1.00 28.58 67 THR B O 1
ATOM 4582 N N . VAL C 1 176 ? 18.525 79.394 12.102 1.00 27.88 68 VAL B N 1
ATOM 4583 C CA . VAL C 1 176 ? 17.246 80.080 12.147 1.00 28.44 68 VAL B CA 1
ATOM 4584 C C . VAL C 1 176 ? 16.529 79.901 10.809 1.00 28.89 68 VAL B C 1
ATOM 4585 O O . VAL C 1 176 ? 17.126 80.011 9.720 1.00 28.06 68 VAL B O 1
ATOM 4589 N N . ALA C 1 177 ? 15.248 79.566 10.919 1.00 29.34 69 ALA B N 1
ATOM 4590 C CA . ALA C 1 177 ? 14.387 79.352 9.771 1.00 28.72 69 ALA B CA 1
ATOM 4591 C C . ALA C 1 177 ? 13.700 80.652 9.403 1.00 29.01 69 ALA B C 1
ATOM 4592 O O . ALA C 1 177 ? 12.758 81.068 10.072 1.00 30.28 69 ALA B O 1
ATOM 4594 N N . CYS C 1 178 ? 14.176 81.297 8.343 1.00 29.46 70 CYS B N 1
ATOM 4595 C CA . CYS C 1 178 ? 13.658 82.608 7.969 1.00 29.00 70 CYS B CA 1
ATOM 4596 C C . CYS C 1 178 ? 12.274 82.537 7.339 1.00 31.24 70 CYS B C 1
ATOM 4597 O O . CYS C 1 178 ? 11.975 81.636 6.551 1.00 29.72 70 CYS B O 1
ATOM 4600 N N . ASN C 1 179 ? 11.437 83.500 7.709 1.00 32.66 71 ASN B N 1
ATOM 4601 C CA . ASN C 1 179 ? 10.132 83.675 7.096 1.00 35.06 71 ASN B CA 1
ATOM 4602 C C . ASN C 1 179 ? 9.726 85.137 7.215 1.00 37.52 71 ASN B C 1
ATOM 4603 O O . ASN C 1 179 ? 10.247 85.862 8.066 1.00 39.18 71 ASN B O 1
ATOM 4608 N N . GLU C 1 180 ? 8.794 85.563 6.367 1.00 39.19 72 GLU B N 1
ATOM 4609 C CA . GLU C 1 180 ? 8.442 86.975 6.244 1.00 41.83 72 GLU B CA 1
ATOM 4610 C C . GLU C 1 180 ? 7.845 87.571 7.519 1.00 42.67 72 GLU B C 1
ATOM 4611 O O . GLU C 1 180 ? 7.801 88.791 7.672 1.00 41.77 72 GLU B O 1
ATOM 4617 N N . ASP C 1 181 ? 7.396 86.712 8.431 1.00 44.46 73 ASP B N 1
ATOM 4618 C CA . ASP C 1 181 ? 6.766 87.170 9.667 1.00 46.71 73 ASP B CA 1
ATOM 4619 C C . ASP C 1 181 ? 7.779 87.329 10.789 1.00 47.28 73 ASP B C 1
ATOM 4620 O O . ASP C 1 181 ? 7.436 87.727 11.902 1.00 46.21 73 ASP B O 1
ATOM 4625 N N . MET C 1 182 ? 9.032 87.014 10.491 1.00 50.12 74 MET B N 1
ATOM 4626 C CA . MET C 1 182 ? 10.097 87.139 11.474 1.00 52.32 74 MET B CA 1
ATOM 4627 C C . MET C 1 182 ? 10.774 88.495 11.336 1.00 54.75 74 MET B C 1
ATOM 4628 O O . MET C 1 182 ? 11.123 88.912 10.230 1.00 55.01 74 MET B O 1
ATOM 4633 N N . THR C 1 183 ? 10.952 89.184 12.459 1.00 57.04 75 THR B N 1
ATOM 4634 C CA . THR C 1 183 ? 11.543 90.520 12.452 1.00 59.61 75 THR B CA 1
ATOM 4635 C C . THR C 1 183 ? 12.983 90.497 12.951 1.00 62.00 75 THR B C 1
ATOM 4636 O O . THR C 1 183 ? 13.439 89.496 13.500 1.00 62.28 75 THR B O 1
ATOM 4640 N N . ALA C 1 184 ? 13.690 91.609 12.763 1.00 64.24 76 ALA B N 1
ATOM 4641 C CA . ALA C 1 184 ? 15.070 91.736 13.230 1.00 66.41 76 ALA B CA 1
ATOM 4642 C C . ALA C 1 184 ? 15.158 91.573 14.743 1.00 69.29 76 ALA B C 1
ATOM 4643 O O . ALA C 1 184 ? 16.153 91.067 15.269 1.00 68.70 76 ALA B O 1
ATOM 4645 N N . ALA C 1 185 ? 14.110 92.008 15.435 1.00 72.43 77 ALA B N 1
ATOM 4646 C CA . ALA C 1 185 ? 14.045 91.886 16.883 1.00 75.34 77 ALA B CA 1
ATOM 4647 C C . ALA C 1 185 ? 14.088 90.423 17.303 1.00 76.60 77 ALA B C 1
ATOM 4648 O O . ALA C 1 185 ? 14.699 90.080 18.308 1.00 78.57 77 ALA B O 1
ATOM 4650 N N . ASP C 1 186 ? 13.448 89.562 16.521 1.00 76.97 78 ASP B N 1
ATOM 4651 C CA . ASP C 1 186 ? 13.387 88.140 16.844 1.00 73.71 78 ASP B CA 1
ATOM 4652 C C . ASP C 1 186 ? 14.750 87.466 16.702 1.00 65.12 78 ASP B C 1
ATOM 4653 O O . ASP C 1 186 ? 15.044 86.494 17.397 1.00 67.50 78 ASP B O 1
ATOM 4658 N N . LEU C 1 187 ? 15.577 87.980 15.799 1.00 55.19 79 LEU B N 1
ATOM 4659 C CA . LEU C 1 187 ? 16.956 87.525 15.706 1.00 45.94 79 LEU B CA 1
ATOM 4660 C C . LEU C 1 187 ? 17.760 88.062 16.873 1.00 41.03 79 LEU B C 1
ATOM 4661 O O . LEU C 1 187 ? 18.555 87.348 17.479 1.00 41.81 79 LEU B O 1
ATOM 4666 N N . VAL C 1 188 ? 17.537 89.337 17.168 1.00 37.44 80 VAL B N 1
ATOM 4667 C CA . VAL C 1 188 ? 18.281 90.075 18.183 1.00 35.69 80 VAL B CA 1
ATOM 4668 C C . VAL C 1 188 ? 17.855 89.724 19.617 1.00 35.31 80 VAL B C 1
ATOM 4669 O O . VAL C 1 188 ? 18.701 89.542 20.496 1.00 35.44 80 VAL B O 1
ATOM 4673 N N . GLY C 1 189 ? 16.548 89.627 19.845 1.00 34.59 81 GLY B N 1
ATOM 4674 C CA . GLY C 1 189 ? 16.014 89.392 21.174 1.00 34.68 81 GLY B CA 1
ATOM 4675 C C . GLY C 1 189 ? 14.895 90.360 21.517 1.00 34.75 81 GLY B C 1
ATOM 4676 O O . GLY C 1 189 ? 14.561 91.234 20.718 1.00 35.05 81 GLY B O 1
ATOM 4677 N N . ARG C 1 190 ? 14.320 90.223 22.709 1.00 34.58 82 ARG B N 1
ATOM 4678 C CA . ARG C 1 190 ? 13.174 91.055 23.081 1.00 35.10 82 ARG B CA 1
ATOM 4679 C C . ARG C 1 190 ? 13.073 91.307 24.583 1.00 35.34 82 ARG B C 1
ATOM 4680 O O . ARG C 1 190 ? 13.667 90.585 25.389 1.00 34.57 82 ARG B O 1
ATOM 4688 N N . TRP C 1 191 ? 12.315 92.340 24.943 1.00 34.69 83 TRP B N 1
ATOM 4689 C CA . TRP C 1 191 ? 11.947 92.592 26.330 1.00 34.86 83 TRP B CA 1
ATOM 4690 C C . TRP C 1 191 ? 10.722 91.767 26.705 1.00 35.66 83 TRP B C 1
ATOM 4691 O O . TRP C 1 191 ? 9.669 91.875 26.075 1.00 35.01 83 TRP B O 1
ATOM 4702 N N . LEU C 1 192 ? 10.867 90.944 27.733 1.00 38.67 84 LEU B N 1
ATOM 4703 C CA . LEU C 1 192 ? 9.758 90.173 28.270 1.00 42.08 84 LEU B CA 1
ATOM 4704 C C . LEU C 1 192 ? 9.212 90.861 29.513 1.00 47.64 84 LEU B C 1
ATOM 4705 O O . LEU C 1 192 ? 9.974 91.345 30.352 1.00 46.37 84 LEU B O 1
ATOM 4710 N N . LEU C 1 193 ? 7.891 90.915 29.615 1.00 55.24 85 LEU B N 1
ATOM 4711 C CA . LEU C 1 193 ? 7.231 91.460 30.791 1.00 64.03 85 LEU B CA 1
ATOM 4712 C C . LEU C 1 193 ? 6.495 90.374 31.565 1.00 72.60 85 LEU B C 1
ATOM 4713 O O . LEU C 1 193 ? 5.409 89.954 31.178 1.00 72.90 85 LEU B O 1
ATOM 4718 N N . ASP C 1 194 ? 7.102 89.903 32.648 1.00 81.74 86 ASP B N 1
ATOM 4719 C CA . ASP C 1 194 ? 6.406 89.035 33.590 1.00 87.66 86 ASP B CA 1
ATOM 4720 C C . ASP C 1 194 ? 6.332 89.752 34.933 1.00 90.03 86 ASP B C 1
ATOM 4721 O O . ASP C 1 194 ? 6.726 90.914 35.030 1.00 91.71 86 ASP B O 1
ATOM 4726 N N . LYS C 1 195 ? 5.745 89.128 35.920 1.00 92.22 87 LYS B N 1
ATOM 4727 C CA . LYS C 1 195 ? 5.603 89.760 37.190 1.00 94.09 87 LYS B CA 1
ATOM 4728 C C . LYS C 1 195 ? 6.766 90.680 37.509 1.00 94.42 87 LYS B C 1
ATOM 4729 O O . LYS C 1 195 ? 7.835 90.601 36.901 1.00 93.06 87 LYS B O 1
ATOM 4735 N N . ASP C 1 196 ? 6.527 91.542 38.490 1.00 96.67 88 ASP B N 1
ATOM 4736 C CA . ASP C 1 196 ? 7.495 92.482 39.074 1.00 95.99 88 ASP B CA 1
ATOM 4737 C C . ASP C 1 196 ? 8.176 93.393 38.048 1.00 92.40 88 ASP B C 1
ATOM 4738 O O . ASP C 1 196 ? 8.014 94.612 38.106 1.00 93.09 88 ASP B O 1
ATOM 4743 N N . GLY C 1 197 ? 8.939 92.826 37.118 1.00 87.97 89 GLY B N 1
ATOM 4744 C CA . GLY C 1 197 ? 9.696 93.664 36.205 1.00 82.11 89 GLY B CA 1
ATOM 4745 C C . GLY C 1 197 ? 10.027 93.116 34.829 1.00 74.34 89 GLY B C 1
ATOM 4746 O O . GLY C 1 197 ? 9.775 91.950 34.519 1.00 75.78 89 GLY B O 1
ATOM 4747 N N . THR C 1 198 ? 10.604 93.986 34.005 1.00 66.16 90 THR B N 1
ATOM 4748 C CA . THR C 1 198 ? 11.020 93.644 32.653 1.00 56.45 90 THR B CA 1
ATOM 4749 C C . THR C 1 198 ? 12.301 92.816 32.676 1.00 49.95 90 THR B C 1
ATOM 4750 O O . THR C 1 198 ? 13.092 92.911 33.612 1.00 49.21 90 THR B O 1
ATOM 4754 N N . ARG C 1 199 ? 12.506 92.013 31.639 1.00 45.83 91 ARG B N 1
ATOM 4755 C CA . ARG C 1 199 ? 13.692 91.169 31.548 1.00 42.97 91 ARG B CA 1
ATOM 4756 C C . ARG C 1 199 ? 14.071 90.934 30.089 1.00 37.58 91 ARG B C 1
ATOM 4757 O O . ARG C 1 199 ? 13.221 90.592 29.282 1.00 36.22 91 ARG B O 1
ATOM 4765 N N . TRP C 1 200 ? 15.342 91.116 29.747 1.00 34.47 92 TRP B N 1
ATOM 4766 C CA . TRP C 1 200 ? 15.777 90.947 28.362 1.00 30.60 92 TRP B CA 1
ATOM 4767 C C . TRP C 1 200 ? 16.111 89.499 28.019 1.00 29.59 92 TRP B C 1
ATOM 4768 O O . TRP C 1 200 ? 16.840 88.829 28.756 1.00 29.53 92 TRP B O 1
ATOM 4779 N N . GLN C 1 201 ? 15.590 89.026 26.888 1.00 29.93 93 GLN B N 1
ATOM 4780 C CA . GLN C 1 201 ? 15.922 87.690 26.387 1.00 30.78 93 GLN B CA 1
ATOM 4781 C C . GLN C 1 201 ? 16.615 87.749 25.023 1.00 29.88 93 GLN B C 1
ATOM 4782 O O . GLN C 1 201 ? 16.043 88.259 24.052 1.00 29.27 93 GLN B O 1
ATOM 4788 N N . ASP C 1 202 ? 17.838 87.217 24.960 1.00 28.86 94 ASP B N 1
ATOM 4789 C CA . ASP C 1 202 ? 18.614 87.158 23.718 1.00 29.16 94 ASP B CA 1
ATOM 4790 C C . ASP C 1 202 ? 17.924 86.327 22.635 1.00 27.70 94 ASP B C 1
ATOM 4791 O O . ASP C 1 202 ? 17.272 85.324 22.928 1.00 27.19 94 ASP B O 1
ATOM 4796 N N . GLY C 1 203 ? 18.079 86.748 21.383 1.00 27.09 95 GLY B N 1
ATOM 4797 C CA . GLY C 1 203 ? 17.645 85.954 20.244 1.00 26.42 95 GLY B CA 1
ATOM 4798 C C . GLY C 1 203 ? 18.777 85.050 19.776 1.00 27.88 95 GLY B C 1
ATOM 4799 O O . GLY C 1 203 ? 19.913 85.177 20.248 1.00 27.58 95 GLY B O 1
ATOM 4800 N N . PRO C 1 204 ? 18.478 84.135 18.841 1.00 26.88 96 PRO B N 1
ATOM 4801 C CA . PRO C 1 204 ? 19.422 83.124 18.341 1.00 25.95 96 PRO B CA 1
ATOM 4802 C C . PRO C 1 204 ? 20.707 83.718 17.741 1.00 25.58 96 PRO B C 1
ATOM 4803 O O . PRO C 1 204 ? 21.833 83.267 18.050 1.00 25.78 96 PRO B O 1
ATOM 4807 N N . LEU C 1 205 ? 20.538 84.724 16.888 1.00 24.32 97 LEU B N 1
ATOM 4808 C CA . LEU C 1 205 ? 21.674 85.399 16.273 1.00 22.79 97 LEU B CA 1
ATOM 4809 C C . LEU C 1 205 ? 22.557 86.004 17.349 1.00 24.72 97 LEU B C 1
ATOM 4810 O O . LEU C 1 205 ? 23.784 85.924 17.280 1.00 25.65 97 LEU B O 1
ATOM 4815 N N . THR C 1 206 ? 21.914 86.598 18.349 1.00 23.94 98 THR B N 1
ATOM 4816 C CA . THR C 1 206 ? 22.614 87.268 19.428 1.00 25.10 98 THR B CA 1
ATOM 4817 C C . THR C 1 206 ? 23.452 86.291 20.247 1.00 26.96 98 THR B C 1
ATOM 4818 O O . THR C 1 206 ? 24.604 86.569 20.555 1.00 27.58 98 THR B O 1
ATOM 4822 N N . VAL C 1 207 ? 22.867 85.152 20.598 1.00 26.90 99 VAL B N 1
ATOM 4823 C CA . VAL C 1 207 ? 23.585 84.106 21.314 1.00 26.60 99 VAL B CA 1
ATOM 4824 C C . VAL C 1 207 ? 24.804 83.641 20.522 1.00 25.84 99 VAL B C 1
ATOM 4825 O O . VAL C 1 207 ? 25.923 83.545 21.063 1.00 26.68 99 VAL B O 1
ATOM 4829 N N . ALA C 1 208 ? 24.589 83.373 19.234 1.00 25.56 100 ALA B N 1
ATOM 4830 C CA . ALA C 1 208 ? 25.694 82.977 18.361 1.00 24.40 100 ALA B CA 1
ATOM 4831 C C . ALA C 1 208 ? 26.811 84.029 18.351 1.00 25.50 100 ALA B C 1
ATOM 4832 O O . ALA C 1 208 ? 27.987 83.694 18.495 1.00 26.56 100 ALA B O 1
ATOM 4834 N N . ALA C 1 209 ? 26.439 85.298 18.204 1.00 24.67 101 ALA B N 1
ATOM 4835 C CA . ALA C 1 209 ? 27.416 86.384 18.122 1.00 24.72 101 ALA B CA 1
ATOM 4836 C C . ALA C 1 209 ? 28.139 86.601 19.444 1.00 24.79 101 ALA B C 1
ATOM 4837 O O . ALA C 1 209 ? 29.306 86.996 19.471 1.00 25.00 101 ALA B O 1
ATOM 4839 N N . ARG C 1 210 ? 27.436 86.343 20.540 1.00 25.14 102 ARG B N 1
ATOM 4840 C CA . ARG C 1 210 ? 27.992 86.524 21.870 1.00 25.50 102 ARG B CA 1
ATOM 4841 C C . ARG C 1 210 ? 29.038 85.475 22.174 1.00 26.76 102 ARG B C 1
ATOM 4842 O O . ARG C 1 210 ? 30.138 85.804 22.613 1.00 26.59 102 ARG B O 1
ATOM 4850 N N . TYR C 1 211 ? 28.702 84.206 21.965 1.00 27.33 103 TYR B N 1
ATOM 4851 C CA . TYR C 1 211 ? 29.573 83.164 22.505 1.00 27.82 103 TYR B CA 1
ATOM 4852 C C . TYR C 1 211 ? 30.234 82.282 21.450 1.00 29.64 103 TYR B C 1
ATOM 4853 O O . TYR C 1 211 ? 30.679 81.175 21.747 1.00 31.04 103 TYR B O 1
ATOM 4862 N N . GLY C 1 212 ? 30.316 82.794 20.226 1.00 30.37 104 GLY B N 1
ATOM 4863 C CA . GLY C 1 212 ? 31.153 82.199 19.201 1.00 31.88 104 GLY B CA 1
ATOM 4864 C C . GLY C 1 212 ? 30.608 80.947 18.545 1.00 33.35 104 GLY B C 1
ATOM 4865 O O . GLY C 1 212 ? 31.308 79.943 18.412 1.00 35.71 104 GLY B O 1
ATOM 4866 N N . ALA C 1 213 ?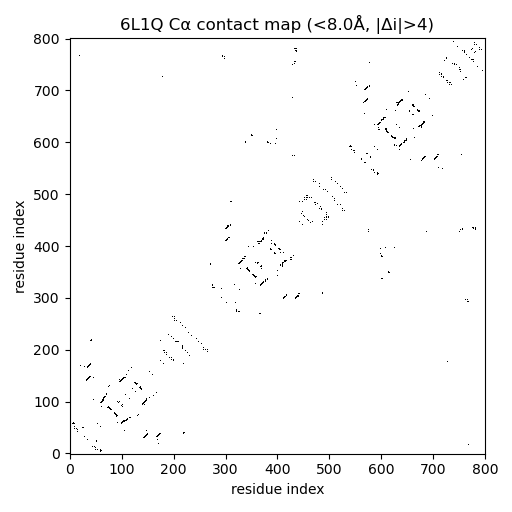 29.355 81.004 18.122 1.00 30.98 105 ALA B N 1
ATOM 4867 C CA . ALA C 1 213 ? 28.781 79.900 17.378 1.00 30.13 105 ALA B CA 1
ATOM 4868 C C . ALA C 1 213 ? 28.712 80.246 15.900 1.00 28.05 105 ALA B C 1
ATOM 4869 O O . ALA C 1 213 ? 28.989 81.374 15.495 1.00 28.17 105 ALA B O 1
ATOM 4871 N N . ILE C 1 214 ? 28.358 79.253 15.099 1.00 25.87 106 ILE B N 1
ATOM 4872 C CA . ILE C 1 214 ? 27.984 79.488 13.720 1.00 23.76 106 ILE B CA 1
ATOM 4873 C C . ILE C 1 214 ? 26.495 79.779 13.682 1.00 23.98 106 ILE B C 1
ATOM 4874 O O . ILE C 1 214 ? 25.704 78.986 14.179 1.00 24.66 106 ILE B O 1
ATOM 4879 N N . CYS C 1 215 ? 26.101 80.917 13.123 1.00 23.18 107 CYS B N 1
ATOM 4880 C CA . CYS C 1 215 ? 24.681 81.173 12.921 1.00 23.79 107 CYS B CA 1
ATOM 4881 C C . CYS C 1 215 ? 24.320 80.980 11.465 1.00 23.85 107 CYS B C 1
ATOM 4882 O O . CYS C 1 215 ? 24.935 81.564 10.576 1.00 25.77 107 CYS B O 1
ATOM 4885 N N . TYR C 1 216 ? 23.305 80.161 11.233 1.00 24.72 108 TYR B N 1
ATOM 4886 C CA . TYR C 1 216 ? 22.916 79.775 9.887 1.00 26.09 108 TYR B CA 1
ATOM 4887 C C . TYR C 1 216 ? 21.516 80.280 9.549 1.00 26.29 108 TYR B C 1
ATOM 4888 O O . TYR C 1 216 ? 20.514 79.720 9.995 1.00 27.01 108 TYR B O 1
ATOM 4897 N N . LEU C 1 217 ? 21.467 81.356 8.772 1.00 26.32 109 LEU B N 1
ATOM 4898 C CA . LEU C 1 217 ? 20.216 81.928 8.297 1.00 26.68 109 LEU B CA 1
ATOM 4899 C C . LEU C 1 217 ? 19.741 81.164 7.070 1.00 26.28 109 LEU B C 1
ATOM 4900 O O . LEU C 1 217 ? 20.176 81.424 5.934 1.00 25.94 109 LEU B O 1
ATOM 4905 N N . ASP C 1 218 ? 18.856 80.202 7.318 1.00 27.31 110 ASP B N 1
ATOM 4906 C CA . ASP C 1 218 ? 18.370 79.319 6.271 1.00 28.41 110 ASP B CA 1
ATOM 4907 C C . ASP C 1 218 ? 17.284 80.023 5.460 1.00 30.34 110 ASP B C 1
ATOM 4908 O O . ASP C 1 218 ? 16.384 80.642 6.027 1.00 30.63 110 ASP B O 1
ATOM 4913 N N . GLU C 1 219 ? 17.383 79.933 4.136 1.00 32.26 111 GLU B N 1
ATOM 4914 C CA . GLU C 1 219 ? 16.459 80.606 3.219 1.00 35.03 111 GLU B CA 1
ATOM 4915 C C . GLU C 1 219 ? 16.343 82.092 3.522 1.00 32.22 111 GLU B C 1
ATOM 4916 O O . GLU C 1 219 ? 15.264 82.599 3.807 1.00 31.03 111 GLU B O 1
ATOM 4922 N N . ILE C 1 220 ? 17.479 82.774 3.432 1.00 31.56 112 ILE B N 1
ATOM 4923 C CA . ILE C 1 220 ? 17.615 84.175 3.805 1.00 30.18 112 ILE B CA 1
ATOM 4924 C C . ILE C 1 220 ? 16.712 85.124 3.002 1.00 29.90 112 ILE B C 1
ATOM 4925 O O . ILE C 1 220 ? 16.286 86.156 3.525 1.00 28.87 112 ILE B O 1
ATOM 4930 N N . VAL C 1 221 ? 16.399 84.777 1.752 1.00 31.28 113 VAL B N 1
ATOM 4931 C CA . VAL C 1 221 ? 15.577 85.651 0.905 1.00 33.68 113 VAL B CA 1
ATOM 4932 C C . VAL C 1 221 ? 14.123 85.689 1.362 1.00 35.51 113 VAL B C 1
ATOM 4933 O O . VAL C 1 221 ? 13.341 86.508 0.882 1.00 36.07 113 VAL B O 1
ATOM 4937 N N . GLU C 1 222 ? 13.770 84.800 2.287 1.00 36.94 114 GLU B N 1
ATOM 4938 C CA . GLU C 1 222 ? 12.407 84.692 2.799 1.00 39.42 114 GLU B CA 1
ATOM 4939 C C . GLU C 1 222 ? 12.168 85.709 3.908 1.00 40.04 114 GLU B C 1
ATOM 4940 O O . GLU C 1 222 ? 11.029 86.057 4.206 1.00 39.36 114 GLU B O 1
ATOM 4946 N N . ALA C 1 223 ? 13.253 86.175 4.518 1.00 41.44 115 ALA B N 1
ATOM 4947 C CA . ALA C 1 223 ? 13.174 87.122 5.623 1.00 43.60 115 ALA B CA 1
ATOM 4948 C C . ALA C 1 223 ? 12.892 88.536 5.133 1.00 46.34 115 ALA B C 1
ATOM 4949 O O . ALA C 1 223 ? 13.088 88.848 3.960 1.00 46.71 115 ALA B O 1
ATOM 4951 N N . ARG C 1 224 ? 12.423 89.382 6.046 1.00 48.91 116 ARG B N 1
ATOM 4952 C CA . ARG C 1 224 ? 12.131 90.776 5.744 1.00 51.16 116 ARG B CA 1
ATOM 4953 C C . ARG C 1 224 ? 13.411 91.526 5.398 1.00 50.42 116 ARG B C 1
ATOM 4954 O O . ARG C 1 224 ? 14.502 91.058 5.705 1.00 50.64 116 ARG B O 1
ATOM 4962 N N . GLN C 1 225 ? 13.286 92.683 4.757 1.00 51.54 117 GLN B N 1
ATOM 4963 C CA . GLN C 1 225 ? 14.462 93.478 4.422 1.00 52.39 117 GLN B CA 1
ATOM 4964 C C . GLN C 1 225 ? 15.075 94.066 5.687 1.00 57.41 117 GLN B C 1
ATOM 4965 O O . GLN C 1 225 ? 16.293 94.053 5.856 1.00 53.76 117 GLN B O 1
ATOM 4967 N N . ASP C 1 226 ? 14.223 94.569 6.576 1.00 68.06 118 ASP B N 1
ATOM 4968 C CA . ASP C 1 226 ? 14.672 95.128 7.849 1.00 80.53 118 ASP B CA 1
ATOM 4969 C C . ASP C 1 226 ? 15.384 94.087 8.682 1.00 93.00 118 ASP B C 1
ATOM 4970 O O . ASP C 1 226 ? 16.422 94.355 9.283 1.00 92.33 118 ASP B O 1
ATOM 4972 N N . THR C 1 227 ? 14.803 92.896 8.701 1.00 108.88 119 THR B N 1
ATOM 4973 C CA . THR C 1 227 ? 15.281 91.785 9.509 1.00 110.67 119 THR B CA 1
ATOM 4974 C C . THR C 1 227 ? 16.772 91.498 9.336 1.00 110.06 119 THR B C 1
ATOM 4975 O O . THR C 1 227 ? 17.466 91.167 10.297 1.00 112.98 119 THR B O 1
ATOM 4979 N N . THR C 1 228 ? 17.272 91.655 8.118 1.00 92.23 120 THR B N 1
ATOM 4980 C CA . THR C 1 228 ? 18.571 91.099 7.780 1.00 76.70 120 THR B CA 1
ATOM 4981 C C . THR C 1 228 ? 19.626 92.136 7.433 1.00 67.64 120 THR B C 1
ATOM 4982 O O . THR C 1 228 ? 20.724 91.788 6.997 1.00 67.28 120 THR B O 1
ATOM 4986 N N . VAL C 1 229 ? 19.295 93.406 7.620 1.00 61.07 121 VAL B N 1
ATOM 4987 C CA . VAL C 1 229 ? 20.285 94.456 7.450 1.00 55.44 121 VAL B CA 1
ATOM 4988 C C . VAL C 1 229 ? 21.352 94.381 8.551 1.00 49.85 121 VAL B C 1
ATOM 4989 O O . VAL C 1 229 ? 22.479 94.855 8.367 1.00 48.74 121 VAL B O 1
ATOM 4993 N N . VAL C 1 230 ? 20.989 93.746 9.671 1.00 44.94 122 VAL B N 1
ATOM 4994 C CA . VAL C 1 230 ? 21.901 93.352 10.761 1.00 40.84 122 VAL B CA 1
ATOM 4995 C C . VAL C 1 230 ? 23.153 92.594 10.277 1.00 38.80 122 VAL B C 1
ATOM 4996 O O . VAL C 1 230 ? 24.126 92.437 11.016 1.00 36.55 122 VAL B O 1
ATOM 5000 N N . ILE C 1 231 ? 23.103 92.111 9.038 1.00 37.36 123 ILE B N 1
ATOM 5001 C CA . ILE C 1 231 ? 24.229 91.465 8.384 1.00 36.72 123 ILE B CA 1
ATOM 5002 C C . ILE C 1 231 ? 25.372 92.449 8.121 1.00 37.47 123 ILE B C 1
ATOM 5003 O O . ILE C 1 231 ? 26.548 92.081 8.185 1.00 38.99 123 ILE B O 1
ATOM 5008 N N . HIS C 1 232 ? 25.028 93.702 7.835 1.00 36.43 124 HIS B N 1
ATOM 5009 C CA . HIS C 1 232 ? 26.046 94.716 7.568 1.00 35.08 124 HIS B CA 1
ATOM 5010 C C . HIS C 1 232 ? 27.028 94.896 8.731 1.00 31.67 124 HIS B C 1
ATOM 5011 O O . HIS C 1 232 ? 28.239 94.810 8.516 1.00 31.84 124 HIS B O 1
ATOM 5018 N N . PRO C 1 233 ? 26.526 95.134 9.963 1.00 28.53 125 PRO B N 1
ATOM 5019 C CA . PRO C 1 233 ? 27.518 95.340 11.024 1.00 26.95 125 PRO B CA 1
ATOM 5020 C C . PRO C 1 233 ? 28.328 94.080 11.325 1.00 25.67 125 PRO B C 1
ATOM 5021 O O . PRO C 1 233 ? 29.473 94.176 11.762 1.00 24.36 125 PRO B O 1
ATOM 5025 N N . LEU C 1 234 ? 27.742 92.914 11.087 1.00 25.66 126 LEU B N 1
ATOM 5026 C CA . LEU C 1 234 ? 28.415 91.661 11.407 1.00 26.92 126 LEU B CA 1
ATOM 5027 C C . LEU C 1 234 ? 29.435 91.267 10.346 1.00 28.29 126 LEU B C 1
ATOM 5028 O O . LEU C 1 234 ? 30.167 90.295 10.516 1.00 29.85 126 LEU B O 1
ATOM 5033 N N . THR C 1 235 ? 29.493 92.028 9.259 1.00 30.07 127 THR B N 1
ATOM 5034 C CA . THR C 1 235 ? 30.440 91.738 8.186 1.00 31.65 127 THR B CA 1
ATOM 5035 C C . THR C 1 235 ? 31.413 92.897 7.984 1.00 35.90 127 THR B C 1
ATOM 5036 O O . THR C 1 235 ? 32.213 92.896 7.050 1.00 39.80 127 THR B O 1
ATOM 5040 N N . ASP C 1 236 ? 31.334 93.884 8.869 1.00 35.08 128 ASP B N 1
ATOM 5041 C CA . ASP C 1 236 ? 32.304 94.966 8.910 1.00 34.92 128 ASP B CA 1
ATOM 5042 C C . ASP C 1 236 ? 33.590 94.437 9.541 1.00 34.39 128 ASP B C 1
ATOM 5043 O O . ASP C 1 236 ? 33.557 93.411 10.217 1.00 34.98 128 ASP B O 1
ATOM 5048 N N . HIS C 1 237 ? 34.720 95.107 9.321 1.00 32.95 129 HIS B N 1
ATOM 5049 C CA . HIS C 1 237 ? 35.993 94.595 9.835 1.00 33.70 129 HIS B CA 1
ATOM 5050 C C . HIS C 1 237 ? 36.035 94.638 11.361 1.00 35.40 129 HIS B C 1
ATOM 5051 O O . HIS C 1 237 ? 36.755 93.868 11.995 1.00 36.29 129 HIS B O 1
ATOM 5058 N N . ARG C 1 238 ? 35.256 95.539 11.947 1.00 35.62 130 ARG B N 1
ATOM 5059 C CA . ARG C 1 238 ? 35.033 95.525 13.385 1.00 35.54 130 ARG B CA 1
ATOM 5060 C C . ARG C 1 238 ? 33.649 94.949 13.611 1.00 32.34 130 ARG B C 1
ATOM 5061 O O . ARG C 1 238 ? 32.671 95.689 13.662 1.00 33.85 130 ARG B O 1
ATOM 5069 N N . ARG C 1 239 ? 33.565 93.627 13.724 1.00 28.85 131 ARG B N 1
ATOM 5070 C CA . ARG C 1 239 ? 32.271 92.949 13.775 1.00 26.97 131 ARG B CA 1
ATOM 5071 C C . ARG C 1 239 ? 31.452 93.321 15.002 1.00 27.00 131 ARG B C 1
ATOM 5072 O O . ARG C 1 239 ? 31.880 93.103 16.132 1.00 28.55 131 ARG B O 1
ATOM 5080 N N . THR C 1 240 ? 30.268 93.882 14.772 1.00 25.88 132 THR B N 1
ATOM 5081 C CA . THR C 1 240 ? 29.378 94.250 15.864 1.00 25.89 132 THR B CA 1
ATOM 5082 C C . THR C 1 240 ? 27.946 93.826 15.600 1.00 26.79 132 THR B C 1
ATOM 5083 O O . THR C 1 240 ? 27.559 93.550 14.466 1.00 26.24 132 THR B O 1
ATOM 5087 N N . LEU C 1 241 ? 27.164 93.792 16.669 1.00 27.57 133 LEU B N 1
ATOM 5088 C CA . LEU C 1 241 ? 25.760 93.441 16.608 1.00 29.15 133 LEU B CA 1
ATOM 5089 C C . LEU C 1 241 ? 24.974 94.431 17.453 1.00 32.05 133 LEU B C 1
ATOM 5090 O O . LEU C 1 241 ? 25.101 94.441 18.675 1.00 33.89 133 LEU B O 1
ATOM 5095 N N . PRO C 1 242 ? 24.183 95.290 16.794 1.00 33.07 134 PRO B N 1
ATOM 5096 C CA . PRO C 1 242 ? 23.343 96.293 17.458 1.00 34.47 134 PRO B CA 1
ATOM 5097 C C . PRO C 1 242 ? 22.075 95.698 18.066 1.00 36.49 134 PRO B C 1
ATOM 5098 O O . PRO C 1 242 ? 21.277 95.106 17.342 1.00 40.00 134 PRO B O 1
ATOM 5102 N N . LEU C 1 243 ? 21.901 95.845 19.375 1.00 34.61 135 LEU B N 1
ATOM 5103 C CA . LEU C 1 243 ? 20.625 95.558 20.026 1.00 34.32 135 LEU B CA 1
ATOM 5104 C C . LEU C 1 243 ? 20.044 96.896 20.449 1.00 36.74 135 LEU B C 1
ATOM 5105 O O . LEU C 1 243 ? 20.217 97.320 21.599 1.00 37.16 135 LEU B O 1
ATOM 5110 N N . ASP C 1 244 ? 19.385 97.584 19.523 1.00 39.93 136 ASP B N 1
ATOM 5111 C CA . ASP C 1 244 ? 19.015 98.972 19.783 1.00 45.50 136 ASP B CA 1
ATOM 5112 C C . ASP C 1 244 ? 17.819 99.108 20.717 1.00 42.97 136 ASP B C 1
ATOM 5113 O O . ASP C 1 244 ? 17.676 100.128 21.383 1.00 42.69 136 ASP B O 1
ATOM 5118 N N . LYS C 1 245 ? 16.974 98.085 20.791 1.00 41.59 137 LYS B N 1
ATOM 5119 C CA . LYS C 1 245 ? 15.868 98.118 21.747 1.00 40.80 137 LYS B CA 1
ATOM 5120 C C . LYS C 1 245 ? 16.352 97.785 23.164 1.00 36.52 137 LYS B C 1
ATOM 5121 O O . LYS C 1 245 ? 15.644 98.026 24.140 1.00 35.26 137 LYS B O 1
ATOM 5127 N N . LYS C 1 246 ? 17.568 97.252 23.272 1.00 33.02 138 LYS B N 1
ATOM 5128 C CA . LYS C 1 246 ? 18.197 97.008 24.572 1.00 30.01 138 LYS B CA 1
ATOM 5129 C C . LYS C 1 246 ? 19.186 98.116 24.930 1.00 30.23 138 LYS B C 1
ATOM 5130 O O . LYS C 1 246 ? 19.519 98.316 26.095 1.00 31.70 138 LYS B O 1
ATOM 5136 N N . GLY C 1 247 ? 19.648 98.841 23.917 1.00 29.81 139 GLY B N 1
ATOM 5137 C CA . GLY C 1 247 ? 20.655 99.865 24.114 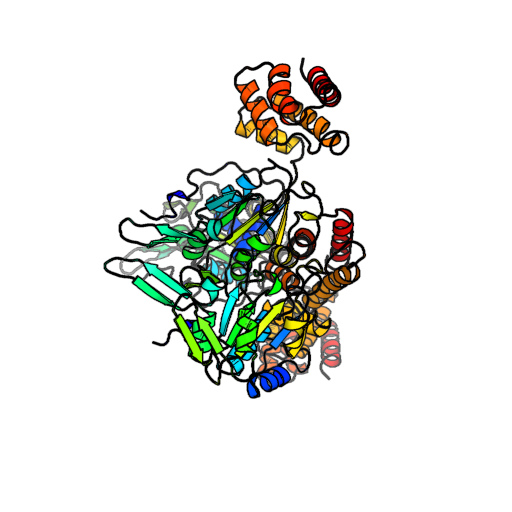1.00 29.38 139 GLY B CA 1
ATOM 5138 C C . GLY C 1 247 ? 22.037 99.252 24.263 1.00 30.09 139 GLY B C 1
ATOM 5139 O O . GLY C 1 247 ? 22.903 99.807 24.943 1.00 28.69 139 GLY B O 1
ATOM 5140 N N . GLU C 1 248 ? 22.252 98.102 23.629 1.00 30.12 140 GLU B N 1
ATOM 5141 C CA . GLU C 1 248 ? 23.545 97.438 23.756 1.00 32.20 140 GLU B CA 1
ATOM 5142 C C . GLU C 1 248 ? 24.227 97.261 22.410 1.00 31.92 140 GLU B C 1
ATOM 5143 O O . GLU C 1 248 ? 23.609 96.813 21.452 1.00 33.35 140 GLU B O 1
ATOM 5149 N N . LEU C 1 249 ? 25.506 97.608 22.338 1.00 31.44 141 LEU B N 1
ATOM 5150 C CA . LEU C 1 249 ? 26.295 97.317 21.145 1.00 30.95 141 LEU B CA 1
ATOM 5151 C C . LEU C 1 249 ? 27.248 96.149 21.422 1.00 30.38 141 LEU B C 1
ATOM 5152 O O . LEU C 1 249 ? 28.214 96.284 22.172 1.00 31.78 141 LEU B O 1
ATOM 5157 N N . ILE C 1 250 ? 26.956 94.999 20.826 1.00 29.76 142 ILE B N 1
ATOM 5158 C CA . ILE C 1 250 ? 27.736 93.784 21.052 1.00 30.16 142 ILE B CA 1
ATOM 5159 C C . ILE C 1 250 ? 28.975 93.705 20.157 1.00 32.39 142 ILE B C 1
ATOM 5160 O O . ILE C 1 250 ? 28.886 93.901 18.951 1.00 31.96 142 ILE B O 1
ATOM 5165 N N . ARG C 1 251 ? 30.130 93.418 20.746 1.00 34.73 143 ARG B N 1
ATOM 5166 C CA . ARG C 1 251 ? 31.319 93.128 19.954 1.00 37.47 143 ARG B CA 1
ATOM 5167 C C . ARG C 1 251 ? 31.361 91.631 19.669 1.00 32.15 143 ARG B C 1
ATOM 5168 O O . ARG C 1 251 ? 31.587 90.832 20.575 1.00 32.35 143 ARG B O 1
ATOM 5176 N N . ALA C 1 252 ? 31.135 91.257 18.416 1.00 28.93 144 ALA B N 1
ATOM 5177 C CA . ALA C 1 252 ? 31.034 89.849 18.035 1.00 28.78 144 ALA B CA 1
ATOM 5178 C C . ALA C 1 252 ? 32.235 89.023 18.492 1.00 28.72 144 ALA B C 1
ATOM 5179 O O . ALA C 1 252 ? 33.386 89.414 18.296 1.00 28.75 144 ALA B O 1
ATOM 5181 N N . HIS C 1 253 ? 31.938 87.884 19.111 1.00 28.75 145 HIS B N 1
ATOM 5182 C CA . HIS C 1 253 ? 32.937 86.905 19.524 1.00 28.22 145 HIS B CA 1
ATOM 5183 C C . HIS C 1 253 ? 33.862 86.545 18.362 1.00 29.69 145 HIS B C 1
ATOM 5184 O O . HIS C 1 253 ? 33.398 86.372 17.237 1.00 30.12 145 HIS B O 1
ATOM 5191 N N . PRO C 1 254 ? 35.175 86.432 18.632 1.00 30.54 146 PRO B N 1
ATOM 5192 C CA . PRO C 1 254 ? 36.189 86.154 17.604 1.00 29.59 146 PRO B CA 1
ATOM 5193 C C . PRO C 1 254 ? 35.933 84.877 16.799 1.00 29.10 146 PRO B C 1
ATOM 5194 O O . PRO C 1 254 ? 36.464 84.745 15.692 1.00 29.91 146 PRO B O 1
ATOM 5198 N N . ASP C 1 255 ? 35.148 83.952 17.347 1.00 26.62 147 ASP B N 1
ATOM 5199 C CA . ASP C 1 255 ? 34.906 82.675 16.681 1.00 25.84 147 ASP B CA 1
ATOM 5200 C C . ASP C 1 255 ? 33.504 82.610 16.088 1.00 24.39 147 ASP B C 1
ATOM 5201 O O . ASP C 1 255 ? 33.086 81.567 15.584 1.00 24.71 147 ASP B O 1
ATOM 5206 N N . PHE C 1 256 ? 32.775 83.721 16.151 1.00 23.13 148 PHE B N 1
ATOM 5207 C CA . PHE C 1 256 ? 31.467 83.796 15.509 1.00 22.18 148 PHE B CA 1
ATOM 5208 C C . PHE C 1 256 ? 31.603 83.684 13.998 1.00 23.67 148 PHE B C 1
ATOM 5209 O O . PHE C 1 256 ? 32.543 84.227 13.408 1.00 23.09 148 PHE B O 1
ATOM 5217 N N . GLN C 1 257 ? 30.651 82.991 13.381 1.00 24.53 149 GLN B N 1
ATOM 5218 C CA . GLN C 1 257 ? 30.661 82.743 11.944 1.00 26.48 149 GLN B CA 1
ATOM 5219 C C . GLN C 1 257 ? 29.251 82.890 11.384 1.00 24.97 149 GLN B C 1
ATOM 5220 O O . GLN C 1 257 ? 28.300 82.333 11.931 1.00 24.50 149 GLN B O 1
ATOM 5226 N N . LEU C 1 258 ? 29.111 83.644 10.300 1.00 24.53 150 LEU B N 1
ATOM 5227 C CA . LEU C 1 258 ? 27.804 83.837 9.683 1.00 23.35 150 LEU B CA 1
ATOM 5228 C C . LEU C 1 258 ? 27.669 83.023 8.393 1.00 22.45 150 LEU B C 1
ATOM 5229 O O . LEU C 1 258 ? 28.498 83.121 7.484 1.00 23.02 150 LEU B O 1
ATOM 5234 N N . VAL C 1 259 ? 26.622 82.209 8.327 1.00 20.14 151 VAL B N 1
ATOM 5235 C CA . VAL C 1 259 ? 26.313 81.438 7.124 1.00 20.47 151 VAL B CA 1
ATOM 5236 C C . VAL C 1 259 ? 24.881 81.732 6.694 1.00 20.78 151 VAL B C 1
ATOM 5237 O O . VAL C 1 259 ? 23.981 81.771 7.527 1.00 22.40 151 VAL B O 1
ATOM 5241 N N . ILE C 1 260 ? 24.671 81.972 5.407 1.00 20.31 152 ILE B N 1
ATOM 5242 C CA . ILE C 1 260 ? 23.319 82.122 4.886 1.00 23.44 152 ILE B CA 1
ATOM 5243 C C . ILE C 1 260 ? 23.076 81.114 3.774 1.00 26.16 152 ILE B C 1
ATOM 5244 O O . ILE C 1 260 ? 24.017 80.604 3.163 1.00 26.15 152 ILE B O 1
ATOM 5249 N N . SER C 1 261 ? 21.809 80.832 3.508 1.00 27.46 153 SER B N 1
ATOM 5250 C CA . SER C 1 261 ? 21.465 79.907 2.438 1.00 28.14 153 SER B CA 1
ATOM 5251 C C . SER C 1 261 ? 20.306 80.422 1.618 1.00 29.59 153 SER B C 1
ATOM 5252 O O . SER C 1 261 ? 19.393 81.026 2.177 1.00 32.03 153 SER B O 1
ATOM 5255 N N . TYR C 1 262 ? 20.324 80.195 0.304 1.00 29.62 154 TYR B N 1
ATOM 5256 C CA . TYR C 1 262 ? 19.136 80.542 -0.495 1.00 31.48 154 TYR B CA 1
ATOM 5257 C C . TYR C 1 262 ? 19.093 79.876 -1.871 1.00 33.84 154 TYR B C 1
ATOM 5258 O O . TYR C 1 262 ? 20.123 79.467 -2.411 1.00 33.34 154 TYR B O 1
ATOM 5267 N N . ASN C 1 263 ? 17.885 79.766 -2.421 1.00 34.20 155 ASN B N 1
ATOM 5268 C CA . ASN C 1 263 ? 17.679 79.181 -3.739 1.00 34.01 155 ASN B CA 1
ATOM 5269 C C . ASN C 1 263 ? 17.561 80.251 -4.821 1.00 31.58 155 ASN B C 1
ATOM 5270 O O . ASN C 1 263 ? 16.521 80.893 -4.945 1.00 31.33 155 ASN B O 1
ATOM 5275 N N . PRO C 1 264 ? 18.622 80.445 -5.618 1.00 30.10 156 PRO B N 1
ATOM 5276 C CA . PRO C 1 264 ? 18.551 81.450 -6.689 1.00 30.12 156 PRO B CA 1
ATOM 5277 C C . PRO C 1 264 ? 17.487 81.124 -7.737 1.00 32.59 156 PRO B C 1
ATOM 5278 O O . PRO C 1 264 ? 17.362 79.974 -8.162 1.00 33.41 156 PRO B O 1
ATOM 5282 N N . GLY C 1 265 ? 16.716 82.132 -8.133 1.00 33.76 157 GLY B N 1
ATOM 5283 C CA . GLY C 1 265 ? 15.683 81.952 -9.138 1.00 35.67 157 GLY B CA 1
ATOM 5284 C C . GLY C 1 265 ? 14.325 81.518 -8.608 1.00 37.68 157 GLY B C 1
ATOM 5285 O O . GLY C 1 265 ? 13.356 81.442 -9.365 1.00 37.83 157 GLY B O 1
ATOM 5286 N N . TYR C 1 266 ? 14.247 81.228 -7.313 1.00 39.83 158 TYR B N 1
ATOM 5287 C CA . TYR C 1 266 ? 12.989 80.804 -6.696 1.00 42.13 158 TYR B CA 1
ATOM 5288 C C . TYR C 1 266 ? 12.152 82.009 -6.274 1.00 45.88 158 TYR B C 1
ATOM 5289 O O . TYR C 1 266 ? 11.068 81.862 -5.704 1.00 46.10 158 TYR B O 1
ATOM 5298 N N . GLN C 1 267 ? 12.675 83.202 -6.539 1.00 49.13 159 GLN B N 1
ATOM 5299 C CA . GLN C 1 267 ? 12.019 84.443 -6.149 1.00 52.66 159 GLN B CA 1
ATOM 5300 C C . GLN C 1 267 ? 12.039 85.423 -7.308 1.00 51.38 159 GLN B C 1
ATOM 5301 O O . GLN C 1 267 ? 12.785 85.240 -8.269 1.00 53.07 159 GLN B O 1
ATOM 5307 N N . SER C 1 268 ? 11.228 86.468 -7.218 1.00 50.34 160 SER B N 1
ATOM 5308 C CA . SER C 1 268 ? 11.309 87.555 -8.184 1.00 50.44 160 SER B CA 1
ATOM 5309 C C . SER C 1 268 ? 12.620 88.308 -7.982 1.00 49.37 160 SER B C 1
ATOM 5310 O O . SER C 1 268 ? 13.283 88.146 -6.957 1.00 49.24 160 SER B O 1
ATOM 5313 N N . LEU C 1 269 ? 12.995 89.128 -8.956 1.00 49.56 161 LEU B N 1
ATOM 5314 C CA . LEU C 1 269 ? 14.239 89.883 -8.869 1.00 49.61 161 LEU B CA 1
ATOM 5315 C C . LEU C 1 269 ? 14.204 90.932 -7.765 1.00 51.82 161 LEU B C 1
ATOM 5316 O O . LEU C 1 269 ? 15.250 91.407 -7.328 1.00 53.36 161 LEU B O 1
ATOM 5321 N N . MET C 1 270 ? 13.005 91.297 -7.321 1.00 51.06 162 MET B N 1
ATOM 5322 C CA . MET C 1 270 ? 12.860 92.271 -6.244 1.00 51.34 162 MET B CA 1
ATOM 5323 C C . MET C 1 270 ? 13.142 91.617 -4.896 1.00 51.23 162 MET B C 1
ATOM 5324 O O . MET C 1 270 ? 13.661 92.256 -3.978 1.00 51.64 162 MET B O 1
ATOM 5326 N N . LYS C 1 271 ? 12.804 90.336 -4.788 1.00 51.24 163 LYS B N 1
ATOM 5327 C CA . LYS C 1 271 ? 13.018 89.586 -3.557 1.00 52.01 163 LYS B CA 1
ATOM 5328 C C . LYS C 1 271 ? 14.392 88.922 -3.523 1.00 49.24 163 LYS B C 1
ATOM 5329 O O . LYS C 1 271 ? 14.802 88.388 -2.494 1.00 48.43 163 LYS B O 1
ATOM 5335 N N . ASP C 1 272 ? 15.097 88.957 -4.651 1.00 47.11 164 ASP B N 1
ATOM 5336 C CA . ASP C 1 272 ? 16.450 88.413 -4.729 1.00 45.42 164 ASP B CA 1
ATOM 5337 C C . ASP C 1 272 ? 17.389 89.209 -3.823 1.00 40.73 164 ASP B C 1
ATOM 5338 O O . ASP C 1 272 ? 17.130 90.375 -3.527 1.00 40.39 164 ASP B O 1
ATOM 5343 N N . LEU C 1 273 ? 18.468 88.570 -3.379 1.00 37.13 165 LEU B N 1
ATOM 5344 C CA . LEU C 1 273 ? 19.490 89.245 -2.590 1.00 34.11 165 LEU B CA 1
ATOM 5345 C C . LEU C 1 273 ? 20.029 90.467 -3.316 1.00 31.54 165 LEU B C 1
ATOM 5346 O O . LEU C 1 273 ? 20.291 90.419 -4.518 1.00 30.01 165 LEU B O 1
ATOM 5351 N N . LYS C 1 274 ? 20.185 91.563 -2.582 1.00 31.55 166 LYS B N 1
ATOM 5352 C CA . LYS C 1 274 ? 20.773 92.775 -3.140 1.00 30.91 166 LYS B CA 1
ATOM 5353 C C . LYS C 1 274 ? 22.263 92.564 -3.373 1.00 29.29 166 LYS B C 1
ATOM 5354 O O . LYS C 1 274 ? 22.880 91.715 -2.723 1.00 28.56 166 LYS B O 1
ATOM 5356 N N . GLN C 1 275 ? 22.837 93.327 -4.300 1.00 29.59 167 GLN B N 1
ATOM 5357 C CA . GLN C 1 275 ? 24.268 93.242 -4.566 1.00 29.84 167 GLN B CA 1
ATOM 5358 C C . GLN C 1 275 ? 25.074 93.539 -3.316 1.00 30.24 167 GLN B C 1
ATOM 5359 O O . GLN C 1 275 ? 26.123 92.940 -3.101 1.00 29.95 167 GLN B O 1
ATOM 5365 N N . SER C 1 276 ? 24.580 94.456 -2.487 1.00 29.72 168 SER B N 1
ATOM 5366 C CA . SER C 1 276 ? 25.317 94.880 -1.302 1.00 31.08 168 SER B CA 1
ATOM 5367 C C . SER C 1 276 ? 25.383 93.762 -0.261 1.00 31.82 168 SER B C 1
ATOM 5368 O O . SER C 1 276 ? 26.277 93.738 0.589 1.00 35.04 168 SER B O 1
ATOM 5371 N N . THR C 1 277 ? 24.432 92.839 -0.325 1.00 29.13 169 THR B N 1
ATOM 5372 C CA . THR C 1 277 ? 24.446 91.693 0.572 1.00 27.36 169 THR B CA 1
ATOM 5373 C C . THR C 1 277 ? 25.301 90.583 -0.022 1.00 26.69 169 THR B C 1
ATOM 5374 O O . THR C 1 277 ? 26.166 90.025 0.659 1.00 25.36 169 THR B O 1
ATOM 5378 N N . LYS C 1 278 ? 25.049 90.272 -1.295 1.00 26.15 170 LYS B N 1
ATOM 5379 C CA . LYS C 1 278 ? 25.819 89.267 -2.019 1.00 24.44 170 LYS B CA 1
ATOM 5380 C C . LYS C 1 278 ? 27.319 89.511 -1.903 1.00 24.15 170 LYS B C 1
ATOM 5381 O O . LYS C 1 278 ? 28.089 88.583 -1.659 1.00 24.00 170 LYS B O 1
ATOM 5387 N N . GLN C 1 279 ? 27.729 90.764 -2.070 1.00 21.98 171 GLN B N 1
ATOM 5388 C CA . GLN C 1 279 ? 29.150 91.082 -2.110 1.00 23.14 171 GLN B CA 1
ATOM 5389 C C . GLN C 1 279 ? 29.737 91.275 -0.723 1.00 23.94 171 GLN B C 1
ATOM 5390 O O . GLN C 1 279 ? 30.764 91.934 -0.569 1.00 25.68 171 GLN B O 1
ATOM 5396 N N . ARG C 1 280 ? 29.081 90.687 0.275 1.00 23.09 172 ARG B N 1
ATOM 5397 C CA . ARG C 1 280 ? 29.602 90.620 1.637 1.00 21.97 172 ARG B CA 1
ATOM 5398 C C . ARG C 1 280 ? 29.851 89.170 2.040 1.00 22.27 172 ARG B C 1
ATOM 5399 O O . ARG C 1 280 ? 30.216 88.890 3.178 1.00 21.43 172 ARG B O 1
ATOM 5407 N N . PHE C 1 281 ? 29.645 88.253 1.101 1.00 22.03 173 PHE B N 1
ATOM 5408 C CA . PHE C 1 281 ? 29.762 86.826 1.382 1.00 22.85 173 PHE B CA 1
ATOM 5409 C C . PHE C 1 281 ? 30.695 86.111 0.417 1.00 21.78 173 PHE B C 1
ATOM 5410 O O . PHE C 1 281 ? 30.784 86.482 -0.747 1.00 21.62 173 PHE B O 1
ATOM 5418 N N . THR C 1 282 ? 31.394 85.089 0.906 1.00 22.10 174 THR B N 1
ATOM 5419 C CA . THR C 1 282 ? 32.026 84.113 0.023 1.00 23.63 174 THR B CA 1
ATOM 5420 C C . THR C 1 282 ? 30.922 83.174 -0.444 1.00 24.98 174 THR B C 1
ATOM 5421 O O . THR C 1 282 ? 29.876 83.125 0.179 1.00 25.83 174 THR B O 1
ATOM 5425 N N . GLY C 1 283 ? 31.136 82.425 -1.521 1.00 25.94 175 GLY B N 1
ATOM 5426 C CA . GLY C 1 283 ? 30.052 81.621 -2.069 1.00 26.46 175 GLY B CA 1
ATOM 5427 C C . GLY C 1 283 ? 30.343 80.186 -2.477 1.00 27.83 175 GLY B C 1
ATOM 5428 O O . GLY C 1 283 ? 31.429 79.864 -2.959 1.00 26.82 175 GLY B O 1
ATOM 5429 N N . PHE C 1 284 ? 29.349 79.324 -2.273 1.00 29.28 176 PHE B N 1
ATOM 5430 C CA . PHE C 1 284 ? 29.362 77.956 -2.776 1.00 31.14 176 PHE B CA 1
ATOM 5431 C C . PHE C 1 284 ? 28.122 77.728 -3.619 1.00 32.18 176 PHE B C 1
ATOM 5432 O O . PHE C 1 284 ? 27.009 77.997 -3.171 1.00 31.41 176 PHE B O 1
ATOM 5440 N N . GLU C 1 285 ? 28.307 77.233 -4.836 1.00 34.94 177 GLU B N 1
ATOM 5441 C CA . GLU C 1 285 ? 27.166 76.879 -5.662 1.00 38.65 177 GLU B CA 1
ATOM 5442 C C . GLU C 1 285 ? 27.007 75.361 -5.684 1.00 33.98 177 GLU B C 1
ATOM 5443 O O . GLU C 1 285 ? 27.848 74.645 -6.224 1.00 31.83 177 GLU B O 1
ATOM 5449 N N . PHE C 1 286 ? 25.937 74.885 -5.055 1.00 32.55 178 PHE B N 1
ATOM 5450 C CA . PHE C 1 286 ? 25.599 73.465 -5.026 1.00 31.18 178 PHE B CA 1
ATOM 5451 C C . PHE C 1 286 ? 24.680 73.125 -6.189 1.00 33.35 178 PHE B C 1
ATOM 5452 O O . PHE C 1 286 ? 23.898 73.962 -6.641 1.00 33.09 178 PHE B O 1
ATOM 5460 N N . ASP C 1 287 ? 24.770 71.890 -6.664 1.00 35.33 179 ASP B N 1
ATOM 5461 C CA . ASP C 1 287 ? 23.851 71.378 -7.669 1.00 37.96 179 ASP B CA 1
ATOM 5462 C C . ASP C 1 287 ? 23.567 69.917 -7.349 1.00 34.26 179 ASP B C 1
ATOM 5463 O O . ASP C 1 287 ? 24.228 69.333 -6.491 1.00 33.34 179 ASP B O 1
ATOM 5468 N N . TYR C 1 288 ? 22.582 69.326 -8.014 1.00 31.64 180 TYR B N 1
ATOM 5469 C CA . TYR C 1 288 ? 22.364 67.896 -7.854 1.00 30.65 180 TYR B CA 1
ATOM 5470 C C . TYR C 1 288 ? 23.587 67.172 -8.407 1.00 29.08 180 TYR B C 1
ATOM 5471 O O . TYR C 1 288 ? 24.102 67.537 -9.466 1.00 28.47 180 TYR B O 1
ATOM 5480 N N . PRO C 1 289 ? 24.074 66.165 -7.670 1.00 28.45 181 PRO B N 1
ATOM 5481 C CA . PRO C 1 289 ? 25.316 65.449 -7.996 1.00 29.28 181 PRO B CA 1
ATOM 5482 C C . PRO C 1 289 ? 25.239 64.669 -9.308 1.00 30.78 181 PRO B C 1
ATOM 5483 O O . PRO C 1 289 ? 24.154 64.547 -9.886 1.00 31.12 181 PRO B O 1
ATOM 5487 N N . ASN C 1 290 ? 26.377 64.159 -9.776 1.00 31.48 182 ASN B N 1
ATOM 5488 C CA . ASN C 1 290 ? 26.374 63.279 -10.938 1.00 30.89 182 ASN B CA 1
ATOM 5489 C C . ASN C 1 290 ? 25.678 61.972 -10.579 1.00 30.40 182 ASN B C 1
ATOM 5490 O O . ASN C 1 290 ? 25.517 61.655 -9.400 1.00 30.95 182 ASN B O 1
ATOM 5495 N N . ALA C 1 291 ? 25.276 61.222 -11.600 1.00 30.30 183 ALA B N 1
ATOM 5496 C CA . ALA C 1 291 ? 24.439 60.035 -11.433 1.00 29.91 183 ALA B CA 1
ATOM 5497 C C . ALA C 1 291 ? 24.967 59.026 -10.407 1.00 30.19 183 ALA B C 1
ATOM 5498 O O . ALA C 1 291 ? 24.224 58.578 -9.526 1.00 30.73 183 ALA B O 1
ATOM 5500 N N . GLU C 1 292 ? 26.243 58.671 -10.518 1.00 30.31 184 GLU B N 1
ATOM 5501 C CA . GLU C 1 292 ? 26.813 57.617 -9.679 1.00 32.12 184 GLU B CA 1
ATOM 5502 C C . GLU C 1 292 ? 26.851 58.046 -8.222 1.00 29.82 184 GLU B C 1
ATOM 5503 O O . GLU C 1 292 ? 26.456 57.300 -7.318 1.00 29.93 184 GLU B O 1
ATOM 5509 N N . LEU C 1 293 ? 27.317 59.269 -8.008 1.00 29.48 185 LEU B N 1
ATOM 5510 C CA . LEU C 1 293 ? 27.419 59.829 -6.673 1.00 27.84 185 LEU B CA 1
ATOM 5511 C C . LEU C 1 293 ? 26.039 59.957 -6.021 1.00 27.61 185 LEU B C 1
ATOM 5512 O O . LEU C 1 293 ? 25.865 59.640 -4.841 1.00 27.82 185 LEU B O 1
ATOM 5517 N N . GLU C 1 294 ? 25.058 60.409 -6.799 1.00 25.12 186 GLU B N 1
ATOM 5518 C CA . GLU C 1 294 ? 23.696 60.562 -6.293 1.00 25.75 186 GLU B CA 1
ATOM 5519 C C . GLU C 1 294 ? 23.086 59.218 -5.913 1.00 24.88 186 GLU B C 1
ATOM 5520 O O . GLU C 1 294 ? 22.472 59.083 -4.846 1.00 26.87 186 GLU B O 1
ATOM 5526 N N . ALA C 1 295 ? 23.247 58.229 -6.785 1.00 24.67 187 ALA B N 1
ATOM 5527 C CA . ALA C 1 295 ? 22.767 56.886 -6.485 1.00 25.28 187 ALA B CA 1
ATOM 5528 C C . ALA C 1 295 ? 23.401 56.387 -5.191 1.00 26.26 187 ALA B C 1
ATOM 5529 O O . ALA C 1 295 ? 22.719 55.809 -4.339 1.00 25.21 187 ALA B O 1
ATOM 5531 N N . GLY C 1 296 ? 24.703 56.630 -5.041 1.00 26.90 188 GLY B N 1
ATOM 5532 C CA . GLY C 1 296 ? 25.416 56.216 -3.841 1.00 25.84 188 GLY B CA 1
ATOM 5533 C C . GLY C 1 296 ? 24.880 56.882 -2.586 1.00 25.60 188 GLY B C 1
ATOM 5534 O O . GLY C 1 296 ? 24.806 56.265 -1.518 1.00 26.20 188 GLY B O 1
ATOM 5535 N N . ILE C 1 297 ? 24.506 58.151 -2.720 1.00 25.44 189 ILE B N 1
ATOM 5536 C CA . ILE C 1 297 ? 23.921 58.909 -1.616 1.00 24.20 189 ILE B CA 1
ATOM 5537 C C . ILE C 1 297 ? 22.578 58.316 -1.206 1.00 27.13 189 ILE B C 1
ATOM 5538 O O . ILE C 1 297 ? 22.273 58.181 -0.015 1.00 28.72 189 ILE B O 1
ATOM 5543 N N . LEU C 1 298 ? 21.778 57.957 -2.202 1.00 28.06 190 LEU B N 1
ATOM 5544 C CA . LEU C 1 298 ? 20.515 57.268 -1.952 1.00 29.55 190 LEU B CA 1
ATOM 5545 C C . LEU C 1 298 ? 20.744 55.969 -1.179 1.00 29.48 190 LEU B C 1
ATOM 5546 O O . LEU C 1 298 ? 20.077 55.700 -0.171 1.00 28.72 190 LEU B O 1
ATOM 5551 N N . VAL C 1 299 ? 21.693 55.171 -1.663 1.00 30.55 191 VAL B N 1
ATOM 5552 C CA . VAL C 1 299 ? 22.042 53.904 -1.031 1.00 30.96 191 VAL B CA 1
ATOM 5553 C C . VAL C 1 299 ? 22.436 54.101 0.430 1.00 33.41 191 VAL B C 1
ATOM 5554 O O . VAL C 1 299 ? 21.941 53.401 1.312 1.00 33.74 191 VAL B O 1
ATOM 5558 N N . GLN C 1 300 ? 23.312 55.065 0.688 1.00 35.10 192 GLN B N 1
ATOM 5559 C CA . GLN C 1 300 ? 23.773 55.305 2.050 1.00 35.81 192 GLN B CA 1
ATOM 5560 C C . GLN C 1 300 ? 22.633 55.758 2.950 1.00 37.03 192 GLN B C 1
ATOM 5561 O O . GLN C 1 300 ? 22.484 55.274 4.073 1.00 37.27 192 GLN B O 1
ATOM 5567 N N . GLU C 1 301 ? 21.818 56.678 2.451 1.00 38.16 193 GLU B N 1
ATOM 5568 C CA . GLU C 1 301 ? 20.762 57.257 3.272 1.00 39.58 193 GLU B CA 1
ATOM 5569 C C . GLU C 1 301 ? 19.600 56.300 3.565 1.00 36.11 193 GLU B C 1
ATOM 5570 O O . GLU C 1 301 ? 19.036 56.341 4.660 1.00 36.65 193 GLU B O 1
ATOM 5576 N N . THR C 1 302 ? 19.243 55.440 2.613 1.00 33.57 194 THR B N 1
ATOM 5577 C CA . THR C 1 302 ? 18.025 54.636 2.766 1.00 31.98 194 THR B CA 1
ATOM 5578 C C . THR C 1 302 ? 18.213 53.114 2.835 1.00 32.88 194 THR B C 1
ATOM 5579 O O . THR C 1 302 ? 17.327 52.403 3.314 1.00 34.38 194 THR B O 1
ATOM 5583 N N . GLY C 1 303 ? 19.337 52.611 2.338 1.00 31.26 195 GLY B N 1
ATOM 5584 C CA . GLY C 1 303 ? 19.572 51.176 2.306 1.00 31.98 195 GLY B CA 1
ATOM 5585 C C . GLY C 1 303 ? 19.054 50.501 1.042 1.00 33.27 195 GLY B C 1
ATOM 5586 O O . GLY C 1 303 ? 19.027 49.271 0.948 1.00 33.22 195 GLY B O 1
ATOM 5587 N N . VAL C 1 304 ? 18.644 51.310 0.068 1.00 32.46 196 VAL B N 1
ATOM 5588 C CA . VAL C 1 304 ? 18.106 50.804 -1.190 1.00 31.53 196 VAL B CA 1
ATOM 5589 C C . VAL C 1 304 ? 19.214 50.156 -2.024 1.00 33.10 196 VAL B C 1
ATOM 5590 O O . VAL C 1 304 ? 20.384 50.512 -1.899 1.00 33.44 196 VAL B O 1
ATOM 5594 N N . ALA C 1 305 ? 18.849 49.194 -2.863 1.00 34.27 197 ALA B N 1
ATOM 5595 C CA . ALA C 1 305 ? 19.822 48.523 -3.716 1.00 35.56 197 ALA B CA 1
ATOM 5596 C C . ALA C 1 305 ? 20.347 49.468 -4.796 1.00 36.83 197 ALA B C 1
ATOM 5597 O O . ALA C 1 305 ? 19.572 50.203 -5.409 1.00 37.67 197 ALA B O 1
ATOM 5599 N N . PRO C 1 306 ? 21.668 49.440 -5.033 1.00 38.37 198 PRO B N 1
ATOM 5600 C CA . PRO C 1 306 ? 22.374 50.309 -5.986 1.00 37.02 198 PRO B CA 1
ATOM 5601 C C . PRO C 1 306 ? 21.719 50.406 -7.367 1.00 36.80 198 PRO B C 1
ATOM 5602 O O . PRO C 1 306 ? 21.637 51.511 -7.915 1.00 36.90 198 PRO B O 1
ATOM 5606 N N . SER C 1 307 ? 21.262 49.285 -7.919 1.00 35.60 199 SER B N 1
ATOM 5607 C CA . SER C 1 307 ? 20.631 49.297 -9.238 1.00 36.86 199 SER B CA 1
ATOM 5608 C C . SER C 1 307 ? 19.327 50.101 -9.220 1.00 34.26 199 SER B C 1
ATOM 5609 O O . SER C 1 307 ? 19.05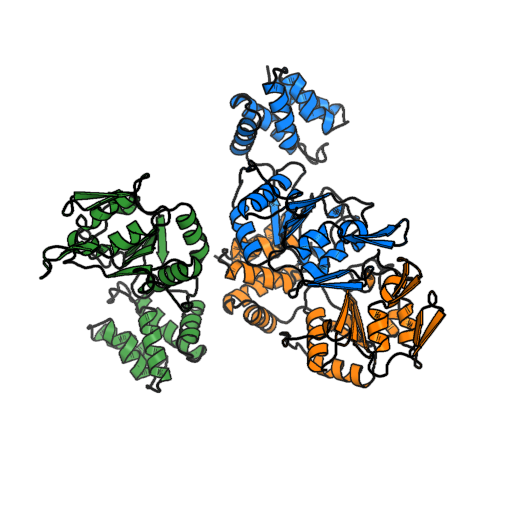6 50.902 -10.128 1.00 33.95 199 SER B O 1
ATOM 5612 N N . ILE C 1 308 ? 18.531 49.893 -8.175 1.00 31.94 200 ILE B N 1
ATOM 5613 C CA . ILE C 1 308 ? 17.286 50.633 -8.000 1.00 30.24 200 ILE B CA 1
ATOM 5614 C C . ILE C 1 308 ? 17.575 52.120 -7.795 1.00 29.74 200 ILE B C 1
ATOM 5615 O O . ILE C 1 308 ? 16.850 52.984 -8.297 1.00 30.94 200 ILE B O 1
ATOM 5620 N N . ALA C 1 309 ? 18.657 52.408 -7.079 1.00 27.05 201 ALA B N 1
ATOM 5621 C CA . ALA C 1 309 ? 19.080 53.782 -6.850 1.00 25.28 201 ALA B CA 1
ATOM 5622 C C . ALA C 1 309 ? 19.400 54.458 -8.172 1.00 23.89 201 ALA B C 1
ATOM 5623 O O . ALA C 1 309 ? 18.967 55.586 -8.429 1.00 25.13 201 ALA B O 1
ATOM 5625 N N . ALA C 1 310 ? 20.155 53.757 -9.011 1.00 23.02 202 ALA B N 1
ATOM 5626 C CA . ALA C 1 310 ? 20.526 54.272 -10.325 1.00 23.53 202 ALA B CA 1
ATOM 5627 C C . ALA C 1 310 ? 19.286 54.521 -11.183 1.00 26.23 202 ALA B C 1
ATOM 5628 O O . ALA C 1 310 ? 19.207 55.529 -11.891 1.00 26.85 202 ALA B O 1
ATOM 5630 N N . GLN C 1 311 ? 18.318 53.606 -11.108 1.00 28.49 203 GLN B N 1
ATOM 5631 C CA . GLN C 1 311 ? 17.055 53.763 -11.840 1.00 29.43 203 GLN B CA 1
ATOM 5632 C C . GLN C 1 311 ? 16.302 55.025 -11.397 1.00 28.97 203 GLN B C 1
ATOM 5633 O O . GLN C 1 311 ? 15.845 55.831 -12.231 1.00 29.93 203 GLN B O 1
ATOM 5639 N N . LEU C 1 312 ? 16.185 55.192 -10.081 1.00 28.00 204 LEU B N 1
ATOM 5640 C CA . LEU C 1 312 ? 15.599 56.399 -9.502 1.00 27.17 204 LEU B CA 1
ATOM 5641 C C . LEU C 1 312 ? 16.270 57.643 -10.060 1.00 27.23 204 LEU B C 1
ATOM 5642 O O . LEU C 1 312 ? 15.602 58.597 -10.490 1.00 27.63 204 LEU B O 1
ATOM 5647 N N . VAL C 1 313 ? 17.598 57.611 -10.070 1.00 26.71 205 VAL B N 1
ATOM 5648 C CA . VAL C 1 313 ? 18.385 58.715 -10.602 1.00 25.20 205 VAL B CA 1
ATOM 5649 C C . VAL C 1 313 ? 18.073 58.981 -12.080 1.00 25.52 205 VAL B C 1
ATOM 5650 O O . VAL C 1 313 ? 18.024 60.136 -12.490 1.00 27.02 205 VAL B O 1
ATOM 5654 N N . THR C 1 314 ? 17.837 57.937 -12.877 1.00 24.85 206 THR B N 1
ATOM 5655 C CA . THR C 1 314 ? 17.487 58.167 -14.286 1.00 25.37 206 THR B CA 1
ATOM 5656 C C . THR C 1 314 ? 16.117 58.843 -14.409 1.00 25.30 206 THR B C 1
ATOM 5657 O O . THR C 1 314 ? 15.908 59.696 -15.289 1.00 26.67 206 THR B O 1
ATOM 5661 N N . VAL C 1 315 ? 15.185 58.473 -13.534 1.00 24.21 207 VAL B N 1
ATOM 5662 C CA . VAL C 1 315 ? 13.890 59.160 -13.519 1.00 23.23 207 VAL B CA 1
ATOM 5663 C C . VAL C 1 315 ? 14.090 60.650 -13.213 1.00 23.56 207 VAL B C 1
ATOM 5664 O O . VAL C 1 315 ? 13.590 61.530 -13.936 1.00 22.58 207 VAL B O 1
ATOM 5668 N N . ALA C 1 316 ? 14.850 60.931 -12.156 1.00 25.25 208 ALA B N 1
ATOM 5669 C CA . ALA C 1 316 ? 15.140 62.316 -11.785 1.00 24.52 208 ALA B CA 1
ATOM 5670 C C . ALA C 1 316 ? 15.819 63.071 -12.924 1.00 25.80 208 ALA B C 1
ATOM 5671 O O . ALA C 1 316 ? 15.518 64.230 -13.157 1.00 25.02 208 ALA B O 1
ATOM 5673 N N . ALA C 1 317 ? 16.725 62.412 -13.639 1.00 27.14 209 ALA B N 1
ATOM 5674 C CA . ALA C 1 317 ? 17.425 63.050 -14.751 1.00 28.22 209 ALA B CA 1
ATOM 5675 C C . ALA C 1 317 ? 16.442 63.418 -15.859 1.00 28.98 209 ALA B C 1
ATOM 5676 O O . ALA C 1 317 ? 16.536 64.502 -16.463 1.00 29.22 209 ALA B O 1
ATOM 5678 N N . THR C 1 318 ? 15.498 62.512 -16.117 1.00 29.13 210 THR B N 1
ATOM 5679 C CA . THR C 1 318 ? 14.406 62.800 -17.044 1.00 29.00 210 THR B CA 1
ATOM 5680 C C . THR C 1 318 ? 13.677 64.071 -16.621 1.00 28.05 210 THR B C 1
ATOM 5681 O O . THR C 1 318 ? 13.436 64.955 -17.442 1.00 27.70 210 THR B O 1
ATOM 5685 N N . ALA C 1 319 ? 13.348 64.175 -15.336 1.00 28.56 211 ALA B N 1
ATOM 5686 C CA . ALA C 1 319 ? 12.658 65.373 -14.847 1.00 28.30 211 ALA B CA 1
ATOM 5687 C C . ALA C 1 319 ? 13.518 66.637 -14.948 1.00 30.76 211 ALA B C 1
ATOM 5688 O O . ALA C 1 319 ? 13.004 67.720 -15.228 1.00 33.51 211 ALA B O 1
ATOM 5690 N N . ARG C 1 320 ? 14.805 66.520 -14.697 1.00 29.30 212 ARG B N 1
ATOM 5691 C CA . ARG C 1 320 ? 15.674 67.668 -14.752 1.00 28.67 212 ARG B CA 1
ATOM 5692 C C . ARG C 1 320 ? 15.837 68.143 -16.183 1.00 28.26 212 ARG B C 1
ATOM 5693 O O . ARG C 1 320 ? 16.031 69.268 -16.406 1.00 29.13 212 ARG B O 1
ATOM 5701 N N . ARG C 1 321 ? 15.715 67.248 -17.138 1.00 28.18 213 ARG B N 1
ATOM 5702 C CA . ARG C 1 321 ? 15.765 67.643 -18.543 1.00 28.04 213 ARG B CA 1
ATOM 5703 C C . ARG C 1 321 ? 14.495 68.381 -18.957 1.00 29.26 213 ARG B C 1
ATOM 5704 O O . ARG C 1 321 ? 14.495 69.141 -19.926 1.00 30.83 213 ARG B O 1
ATOM 5712 N N . LEU C 1 322 ? 13.414 68.166 -18.216 1.00 28.99 214 LEU B N 1
ATOM 5713 C CA . LEU C 1 322 ? 12.153 68.845 -18.498 1.00 29.14 214 LEU B CA 1
ATOM 5714 C C . LEU C 1 322 ? 12.116 70.258 -17.903 1.00 29.48 214 LEU B C 1
ATOM 5715 O O . LEU C 1 322 ? 11.179 71.020 -18.148 1.00 29.87 214 LEU B O 1
ATOM 5720 N N . LYS C 1 323 ? 13.138 70.603 -17.125 1.00 29.05 215 LYS B N 1
ATOM 5721 C CA . LYS C 1 323 ? 13.234 71.932 -16.535 1.00 30.37 215 LYS B CA 1
ATOM 5722 C C . LYS C 1 323 ? 13.277 72.993 -17.625 1.00 30.73 215 LYS B C 1
ATOM 5723 O O . LYS C 1 323 ? 14.161 72.974 -18.478 1.00 31.99 215 LYS B O 1
ATOM 5729 N N . GLY C 1 324 ? 12.314 73.910 -17.598 1.00 30.39 216 GLY B N 1
ATOM 5730 C CA . GLY C 1 324 ? 12.216 74.947 -18.610 1.00 30.20 216 GLY B CA 1
ATOM 5731 C C . GLY C 1 324 ? 11.314 74.537 -19.760 1.00 31.42 216 GLY B C 1
ATOM 5732 O O . GLY C 1 324 ? 11.063 75.325 -20.675 1.00 31.50 216 GLY B O 1
ATOM 5733 N N . HIS C 1 325 ? 10.828 73.297 -19.716 1.00 31.52 217 HIS B N 1
ATOM 5734 C CA . HIS C 1 325 ? 9.953 72.773 -20.761 1.00 31.61 217 HIS B CA 1
ATOM 5735 C C . HIS C 1 325 ? 8.674 72.207 -20.156 1.00 32.94 217 HIS B C 1
ATOM 5736 O O . HIS C 1 325 ? 8.089 71.266 -20.697 1.00 33.21 217 HIS B O 1
ATOM 5743 N N . GLY C 1 326 ? 8.242 72.779 -19.034 1.00 32.68 218 GLY B N 1
ATOM 5744 C CA . GLY C 1 326 ? 7.064 72.287 -18.340 1.00 32.37 218 GLY B CA 1
ATOM 5745 C C . GLY C 1 326 ? 7.266 72.118 -16.846 1.00 33.42 218 GLY B C 1
ATOM 5746 O O . GLY C 1 326 ? 6.302 71.960 -16.098 1.00 33.68 218 GLY B O 1
ATOM 5747 N N . LEU C 1 327 ? 8.524 72.131 -16.410 1.00 33.81 219 LEU B N 1
ATOM 5748 C CA . LEU C 1 327 ? 8.846 72.106 -14.986 1.00 33.12 219 LEU B CA 1
ATOM 5749 C C . LEU C 1 327 ? 9.656 73.338 -14.620 1.00 34.41 219 LEU B C 1
ATOM 5750 O O . LEU C 1 327 ? 10.516 73.768 -15.384 1.00 34.36 219 LEU B O 1
ATOM 5755 N N . ASP C 1 328 ? 9.373 73.908 -13.453 1.00 36.64 220 ASP B N 1
ATOM 5756 C CA . ASP C 1 328 ? 10.141 75.042 -12.947 1.00 38.62 220 ASP B CA 1
ATOM 5757 C C . ASP C 1 328 ? 11.431 74.550 -12.306 1.00 35.08 220 ASP B C 1
ATOM 5758 O O . ASP C 1 328 ? 12.419 75.279 -12.238 1.00 32.96 220 ASP B O 1
ATOM 5763 N N . GLU C 1 329 ? 11.405 73.303 -11.841 1.00 32.98 221 GLU B N 1
ATOM 5764 C CA . GLU C 1 329 ? 12.555 72.679 -11.203 1.00 31.22 221 GLU B CA 1
ATOM 5765 C C . GLU C 1 329 ? 12.463 71.163 -11.309 1.00 27.93 221 GLU B C 1
ATOM 5766 O O . GLU C 1 329 ? 11.390 70.587 -11.120 1.00 27.05 221 GLU B O 1
ATOM 5772 N N . GLY C 1 330 ? 13.586 70.516 -11.605 1.00 26.28 222 GLY B N 1
ATOM 5773 C CA . GLY C 1 330 ? 13.621 69.066 -11.684 1.00 23.55 222 GLY B CA 1
ATOM 5774 C C . GLY C 1 330 ? 13.386 68.405 -10.338 1.00 21.87 222 GLY B C 1
ATOM 5775 O O . GLY C 1 330 ? 13.214 69.076 -9.317 1.00 22.17 222 GLY B O 1
ATOM 5776 N N . ILE C 1 331 ? 13.376 67.079 -10.337 1.00 21.63 223 ILE B N 1
ATOM 5777 C CA . ILE C 1 331 ? 13.215 66.315 -9.109 1.00 20.97 223 ILE B CA 1
ATOM 5778 C C . ILE C 1 331 ? 14.456 66.454 -8.228 1.00 23.69 223 ILE B C 1
ATOM 5779 O O . ILE C 1 331 ? 15.573 66.274 -8.694 1.00 24.71 223 ILE B O 1
ATOM 5784 N N . SER C 1 332 ? 14.265 66.793 -6.957 1.00 24.05 224 SER B N 1
ATOM 5785 C CA . SER C 1 332 ? 15.403 66.959 -6.064 1.00 25.15 224 SER B CA 1
ATOM 5786 C C . SER C 1 332 ? 15.910 65.625 -5.527 1.00 26.55 224 SER B C 1
ATOM 5787 O O . SER C 1 332 ? 15.227 64.599 -5.609 1.00 27.22 224 SER B O 1
ATOM 5790 N N . THR C 1 333 ? 17.115 65.649 -4.972 1.00 25.53 225 THR B N 1
ATOM 5791 C CA . THR C 1 333 ? 17.665 64.475 -4.315 1.00 24.63 225 THR B CA 1
ATOM 5792 C C . THR C 1 333 ? 16.784 64.097 -3.125 1.00 25.34 225 THR B C 1
ATOM 5793 O O . THR C 1 333 ? 16.593 62.921 -2.845 1.00 26.43 225 THR B O 1
ATOM 5797 N N . ARG C 1 334 ? 16.233 65.099 -2.442 1.00 23.40 226 ARG B N 1
ATOM 5798 C CA . ARG C 1 334 ? 15.365 64.855 -1.289 1.00 23.18 226 ARG B CA 1
ATOM 5799 C C . ARG C 1 334 ? 14.156 63.987 -1.647 1.00 23.87 226 ARG B C 1
ATOM 5800 O O . ARG C 1 334 ? 13.769 63.087 -0.890 1.00 25.27 226 ARG B O 1
ATOM 5808 N N . LEU C 1 335 ? 13.559 64.254 -2.805 1.00 24.21 227 LEU B N 1
ATOM 5809 C CA . LEU C 1 335 ? 12.430 63.452 -3.263 1.00 24.01 227 LEU B CA 1
ATOM 5810 C C . LEU C 1 335 ? 12.860 62.033 -3.624 1.00 24.12 227 LEU B C 1
ATOM 5811 O O . LEU C 1 335 ? 12.129 61.082 -3.353 1.00 25.43 227 LEU B O 1
ATOM 5816 N N . LEU C 1 336 ? 14.033 61.892 -4.242 1.00 22.83 228 LEU B N 1
ATOM 5817 C CA . LEU C 1 336 ? 14.593 60.572 -4.525 1.00 22.51 228 LEU B CA 1
ATOM 5818 C C . LEU C 1 336 ? 14.763 59.793 -3.228 1.00 23.08 228 LEU B C 1
ATOM 5819 O O . LEU C 1 336 ? 14.504 58.586 -3.171 1.00 23.80 228 LEU B O 1
ATOM 5824 N N . VAL C 1 337 ? 15.195 60.493 -2.183 1.00 20.63 229 VAL B N 1
ATOM 5825 C CA . VAL C 1 337 ? 15.349 59.873 -0.875 1.00 21.05 229 VAL B CA 1
ATOM 5826 C C . VAL C 1 337 ? 13.990 59.403 -0.376 1.00 22.07 229 VAL B C 1
ATOM 5827 O O . VAL C 1 337 ? 13.860 58.286 0.119 1.00 23.30 229 VAL B O 1
ATOM 5831 N N . TYR C 1 338 ? 12.981 60.259 -0.517 1.00 22.74 230 TYR B N 1
ATOM 5832 C CA . TYR C 1 338 ? 11.607 59.896 -0.167 1.00 22.63 230 TYR B CA 1
ATOM 5833 C C . TYR C 1 338 ? 11.157 58.606 -0.870 1.00 21.75 230 TYR B C 1
ATOM 5834 O O . TYR C 1 338 ? 10.649 57.683 -0.230 1.00 20.18 230 TYR B O 1
ATOM 5843 N N . ALA C 1 339 ? 11.347 58.560 -2.188 1.00 23.05 231 ALA B N 1
ATOM 5844 C CA . ALA C 1 339 ? 10.995 57.398 -3.001 1.00 24.25 231 ALA B CA 1
ATOM 5845 C C . ALA C 1 339 ? 11.694 56.136 -2.505 1.00 25.71 231 ALA B C 1
ATOM 5846 O O . ALA C 1 339 ? 11.052 55.095 -2.320 1.00 28.55 231 ALA B O 1
ATOM 5848 N N . ALA C 1 340 ? 13.002 56.231 -2.282 1.00 24.27 232 ALA B N 1
ATOM 5849 C CA . ALA C 1 340 ? 13.765 55.095 -1.763 1.00 24.21 232 ALA B CA 1
ATOM 5850 C C . ALA C 1 340 ? 13.276 54.655 -0.379 1.00 24.54 232 ALA B C 1
ATOM 5851 O O . ALA C 1 340 ? 13.271 53.463 -0.070 1.00 26.63 232 ALA B O 1
ATOM 5853 N N . MET C 1 341 ? 12.856 55.611 0.449 1.00 23.23 233 MET B N 1
ATOM 5854 C CA . MET C 1 341 ? 12.325 55.296 1.776 1.00 25.29 233 MET B CA 1
ATOM 5855 C C . MET C 1 341 ? 10.991 54.547 1.694 1.00 26.10 233 MET B C 1
ATOM 5856 O O . MET C 1 341 ? 10.770 53.560 2.410 1.00 28.16 233 MET B O 1
ATOM 5861 N N . LEU C 1 342 ? 10.104 55.019 0.823 1.00 24.47 234 LEU B N 1
ATOM 5862 C CA . LEU C 1 342 ? 8.833 54.341 0.596 1.00 25.03 234 LEU B CA 1
ATOM 5863 C C . LEU C 1 342 ? 9.061 52.927 0.069 1.00 25.81 234 LEU B C 1
ATOM 5864 O O . LEU C 1 342 ? 8.413 51.980 0.517 1.00 25.93 234 LEU B O 1
ATOM 5869 N N . MET C 1 343 ? 9.984 52.779 -0.878 1.00 25.59 235 MET B N 1
ATOM 5870 C CA . MET C 1 343 ? 10.299 51.448 -1.396 1.00 28.05 235 MET B CA 1
ATOM 5871 C C . MET C 1 343 ? 10.841 50.552 -0.287 1.00 30.35 235 MET B C 1
ATOM 5872 O O . MET C 1 343 ? 10.513 49.366 -0.215 1.00 31.50 235 MET B O 1
ATOM 5877 N N . ASP C 1 344 ? 11.660 51.131 0.584 1.00 34.19 236 ASP B N 1
ATOM 5878 C CA . ASP C 1 344 ? 12.182 50.403 1.732 1.00 38.09 236 ASP B CA 1
ATOM 5879 C C . ASP C 1 344 ? 11.050 49.913 2.632 1.00 36.93 236 ASP B C 1
ATOM 5880 O O . ASP C 1 344 ? 11.128 48.817 3.190 1.00 36.24 236 ASP B O 1
ATOM 5885 N N . ASP C 1 345 ? 9.996 50.714 2.781 1.00 35.10 237 ASP B N 1
ATOM 5886 C CA . ASP C 1 345 ? 8.863 50.254 3.578 1.00 34.89 237 ASP B CA 1
ATOM 5887 C C . ASP C 1 345 ? 8.086 49.143 2.870 1.00 33.70 237 ASP B C 1
ATOM 5888 O O . ASP C 1 345 ? 7.343 48.396 3.508 1.00 34.37 237 ASP B O 1
ATOM 5893 N N . GLY C 1 346 ? 8.258 49.026 1.556 1.00 31.27 238 GLY B N 1
ATOM 5894 C CA . GLY C 1 346 ? 7.654 47.924 0.829 1.00 30.66 238 GLY B CA 1
ATOM 5895 C C . GLY C 1 346 ? 6.770 48.334 -0.330 1.00 29.87 238 GLY B C 1
ATOM 5896 O O . GLY C 1 346 ? 6.262 47.492 -1.068 1.00 30.66 238 GLY B O 1
ATOM 5897 N N . VAL C 1 347 ? 6.585 49.635 -0.495 1.00 28.57 239 VAL B N 1
ATOM 5898 C CA . VAL C 1 347 ? 5.773 50.151 -1.585 1.00 27.43 239 VAL B CA 1
ATOM 5899 C C . VAL C 1 347 ? 6.420 49.874 -2.936 1.00 28.44 239 VAL B C 1
ATOM 5900 O O . VAL C 1 347 ? 7.597 50.170 -3.141 1.00 27.69 239 VAL B O 1
ATOM 5904 N N . ALA C 1 348 ? 5.643 49.293 -3.846 1.00 29.44 240 ALA B N 1
ATOM 5905 C CA . ALA C 1 348 ? 6.090 49.012 -5.210 1.00 29.14 240 ALA B CA 1
ATOM 5906 C C . ALA C 1 348 ? 6.682 50.254 -5.870 1.00 30.17 240 ALA B C 1
ATOM 5907 O O . ALA C 1 348 ? 6.196 51.365 -5.648 1.00 30.39 240 ALA B O 1
ATOM 5909 N N . PRO C 1 349 ? 7.736 50.066 -6.683 1.00 30.09 241 PRO B N 1
ATOM 5910 C CA . PRO C 1 349 ? 8.476 51.154 -7.339 1.00 30.12 241 PRO B CA 1
ATOM 5911 C C . PRO C 1 349 ? 7.606 52.171 -8.093 1.00 31.73 241 PRO B C 1
ATOM 5912 O O . PRO C 1 349 ? 7.888 53.371 -8.022 1.00 31.78 241 PRO B O 1
ATOM 5916 N N . ARG C 1 350 ? 6.577 51.710 -8.801 1.00 30.76 242 ARG B N 1
ATOM 5917 C CA . ARG C 1 350 ? 5.756 52.611 -9.611 1.00 29.17 242 ARG B CA 1
ATOM 5918 C C . ARG C 1 350 ? 4.882 53.518 -8.745 1.00 26.81 242 ARG B C 1
ATOM 5919 O O . ARG C 1 350 ? 4.751 54.718 -9.015 1.00 26.57 242 ARG B O 1
ATOM 5927 N N . ALA C 1 351 ? 4.291 52.943 -7.701 1.00 25.30 243 ALA B N 1
ATOM 5928 C CA . ALA C 1 351 ? 3.493 53.720 -6.759 1.00 24.29 243 ALA B CA 1
ATOM 5929 C C . ALA C 1 351 ? 4.373 54.687 -5.963 1.00 24.25 243 ALA B C 1
ATOM 5930 O O . ALA C 1 351 ? 4.000 55.841 -5.753 1.00 24.84 243 ALA B O 1
ATOM 5932 N N . ALA C 1 352 ? 5.538 54.219 -5.526 1.00 24.57 244 ALA B N 1
ATOM 5933 C CA . ALA C 1 352 ? 6.449 55.055 -4.747 1.00 25.32 244 ALA B CA 1
ATOM 5934 C C . ALA C 1 352 ? 6.958 56.221 -5.584 1.00 27.03 244 ALA B C 1
ATOM 5935 O O . ALA C 1 352 ? 7.055 57.348 -5.095 1.00 26.82 244 ALA B O 1
ATOM 5937 N N . CYS C 1 353 ? 7.269 55.950 -6.849 1.00 27.21 245 CYS B N 1
ATOM 5938 C CA . CYS C 1 353 ? 7.733 56.993 -7.762 1.00 28.59 245 CYS B CA 1
ATOM 5939 C C . CYS C 1 353 ? 6.640 58.005 -8.111 1.00 29.33 245 CYS B C 1
ATOM 5940 O O . CYS C 1 353 ? 6.902 59.205 -8.173 1.00 29.73 245 CYS B O 1
ATOM 5943 N N . ARG C 1 354 ? 5.421 57.533 -8.353 1.00 29.35 246 ARG B N 1
ATOM 5944 C CA . ARG C 1 354 ? 4.309 58.461 -8.545 1.00 29.06 246 ARG B CA 1
ATOM 5945 C C . ARG C 1 354 ? 4.140 59.341 -7.300 1.00 28.03 246 ARG B C 1
ATOM 5946 O O . ARG C 1 354 ? 4.017 60.565 -7.385 1.00 27.03 246 ARG B O 1
ATOM 5954 N N . MET C 1 355 ? 4.187 58.703 -6.140 1.00 28.22 247 MET B N 1
ATOM 5955 C CA . MET C 1 355 ? 3.908 59.360 -4.871 1.00 27.64 247 MET B CA 1
ATOM 5956 C C . MET C 1 355 ? 4.966 60.387 -4.446 1.00 28.01 247 MET B C 1
ATOM 5957 O O . MET C 1 355 ? 4.631 61.431 -3.883 1.00 29.56 247 MET B O 1
ATOM 5962 N N . ALA C 1 356 ? 6.235 60.100 -4.718 1.00 25.40 248 ALA B N 1
ATOM 5963 C CA . ALA C 1 356 ? 7.324 60.948 -4.236 1.00 24.86 248 ALA B CA 1
ATOM 5964 C C . ALA C 1 356 ? 7.941 61.842 -5.314 1.00 24.82 248 ALA B C 1
ATOM 5965 O O . ALA C 1 356 ? 8.475 62.909 -5.002 1.00 24.94 248 ALA B O 1
ATOM 5967 N N . LEU C 1 357 ? 7.865 61.417 -6.573 1.00 24.40 249 LEU B N 1
ATOM 5968 C CA . LEU C 1 357 ? 8.591 62.090 -7.651 1.00 22.77 249 LEU B CA 1
ATOM 5969 C C . LEU C 1 357 ? 7.700 62.852 -8.632 1.00 23.93 249 LEU B C 1
ATOM 5970 O O . LEU C 1 357 ? 8.170 63.764 -9.305 1.00 26.19 249 LEU B O 1
ATOM 5975 N N . VAL C 1 358 ? 6.428 62.479 -8.728 1.00 23.43 250 VAL B N 1
ATOM 5976 C CA . VAL C 1 358 ? 5.530 63.096 -9.706 1.00 24.78 250 VAL B CA 1
ATOM 5977 C C . VAL C 1 358 ? 4.524 64.058 -9.073 1.00 25.06 250 VAL B C 1
ATOM 5978 O O . VAL C 1 358 ? 4.505 65.245 -9.391 1.00 24.75 250 VAL B O 1
ATOM 5982 N N . GLN C 1 359 ? 3.683 63.530 -8.189 1.00 26.72 251 GLN B N 1
ATOM 5983 C CA . GLN C 1 359 ? 2.641 64.317 -7.530 1.00 30.18 251 GLN B CA 1
ATOM 5984 C C . GLN C 1 359 ? 3.118 65.568 -6.774 1.00 30.26 251 GLN B C 1
ATOM 5985 O O . GLN C 1 359 ? 2.397 66.568 -6.746 1.00 29.35 251 GLN B O 1
ATOM 5991 N N . PRO C 1 360 ? 4.313 65.524 -6.143 1.00 30.80 252 PRO B N 1
ATOM 5992 C CA . PRO C 1 360 ? 4.729 66.746 -5.440 1.00 31.12 252 PRO B CA 1
ATOM 5993 C C . PRO C 1 360 ? 5.151 67.908 -6.339 1.00 33.38 252 PRO B C 1
ATOM 5994 O O . PRO C 1 360 ? 4.964 69.059 -5.942 1.00 36.19 252 PRO B O 1
ATOM 5998 N N . ILE C 1 361 ? 5.707 67.622 -7.514 1.00 32.29 253 ILE B N 1
ATOM 5999 C CA . ILE C 1 361 ? 6.345 68.663 -8.316 1.00 31.92 253 ILE B CA 1
ATOM 6000 C C . ILE C 1 361 ? 5.482 69.261 -9.427 1.00 33.66 253 ILE B C 1
ATOM 6001 O O . ILE C 1 361 ? 5.854 70.287 -10.000 1.00 34.18 253 ILE B O 1
ATOM 6006 N N . THR C 1 362 ? 4.350 68.638 -9.751 1.00 34.00 254 THR B N 1
ATOM 6007 C CA . THR C 1 362 ? 3.552 69.131 -10.878 1.00 33.86 254 THR B CA 1
ATOM 6008 C C . THR C 1 362 ? 2.042 68.902 -10.773 1.00 35.80 254 THR B C 1
ATOM 6009 O O . THR C 1 362 ? 1.578 67.923 -10.185 1.00 36.29 254 THR B O 1
ATOM 6013 N N . ASP C 1 363 ? 1.288 69.830 -11.356 1.00 36.82 255 ASP B N 1
ATOM 6014 C CA . ASP C 1 363 ? -0.161 69.707 -11.483 1.00 38.10 255 ASP B CA 1
ATOM 6015 C C . ASP C 1 363 ? -0.537 69.608 -12.955 1.00 36.17 255 ASP B C 1
ATOM 6016 O O . ASP C 1 363 ? -1.712 69.523 -13.301 1.00 36.11 255 ASP B O 1
ATOM 6021 N N . ASP C 1 364 ? 0.478 69.635 -13.814 1.00 36.14 256 ASP B N 1
ATOM 6022 C CA . ASP C 1 364 ? 0.293 69.490 -15.253 1.00 35.34 256 ASP B CA 1
ATOM 6023 C C . ASP C 1 364 ? 0.074 68.021 -15.589 1.00 33.55 256 ASP B C 1
ATOM 6024 O O . ASP C 1 364 ? 0.962 67.192 -15.385 1.00 33.20 256 ASP B O 1
ATOM 6029 N N . ALA C 1 365 ? -1.110 67.704 -16.106 1.00 32.27 257 ALA B N 1
ATOM 6030 C CA . ALA C 1 365 ? -1.471 66.321 -16.408 1.00 32.26 257 ALA B CA 1
ATOM 6031 C C . ALA C 1 365 ? -0.580 65.703 -17.489 1.00 32.88 257 ALA B C 1
ATOM 6032 O O . ALA C 1 365 ? -0.343 64.496 -17.491 1.00 32.30 257 ALA B O 1
ATOM 6034 N N . ASP C 1 366 ? -0.082 66.525 -18.405 1.00 33.88 258 ASP B N 1
ATOM 6035 C CA . ASP C 1 366 ? 0.764 66.011 -19.474 1.00 36.48 258 ASP B CA 1
ATOM 6036 C C . ASP C 1 366 ? 2.192 65.764 -18.994 1.00 35.00 258 ASP B C 1
ATOM 6037 O O . ASP C 1 366 ? 2.833 64.792 -19.400 1.00 35.45 258 ASP B O 1
ATOM 6042 N N . ILE C 1 367 ? 2.688 66.638 -18.124 1.00 33.88 259 ILE B N 1
ATOM 6043 C CA . ILE C 1 367 ? 3.990 66.422 -17.506 1.00 33.14 259 ILE B CA 1
ATOM 6044 C C . ILE C 1 367 ? 3.911 65.203 -16.598 1.00 32.89 259 ILE B C 1
ATOM 6045 O O . ILE C 1 367 ? 4.834 64.385 -16.550 1.00 33.19 259 ILE B O 1
ATOM 6050 N N . ARG C 1 368 ? 2.791 65.088 -15.887 1.00 33.12 260 ARG B N 1
ATOM 6051 C CA . ARG C 1 368 ? 2.524 63.931 -15.042 1.00 33.47 260 ARG B CA 1
ATOM 6052 C C . ARG C 1 368 ? 2.540 62.650 -15.868 1.00 32.42 260 ARG B C 1
ATOM 6053 O O . ARG C 1 368 ? 3.178 61.669 -15.486 1.00 32.41 260 ARG B O 1
ATOM 6061 N N . ALA C 1 369 ? 1.851 62.669 -17.008 1.00 30.55 261 ALA B N 1
ATOM 6062 C CA . ALA C 1 369 ? 1.806 61.511 -17.898 1.00 30.84 261 ALA B CA 1
ATOM 6063 C C . ALA C 1 369 ? 3.195 61.156 -18.433 1.00 30.39 261 ALA B C 1
ATOM 6064 O O . ALA C 1 369 ? 3.539 59.978 -18.569 1.00 30.48 261 ALA B O 1
ATOM 6066 N N . THR C 1 370 ? 3.986 62.185 -18.730 1.00 29.09 262 THR B N 1
ATOM 6067 C CA . THR C 1 370 ? 5.355 62.003 -19.209 1.00 27.96 262 THR B CA 1
ATOM 6068 C C . THR C 1 370 ? 6.242 61.315 -18.167 1.00 27.80 262 THR B C 1
ATOM 6069 O O . THR C 1 370 ? 6.918 60.316 -18.463 1.00 28.86 262 THR B O 1
ATOM 6073 N N . LEU C 1 371 ? 6.229 61.848 -16.947 1.00 26.52 263 LEU B N 1
ATOM 6074 C CA . LEU C 1 371 ? 7.053 61.305 -15.868 1.00 26.90 263 LEU B CA 1
ATOM 6075 C C . LEU C 1 371 ? 6.608 59.898 -15.507 1.00 28.27 263 LEU B C 1
ATOM 6076 O O . LEU C 1 371 ? 7.439 59.017 -15.287 1.00 27.92 263 LEU B O 1
ATOM 6081 N N . GLU C 1 372 ? 5.295 59.693 -15.455 1.00 30.70 264 GLU B N 1
ATOM 6082 C CA . GLU C 1 372 ? 4.741 58.380 -15.153 1.00 34.73 264 GLU B CA 1
ATOM 6083 C C . GLU C 1 372 ? 5.139 57.375 -16.221 1.00 36.89 264 GLU B C 1
ATOM 6084 O O . GLU C 1 372 ? 5.404 56.209 -15.920 1.00 37.29 264 GLU B O 1
ATOM 6090 N N . HIS C 1 373 ? 5.193 57.828 -17.469 1.00 37.80 265 HIS B N 1
ATOM 6091 C CA . HIS C 1 373 ? 5.597 56.944 -18.551 1.00 38.45 265 HIS B CA 1
ATOM 6092 C C . HIS C 1 373 ? 7.075 56.564 -18.429 1.00 37.22 265 HIS B C 1
ATOM 6093 O O . HIS C 1 373 ? 7.437 55.399 -18.627 1.00 36.67 265 HIS B O 1
ATOM 6100 N N . ALA C 1 374 ? 7.926 57.538 -18.107 1.00 35.71 266 ALA B N 1
ATOM 6101 C CA . ALA C 1 374 ? 9.349 57.248 -17.898 1.00 34.03 266 ALA B CA 1
ATOM 6102 C C . ALA C 1 374 ? 9.535 56.248 -16.755 1.00 33.35 266 ALA B C 1
ATOM 6103 O O . ALA C 1 374 ? 10.325 55.293 -16.849 1.00 33.49 266 ALA B O 1
ATOM 6105 N N . ILE C 1 375 ? 8.788 56.477 -15.680 1.00 32.43 267 ILE B N 1
ATOM 6106 C CA . ILE C 1 375 ? 8.788 55.592 -14.528 1.00 32.34 267 ILE B CA 1
ATOM 6107 C C . ILE C 1 375 ? 8.392 54.171 -14.917 1.00 34.72 267 ILE B C 1
ATOM 6108 O O . ILE C 1 375 ? 9.048 53.208 -14.519 1.00 36.54 267 ILE B O 1
ATOM 6113 N N . ASP C 1 376 ? 7.329 54.041 -15.706 1.00 34.87 268 ASP B N 1
ATOM 6114 C CA . ASP C 1 376 ? 6.844 52.721 -16.109 1.00 36.64 268 ASP B CA 1
ATOM 6115 C C . ASP C 1 376 ? 7.771 52.051 -17.120 1.00 38.43 268 ASP B C 1
ATOM 6116 O O . ASP C 1 376 ? 7.758 50.830 -17.264 1.00 39.56 268 ASP B O 1
ATOM 6121 N N . MET C 1 377 ? 8.569 52.848 -17.823 1.00 39.09 269 MET B N 1
ATOM 6122 C CA . MET C 1 377 ? 9.582 52.300 -18.717 1.00 38.76 269 MET B CA 1
ATOM 6123 C C . MET C 1 377 ? 10.782 51.820 -17.917 1.00 38.82 269 MET B C 1
ATOM 6124 O O . MET C 1 377 ? 11.524 50.939 -18.356 1.00 38.35 269 MET B O 1
ATOM 6129 N N . THR C 1 378 ? 10.969 52.410 -16.740 1.00 38.47 270 THR B N 1
ATOM 6130 C CA . THR C 1 378 ? 12.128 52.101 -15.908 1.00 37.85 270 THR B CA 1
ATOM 6131 C C . THR C 1 378 ? 11.898 50.904 -14.976 1.00 37.96 270 THR B C 1
ATOM 6132 O O . THR C 1 378 ? 12.728 49.997 -14.901 1.00 37.59 270 THR B O 1
ATOM 6136 N N . PHE C 1 379 ? 10.775 50.914 -14.263 1.00 38.17 271 PHE B N 1
ATOM 6137 C CA . PHE C 1 379 ? 10.437 49.847 -13.325 1.00 38.70 271 PHE B CA 1
ATOM 6138 C C . PHE C 1 379 ? 9.307 48.983 -13.877 1.00 41.93 271 PHE B C 1
ATOM 6139 O O . PHE C 1 379 ? 8.472 49.462 -14.644 1.00 43.12 271 PHE B O 1
ATOM 6147 N N . ALA C 1 380 ? 9.269 47.716 -13.474 1.00 42.98 272 ALA B N 1
ATOM 6148 C CA . ALA C 1 380 ? 8.252 46.790 -13.965 1.00 44.35 272 ALA B CA 1
ATOM 6149 C C . ALA C 1 380 ? 6.908 46.991 -13.265 1.00 45.44 272 ALA B C 1
ATOM 6150 O O . ALA C 1 380 ? 6.841 47.108 -12.041 1.00 45.94 272 ALA B O 1
#

Foldseek 3Di:
DDPLPVQWDPDQQDDDDQDPPLVVVVVCLVVLAAEEEEEAPFQCPVVSVNNSCNVVRFGEQEDEDAQPDALDQAFWAWDQDPVGIDTDGGRNNSLQQAQHEYEYEALLNYQQVSSCQCVQCLPPFRWHDPVVVPDIGGGDPNRHYYYYHYPPPDDPSSGHDPSRVVSHDYDYTYHHPLQSLLVVLCVLQVADSVVSSLLSVLQVVQQVCCVVQFVHTFHSVLSNQLSNCVSVPPQNLVSCLVRHQVVTHPDPVSSVVSSVSSVVSRD/DDPLVVQFLPDQQDDDDQDCVLVVVVVCLVVQAAEEEEEDPFQCPVVSVSNSCNVVVFGEAEDEDAAVDALCQAAWDWDQDPPGTDTDGHSNNSCQQPQGEYEYEALLRYAQVRSCQCVQCLPPQRWHDPVNVRDIGRGDPNRYYYYYHYPPLDPPRSDHDPSVVVSHDYDYGYHHDLQSLLVVLCVQQVADSVLSSLLSVLQVQQQVCCVVQFVHTFHSVLSNQLRNCVSVPDANLVSCLVRGQVVGHPDPVSSVSSSVSSVVSGD/DDPLVVQWDDDQQDDDDQDCVLVVVVVCLVVLAAEEEEEAPAQCRVVSVNNSCNVVRFGEQEDEAAAVDALCQQAWDWDDDPPDIDTDGHSNNSLQQPQGEYEHEAVLRYDPRNCVQVVQCLPPQRWGDPVVVPDIGRGDPNRHYYYYHYPPPDPPVSDDDPVNVVSHDYDYTYHHDLQSLLVVLCVLAVADSLVSSLLSVLQVVQQVCCVVAFVHTFHSVLSNQLSNVVSVPDANLVSCLVRHQVVGDPDVVVSVVSSVSSVVRGD

Solvent-accessible surface area: 36549 Å² total; per-residue (Å²): 149,65,88,13,77,135,73,88,29,69,188,94,18,62,26,63,39,46,140,46,7,18,16,94,0,24,36,10,26,123,157,68,80,14,0,12,0,57,1,22,59,9,8,29,16,48,97,0,0,63,26,0,0,85,98,49,57,14,19,21,1,69,22,90,18,69,144,84,9,76,46,54,83,10,29,19,57,127,85,173,83,115,98,51,93,50,47,108,43,8,38,1,0,7,0,0,53,128,4,0,0,0,2,0,33,74,4,4,49,4,56,23,77,32,3,53,38,0,28,33,1,26,60,169,156,35,18,4,51,2,122,166,73,70,43,115,10,143,12,59,97,52,0,1,2,0,0,1,10,23,66,83,76,32,64,170,90,28,37,6,37,113,59,0,57,145,88,27,56,54,29,140,15,90,23,10,95,64,67,32,0,12,36,25,0,49,122,65,19,58,12,44,94,78,55,0,46,60,0,5,71,1,0,39,30,0,48,162,35,101,66,132,52,6,142,50,4,0,4,14,114,22,0,21,108,0,0,110,43,22,94,123,67,43,60,56,97,46,0,0,70,115,3,0,0,94,73,45,14,151,69,58,106,21,94,56,63,0,35,118,20,0,39,138,37,19,128,163,66,81,12,89,132,71,88,28,64,186,96,17,62,24,62,52,43,138,82,10,24,57,20,0,27,1,0,28,73,60,70,6,8,0,0,0,1,0,20,63,12,8,26,16,63,93,0,0,60,24,0,0,87,88,49,60,13,19,20,1,72,16,73,10,67,100,129,9,42,10,29,49,2,14,3,81,61,54,161,50,208,95,15,36,110,41,84,48,6,35,0,0,13,0,0,54,127,4,0,0,0,2,0,38,69,1,9,48,4,106,43,14,0,2,3,10,0,8,14,1,16,45,106,118,41,37,0,20,1,34,60,55,48,49,60,11,82,16,60,100,52,0,1,3,0,0,0,6,27,35,76,82,38,84,98,89,74,38,13,24,22,1,2,15,0,19,0,0,2,14,68,12,91,23,12,93,55,136,47,0,14,40,22,0,45,114,65,17,54,5,45,91,77,45,0,48,56,0,7,69,2,0,32,35,0,52,166,37,103,68,130,54,5,141,48,3,0,5,15,110,25,0,21,107,0,0,106,43,18,81,122,65,48,62,42,94,50,0,0,71,117,5,0,0,103,78,48,16,144,68,58,108,20,71,55,65,0,40,107,18,0,36,136,43,7,131,152,67,88,10,80,96,38,84,24,64,187,93,11,64,23,56,63,44,144,89,13,18,64,86,0,51,50,7,27,190,158,64,80,18,0,10,0,53,2,21,2,11,8,31,18,43,46,0,0,4,20,0,0,90,119,44,57,14,20,17,0,52,0,14,3,12,37,34,10,47,31,19,5,0,11,4,52,116,9,84,38,124,163,35,76,108,38,61,42,4,12,0,0,7,0,0,52,132,6,0,0,0,3,1,22,19,5,15,5,16,138,91,77,0,24,92,14,2,61,33,2,33,71,151,147,44,17,0,45,0,132,138,74,70,44,117,8,157,15,59,100,50,1,0,5,0,0,2,6,9,55,74,38,28,62,175,99,116,46,23,57,111,59,22,60,145,88,25,50,53,22,141,14,91,27,13,92,54,138,50,0,11,38,27,0,47,114,65,21,60,14,15,77,50,44,0,46,57,0,5,72,1,0,35,28,0,51,160,36,100,66,134,47,7,123,10,0,0,0,14,44,0,0,24,12,0,0,43,0,25,72,26,11,17,62,43,92,28,0,0,71,4,0,0,0,18,1,5,8,48,66,60,110,17,43,56,62,0,38,110,20,0,34,136,41,12,120

Nearest PDB structures (foldseek):
  6l1q-assembly1_C  TM=9.928E-01  e=8.305E-54  Acidithiobacillus ferrooxidans ATCC 23270
  5c3c-assembly1_B  TM=9.685E-01  e=1.653E-33  Halothiobacillus neapolitanus c2
  6i26-assembly1_A  TM=6.673E-01  e=2.944E-11  Saccharomyces cerevisiae
  6i27-assembly1_A  TM=6.613E-01  e=3.126E-11  Saccharomyces cerevisiae
  6hyp-assembly1_A  TM=6.566E-01  e=7.681E-11  Saccharomyces cerevisiae